Protein 6GWI (pdb70)

Secondary structure (DSSP, 8-state):
-HHHHHHHHHHHEE-TTEEHHHHHHH--EEEEEEEBTEEEETT--EEE-TTHHHHT-TT-B--HHHHHHHHHHHHH-S---S-SSEE-HHHHHHHHHHHHHSPTTEEEEEEESSHHHHHHHHHHHHHHHHHHTT-TT--EEEEETT----SSHHHHHHS--HHHHTSS-PPPSSEEEE----HHHHTTTS-HHHHHHHHHHHHHHHHHHH-GGGEEEEEE-SSBSTTT-BPPPTTHHHHHHHHHHHS--EEEE--TTTTTTTTSSSSHHHHTT---SEEEE-GGGGTTSS--EEEEEEHHHHHHHHHHH-EE----TTTT-HHHHHHHHHHHHHHHHTTHHHHIIIIIHHHHHHHHHTTTTSTTEEEEEEETTEEEEEE-S-TTT-PPPPGGG-HHHHHHHHHHHTTB--EEETTEEEE---TT--HHHHHHHHHHHHHHHHHHHHHH-/--HHHHHHHHHHHEE-TTEEHHHHHHH--EEEEEEEBTEEEETT--EEE-TTHHHHT-TT-B--HHHHHHHHHHHHH-S---SSSSEE-HHHHHHHHHHHHHSPTTEEEEEEESSHHHHHHHHHHHHHHHHHHTT-TT--EEEEETT----SSHHHHHHS--HHHHTSS-PPPSSEEEE----HHHHTTTS-HHHHHHHHHHHHHHHHHHH-GGGEEEEEE-SSBSTTT-BPPPTTHHHHHHHHHHHS--EEEE--TTTTTTTTSSSSHHHHTT---SEEEE-GGGGTTSS--EEEEEEHHHHHHHHHHH-EE----TTTT-HHHHHHHHHHHHHHHHTTHHHHIIIIIHHHHHHHHHTTTTSTTEEEEEEETTEEEEEE-S-TTT-PPPPGGG-HHHHHHHHHHHTTB--EEETTEEEE---TT--HHHHHHHHHHHHHHHHHHHHHH-

InterPro domains:
  IPR005814 Aminotransferase class-III [PF00202] (30-441)
  IPR005814 Aminotransferase class-III [PIRSF000521] (34-443)
  IPR005814 Aminotransferase class-III [cd00610] (6-442)
  IPR015421 Pyridoxal phosphate-dependent transferase, major domain [G3DSA:3.40.640.10] (64-339)
  IPR015422 Pyridoxal phosphate-dependent transferase, small domain [G3DSA:3.90.1150.10] (14-442)
  IPR015424 Pyridoxal phosphate-dependent transferase [SSF53383] (1-444)
  IPR049704 Aminotransferases class-III pyridoxal-phosphate attachment site [PS00600] (252-289)

Nearest PDB structures (foldseek):
  6gwi-assembly1_A  TM=1.002E+00  e=1.589E-89  Halomonas elongata DSM 2581
  6s4g-assembly1_B  TM=9.856E-01  e=3.065E-62  Chromobacterium violaceum ATCC 12472
  6snu-assembly2_D  TM=9.860E-01  e=1.389E-61  Chromobacterium violaceum
  7qyf-assembly2_B  TM=9.715E-01  e=5.870E-56  Acidihalobacter
  7q9z-assembly1_BBB  TM=9.587E-01  e=6.660E-55  Chromobacterium violaceum ATCC 12472

Organism: Halomonas elongata (strain ATCC 33173 / DSM 2581 / NBRC 15536 / NCIMB 2198 / 1H9) (NCBI:txid768066)

Foldseek 3Di:
DQVVVQVVCLVDPDDPPDPSVVCNVVTDWAWDDFFFQWTATPVGFIFRELCLVPLFLQRGPDDVLLVVLLVVCCVVPQFDFVPPVDDDDLLVLLLQLVQVQDDPQLRGKWKAQAQLQQLVVVQLLLQLLVVLVVQNLQRAEEEAALAARDQDLSRLLRYRDPVSCVPDDDGDPRYHHAYDQQCLVPNVVDDLQVSLLVSLVRVVVVCVVVDLSNHAAYEYACAGDPSFRGHGRLNNLVNNVVSCVVGPYFYEHAFQNVACQQQLGNGSCVVNVHDGQKYKYWRNLLSVPHGMIIIRGGNSSVCSCVVRPPDDPDDDRCGPRSSSSSSSSVSSVCCVVVVLSNCLQPPPQVLLQVLQVVCCPQQFWLDWDGGRSKIKTAGDNHNVVRHHDPLVVQLQVQLQVQLVVLRYHWHGDRRMTIGRTHSPDDSVSSVVSSVSSVVSSVVSNVVVD/DAQVVVQVVCLVDPDDPPDPSVVCNVVTDWAWDDFFFQWTATRVGAIFREQCLVPLFLQVGPDDVLLVVLLVVCCVVPQFDFVPPVDDDDLLVLLLCLVQVQDDPQQRGKWKAQAQLLQLVVVLLLLQLLCVLVVQNLQRAEEEAALAARDQDLSRLLRYRDPVSCVPDDDGDPRYHHAYDQACLVPNVVDDLQVSLLVRLVRVVVVCVVCPLSNHRAYEYACAGDPSFRGHHRLNNLVNNVVSCVVGPYFYEHAFANVAQQQQLGNGSCVVNVHDGQKYKYWRNLLSVPHGMIIIRGGNSSVVSCVVRNPDDPDDDRCGPRSSSSSSSSSSNVCSVVVVLSNCLQPPVVVLLVVLQVVCCPPQFWLDWDGGRSKIKTAGDNDNVVRHHDDQVVQLQVQLQVQLVVLRYHWHGDRRMTIGRTHSPQDSVNSVVRSVSSSVSSVVSVVVVD

Solvent-accessible surface area: 28799 Å² total; per-residue (Å²): 160,22,136,81,50,50,64,57,4,146,43,28,11,5,3,2,40,8,54,18,90,33,12,16,115,108,24,6,68,2,4,33,58,2,64,35,4,21,2,39,13,36,125,62,74,130,3,1,0,0,1,0,0,14,11,0,0,2,1,0,6,48,40,148,39,0,10,86,12,0,28,60,24,1,109,88,0,2,0,2,0,0,30,14,74,2,0,0,18,8,0,0,94,0,0,56,51,0,7,100,19,13,16,82,131,2,54,40,0,0,2,1,13,9,12,9,1,0,1,0,0,4,1,0,0,0,9,38,8,6,41,43,106,59,65,81,106,5,51,81,4,0,0,2,84,32,0,46,3,6,0,0,0,0,0,1,1,1,3,5,30,71,66,5,56,77,10,5,21,47,40,4,50,13,23,10,44,9,92,10,1,24,70,12,44,86,3,99,152,79,61,64,107,33,2,0,83,47,0,1,71,16,0,19,101,43,0,110,126,34,26,62,134,112,0,0,0,0,0,0,10,1,1,1,0,35,6,1,0,3,30,10,14,164,20,1,2,70,10,0,82,138,9,27,91,130,28,87,11,2,11,0,0,6,0,14,18,1,2,0,0,1,6,0,39,39,0,0,0,63,74,35,41,6,150,7,9,0,0,0,0,3,19,1,0,0,0,0,0,0,4,2,0,0,0,0,0,4,38,148,0,0,80,15,4,24,81,111,10,31,51,6,53,0,0,6,22,8,1,0,2,0,0,0,0,15,0,0,24,65,0,0,66,20,0,78,88,70,19,1,5,71,97,0,99,102,43,5,5,69,16,0,42,99,83,2,49,51,0,66,102,2,90,8,1,34,40,23,35,32,39,9,0,0,0,0,0,0,0,0,45,54,102,133,81,11,105,80,22,92,190,100,95,22,0,0,70,33,0,40,57,33,0,40,84,33,18,0,9,1,44,17,50,59,18,7,0,5,0,0,0,0,0,26,2,162,122,140,35,0,32,52,0,11,109,17,0,77,145,0,0,44,63,0,15,173,117,37,153,115,115,24,102,56,20,49,63,40,4,148,41,26,11,5,3,1,41,9,53,17,85,38,12,17,119,98,24,6,56,2,3,24,70,3,100,32,2,19,1,31,13,38,129,63,71,138,3,1,0,0,1,0,0,14,11,0,0,2,2,0,6,33,41,178,57,1,7,80,18,0,28,60,19,3,112,88,0,1,0,2,0,0,32,13,83,4,0,0,14,1,0,1,98,0,0,55,51,0,6,99,21,12,21,72,105,0,55,40,0,0,3,1,13,9,11,8,1,0,1,0,0,4,1,0,0,0,10,38,3,3,47,45,98,59,76,88,94,9,66,78,4,0,0,2,82,33,0,45,3,6,0,0,0,0,0,1,1,1,2,4,32,70,63,4,54,79,12,6,20,42,40,4,48,15,24,10,42,9,87,12,1,26,65,13,43,84,1,98,142,74,62,66,112,40,0,0,90,44,0,1,70,12,1,18,99,41,1,109,125,32,14,77,100,98,1,0,0,0,0,0,9,1,1,1,0,36,5,1,0,4,32,13,14,162,21,0,2,74,14,0,87,142,7,24,91,125,26,86,19,5,12,0,1,6,0,16,18,1,2,0,0,1,5,0,40,42,0,0,0,64,72,34,48,10,107,2,26,0,0,0,0,2,16,3,0,0,0,0,0,0,4,2,0,0,0,0,0,4,43,158,0,0,78,13,4,24,83,111,10,30,52,4,54,0,1,6,22,8,1,0,1,0,0,0,0,12,0,0,20,76,0,0,62,19,0,78,88,71,17,3,6,74,113,0,99,100,41,8,5,67,22,0,43,108,103,2,51,49,0,67,107,5,96,6,1,29,42,24,36,33,41,10,0,0,0,0,0,0,0,0,54,55,100,128,90,10,120,74,19,100,196,110,81,24,0,0,70,31,0,33,52,35,0,46,82,36,15,0,7,1,38,19,52,57,22,7,0,5,0,0,0,0,0,48,2,145,113,100,30,0,39,57,0,10,102,16,0,75,125,0,0,50,54,0,12,166,119,37,133

Sequence (899 aa):
QTQDYQALDRAHHLHPFTDFKALGEEGSRVVTHHAEGVYIHDSEGNRILDGMAGLWCVNLGYGRRELVEAATAQLEQLPYYNTFFKTTHPPAVRLAEKLCDLAPAHINRVFFTGSGSEANDTVLRMVRRYWALKGQPDKQWIIGRENAYHGSTLAGMSLGGMAPMHAQGGPCVPGIAHIRQPYWFGEGRDMSPEAFGQTCAEALEEKILELGEEKVAAFIAEPVQGAGGAIMPPESYWPAVKKVLAKYDILLVADEVICGFGRLGEWFGSQHYGLEPDLMPIAKGLSSGYLPIGGVLVGDRVAETLIEEGGEFFHGFTYSGHPTCAAVALKNLELLEAEGVVDRVRDDLGPYLAERWASLVDHPIVGEARSLGLMGALELVADKTTGQRFDKSLGAGNLCRDLCFANGLVMRSVGDTMIISPPLVIRREEIDELVELARRALDETARQLTMQTQDYQALDRAHHLHPFTDFKALGEEGSRVVTHAEGVYIHDSEGNRILDGMAGLWCVNLGYGRRELVEAATAQLEQLPYYNTFFKTTHPPAVRLAEKLCDLAPAHINRVFFTGSGSEANDTVLRMVRRYWALKGQPDKQWIIGRENAYHGSTLAGMSLGGMAPMHAQGGPCVPGIAHIRQPYWFGEGRDMSPEAFGQTCAEALEEKILELGEEKVAAFIAEPVQGAGGAIMPPESYWPAVKKVLAKYDILLVADEVICGFGRLGEWFGSQHYGLEPDLMPIAKGLSSGYLPIGGVLVGDRVAETLIEEGGEFFHGFTYSGHPTCAAVALKNLELLEAEGVVDRVRDDLGPYLAERWASLVDHPIVGEARSLGLMGALELVADKTTGQRFDKSLGAGNLCRDLCFANGLVMRSVGDTMIISPPLVIRREEIDELVELARRALDETARQLT

B-factor: mean 36.46, std 19.24, range [8.22, 222.81]

Radius of gyration: 26.81 Å; Cα contacts (8 Å, |Δi|>4): 2226; chains: 2; bounding box: 57×66×77 Å

Structure (mmCIF, N/CA/C/O backbone):
data_6GWI
#
_entry.id   6GWI
#
_cell.length_a   56.344
_cell.length_b   61.875
_cell.length_c   67.475
_cell.angle_alpha   83.450
_cell.angle_beta   82.580
_cell.angle_gamma   72.520
#
_symmetry.space_group_name_H-M   'P 1'
#
loop_
_entity.id
_entity.type
_entity.pdbx_description
1 polymer 'Putrescine aminotransferase'
2 non-polymer "PYRIDOXAL-5'-PHOSPHATE"
3 non-polymer 1,2-ETHANEDIOL
4 non-polymer 'CHLORIDE ION'
5 water water
#
loop_
_atom_site.group_PDB
_atom_site.id
_atom_site.type_symbol
_atom_site.label_atom_id
_atom_site.label_alt_id
_atom_site.label_comp_id
_atom_site.label_asym_id
_atom_site.label_entity_id
_atom_site.label_seq_id
_atom_site.pdbx_PDB_ins_code
_atom_site.Cartn_x
_atom_site.Cartn_y
_atom_site.Cartn_z
_atom_site.occupancy
_atom_site.B_iso_or_equiv
_atom_site.auth_seq_id
_atom_site.auth_comp_id
_atom_site.auth_asym_id
_atom_site.auth_atom_id
_atom_site.pdbx_PDB_model_num
ATOM 1 N N . GLN A 1 3 ? -27.63100 -18.57900 12.28300 1.000 51.57460 2 GLN A N 1
ATOM 2 C CA . GLN A 1 3 ? -27.90000 -19.10800 10.95000 1.000 67.80287 2 GLN A CA 1
ATOM 3 C C . GLN A 1 3 ? -27.59900 -18.06800 9.87100 1.000 50.93505 2 GLN A C 1
ATOM 4 O O . GLN A 1 3 ? -27.79000 -16.87400 10.09000 1.000 31.98541 2 GLN A O 1
ATOM 17 N N . THR A 1 4 ? -27.17400 -18.53000 8.68900 1.000 34.70942 3 THR A N 1
ATOM 18 C CA . THR A 1 4 ? -26.76800 -17.60700 7.63100 1.000 31.24585 3 THR A CA 1
ATOM 19 C C . THR A 1 4 ? -27.91100 -16.68300 7.21900 1.000 36.48069 3 THR A C 1
ATOM 20 O O . THR A 1 4 ? -27.74800 -15.45900 7.18400 1.000 27.37433 3 THR A O 1
ATOM 31 N N . GLN A 1 5 ? -29.08100 -17.24800 6.89500 1.000 42.35245 4 GLN A N 1
ATOM 32 C CA . GLN A 1 5 ? -30.15800 -16.40200 6.39000 1.000 46.86351 4 GLN A CA 1
ATOM 33 C C . GLN A 1 5 ? -30.67800 -15.46600 7.47800 1.000 36.54649 4 GLN A C 1
ATOM 34 O O . GLN A 1 5 ? -31.19700 -14.38700 7.16900 1.000 35.53584 4 GLN A O 1
ATOM 48 N N . ASP A 1 6 ? -30.55300 -15.85800 8.74900 1.000 32.25913 5 ASP A N 1
ATOM 49 C CA . ASP A 1 6 ? -30.92200 -14.96100 9.83900 1.000 34.94893 5 ASP A CA 1
ATOM 50 C C . ASP A 1 6 ? -29.97200 -13.77000 9.90400 1.000 33.24083 5 ASP A C 1
ATOM 51 O O . ASP A 1 6 ? -30.41000 -12.61600 9.97300 1.000 37.88612 5 ASP A O 1
ATOM 60 N N . TYR A 1 7 ? -28.66100 -14.03500 9.89300 1.000 32.91184 6 TYR A N 1
ATOM 61 C CA . TYR A 1 7 ? -27.68200 -12.95700 9.80300 1.000 34.09883 6 TYR A CA 1
ATOM 62 C C . TYR A 1 7 ? -27.98700 -12.03600 8.62700 1.000 30.88791 6 TYR A C 1
ATOM 63 O O . TYR A 1 7 ? -27.97400 -10.80700 8.76300 1.000 26.94534 6 TYR A O 1
ATOM 81 N N . GLN A 1 8 ? -28.25600 -12.62000 7.45500 1.000 43.02095 7 GLN A N 1
ATOM 82 C CA . GLN A 1 8 ? -28.46400 -11.82000 6.25200 1.000 51.81411 7 GLN A CA 1
ATOM 83 C C . GLN A 1 8 ? -29.67400 -10.90100 6.38800 1.000 43.19992 7 GLN A C 1
ATOM 84 O O . GLN A 1 8 ? -29.62900 -9.74200 5.96100 1.000 25.15828 7 GLN A O 1
ATOM 98 N N . ALA A 1 9 ? -30.76400 -11.39500 6.98300 1.000 41.20494 8 ALA A N 1
ATOM 99 C CA . ALA A 1 9 ? -31.97100 -10.58100 7.10000 1.000 32.32756 8 ALA A CA 1
ATOM 100 C C . ALA A 1 9 ? -31.76300 -9.42000 8.06900 1.000 32.16175 8 ALA A C 1
ATOM 101 O O . ALA A 1 9 ? -32.13500 -8.27900 7.77100 1.000 27.86387 8 ALA A O 1
ATOM 108 N N . LEU A 1 10 ? -31.16800 -9.68700 9.23500 1.000 26.00312 9 LEU A N 1
ATOM 109 C CA . LEU A 1 10 ? -30.85300 -8.60000 10.15700 1.000 35.59637 9 LEU A CA 1
ATOM 110 C C . LEU A 1 10 ? -29.89600 -7.60100 9.52000 1.000 23.87655 9 LEU A C 1
ATOM 111 O O . LEU A 1 10 ? -30.09100 -6.38500 9.63200 1.000 24.72402 9 LEU A O 1
ATOM 127 N N . ASP A 1 11 ? -28.86000 -8.09800 8.83900 1.000 26.20841 10 ASP A N 1
ATOM 128 C CA . ASP A 1 11 ? -27.88500 -7.21800 8.20200 1.000 31.66959 10 ASP A CA 1
ATOM 129 C C . ASP A 1 11 ? -28.55100 -6.32700 7.16400 1.000 26.81901 10 ASP A C 1
ATOM 130 O O . ASP A 1 11 ? -28.29700 -5.11700 7.10600 1.000 23.07119 10 ASP A O 1
ATOM 139 N N . ARG A 1 12 ? -29.41200 -6.91500 6.33000 1.000 23.91076 11 ARG A N 1
ATOM 140 C CA . ARG A 1 12 ? -30.13100 -6.14600 5.32100 1.000 28.33761 11 ARG A CA 1
ATOM 141 C C . ARG A 1 12 ? -30.97700 -5.05100 5.95500 1.000 27.29538 11 ARG A C 1
ATOM 142 O O . ARG A 1 12 ? -31.10000 -3.95200 5.40100 1.000 25.10564 11 ARG A O 1
ATOM 163 N N . ALA A 1 13 ? -31.56100 -5.32900 7.12400 1.000 35.74376 12 ALA A N 1
ATOM 164 C CA . ALA A 1 13 ? -32.51000 -4.39700 7.71800 1.000 30.80633 12 ALA A CA 1
ATOM 165 C C . ALA A 1 13 ? -31.83100 -3.15300 8.28000 1.000 29.02980 12 ALA A C 1
ATOM 166 O O . ALA A 1 13 ? -32.44700 -2.08000 8.29600 1.000 28.71660 12 ALA A O 1
ATOM 173 N N . HIS A 1 14 ? -30.58300 -3.26100 8.74500 1.000 24.21606 13 HIS A N 1
ATOM 174 C CA . HIS A 1 14 ? -30.01800 -2.22200 9.60200 1.000 28.96400 13 HIS A CA 1
ATOM 175 C C . HIS A 1 14 ? -28.61100 -1.75800 9.24800 1.000 28.22444 13 HIS A C 1
ATOM 176 O O . HIS A 1 14 ? -28.20500 -0.69700 9.74200 1.000 25.11091 13 HIS A O 1
ATOM 190 N N . HIS A 1 15 ? -27.86300 -2.47700 8.41800 1.000 26.23472 14 HIS A N 1
ATOM 191 C CA . HIS A 1 15 ? -26.43000 -2.25000 8.25400 1.000 27.99546 14 HIS A CA 1
ATOM 192 C C . HIS A 1 15 ? -26.13200 -1.75900 6.84300 1.000 25.27408 14 HIS A C 1
ATOM 193 O O . HIS A 1 15 ? -26.36000 -2.48100 5.86800 1.000 23.90813 14 HIS A O 1
ATOM 207 N N . LEU A 1 16 ? -25.60300 -0.53800 6.74100 1.000 25.45042 15 LEU A N 1
ATOM 208 C CA . LEU A 1 16 ? -25.17700 0.03800 5.46900 1.000 20.07083 15 LEU A CA 1
ATOM 209 C C . LEU A 1 16 ? -23.66900 -0.15800 5.33400 1.000 23.66600 15 LEU A C 1
ATOM 210 O O . LEU A 1 16 ? -22.88900 0.45400 6.07300 1.000 21.04726 15 LEU A O 1
ATOM 226 N N . HIS A 1 17 ? -23.25800 -1.01000 4.37500 1.000 21.58943 16 HIS A N 1
ATOM 227 C CA . HIS A 1 17 ? -21.86000 -1.38400 4.22600 1.000 18.65224 16 HIS A CA 1
ATOM 228 C C . HIS A 1 17 ? -21.06300 -0.30400 3.49700 1.000 24.71349 16 HIS A C 1
ATOM 229 O O . HIS A 1 17 ? -21.61500 0.45900 2.70000 1.000 23.16594 16 HIS A O 1
ATOM 243 N N . PRO A 1 18 ? -19.75400 -0.24100 3.74500 1.000 25.65834 17 PRO A N 1
ATOM 244 C CA . PRO A 1 18 ? -18.87800 0.60800 2.92600 1.000 39.13101 17 PRO A CA 1
ATOM 245 C C . PRO A 1 18 ? -18.86500 0.17600 1.46600 1.000 22.73430 17 PRO A C 1
ATOM 246 O O . PRO A 1 18 ? -18.97700 -1.01000 1.14900 1.000 19.15756 17 PRO A O 1
ATOM 257 N N . PHE A 1 19 ? -18.69200 1.15200 0.57700 1.000 21.79209 18 PHE A N 1
ATOM 258 C CA . PHE A 1 19 ? -18.50000 0.91900 -0.85700 1.000 19.53392 18 PHE A CA 1
ATOM 259 C C . PHE A 1 19 ? -19.39100 -0.21000 -1.37500 1.000 23.45018 18 PHE A C 1
ATOM 260 O O . PHE A 1 19 ? -18.93000 -1.19800 -1.94700 1.000 27.10325 18 PHE A O 1
ATOM 277 N N . THR A 1 20 ? -20.69600 -0.03200 -1.19200 1.000 19.40759 19 THR A N 1
ATOM 278 C CA . THR A 1 20 ? -21.65100 -1.09600 -1.47000 1.000 24.83719 19 THR A CA 1
ATOM 279 C C . THR A 1 20 ? -22.87000 -0.55400 -2.19800 1.000 32.38546 19 THR A C 1
ATOM 280 O O . THR A 1 20 ? -23.35600 0.54000 -1.89700 1.000 22.84221 19 THR A O 1
ATOM 291 N N . ASP A 1 21 ? -23.34400 -1.33100 -3.17300 1.000 32.37493 20 ASP A N 1
ATOM 292 C CA . ASP A 1 21 ? -24.65100 -1.12200 -3.79900 1.000 27.95335 20 ASP A CA 1
ATOM 293 C C . ASP A 1 21 ? -25.67100 -1.72400 -2.83900 1.000 22.73694 20 ASP A C 1
ATOM 294 O O . ASP A 1 21 ? -25.93300 -2.92800 -2.84400 1.000 28.79293 20 ASP A O 1
ATOM 303 N N . PHE A 1 22 ? -26.22100 -0.86700 -1.97200 1.000 22.55797 21 PHE A N 1
ATOM 304 C CA . PHE A 1 22 ? -27.05800 -1.34000 -0.87300 1.000 30.22204 21 PHE A CA 1
ATOM 305 C C . PHE A 1 22 ? -28.20100 -2.20400 -1.38500 1.000 27.51119 21 PHE A C 1
ATOM 306 O O . PHE A 1 22 ? -28.48100 -3.27900 -0.83900 1.000 24.92930 21 PHE A O 1
ATOM 323 N N . LYS A 1 23 ? -28.88600 -1.74000 -2.42900 1.000 25.68992 22 LYS A N 1
ATOM 324 C CA . LYS A 1 23 ? -30.05000 -2.46000 -2.93000 1.000 24.58979 22 LYS A CA 1
ATOM 325 C C . LYS A 1 23 ? -29.65200 -3.81300 -3.51000 1.000 32.01700 22 LYS A C 1
ATOM 326 O O . LYS A 1 23 ? -30.26600 -4.83800 -3.19200 1.000 26.61109 22 LYS A O 1
ATOM 345 N N . ALA A 1 24 ? -28.63000 -3.83400 -4.37000 1.000 31.07478 23 ALA A N 1
ATOM 346 C CA . ALA A 1 24 ? -28.21200 -5.08300 -5.00000 1.000 30.29574 23 ALA A CA 1
ATOM 347 C C . ALA A 1 24 ? -27.78400 -6.11000 -3.96000 1.000 26.81637 23 ALA A C 1
ATOM 348 O O . ALA A 1 24 ? -28.16000 -7.28600 -4.03800 1.000 32.72761 23 ALA A O 1
ATOM 355 N N . LEU A 1 25 ? -26.97300 -5.68900 -2.98700 1.000 22.60797 24 LEU A N 1
ATOM 356 C CA . LEU A 1 25 ? -26.49100 -6.62600 -1.97800 1.000 29.09033 24 LEU A CA 1
ATOM 357 C C . LEU A 1 25 ? -27.63600 -7.13900 -1.11500 1.000 35.61743 24 LEU A C 1
ATOM 358 O O . LEU A 1 25 ? -27.66300 -8.32000 -0.75100 1.000 26.34526 24 LEU A O 1
ATOM 374 N N . GLY A 1 26 ? -28.59200 -6.27300 -0.77400 1.000 30.34048 25 GLY A N 1
ATOM 375 C CA . GLY A 1 26 ? -29.75200 -6.73800 -0.03600 1.000 29.57197 25 GLY A CA 1
ATOM 376 C C . GLY A 1 26 ? -30.49900 -7.82400 -0.78400 1.000 33.63035 25 GLY A C 1
ATOM 377 O O . GLY A 1 26 ? -31.00100 -8.77600 -0.18300 1.000 28.18496 25 GLY A O 1
ATOM 381 N N . GLU A 1 27 ? -30.55200 -7.71100 -2.11300 1.000 25.58991 26 GLU A N 1
ATOM 382 C CA . GLU A 1 27 ? -31.22800 -8.70300 -2.94000 1.000 31.17479 26 GLU A CA 1
ATOM 383 C C . GLU A 1 27 ? -30.41800 -9.98700 -3.08200 1.000 33.03028 26 GLU A C 1
ATOM 384 O O . GLU A 1 27 ? -31.00200 -11.06900 -3.21200 1.000 27.50593 26 GLU A O 1
ATOM 396 N N . GLU A 1 28 ? -29.08600 -9.88900 -3.07300 1.000 32.18544 27 GLU A N 1
ATOM 397 C CA . GLU A 1 28 ? -28.22400 -11.05200 -3.24500 1.000 33.28031 27 GLU A CA 1
ATOM 398 C C . GLU A 1 28 ? -27.89300 -11.75100 -1.93400 1.000 42.92094 27 GLU A C 1
ATOM 399 O O . GLU A 1 28 ? -27.64300 -12.96200 -1.93300 1.000 41.78396 27 GLU A O 1
ATOM 411 N N . GLY A 1 29 ? -27.89500 -11.02400 -0.82200 1.000 32.62233 28 GLY A N 1
ATOM 412 C CA . GLY A 1 29 ? -27.55000 -11.61100 0.45400 1.000 28.94558 28 GLY A CA 1
ATOM 413 C C . GLY A 1 29 ? -26.07600 -11.45300 0.76300 1.000 28.74555 28 GLY A C 1
ATOM 414 O O . GLY A 1 29 ? -25.21600 -11.85900 -0.02600 1.000 25.93995 28 GLY A O 1
ATOM 418 N N . SER A 1 30 ? -25.77300 -10.86400 1.91300 1.000 26.31105 29 SER A N 1
ATOM 419 C CA . SER A 1 30 ? -24.39500 -10.62500 2.30100 1.000 28.16654 29 SER A CA 1
ATOM 420 C C . SER A 1 30 ? -23.70700 -11.94000 2.65300 1.000 27.16378 29 SER A C 1
ATOM 421 O O . SER A 1 30 ? -24.33500 -12.88700 3.13200 1.000 24.37661 29 SER A O 1
ATOM 429 N N . ARG A 1 31 ? -22.41400 -12.01500 2.34400 1.000 28.91926 30 ARG A N 1
ATOM 430 C CA . ARG A 1 31 ? -21.57900 -13.04200 2.94500 1.000 24.90825 30 ARG A CA 1
ATOM 431 C C . ARG A 1 31 ? -21.33300 -12.70200 4.41300 1.000 23.79759 30 ARG A C 1
ATOM 432 O O . ARG A 1 31 ? -21.24800 -11.53200 4.79300 1.000 27.33222 30 ARG A O 1
ATOM 453 N N . VAL A 1 32 ? -21.22000 -13.73600 5.24100 1.000 21.64733 31 VAL A N 1
ATOM 454 C CA . VAL A 1 32 ? -21.04200 -13.56800 6.67900 1.000 28.03494 31 VAL A CA 1
ATOM 455 C C . VAL A 1 32 ? -19.76500 -14.29000 7.09000 1.000 34.59362 31 VAL A C 1
ATOM 456 O O . VAL A 1 32 ? -19.73100 -15.52600 7.14000 1.000 22.73694 31 VAL A O 1
ATOM 469 N N . VAL A 1 33 ? -18.72600 -13.52300 7.41200 1.000 27.40065 32 VAL A N 1
ATOM 470 C CA . VAL A 1 33 ? -17.44700 -14.07800 7.84500 1.000 22.86064 32 VAL A CA 1
ATOM 471 C C . VAL A 1 33 ? -17.46500 -14.14900 9.36700 1.000 25.16618 32 VAL A C 1
ATOM 472 O O . VAL A 1 33 ? -17.84700 -13.18000 10.03400 1.000 23.80812 32 VAL A O 1
ATOM 485 N N . THR A 1 34 ? -17.11000 -15.31200 9.91600 1.000 22.97381 33 THR A N 1
ATOM 486 C CA . THR A 1 34 ? -17.30800 -15.57400 11.33600 1.000 23.88444 33 THR A CA 1
ATOM 487 C C . THR A 1 34 ? -16.04700 -15.94700 12.10400 1.000 35.73586 33 THR A C 1
ATOM 488 O O . THR A 1 34 ? -16.00300 -15.71900 13.31600 1.000 25.00037 33 THR A O 1
ATOM 499 N N . HIS A 1 35 ? -15.03500 -16.52500 11.45800 1.000 25.04774 34 HIS A N 1
ATOM 500 C CA A HIS A 1 35 ? -13.81500 -16.96100 12.13400 0.470 29.49038 34 HIS A CA 1
ATOM 501 C CA B HIS A 1 35 ? -13.78100 -16.77800 12.15100 0.530 29.12191 34 HIS A CA 1
ATOM 502 C C . HIS A 1 35 ? -12.66800 -16.96500 11.13200 1.000 27.26643 34 HIS A C 1
ATOM 503 O O . HIS A 1 35 ? -12.89200 -17.02100 9.92000 1.000 24.64243 34 HIS A O 1
ATOM 530 N N . ALA A 1 36 ? -11.43900 -16.96700 11.65100 1.000 28.21391 35 ALA A N 1
ATOM 531 C CA . ALA A 1 36 ? -10.24900 -16.98400 10.81400 1.000 24.28975 35 ALA A CA 1
ATOM 532 C C . ALA A 1 36 ? -9.04900 -17.46100 11.62200 1.000 25.18460 35 ALA A C 1
ATOM 533 O O . ALA A 1 36 ? -9.00700 -17.31000 12.84600 1.000 35.92010 35 ALA A O 1
ATOM 540 N N . GLU A 1 37 ? -8.08900 -18.06500 10.92300 1.000 25.37936 36 GLU A N 1
ATOM 541 C CA . GLU A 1 37 ? -6.81200 -18.44300 11.51800 1.000 28.04810 36 GLU A CA 1
ATOM 542 C C . GLU A 1 37 ? -5.78300 -18.54100 10.39900 1.000 26.05576 36 GLU A C 1
ATOM 543 O O . GLU A 1 37 ? -6.10600 -18.98200 9.29300 1.000 25.73730 36 GLU A O 1
ATOM 555 N N . GLY A 1 38 ? -4.55400 -18.13600 10.69100 1.000 29.84042 37 GLY A N 1
ATOM 556 C CA . GLY A 1 38 ? -3.51100 -18.19900 9.68100 1.000 26.25315 37 GLY A CA 1
ATOM 557 C C . GLY A 1 38 ? -3.82300 -17.24700 8.54500 1.000 25.16354 37 GLY A C 1
ATOM 558 O O . GLY A 1 38 ? -4.07900 -16.05600 8.76200 1.000 24.52136 37 GLY A O 1
ATOM 562 N N . VAL A 1 39 ? -3.82400 -17.77000 7.32200 1.000 25.10564 38 VAL A N 1
ATOM 563 C CA . VAL A 1 39 ? -4.14700 -16.97700 6.14300 1.000 24.29765 38 VAL A CA 1
ATOM 564 C C . VAL A 1 39 ? -5.55600 -17.28300 5.62100 1.000 23.88444 38 VAL A C 1
ATOM 565 O O . VAL A 1 39 ? -5.89100 -16.89700 4.50100 1.000 23.45544 38 VAL A O 1
ATOM 578 N N . TYR A 1 40 ? -6.40000 -17.93400 6.42600 1.000 28.63764 39 TYR A N 1
ATOM 579 C CA . TYR A 1 40 ? -7.71100 -18.39500 5.98200 1.000 32.59865 39 TYR A CA 1
ATOM 580 C C . TYR A 1 40 ? -8.83100 -17.72300 6.76900 1.000 26.01891 39 TYR A C 1
ATOM 581 O O . TYR A 1 40 ? -8.69800 -17.47400 7.97100 1.000 23.69758 39 TYR A O 1
ATOM 599 N N . ILE A 1 41 ? -9.92700 -17.41700 6.07900 1.000 23.03960 40 ILE A N 1
ATOM 600 C CA . ILE A 1 41 ? -11.14900 -16.94500 6.71800 1.000 22.72115 40 ILE A CA 1
ATOM 601 C C . ILE A 1 41 ? -12.21800 -18.02300 6.56800 1.000 24.38713 40 ILE A C 1
ATOM 602 O O . ILE A 1 41 ? -12.12600 -18.91600 5.72000 1.000 23.93182 40 ILE A O 1
ATOM 618 N N . HIS A 1 42 ? -13.23900 -17.94600 7.42200 1.000 23.53703 41 HIS A N 1
ATOM 619 C CA . HIS A 1 42 ? -14.35100 -18.88900 7.40400 1.000 27.70332 41 HIS A CA 1
ATOM 620 C C . HIS A 1 42 ? -15.66600 -18.12200 7.43600 1.000 30.52208 41 HIS A C 1
ATOM 621 O O . HIS A 1 42 ? -15.78700 -17.11800 8.14400 1.000 23.33964 41 HIS A O 1
ATOM 635 N N . ASP A 1 43 ? -16.65600 -18.60500 6.69000 1.000 30.27731 42 ASP A N 1
ATOM 636 C CA . ASP A 1 43 ? -17.95500 -17.94500 6.62600 1.000 27.28222 42 ASP A CA 1
ATOM 637 C C . ASP A 1 43 ? -19.02200 -18.79500 7.30600 1.000 31.49588 42 ASP A C 1
ATOM 638 O O . ASP A 1 43 ? -18.79200 -19.94700 7.68600 1.000 27.96651 42 ASP A O 1
ATOM 647 N N . SER A 1 44 ? -20.20900 -18.20000 7.45700 1.000 26.44528 43 SER A N 1
ATOM 648 C CA . SER A 1 44 ? -21.28700 -18.83000 8.21000 1.000 25.63465 43 SER A CA 1
ATOM 649 C C . SER A 1 44 ? -21.78300 -20.11600 7.56200 1.000 24.72928 43 SER A C 1
ATOM 650 O O . SER A 1 44 ? -22.50300 -20.87800 8.21700 1.000 33.12239 43 SER A O 1
ATOM 658 N N . GLU A 1 45 ? -21.43800 -20.36800 6.30200 1.000 30.86686 44 GLU A N 1
ATOM 659 C CA . GLU A 1 45 ? -21.78600 -21.62200 5.64600 1.000 31.27743 44 GLU A CA 1
ATOM 660 C C . GLU A 1 45 ? -20.71200 -22.69200 5.81400 1.000 29.48511 44 GLU A C 1
ATOM 661 O O . GLU A 1 45 ? -20.88200 -23.80600 5.30700 1.000 31.17742 44 GLU A O 1
ATOM 673 N N . GLY A 1 46 ? -19.62300 -22.38800 6.51900 1.000 32.76709 45 GLY A N 1
ATOM 674 C CA . GLY A 1 46 ? -18.57600 -23.35200 6.77600 1.000 34.33570 45 GLY A CA 1
ATOM 675 C C . GLY A 1 46 ? -17.44200 -23.35800 5.77400 1.000 33.47243 45 GLY A C 1
ATOM 676 O O . GLY A 1 46 ? -16.54100 -24.20000 5.89000 1.000 30.12203 45 GLY A O 1
ATOM 680 N N . ASN A 1 47 ? -17.44400 -22.44800 4.80400 1.000 28.12706 46 ASN A N 1
ATOM 681 C CA . ASN A 1 47 ? -16.39100 -22.42800 3.80200 1.000 29.17718 46 ASN A CA 1
ATOM 682 C C . ASN A 1 47 ? -15.10700 -21.85700 4.38300 1.000 25.92679 46 ASN A C 1
ATOM 683 O O . ASN A 1 47 ? -15.12500 -20.85100 5.09400 1.000 30.89055 46 ASN A O 1
ATOM 694 N N . ARG A 1 48 ? -13.99200 -22.48800 4.04500 1.000 28.52447 47 ARG A N 1
ATOM 695 C CA . ARG A 1 48 ? -12.66600 -21.95000 4.31200 1.000 28.17969 47 ARG A CA 1
ATOM 696 C C . ARG A 1 48 ? -12.16700 -21.30200 3.02800 1.000 24.73718 47 ARG A C 1
ATOM 697 O O . ARG A 1 48 ? -12.24300 -21.90900 1.95400 1.000 23.86602 47 ARG A O 1
ATOM 718 N N . ILE A 1 49 ? -11.70200 -20.06100 3.13000 1.000 21.88157 48 ILE A N 1
ATOM 719 C CA . ILE A 1 49 ? -11.25900 -19.29600 1.97100 1.000 25.04248 48 ILE A CA 1
ATOM 720 C C . ILE A 1 49 ? -9.84700 -18.80200 2.24900 1.000 26.60845 48 ILE A C 1
ATOM 721 O O . ILE A 1 49 ? -9.56900 -18.29000 3.33900 1.000 19.08387 48 ILE A O 1
ATOM 737 N N . LEU A 1 50 ? -8.95500 -18.97900 1.27800 1.000 19.56287 49 LEU A N 1
ATOM 738 C CA . LEU A 1 50 ? -7.60900 -18.42300 1.36100 1.000 20.88145 49 LEU A CA 1
ATOM 739 C C . LEU A 1 50 ? -7.70300 -16.91300 1.17600 1.000 18.42853 49 LEU A C 1
ATOM 740 O O . LEU A 1 50 ? -8.08800 -16.43700 0.10400 1.000 19.17598 49 LEU A O 1
ATOM 756 N N . ASP A 1 51 ? -7.36400 -16.15300 2.21200 1.000 17.92583 50 ASP A N 1
ATOM 757 C CA . ASP A 1 51 ? -7.53400 -14.70200 2.15600 1.000 17.22838 50 ASP A CA 1
ATOM 758 C C . ASP A 1 51 ? -6.33000 -14.08500 1.45600 1.000 17.09942 50 ASP A C 1
ATOM 759 O O . ASP A 1 51 ? -5.37600 -13.62900 2.08900 1.000 17.18101 50 ASP A O 1
ATOM 768 N N . GLY A 1 52 ? -6.39000 -14.03900 0.12800 1.000 17.39682 51 GLY A N 1
ATOM 769 C CA . GLY A 1 52 ? -5.33800 -13.42000 -0.65300 1.000 20.46035 51 GLY A CA 1
ATOM 770 C C . GLY A 1 52 ? -5.24000 -11.91500 -0.52900 1.000 22.34215 51 GLY A C 1
ATOM 771 O O . GLY A 1 52 ? -4.34000 -11.32400 -1.13400 1.000 23.98972 51 GLY A O 1
ATOM 775 N N . MET A 1 53 ? -6.13700 -11.27800 0.23100 1.000 17.39945 52 MET A N 1
ATOM 776 C CA . MET A 1 53 ? -6.10900 -9.83600 0.44900 1.000 17.69159 52 MET A CA 1
ATOM 777 C C . MET A 1 53 ? -5.81900 -9.43100 1.89400 1.000 16.68884 52 MET A C 1
ATOM 778 O O . MET A 1 53 ? -5.88900 -8.23700 2.20900 1.000 19.19704 52 MET A O 1
ATOM 792 N N . ALA A 1 54 ? -5.52700 -10.38200 2.78000 1.000 17.81529 53 ALA A N 1
ATOM 793 C CA . ALA A 1 54 ? -5.21300 -10.09000 4.18300 1.000 15.82821 53 ALA A CA 1
ATOM 794 C C . ALA A 1 54 ? -6.20400 -9.09700 4.79800 1.000 21.19728 53 ALA A C 1
ATOM 795 O O . ALA A 1 54 ? -5.84800 -8.00000 5.23900 1.000 15.59134 53 ALA A O 1
ATOM 802 N N . GLY A 1 55 ? -7.47000 -9.50500 4.83000 1.000 18.36536 54 GLY A N 1
ATOM 803 C CA . GLY A 1 55 ? -8.51900 -8.63400 5.32200 1.000 20.53404 54 GLY A CA 1
ATOM 804 C C . GLY A 1 55 ? -8.80900 -7.54400 4.31300 1.000 21.15254 54 GLY A C 1
ATOM 805 O O . GLY A 1 55 ? -9.60800 -7.73500 3.39100 1.000 20.11557 54 GLY A O 1
ATOM 809 N N . LEU A 1 56 ? -8.12700 -6.40000 4.46300 1.000 17.42841 55 LEU A N 1
ATOM 810 C CA . LEU A 1 56 ? -8.15500 -5.31500 3.48400 1.000 25.80573 55 LEU A CA 1
ATOM 811 C C . LEU A 1 56 ? -6.73300 -4.73300 3.43500 1.000 22.62903 55 LEU A C 1
ATOM 812 O O . LEU A 1 56 ? -6.45400 -3.62900 3.89700 1.000 18.49695 55 LEU A O 1
ATOM 828 N N . TRP A 1 57 ? -5.80500 -5.51700 2.89000 1.000 20.93146 56 TRP A N 1
ATOM 829 C CA . TRP A 1 57 ? -4.39500 -5.16200 2.76600 1.000 16.64410 56 TRP A CA 1
ATOM 830 C C . TRP A 1 57 ? -3.71300 -4.97900 4.11800 1.000 26.11629 56 TRP A C 1
ATOM 831 O O . TRP A 1 57 ? -2.68900 -4.29300 4.20000 1.000 20.04188 56 TRP A O 1
ATOM 852 N N . CYS A 1 58 ? -4.25400 -5.52600 5.20300 1.000 14.00694 57 CYS A N 1
ATOM 853 C CA . CYS A 1 58 ? -3.82100 -5.08200 6.52100 1.000 13.75954 57 CYS A CA 1
ATOM 854 C C . CYS A 1 58 ? -3.42100 -6.18500 7.48500 1.000 16.03087 57 CYS A C 1
ATOM 855 O O . CYS A 1 58 ? -2.63200 -5.90600 8.39300 1.000 14.72282 57 CYS A O 1
ATOM 863 N N . VAL A 1 59 ? -3.91300 -7.41000 7.33300 1.000 20.59194 58 VAL A N 1
ATOM 864 C CA . VAL A 1 59 ? -3.62900 -8.45400 8.31600 1.000 17.39419 58 VAL A CA 1
ATOM 865 C C . VAL A 1 59 ? -2.28000 -9.09400 8.00700 1.000 25.56622 58 VAL A C 1
ATOM 866 O O . VAL A 1 59 ? -2.20800 -10.24700 7.56900 1.000 16.66252 58 VAL A O 1
ATOM 879 N N . ASN A 1 60 ? -1.19700 -8.36100 8.28400 1.000 16.94150 59 ASN A N 1
ATOM 880 C CA . ASN A 1 60 ? 0.13000 -8.77500 7.83300 1.000 17.93636 59 ASN A CA 1
ATOM 881 C C . ASN A 1 60 ? 0.63600 -10.00100 8.58000 1.000 16.01771 59 ASN A C 1
ATOM 882 O O . ASN A 1 60 ? 1.24900 -10.88900 7.97400 1.000 18.26008 59 ASN A O 1
ATOM 893 N N . LEU A 1 61 ? 0.42000 -10.06300 9.89000 1.000 17.02573 60 LEU A N 1
ATOM 894 C CA . LEU A 1 61 ? 0.82700 -11.22600 10.66600 1.000 19.09439 60 LEU A CA 1
ATOM 895 C C . LEU A 1 61 ? -0.19500 -12.35300 10.61100 1.000 23.02118 60 LEU A C 1
ATOM 896 O O . LEU A 1 61 ? -0.06200 -13.33000 11.35700 1.000 24.84245 60 LEU A O 1
ATOM 912 N N . GLY A 1 62 ? -1.20000 -12.24700 9.74800 1.000 25.96101 61 GLY A N 1
ATOM 913 C CA . GLY A 1 62 ? -2.19500 -13.29300 9.63000 1.000 26.19525 61 GLY A CA 1
ATOM 914 C C . GLY A 1 62 ? -3.11400 -13.34700 10.83200 1.000 21.51574 61 GLY A C 1
ATOM 915 O O . GLY A 1 62 ? -2.90500 -12.63300 11.81600 1.000 27.03745 61 GLY A O 1
ATOM 919 N N . TYR A 1 63 ? -4.12700 -14.20300 10.76700 1.000 23.72127 62 TYR A N 1
ATOM 920 C CA . TYR A 1 63 ? -5.10500 -14.34400 11.83300 1.000 24.17658 62 TYR A CA 1
ATOM 921 C C . TYR A 1 63 ? -4.62600 -15.33500 12.88500 1.000 27.86387 62 TYR A C 1
ATOM 922 O O . TYR A 1 63 ? -3.80400 -16.21200 12.61000 1.000 30.07729 62 TYR A O 1
ATOM 940 N N . GLY A 1 64 ? -5.12900 -15.17000 14.10700 1.000 27.65332 63 GLY A N 1
ATOM 941 C CA . GLY A 1 64 ? -4.84400 -16.10800 15.17400 1.000 32.39862 63 GLY A CA 1
ATOM 942 C C . GLY A 1 64 ? -3.57000 -15.85000 15.94100 1.000 30.50629 63 GLY A C 1
ATOM 943 O O . GLY A 1 64 ? -3.03200 -16.78100 16.55300 1.000 25.35567 63 GLY A O 1
ATOM 947 N N . ARG A 1 65 ? -3.06000 -14.62300 15.92300 1.000 29.29035 64 ARG A N 1
ATOM 948 C CA . ARG A 1 65 ? -1.82500 -14.29900 16.63100 1.000 25.58201 64 ARG A CA 1
ATOM 949 C C . ARG A 1 65 ? -2.14800 -14.09800 18.10700 1.000 21.27097 64 ARG A C 1
ATOM 950 O O . ARG A 1 65 ? -2.65200 -13.04900 18.51700 1.000 25.89784 64 ARG A O 1
ATOM 971 N N . ARG A 1 66 ? -1.82900 -15.11100 18.91100 1.000 20.88671 65 ARG A N 1
ATOM 972 C CA . ARG A 1 66 ? -2.13000 -15.07600 20.33700 1.000 28.49289 65 ARG A CA 1
ATOM 973 C C . ARG A 1 66 ? -1.51000 -13.86000 21.01200 1.000 27.72701 65 ARG A C 1
ATOM 974 O O . ARG A 1 66 ? -2.10900 -13.27800 21.92500 1.000 26.11366 65 ARG A O 1
ATOM 995 N N . GLU A 1 67 ? -0.30900 -13.46300 20.58500 1.000 25.77941 66 GLU A N 1
ATOM 996 C CA . GLU A 1 67 ? 0.39400 -12.37400 21.25600 1.000 30.94582 66 GLU A CA 1
ATOM 997 C C . GLU A 1 67 ? -0.35400 -11.05100 21.11500 1.000 27.87703 66 GLU A C 1
ATOM 998 O O . GLU A 1 67 ? -0.38500 -10.24600 22.05300 1.000 24.15026 66 GLU A O 1
ATOM 1010 N N . LEU A 1 68 ? -0.96000 -10.80200 19.95000 1.000 18.50748 67 LEU A N 1
ATOM 1011 C CA . LEU A 1 68 ? -1.72200 -9.57000 19.77600 1.000 28.34287 67 LEU A CA 1
ATOM 1012 C C . LEU A 1 68 ? -2.97300 -9.57600 20.64600 1.000 23.66336 67 LEU A C 1
ATOM 1013 O O . LEU A 1 68 ? -3.36300 -8.53600 21.18900 1.000 22.42637 67 LEU A O 1
ATOM 1029 N N . VAL A 1 69 ? -3.61700 -10.73800 20.78800 1.000 18.53380 68 VAL A N 1
ATOM 1030 C CA . VAL A 1 69 ? -4.78400 -10.83400 21.66000 1.000 25.32935 68 VAL A CA 1
ATOM 1031 C C . VAL A 1 69 ? -4.39200 -10.51900 23.09600 1.000 25.87152 68 VAL A C 1
ATOM 1032 O O . VAL A 1 69 ? -5.05500 -9.73700 23.78700 1.000 25.61623 68 VAL A O 1
ATOM 1045 N N . GLU A 1 70 ? -3.29500 -11.11900 23.56100 1.000 25.36620 69 GLU A N 1
ATOM 1046 C CA . GLU A 1 70 ? -2.86000 -10.90500 24.93600 1.000 20.98146 69 GLU A CA 1
ATOM 1047 C C . GLU A 1 70 ? -2.45600 -9.45300 25.15300 1.000 21.62101 69 GLU A C 1
ATOM 1048 O O . GLU A 1 70 ? -2.72700 -8.88000 26.21400 1.000 23.72653 69 GLU A O 1
ATOM 1060 N N . ALA A 1 71 ? -1.83300 -8.83300 24.15000 1.000 25.52674 70 ALA A N 1
ATOM 1061 C CA . ALA A 1 71 ? -1.46400 -7.42800 24.27400 1.000 28.39025 70 ALA A CA 1
ATOM 1062 C C . ALA A 1 71 ? -2.70000 -6.56300 24.47700 1.000 30.82738 70 ALA A C 1
ATOM 1063 O O . ALA A 1 71 ? -2.70000 -5.64400 25.30500 1.000 23.07645 70 ALA A O 1
ATOM 1070 N N . ALA A 1 72 ? -3.77000 -6.85500 23.73600 1.000 24.49504 71 ALA A N 1
ATOM 1071 C CA . ALA A 1 72 ? -5.01000 -6.10400 23.88400 1.000 20.90514 71 ALA A CA 1
ATOM 1072 C C . ALA A 1 72 ? -5.62700 -6.33200 25.25600 1.000 18.42063 71 ALA A C 1
ATOM 1073 O O . ALA A 1 72 ? -6.03100 -5.37900 25.93300 1.000 21.95000 71 ALA A O 1
ATOM 1080 N N . THR A 1 73 ? -5.71600 -7.59400 25.68000 1.000 23.09224 72 THR A N 1
ATOM 1081 C CA . THR A 1 73 ? -6.32900 -7.90800 26.96500 1.000 27.19273 72 THR A CA 1
ATOM 1082 C C . THR A 1 73 ? -5.59400 -7.21500 28.10500 1.000 30.48787 72 THR A C 1
ATOM 1083 O O . THR A 1 73 ? -6.21900 -6.63300 29.00000 1.000 29.61934 72 THR A O 1
ATOM 1094 N N . ALA A 1 74 ? -4.26100 -7.26800 28.09400 1.000 26.25578 73 ALA A N 1
ATOM 1095 C CA . ALA A 1 74 ? -3.50200 -6.68900 29.19600 1.000 30.61420 73 ALA A CA 1
ATOM 1096 C C . ALA A 1 74 ? -3.71500 -5.18400 29.28100 1.000 24.75297 73 ALA A C 1
ATOM 1097 O O . ALA A 1 74 ? -3.88700 -4.63600 30.37600 1.000 23.90287 73 ALA A O 1
ATOM 1104 N N . GLN A 1 75 ? -3.71700 -4.49400 28.13900 1.000 19.16282 74 GLN A N 1
ATOM 1105 C CA . GLN A 1 75 ? -3.89000 -3.04700 28.17800 1.000 18.69171 74 GLN A CA 1
ATOM 1106 C C . GLN A 1 75 ? -5.31600 -2.67000 28.56500 1.000 18.69435 74 GLN A C 1
ATOM 1107 O O . GLN A 1 75 ? -5.53000 -1.66700 29.25400 1.000 26.47423 74 GLN A O 1
ATOM 1121 N N . LEU A 1 76 ? -6.30900 -3.43800 28.10500 1.000 18.87332 75 LEU A N 1
ATOM 1122 C CA . LEU A 1 76 ? -7.68900 -3.14600 28.48200 1.000 19.94186 75 LEU A CA 1
ATOM 1123 C C . LEU A 1 76 ? -7.89000 -3.28000 29.98600 1.000 20.90777 75 LEU A C 1
ATOM 1124 O O . LEU A 1 76 ? -8.70900 -2.56300 30.57100 1.000 28.01125 75 LEU A O 1
ATOM 1140 N N . GLU A 1 77 ? -7.15300 -4.18900 30.62700 1.000 25.00037 76 GLU A N 1
ATOM 1141 C CA . GLU A 1 77 ? -7.23500 -4.35800 32.07300 1.000 25.86100 76 GLU A CA 1
ATOM 1142 C C . GLU A 1 77 ? -6.45000 -3.28900 32.82200 1.000 33.06449 76 GLU A C 1
ATOM 1143 O O . GLU A 1 77 ? -6.77800 -2.97300 33.97100 1.000 36.86758 76 GLU A O 1
ATOM 1155 N N . GLN A 1 78 ? -5.42700 -2.72200 32.18500 1.000 26.57950 77 GLN A N 1
ATOM 1156 C CA . GLN A 1 78 ? -4.55300 -1.73100 32.80600 1.000 22.26056 77 GLN A CA 1
ATOM 1157 C C . GLN A 1 78 ? -5.10600 -0.32300 32.62800 1.000 21.19201 77 GLN A C 1
ATOM 1158 O O . GLN A 1 78 ? -5.37400 0.37900 33.60800 1.000 30.80896 77 GLN A O 1
ATOM 1172 N N . LEU A 1 79 ? -5.28800 0.08200 31.37700 1.000 19.73395 78 LEU A N 1
ATOM 1173 C CA . LEU A 1 79 ? -5.78100 1.41800 31.03800 1.000 22.56323 78 LEU A CA 1
ATOM 1174 C C . LEU A 1 79 ? -6.43700 1.27200 29.67700 1.000 21.16570 78 LEU A C 1
ATOM 1175 O O . LEU A 1 79 ? -5.77300 1.37500 28.63600 1.000 22.31057 78 LEU A O 1
ATOM 1191 N N . PRO A 1 80 ? -7.73700 0.96400 29.64200 1.000 21.22097 79 PRO A N 1
ATOM 1192 C CA . PRO A 1 80 ? -8.37400 0.71300 28.33800 1.000 24.30818 79 PRO A CA 1
ATOM 1193 C C . PRO A 1 80 ? -8.38900 1.94100 27.45200 1.000 24.17132 79 PRO A C 1
ATOM 1194 O O . PRO A 1 80 ? -8.16400 1.83200 26.23900 1.000 16.83097 79 PRO A O 1
ATOM 1205 N N . TYR A 1 81 ? -8.63600 3.11200 28.03400 1.000 28.14811 80 TYR A N 1
ATOM 1206 C CA . TYR A 1 81 ? -8.61500 4.36100 27.29300 1.000 23.27384 80 TYR A CA 1
ATOM 1207 C C . TYR A 1 81 ? -8.19400 5.49500 28.21600 1.000 22.42111 80 TYR A C 1
ATOM 1208 O O . TYR A 1 81 ? -8.55700 5.51400 29.39500 1.000 20.15768 80 TYR A O 1
ATOM 1226 N N . TYR A 1 82 ? -7.40900 6.42100 27.67200 1.000 20.03924 81 TYR A N 1
ATOM 1227 C CA . TYR A 1 82 ? -7.34600 7.77300 28.20400 1.000 24.13447 81 TYR A CA 1
ATOM 1228 C C . TYR A 1 82 ? -6.89300 8.69200 27.07800 1.000 22.47901 81 TYR A C 1
ATOM 1229 O O . TYR A 1 82 ? -6.26500 8.25300 26.11000 1.000 23.29753 81 TYR A O 1
ATOM 1247 N N . ASN A 1 83 ? -7.23300 9.97000 27.20600 1.000 19.19441 82 ASN A N 1
ATOM 1248 C CA . ASN A 1 83 ? -6.96000 10.90000 26.12500 1.000 23.26595 82 ASN A CA 1
ATOM 1249 C C . ASN A 1 83 ? -5.52400 11.40900 26.20000 1.000 19.21809 82 ASN A C 1
ATOM 1250 O O . ASN A 1 83 ? -4.87500 11.39600 27.25000 1.000 20.68143 82 ASN A O 1
ATOM 1261 N N . THR A 1 84 ? -5.03400 11.85900 25.04800 1.000 17.44156 83 THR A N 1
ATOM 1262 C CA . THR A 1 84 ? -3.76100 12.55500 24.94700 1.000 19.46023 83 THR A CA 1
ATOM 1263 C C . THR A 1 84 ? -3.95300 14.05800 24.74300 1.000 23.53177 83 THR A C 1
ATOM 1264 O O . THR A 1 84 ? -3.04100 14.73400 24.25800 1.000 23.51335 83 THR A O 1
ATOM 1275 N N . PHE A 1 85 ? -5.13400 14.57800 25.11900 1.000 24.12131 84 PHE A N 1
ATOM 1276 C CA . PHE A 1 85 ? -5.47400 15.99300 24.97000 1.000 28.38498 84 PHE A CA 1
ATOM 1277 C C . PHE A 1 85 ? -4.99500 16.84300 26.14700 1.000 22.57376 84 PHE A C 1
ATOM 1278 O O . PHE A 1 85 ? -4.51200 17.96400 25.94800 1.000 26.85848 84 PHE A O 1
ATOM 1295 N N . PHE A 1 86 ? -5.14500 16.34500 27.37400 1.000 29.56933 85 PHE A N 1
ATOM 1296 C CA . PHE A 1 86 ? -5.04600 17.17500 28.57800 1.000 39.39683 85 PHE A CA 1
ATOM 1297 C C . PHE A 1 86 ? -3.60700 17.32700 29.06200 1.000 30.39312 85 PHE A C 1
ATOM 1298 O O . PHE A 1 86 ? -3.31900 17.11100 30.23900 1.000 28.64554 85 PHE A O 1
ATOM 1315 N N . LYS A 1 87 ? -2.69400 17.74400 28.18700 1.000 20.30770 86 LYS A N 1
ATOM 1316 C CA . LYS A 1 87 ? -1.26800 17.68800 28.50500 1.000 27.21905 86 LYS A CA 1
ATOM 1317 C C . LYS A 1 87 ? -0.92100 16.31300 29.07200 1.000 31.63537 86 LYS A C 1
ATOM 1318 O O . LYS A 1 87 ? -0.19200 16.18700 30.05900 1.000 30.41680 86 LYS A O 1
ATOM 1337 N N . THR A 1 88 ? -1.47700 15.27200 28.45800 1.000 33.10397 87 THR A N 1
ATOM 1338 C CA . THR A 1 88 ? -1.36300 13.91900 28.97400 1.000 34.51466 87 THR A CA 1
ATOM 1339 C C . THR A 1 88 ? -0.87000 12.97500 27.89000 1.000 25.80836 87 THR A C 1
ATOM 1340 O O . THR A 1 88 ? -1.11400 13.18100 26.69800 1.000 20.99462 87 THR A O 1
ATOM 1351 N N . THR A 1 89 ? -0.17500 11.92800 28.32400 1.000 25.55570 88 THR A N 1
ATOM 1352 C CA . THR A 1 89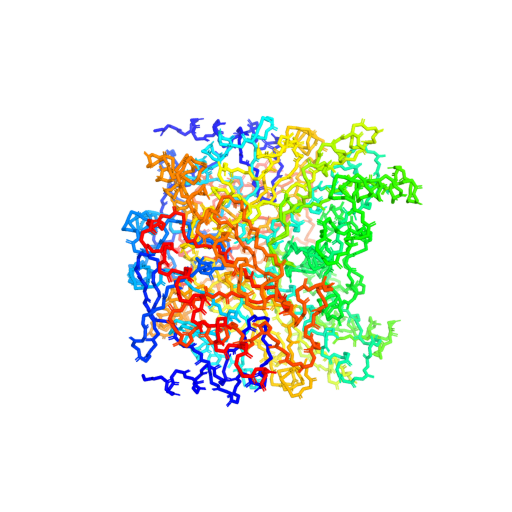 ? 0.13100 10.78900 27.47500 1.000 24.43714 88 THR A CA 1
ATOM 1353 C C . THR A 1 89 ? -0.03800 9.52900 28.31600 1.000 24.06868 88 THR A C 1
ATOM 1354 O O . THR A 1 89 ? -0.45200 9.58500 29.47900 1.000 21.91842 88 THR A O 1
ATOM 1365 N N . HIS A 1 90 ? 0.28000 8.38300 27.72700 1.000 28.56658 89 HIS A N 1
ATOM 1366 C CA . HIS A 1 90 ? 0.25000 7.11700 28.44400 1.000 25.71887 89 HIS A CA 1
ATOM 1367 C C . HIS A 1 90 ? 1.33400 6.21700 27.88200 1.000 25.43200 89 HIS A C 1
ATOM 1368 O O . HIS A 1 90 ? 1.86000 6.47700 26.78900 1.000 30.93266 89 HIS A O 1
ATOM 1382 N N . PRO A 1 91 ? 1.71200 5.16000 28.59800 1.000 24.53189 90 PRO A N 1
ATOM 1383 C CA . PRO A 1 91 ? 2.89100 4.36100 28.20700 1.000 27.29538 90 PRO A CA 1
ATOM 1384 C C . PRO A 1 91 ? 2.77800 3.77900 26.80600 1.000 22.00264 90 PRO A C 1
ATOM 1385 O O . PRO A 1 91 ? 3.78000 3.75300 26.07500 1.000 18.51275 90 PRO A O 1
ATOM 1396 N N . PRO A 1 92 ? 1.60900 3.26700 26.39400 1.000 24.56084 91 PRO A N 1
ATOM 1397 C CA . PRO A 1 92 ? 1.52900 2.70700 25.02700 1.000 22.76589 91 PRO A CA 1
ATOM 1398 C C . PRO A 1 92 ? 1.84500 3.71600 23.93100 1.000 20.08925 91 PRO A C 1
ATOM 1399 O O . PRO A 1 92 ? 2.60100 3.39900 23.00300 1.000 18.48906 91 PRO A O 1
ATOM 1410 N N . ALA A 1 93 ? 1.28800 4.92700 24.00800 1.000 17.59948 92 ALA A N 1
ATOM 1411 C CA . ALA A 1 93 ? 1.60100 5.94600 23.00900 1.000 20.80513 92 ALA A CA 1
ATOM 1412 C C . ALA A 1 93 ? 3.09300 6.26400 22.99200 1.000 19.61814 92 ALA A C 1
ATOM 1413 O O . ALA A 1 93 ? 3.68200 6.44300 21.91900 1.000 17.82056 92 ALA A O 1
ATOM 1420 N N . VAL A 1 94 ? 3.71100 6.38500 24.17000 1.000 18.20745 93 VAL A N 1
ATOM 1421 C CA . VAL A 1 94 ? 5.13800 6.70100 24.23800 1.000 20.34981 93 VAL A CA 1
ATOM 1422 C C . VAL A 1 94 ? 5.95700 5.61600 23.54800 1.000 21.18412 93 VAL A C 1
ATOM 1423 O O . VAL A 1 94 ? 6.78400 5.89800 22.67200 1.000 18.62592 93 VAL A O 1
ATOM 1436 N N . ARG A 1 95 ? 5.74500 4.35600 23.93900 1.000 21.16043 94 ARG A N 1
ATOM 1437 C CA . ARG A 1 95 ? 6.55300 3.26700 23.40200 1.000 22.09212 94 ARG A CA 1
ATOM 1438 C C . ARG A 1 95 ? 6.27800 3.04400 21.92000 1.000 21.64996 94 ARG A C 1
ATOM 1439 O O . ARG A 1 95 ? 7.19700 2.72100 21.15600 1.000 21.65523 94 ARG A O 1
ATOM 1460 N N . LEU A 1 96 ? 5.02300 3.19200 21.49200 1.000 24.73718 95 LEU A N 1
ATOM 1461 C CA . LEU A 1 96 ? 4.71700 3.01900 20.07700 1.000 23.16594 95 LEU A CA 1
ATOM 1462 C C . LEU A 1 96 ? 5.37400 4.11100 19.24400 1.000 17.00730 95 LEU A C 1
ATOM 1463 O O . LEU A 1 96 ? 5.93900 3.83200 18.18200 1.000 19.93134 95 LEU A O 1
ATOM 1479 N N . ALA A 1 97 ? 5.30800 5.36100 19.70300 1.000 22.60797 96 ALA A N 1
ATOM 1480 C CA . ALA A 1 97 ? 5.95100 6.43900 18.96300 1.000 22.15529 96 ALA A CA 1
ATOM 1481 C C . ALA A 1 97 ? 7.45200 6.20300 18.84400 1.000 18.87068 96 ALA A C 1
ATOM 1482 O O . ALA A 1 97 ? 8.03500 6.40200 17.77100 1.000 19.72079 96 ALA A O 1
ATOM 1489 N N . GLU A 1 98 ? 8.09300 5.75100 19.92400 1.000 20.67090 97 GLU A N 1
ATOM 1490 C CA . GLU A 1 98 ? 9.51900 5.44500 19.86000 1.000 25.36094 97 GLU A CA 1
ATOM 1491 C C . GLU A 1 98 ? 9.80800 4.38100 18.80800 1.000 28.02704 97 GLU A C 1
ATOM 1492 O O . GLU A 1 98 ? 10.66000 4.57100 17.93100 1.000 20.67090 97 GLU A O 1
ATOM 1504 N N . LYS A 1 99 ? 9.12000 3.23700 18.89800 1.000 21.12359 98 LYS A N 1
ATOM 1505 C CA . LYS A 1 99 ? 9.37700 2.12700 17.98500 1.000 21.60522 98 LYS A CA 1
ATOM 1506 C C . LYS A 1 99 ? 9.10800 2.52200 16.54000 1.000 27.24011 98 LYS A C 1
ATOM 1507 O O . LYS A 1 99 ? 9.87800 2.17600 15.63600 1.000 18.91016 98 LYS A O 1
ATOM 1526 N N . LEU A 1 100 ? 8.02000 3.23000 16.29800 1.000 24.61611 99 LEU A N 1
ATOM 1527 C CA . LEU A 1 100 ? 7.67300 3.62500 14.94700 1.000 32.70392 99 LEU A CA 1
ATOM 1528 C C . LEU A 1 100 ? 8.67400 4.52400 14.31000 1.000 27.62173 99 LEU A C 1
ATOM 1529 O O . LEU A 1 100 ? 9.07400 4.28800 13.21200 1.000 26.43475 99 LEU A O 1
ATOM 1545 N N . CYS A 1 101 ? 9.09500 5.53000 15.03000 1.000 21.05252 100 CYS A N 1
ATOM 1546 C CA . CYS A 1 101 ? 10.07100 6.46400 14.48800 1.000 37.28342 100 CYS A CA 1
ATOM 1547 C C . CYS A 1 101 ? 11.43700 5.81300 14.32000 1.000 42.48930 100 CYS A C 1
ATOM 1548 O O . CYS A 1 101 ? 12.19200 6.19300 13.41800 1.000 39.11785 100 CYS A O 1
ATOM 1556 N N . ASP A 1 102 ? 11.76800 4.82000 15.15000 1.000 36.39384 101 ASP A N 1
ATOM 1557 C CA . ASP A 1 102 ? 13.02400 4.10200 14.96200 1.000 34.42255 101 ASP A CA 1
ATOM 1558 C C . ASP A 1 102 ? 13.03200 3.31900 13.65200 1.000 32.08016 101 ASP A C 1
ATOM 1559 O O . ASP A 1 102 ? 14.10100 3.09900 13.07200 1.000 23.65547 101 ASP A O 1
ATOM 1568 N N . LEU A 1 103 ? 11.86300 2.87700 13.18500 1.000 28.59027 102 LEU A N 1
ATOM 1569 C CA . LEU A 1 103 ? 11.74100 2.14700 11.92900 1.000 33.74615 102 LEU A CA 1
ATOM 1570 C C . LEU A 1 103 ? 11.58700 3.05000 10.70800 1.000 22.32373 102 LEU A C 1
ATOM 1571 O O . LEU A 1 103 ? 11.75400 2.57400 9.58000 1.000 24.10026 102 LEU A O 1
ATOM 1587 N N . ALA A 1 104 ? 11.22900 4.31900 10.90400 1.000 29.89832 103 ALA A N 1
ATOM 1588 C CA . ALA A 1 104 ? 10.95400 5.23600 9.80500 1.000 27.76122 103 ALA A CA 1
ATOM 1589 C C . ALA A 1 104 ? 12.23000 5.65500 9.07200 1.000 30.00623 103 ALA A C 1
ATOM 1590 O O . ALA A 1 104 ? 13.33900 5.45700 9.57000 1.000 21.97106 103 ALA A O 1
ATOM 1597 N N . PRO A 1 105 ? 12.09500 6.22200 7.86900 1.000 24.62927 104 PRO A N 1
ATOM 1598 C CA . PRO A 1 105 ? 13.26600 6.76900 7.16900 1.000 28.87451 104 PRO A CA 1
ATOM 1599 C C . PRO A 1 105 ? 13.95000 7.85000 7.99400 1.000 24.54505 104 PRO A C 1
ATOM 1600 O O . PRO A 1 105 ? 13.46300 8.28400 9.03900 1.000 24.37134 104 PRO A O 1
ATOM 1611 N N . ALA A 1 106 ? 15.10800 8.29000 7.50400 1.000 35.44636 105 ALA A N 1
ATOM 1612 C CA . ALA A 1 106 ? 15.88600 9.29300 8.21800 1.000 35.24633 105 ALA A CA 1
ATOM 1613 C C . ALA A 1 106 ? 15.10400 10.59300 8.37200 1.000 19.52339 105 ALA A C 1
ATOM 1614 O O . ALA A 1 106 ? 14.34400 10.99000 7.48500 1.000 23.72653 105 ALA A O 1
ATOM 1621 N N . HIS A 1 107 ? 15.28700 11.24600 9.52400 1.000 17.83109 106 HIS A N 1
ATOM 1622 C CA . HIS A 1 107 ? 14.70700 12.55700 9.81700 1.000 36.79915 106 HIS A CA 1
ATOM 1623 C C . HIS A 1 107 ? 13.19700 12.52100 9.94000 1.000 27.70332 106 HIS A C 1
ATOM 1624 O O . HIS A 1 107 ? 12.54100 13.56600 9.91400 1.000 28.08495 106 HIS A O 1
ATOM 1638 N N . ILE A 1 108 ? 12.64600 11.33100 10.08800 1.000 20.39981 107 ILE A N 1
ATOM 1639 C CA . ILE A 1 108 ? 11.24400 11.13400 10.41700 1.000 23.27384 107 ILE A CA 1
ATOM 1640 C C . ILE A 1 108 ? 11.24800 10.57500 11.83400 1.000 25.58465 107 ILE A C 1
ATOM 1641 O O . ILE A 1 108 ? 11.47900 9.38000 12.05000 1.000 26.86901 107 ILE A O 1
ATOM 1657 N N . ASN A 1 109 ? 11.05700 11.46900 12.81000 1.000 21.82893 108 ASN A N 1
ATOM 1658 C CA . ASN A 1 109 ? 11.23600 11.15200 14.21900 1.000 22.33689 108 ASN A CA 1
ATOM 1659 C C . ASN A 1 109 ? 10.01400 11.43900 15.07700 1.000 24.17921 108 ASN A C 1
ATOM 1660 O O . ASN A 1 109 ? 10.08900 11.28000 16.30200 1.000 25.38462 108 ASN A O 1
ATOM 1671 N N . ARG A 1 110 ? 8.89800 11.85200 14.48800 1.000 20.50246 109 ARG A N 1
ATOM 1672 C CA . ARG A 1 110 ? 7.71100 12.17000 15.26500 1.000 23.09224 109 ARG A CA 1
ATOM 1673 C C . ARG A 1 110 ? 6.48100 11.59300 14.58600 1.000 16.48619 109 ARG A C 1
ATOM 1674 O O . ARG A 1 110 ? 6.44800 11.42400 13.36500 1.000 18.23640 109 ARG A O 1
ATOM 1695 N N . VAL A 1 111 ? 5.45800 11.31800 15.39100 1.000 18.79173 110 VAL A N 1
ATOM 1696 C CA . VAL A 1 111 ? 4.21500 10.75500 14.88200 1.000 15.25972 110 VAL A CA 1
ATOM 1697 C C . VAL A 1 111 ? 3.03500 11.46500 15.52500 1.000 15.35974 110 VAL A C 1
ATOM 1698 O O . VAL A 1 111 ? 3.03900 11.75500 16.72600 1.000 21.96053 110 VAL A O 1
ATOM 1711 N N . PHE A 1 112 ? 2.02200 11.73700 14.71100 1.000 15.07812 111 PHE A N 1
ATOM 1712 C CA . PHE A 1 112 ? 0.71500 12.18200 15.17200 1.000 20.73670 111 PHE A CA 1
ATOM 1713 C C . PHE A 1 112 ? -0.24400 11.02100 14.94700 1.000 15.75189 111 PHE A C 1
ATOM 1714 O O . PHE A 1 112 ? -0.40500 10.56200 13.81000 1.000 18.91279 111 PHE A O 1
ATOM 1731 N N . PHE A 1 113 ? -0.86400 10.53900 16.01800 1.000 15.81769 112 PHE A N 1
ATOM 1732 C CA . PHE A 1 113 ? -1.71500 9.36300 15.93200 1.000 21.01305 112 PHE A CA 1
ATOM 1733 C C . PHE A 1 113 ? -3.13400 9.73200 15.50900 1.000 20.04451 112 PHE A C 1
ATOM 1734 O O . PHE A 1 113 ? -3.66400 10.78000 15.88600 1.000 15.18866 112 PHE A O 1
ATOM 1751 N N . THR A 1 114 ? -3.74500 8.83600 14.73000 1.000 18.92069 113 THR A N 1
ATOM 1752 C CA . THR A 1 114 ? -5.13300 8.94100 14.29600 1.000 21.77366 113 THR A CA 1
ATOM 1753 C C . THR A 1 114 ? -5.77700 7.56100 14.41600 1.000 23.79759 113 THR A C 1
ATOM 1754 O O . THR A 1 114 ? -5.15200 6.60000 14.87500 1.000 27.19010 113 THR A O 1
ATOM 1765 N N . GLY A 1 115 ? -7.03000 7.45100 13.98200 1.000 22.73430 114 GLY A N 1
ATOM 1766 C CA . GLY A 1 115 ? -7.72200 6.17700 14.02700 1.000 21.06042 114 GLY A CA 1
ATOM 1767 C C . GLY A 1 115 ? -7.70800 5.41800 12.71500 1.000 19.80501 114 GLY A C 1
ATOM 1768 O O . GLY A 1 115 ? -7.93300 4.20300 12.69700 1.000 31.46430 114 GLY A O 1
ATOM 1772 N N . SER A 1 116 ? -7.42700 6.11300 11.61400 1.000 21.81314 115 SER A N 1
ATOM 1773 C CA . SER A 1 116 ? -7.58900 5.53300 10.29100 1.000 14.91495 115 SER A CA 1
ATOM 1774 C C . SER A 1 116 ? -6.61200 6.17300 9.31700 1.000 19.17072 115 SER A C 1
ATOM 1775 O O . SER A 1 116 ? -6.04000 7.23300 9.58100 1.000 15.50449 115 SER A O 1
ATOM 1783 N N . GLY A 1 117 ? -6.45000 5.52200 8.16300 1.000 19.58656 116 GLY A N 1
ATOM 1784 C CA . GLY A 1 117 ? -5.68000 6.11700 7.08900 1.000 16.73359 116 GLY A CA 1
ATOM 1785 C C . GLY A 1 117 ? -6.35200 7.34500 6.51600 1.000 20.68406 116 GLY A C 1
ATOM 1786 O O . GLY A 1 117 ? -5.67600 8.27700 6.07200 1.000 15.43343 116 GLY A O 1
ATOM 1790 N N . SER A 1 118 ? -7.68800 7.37300 6.52400 1.000 16.04666 117 SER A N 1
ATOM 1791 C CA . SER A 1 118 ? -8.40100 8.55600 6.05500 1.000 19.89449 117 SER A CA 1
ATOM 1792 C C . SER A 1 118 ? -8.11400 9.75100 6.95600 1.000 21.50258 117 SER A C 1
ATOM 1793 O O . SER A 1 118 ? -7.73700 10.82600 6.47500 1.000 19.51287 117 SER A O 1
ATOM 1801 N N . GLU A 1 119 ? -8.28300 9.57800 8.27300 1.000 15.73083 118 GLU A N 1
ATOM 1802 C CA . GLU A 1 119 ? -7.98400 10.65800 9.20700 1.000 15.15445 118 GLU A CA 1
ATOM 1803 C C . GLU A 1 119 ? -6.52200 11.07600 9.13700 1.000 14.03326 118 GLU A C 1
ATOM 1804 O O . GLU A 1 119 ? -6.19900 12.24500 9.37600 1.000 14.62281 118 GLU A O 1
ATOM 1816 N N . ALA A 1 120 ? -5.62000 10.13400 8.84900 1.000 15.99139 119 ALA A N 1
ATOM 1817 C CA . ALA A 1 120 ? -4.21700 10.49700 8.68400 1.000 16.57830 119 ALA A CA 1
ATOM 1818 C C . ALA A 1 120 ? -4.03200 11.45500 7.51100 1.000 14.68334 119 ALA A C 1
ATOM 1819 O O . ALA A 1 120 ? -3.26900 12.42300 7.60800 1.000 16.21247 119 ALA A O 1
ATOM 1826 N N . ASN A 1 121 ? -4.73800 11.22200 6.39900 1.000 17.31523 120 ASN A N 1
ATOM 1827 C CA . ASN A 1 121 ? -4.60900 12.12700 5.25800 1.000 17.85477 120 ASN A CA 1
ATOM 1828 C C . ASN A 1 121 ? -5.27000 13.48200 5.51800 1.000 17.21785 120 ASN A C 1
ATOM 1829 O O . ASN A 1 121 ? -4.80900 14.49800 4.98400 1.000 16.44408 120 ASN A O 1
ATOM 1840 N N . ASP A 1 122 ? -6.33300 13.53300 6.32900 1.000 18.04427 121 ASP A N 1
ATOM 1841 C CA . ASP A 1 122 ? -6.82400 14.82700 6.80300 1.000 25.39252 121 ASP A CA 1
ATOM 1842 C C . ASP A 1 122 ? -5.76000 15.55100 7.61800 1.000 21.91842 121 ASP A C 1
ATOM 1843 O O . ASP A 1 122 ? -5.58200 16.76800 7.49100 1.000 20.43140 121 ASP A O 1
ATOM 1852 N N . THR A 1 123 ? -5.08400 14.81800 8.50700 1.000 17.95742 122 THR A N 1
ATOM 1853 C CA . THR A 1 123 ? -3.98700 15.38800 9.27900 1.000 18.53643 122 THR A CA 1
ATOM 1854 C C . THR A 1 123 ? -2.87400 15.88100 8.36300 1.000 17.53631 122 THR A C 1
ATOM 1855 O O . THR A 1 123 ? -2.33200 16.97500 8.56900 1.000 15.93875 122 THR A O 1
ATOM 1866 N N . VAL A 1 124 ? -2.50700 15.08000 7.36000 1.000 16.08877 123 VAL A N 1
ATOM 1867 C CA . VAL A 1 124 ? -1.52900 15.51100 6.36100 1.000 15.38869 123 VAL A CA 1
ATOM 1868 C C . VAL A 1 124 ? -1.94300 16.84600 5.75500 1.000 21.77630 123 VAL A C 1
ATOM 1869 O O . VAL A 1 124 ? -1.15100 17.79300 5.68200 1.000 19.24441 123 VAL A O 1
ATOM 1882 N N . LEU A 1 125 ? -3.19300 16.93700 5.30200 1.000 16.94414 124 LEU A N 1
ATOM 1883 C CA . LEU A 1 125 ? -3.62900 18.12200 4.57100 1.000 22.80010 124 LEU A CA 1
ATOM 1884 C C . LEU A 1 125 ? -3.55400 19.36800 5.44400 1.000 30.04834 124 LEU A C 1
ATOM 1885 O O . LEU A 1 125 ? -3.03900 20.40500 5.01500 1.000 23.16330 124 LEU A O 1
ATOM 1901 N N . ARG A 1 126 ? -4.04100 19.28100 6.68800 1.000 16.98098 125 ARG A N 1
ATOM 1902 C CA . ARG A 1 126 ? -3.98700 20.44100 7.57300 1.000 27.20063 125 ARG A CA 1
ATOM 1903 C C . ARG A 1 126 ? -2.54700 20.76500 7.95000 1.000 20.17084 125 ARG A C 1
ATOM 1904 O O . ARG A 1 126 ? -2.17400 21.94000 8.05000 1.000 22.62640 125 ARG A O 1
ATOM 1925 N N . MET A 1 127 ? -1.72100 19.73500 8.14400 1.000 16.20984 126 MET A N 1
ATOM 1926 C CA . MET A 1 127 ? -0.31900 19.96200 8.46600 1.000 17.25996 126 MET A CA 1
ATOM 1927 C C . MET A 1 127 ? 0.41400 20.63600 7.31700 1.000 17.61790 126 MET A C 1
ATOM 1928 O O . MET A 1 127 ? 1.19900 21.56700 7.53700 1.000 24.38977 126 MET A O 1
ATOM 1942 N N . VAL A 1 128 ? 0.18000 20.18400 6.08600 1.000 17.58895 127 VAL A N 1
ATOM 1943 C CA . VAL A 1 128 ? 0.87700 20.76100 4.94000 1.000 16.58620 127 VAL A CA 1
ATOM 1944 C C . VAL A 1 128 ? 0.54100 22.24200 4.82400 1.000 19.68657 127 VAL A C 1
ATOM 1945 O O . VAL A 1 128 ? 1.42000 23.09300 4.65600 1.000 17.85477 127 VAL A O 1
ATOM 1958 N N . ARG A 1 129 ? -0.74500 22.56700 4.93300 1.000 20.89987 128 ARG A N 1
ATOM 1959 C CA . ARG A 1 129 ? -1.19700 23.93500 4.71600 1.000 24.16869 128 ARG A CA 1
ATOM 1960 C C . ARG A 1 129 ? -0.91200 24.82800 5.91300 1.000 27.16378 128 ARG A C 1
ATOM 1961 O O . ARG A 1 129 ? -0.63900 26.02100 5.73400 1.000 27.79017 128 ARG A O 1
ATOM 1982 N N . ARG A 1 130 ? -0.95900 24.28100 7.12800 1.000 19.08913 129 ARG A N 1
ATOM 1983 C CA . ARG A 1 130 ? -0.49700 25.03100 8.29200 1.000 28.77450 129 ARG A CA 1
ATOM 1984 C C . ARG A 1 130 ? 0.99700 25.31400 8.18900 1.000 20.87619 129 ARG A C 1
ATOM 1985 O O . ARG A 1 130 ? 1.45300 26.42100 8.49900 1.000 19.22073 129 ARG A O 1
ATOM 2006 N N . TYR A 1 131 ? 1.77100 24.32800 7.73400 1.000 18.12586 130 TYR A N 1
ATOM 2007 C CA . TYR A 1 131 ? 3.21100 24.50300 7.59300 1.000 21.15517 130 TYR A CA 1
ATOM 2008 C C . TYR A 1 131 ? 3.54000 25.71500 6.72700 1.000 19.03912 130 TYR A C 1
ATOM 2009 O O . TYR A 1 131 ? 4.24900 26.63000 7.16000 1.000 21.60259 130 TYR A O 1
ATOM 2027 N N . TRP A 1 132 ? 3.02300 25.74600 5.49500 1.000 19.55498 131 TRP A N 1
ATOM 2028 C CA . TRP A 1 132 ? 3.38100 26.82700 4.58300 1.000 26.38211 131 TRP A CA 1
ATOM 2029 C C . TRP A 1 132 ? 2.84900 28.17200 5.05800 1.000 31.52483 131 TRP A C 1
ATOM 2030 O O . TRP A 1 132 ? 3.47300 29.20800 4.79800 1.000 22.80800 131 TRP A O 1
ATOM 2051 N N . ALA A 1 133 ? 1.70400 28.18200 5.74600 1.000 29.28246 132 ALA A N 1
ATOM 2052 C CA . ALA A 1 133 ? 1.22700 29.41700 6.35700 1.000 25.43726 132 ALA A CA 1
ATOM 2053 C C . ALA A 1 133 ? 2.23400 29.94200 7.37200 1.000 23.54230 132 ALA A C 1
ATOM 2054 O O . ALA A 1 133 ? 2.50800 31.14700 7.42300 1.000 22.21845 132 ALA A O 1
ATOM 2061 N N . LEU A 1 134 ? 2.80400 29.04800 8.18700 1.000 20.87619 133 LEU A N 1
ATOM 2062 C CA . LEU A 1 134 ? 3.78400 29.47100 9.18100 1.000 25.83731 133 LEU A CA 1
ATOM 2063 C C . LEU A 1 134 ? 5.08400 29.91900 8.52800 1.000 21.73945 133 LEU A C 1
ATOM 2064 O O . LEU A 1 134 ? 5.81800 30.72600 9.10600 1.000 25.07143 133 LEU A O 1
ATOM 2080 N N . LYS A 1 135 ? 5.38500 29.40400 7.33400 1.000 21.56838 134 LYS A N 1
ATOM 2081 C CA . LYS A 1 135 ? 6.52600 29.86000 6.55100 1.000 26.55845 134 LYS A CA 1
ATOM 2082 C C . LYS A 1 135 ? 6.28000 31.21000 5.88800 1.000 30.19046 134 LYS A C 1
ATOM 2083 O O . LYS A 1 135 ? 7.16200 31.70700 5.18000 1.000 25.00300 134 LYS A O 1
ATOM 2102 N N . GLY A 1 136 ? 5.10900 31.80600 6.08900 1.000 34.28569 135 GLY A N 1
ATOM 2103 C CA . GLY A 1 136 ? 4.78600 33.05400 5.43400 1.000 34.31464 135 GLY A CA 1
ATOM 2104 C C . GLY A 1 136 ? 4.30300 32.93100 4.00800 1.000 31.73275 135 GLY A C 1
ATOM 2105 O O . GLY A 1 136 ? 4.34000 33.92100 3.27200 1.000 26.81901 135 GLY A O 1
ATOM 2109 N N . GLN A 1 137 ? 3.84600 31.75100 3.59100 1.000 29.48511 136 GLN A N 1
ATOM 2110 C CA . GLN A 1 137 ? 3.34400 31.53200 2.23400 1.000 35.03315 136 GLN A CA 1
ATOM 2111 C C . GLN A 1 137 ? 1.96300 30.89400 2.30800 1.000 33.19609 136 GLN A C 1
ATOM 2112 O O . GLN A 1 137 ? 1.77600 29.72900 1.93500 1.000 21.66576 136 GLN A O 1
ATOM 2126 N N . PRO A 1 138 ? 0.96000 31.64300 2.77700 1.000 27.36118 137 PRO A N 1
ATOM 2127 C CA . PRO A 1 138 ? -0.37000 31.04700 2.98200 1.000 32.09595 137 PRO A CA 1
ATOM 2128 C C . PRO A 1 138 ? -1.11000 30.73400 1.69300 1.000 29.54565 137 PRO A C 1
ATOM 2129 O O . PRO A 1 138 ? -2.11600 30.01500 1.74400 1.000 31.89593 137 PRO A O 1
ATOM 2140 N N . ASP A 1 139 ? -0.65000 31.24300 0.55100 1.000 27.06377 138 ASP A N 1
ATOM 2141 C CA . ASP A 1 139 ? -1.20900 30.89500 -0.75000 1.000 31.97489 138 ASP A CA 1
ATOM 2142 C C . ASP A 1 139 ? -0.52300 29.68900 -1.37800 1.000 28.67975 138 ASP A C 1
ATOM 2143 O O . ASP A 1 139 ? -0.95800 29.23000 -2.43900 1.000 25.05037 138 ASP A O 1
ATOM 2152 N N . LYS A 1 140 ? 0.49100 29.16300 -0.75100 1.000 26.88743 139 LYS A N 1
ATOM 2153 C CA . LYS A 1 140 ? 1.18400 27.97600 -1.20500 1.000 25.74256 139 LYS A CA 1
ATOM 2154 C C . LYS A 1 140 ? 0.36700 26.82700 -0.58800 1.000 21.80261 139 LYS A C 1
ATOM 2155 O O . LYS A 1 140 ? 0.70900 26.31300 0.40900 1.000 21.98421 139 LYS A O 1
ATOM 2174 N N . GLN A 1 141 ? -0.72300 26.51800 -1.22800 1.000 24.70559 140 GLN A N 1
ATOM 2175 C CA . GLN A 1 141 ? -1.73700 25.59800 -0.79200 1.000 23.32122 140 GLN A CA 1
ATOM 2176 C C . GLN A 1 141 ? -2.08400 24.38800 -1.67200 1.000 21.65786 140 GLN A C 1
ATOM 2177 O O . GLN A 1 141 ? -2.71000 23.48100 -1.21800 1.000 19.28126 140 GLN A O 1
ATOM 2191 N N . TRP A 1 142 ? -1.74900 24.43500 -2.93900 1.000 31.15900 141 TRP A N 1
ATOM 2192 C CA . TRP A 1 142 ? -2.19400 23.37800 -3.83300 1.000 21.92895 141 TRP A CA 1
ATOM 2193 C C . TRP A 1 142 ? -1.46800 22.07300 -3.53900 1.000 19.49971 141 TRP A C 1
ATOM 2194 O O . TRP A 1 142 ? -0.25100 22.04600 -3.33500 1.000 18.70487 141 TRP A O 1
ATOM 2215 N N . ILE A 1 143 ? -2.23200 20.98700 -3.52400 1.000 17.45472 142 ILE A N 1
ATOM 2216 C CA . ILE A 1 143 ? -1.71100 19.63500 -3.37300 1.000 19.83922 142 ILE A CA 1
ATOM 2217 C C . ILE A 1 143 ? -1.89000 18.94000 -4.71400 1.000 20.07872 142 ILE A C 1
ATOM 2218 O O . ILE A 1 143 ? -2.99900 18.92700 -5.26300 1.000 25.00300 142 ILE A O 1
ATOM 2234 N N . ILE A 1 144 ? -0.82000 18.35400 -5.23300 1.000 16.70463 143 ILE A N 1
ATOM 2235 C CA . ILE A 1 144 ? -0.87900 17.61300 -6.48600 1.000 19.70236 143 ILE A CA 1
ATOM 2236 C C . ILE A 1 144 ? -0.92000 16.13000 -6.14500 1.000 23.61336 143 ILE A C 1
ATOM 2237 O O . ILE A 1 144 ? 0.05900 15.57100 -5.64000 1.000 19.88396 143 ILE A O 1
ATOM 2253 N N . GLY A 1 145 ? -2.04500 15.48600 -6.44600 1.000 20.23927 144 GLY A N 1
ATOM 2254 C CA . GLY A 1 145 ? -2.14900 14.04700 -6.42200 1.000 16.28353 144 GLY A CA 1
ATOM 2255 C C . GLY A 1 145 ? -2.17100 13.46700 -7.82300 1.000 20.70775 144 GLY A C 1
ATOM 2256 O O . GLY A 1 145 ? -1.86200 14.13100 -8.81200 1.000 21.11043 144 GLY A O 1
ATOM 2260 N N . ARG A 1 146 ? -2.55000 12.19700 -7.89700 1.000 21.47889 145 ARG A N 1
ATOM 2261 C CA . ARG A 1 146 ? -2.58800 11.49900 -9.17200 1.000 19.74184 145 ARG A CA 1
ATOM 2262 C C . ARG A 1 146 ? -3.97000 10.92000 -9.43100 1.000 16.76780 145 ARG A C 1
ATOM 2263 O O . ARG A 1 146 ? -4.68800 10.52800 -8.50700 1.000 17.29944 145 ARG A O 1
ATOM 2284 N N . GLU A 1 147 ? -4.33500 10.88600 -10.71000 1.000 17.62317 146 GLU A N 1
ATOM 2285 C CA . GLU A 1 147 ? -5.54700 10.19600 -11.12100 1.000 19.07071 146 GLU A CA 1
ATOM 2286 C C . GLU A 1 147 ? -5.46800 8.74100 -10.68100 1.000 23.65547 146 GLU A C 1
ATOM 2287 O O . GLU A 1 147 ? -4.39900 8.12500 -10.70400 1.000 16.03877 146 GLU A O 1
ATOM 2299 N N . ASN A 1 148 ? -6.60800 8.18800 -10.27300 1.000 16.82833 147 ASN A N 1
ATOM 2300 C CA . ASN A 1 148 ? -6.69800 6.80900 -9.81100 1.000 16.43092 147 ASN A CA 1
ATOM 2301 C C . ASN A 1 148 ? -5.92800 6.58100 -8.51700 1.000 24.38187 147 ASN A C 1
ATOM 2302 O O . ASN A 1 148 ? -5.62500 5.43600 -8.16200 1.000 20.76302 147 ASN A O 1
ATOM 2313 N N . ALA A 1 149 ? -5.59300 7.65100 -7.80300 1.000 17.09942 148 ALA A N 1
ATOM 2314 C CA . ALA A 1 149 ? -5.01700 7.52900 -6.47400 1.000 19.01017 148 ALA A CA 1
ATOM 2315 C C . ALA A 1 149 ? -6.11300 7.29000 -5.44500 1.000 15.59924 148 ALA A C 1
ATOM 2316 O O . ALA A 1 149 ? -7.26900 7.67700 -5.63900 1.000 17.54421 148 ALA A O 1
ATOM 2323 N N . TYR A 1 150 ? -5.74600 6.65600 -4.33500 1.000 17.31787 149 TYR A N 1
ATOM 2324 C CA . TYR A 1 150 ? -6.67900 6.47900 -3.23100 1.000 15.66767 149 TYR A CA 1
ATOM 2325 C C . TYR A 1 150 ? -6.01400 6.96000 -1.95300 1.000 17.49420 149 TYR A C 1
ATOM 2326 O O . TYR A 1 150 ? -4.96800 6.43600 -1.55800 1.000 15.28078 149 TYR A O 1
ATOM 2344 N N . HIS A 1 151 ? -6.63800 7.93600 -1.29600 1.000 18.03637 150 HIS A N 1
ATOM 2345 C CA . HIS A 1 151 ? -6.10700 8.51500 -0.07000 1.000 19.80237 150 HIS A CA 1
ATOM 2346 C C . HIS A 1 151 ? -7.16400 8.56300 1.02800 1.000 22.21319 150 HIS A C 1
ATOM 2347 O O . HIS A 1 151 ? -7.03700 9.35600 1.96500 1.000 17.82319 150 HIS A O 1
ATOM 2361 N N . GLY A 1 152 ? -8.19500 7.73300 0.93600 1.000 19.49971 151 GLY A N 1
ATOM 2362 C CA . GLY A 1 152 ? -9.17600 7.60200 1.99200 1.000 19.49181 151 GLY A CA 1
ATOM 2363 C C . GLY A 1 152 ? -10.55100 8.08300 1.56500 1.000 19.39969 151 GLY A C 1
ATOM 2364 O O . GLY A 1 152 ? -10.81000 8.39200 0.39800 1.000 16.66779 151 GLY A O 1
ATOM 2368 N N . SER A 1 153 ? -11.44600 8.14500 2.55500 1.000 14.00431 152 SER A N 1
ATOM 2369 C CA . SER A 1 153 ? -12.87000 8.31500 2.30100 1.000 19.07860 152 SER A CA 1
ATOM 2370 C C . SER A 1 153 ? -13.49100 9.41900 3.14300 1.000 15.99139 152 SER A C 1
ATOM 2371 O O . SER A 1 153 ? -14.71900 9.56500 3.14300 1.000 16.17299 152 SER A O 1
ATOM 2379 N N . THR A 1 154 ? -12.69100 10.16500 3.89600 1.000 17.68896 153 THR A N 1
ATOM 2380 C CA . THR A 1 154 ? -13.14800 11.45300 4.37800 1.000 16.19668 153 THR A CA 1
ATOM 2381 C C . THR A 1 154 ? -13.29700 12.40500 3.19800 1.000 17.31787 153 THR A C 1
ATOM 2382 O O . THR A 1 154 ? -12.90100 12.10600 2.06600 1.000 16.65463 153 THR A O 1
ATOM 2393 N N . LEU A 1 155 ? -13.86000 13.58000 3.46800 1.000 17.20996 154 LEU A N 1
ATOM 2394 C CA . LEU A 1 155 ? -13.93800 14.58600 2.41700 1.000 23.18436 154 LEU A CA 1
ATOM 2395 C C . LEU A 1 155 ? -12.53900 14.94400 1.92700 1.000 23.02118 154 LEU A C 1
ATOM 2396 O O . LEU A 1 155 ? -12.29300 15.00500 0.71600 1.000 21.52627 154 LEU A O 1
ATOM 2412 N N . ALA A 1 156 ? -11.59100 15.11000 2.85200 1.000 25.13459 155 ALA A N 1
ATOM 2413 C CA . ALA A 1 156 ? -10.21100 15.38800 2.46700 1.000 23.05803 155 ALA A CA 1
ATOM 2414 C C . ALA A 1 156 ? -9.60500 14.22100 1.69300 1.000 18.49432 155 ALA A C 1
ATOM 2415 O O . ALA A 1 156 ? -9.01200 14.41000 0.62400 1.000 22.74483 155 ALA A O 1
ATOM 2422 N N . GLY A 1 157 ? -9.74300 13.00100 2.21500 1.000 16.18089 156 GLY A N 1
ATOM 2423 C CA . GLY A 1 157 ? -9.15900 11.85200 1.54100 1.000 15.89138 156 GLY A CA 1
ATOM 2424 C C . GLY A 1 157 ? -9.72200 11.64300 0.15000 1.000 23.10803 156 GLY A C 1
ATOM 2425 O O . GLY A 1 157 ? -8.98300 11.35500 -0.79700 1.000 18.03111 156 GLY A O 1
ATOM 2429 N N . MET A 1 158 ? -11.04200 11.78500 0.01100 1.000 17.82582 157 MET A N 1
ATOM 2430 C CA . MET A 1 158 ? -11.69000 11.66300 -1.28900 1.000 23.95287 157 MET A CA 1
ATOM 2431 C C . MET A 1 158 ? -11.22600 12.75200 -2.24800 1.000 22.24740 157 MET A C 1
ATOM 2432 O O . MET A 1 158 ? -11.05500 12.49900 -3.44700 1.000 18.78383 157 MET A O 1
ATOM 2446 N N . SER A 1 159 ? -11.04600 13.97800 -1.74800 1.000 19.89975 158 SER A N 1
ATOM 2447 C CA . SER A 1 159 ? -10.54600 15.05300 -2.59800 1.000 29.36931 158 SER A CA 1
ATOM 2448 C C . SER A 1 159 ? -9.10900 14.78500 -3.02500 1.000 19.57603 158 SER A C 1
ATOM 2449 O O . SER A 1 159 ? -8.74600 15.01300 -4.18500 1.000 25.51885 158 SER A O 1
ATOM 2457 N N . LEU A 1 160 ? -8.28400 14.27700 -2.10400 1.000 18.41537 159 LEU A N 1
ATOM 2458 C CA . LEU A 1 160 ? -6.89500 13.96200 -2.42300 1.000 18.66276 159 LEU A CA 1
ATOM 2459 C C . LEU A 1 160 ? -6.79600 12.80200 -3.40300 1.000 22.08949 159 LEU A C 1
ATOM 2460 O O . LEU A 1 160 ? -5.90600 12.78100 -4.26000 1.000 20.54983 159 LEU A O 1
ATOM 2476 N N . GLY A 1 161 ? -7.69600 11.82500 -3.29100 1.000 16.15720 160 GLY A N 1
ATOM 2477 C CA . GLY A 1 161 ? -7.72500 10.71700 -4.22100 1.000 21.32624 160 GLY A CA 1
ATOM 2478 C C . GLY A 1 161 ? -8.12600 11.15800 -5.61300 1.000 18.36536 160 GLY A C 1
ATOM 2479 O O . GLY A 1 161 ? -8.58200 12.27800 -5.84400 1.000 17.33892 160 GLY A O 1
ATOM 2483 N N . GLY A 1 162 ? -7.93200 10.24700 -6.56500 1.000 22.46059 161 GLY A N 1
ATOM 2484 C CA . GLY A 1 162 ? -8.24300 10.51900 -7.95400 1.000 20.63142 161 GLY A CA 1
ATOM 2485 C C . GLY A 1 162 ? -9.32900 9.63100 -8.52500 1.000 19.21020 161 GLY A C 1
ATOM 2486 O O . GLY A 1 162 ? -9.31300 9.32500 -9.72100 1.000 23.04224 161 GLY A O 1
ATOM 2490 N N . MET A 1 163 ? -10.28200 9.21700 -7.68600 1.000 22.38163 162 MET A N 1
ATOM 2491 C CA . MET A 1 163 ? -11.35200 8.31100 -8.09700 1.000 25.83994 162 MET A CA 1
ATOM 2492 C C . MET A 1 163 ? -12.57300 9.12400 -8.51600 1.000 31.23269 162 MET A C 1
ATOM 2493 O O . MET A 1 163 ? -13.26000 9.70500 -7.66900 1.000 17.06520 162 MET A O 1
ATOM 2507 N N . ALA A 1 164 ? -12.86600 9.13200 -9.81500 1.000 33.04870 163 ALA A N 1
ATOM 2508 C CA . ALA A 1 164 ? -14.02000 9.87600 -10.30500 1.000 26.04523 163 ALA A CA 1
ATOM 2509 C C . ALA A 1 164 ? -15.33000 9.43300 -9.66700 1.000 25.94785 163 ALA A C 1
ATOM 2510 O O . ALA A 1 164 ? -16.14700 10.30800 -9.33100 1.000 25.78467 163 ALA A O 1
ATOM 2517 N N . PRO A 1 165 ? -15.60500 8.14000 -9.47900 1.000 21.91315 164 PRO A N 1
ATOM 2518 C CA . PRO A 1 165 ? -16.87600 7.76800 -8.83700 1.000 23.42123 164 PRO A CA 1
ATOM 2519 C C . PRO A 1 165 ? -16.99400 8.30100 -7.42000 1.000 31.43272 164 PRO A C 1
ATOM 2520 O O . PRO A 1 165 ? -18.11100 8.56000 -6.95600 1.000 28.16654 164 PRO A O 1
ATOM 2531 N N . MET A 1 166 ? -15.87200 8.46900 -6.71200 1.000 28.18496 165 MET A N 1
ATOM 2532 C CA . MET A 1 166 ? -15.91800 9.08700 -5.39100 1.000 26.85322 165 MET A CA 1
ATOM 2533 C C . MET A 1 166 ? -16.15600 10.58800 -5.49500 1.000 32.10122 165 MET A C 1
ATOM 2534 O O . MET A 1 166 ? -17.00300 11.14100 -4.78300 1.000 26.41106 165 MET A O 1
ATOM 2548 N N . HIS A 1 167 ? -15.41000 11.26600 -6.37500 1.000 26.15840 166 HIS A N 1
ATOM 2549 C CA . HIS A 1 167 ? -15.58900 12.70300 -6.55100 1.000 22.95012 166 HIS A CA 1
ATOM 2550 C C . HIS A 1 167 ? -17.02400 13.04600 -6.92500 1.000 24.65559 166 HIS A C 1
ATOM 2551 O O . HIS A 1 167 ? -17.49200 14.15600 -6.64900 1.000 22.57376 166 HIS A O 1
ATOM 2565 N N . ALA A 1 168 ? -17.72700 12.11900 -7.56400 1.000 25.66097 167 ALA A N 1
ATOM 2566 C CA . ALA A 1 168 ? -19.07600 12.37900 -8.03900 1.000 22.87643 167 ALA A CA 1
ATOM 2567 C C . ALA A 1 168 ? -20.13300 12.25000 -6.94900 1.000 23.38701 167 ALA A C 1
ATOM 2568 O O . ALA A 1 168 ? -21.31600 12.43100 -7.24700 1.000 21.55785 167 ALA A O 1
ATOM 2575 N N . GLN A 1 169 ? -19.75200 11.96900 -5.70200 1.000 19.81553 168 GLN A N 1
ATOM 2576 C CA . GLN A 1 169 ? -20.72100 11.71500 -4.64100 1.000 25.87679 168 GLN A CA 1
ATOM 2577 C C . GLN A 1 169 ? -20.33200 12.48300 -3.38800 1.000 26.17419 168 GLN A C 1
ATOM 2578 O O . GLN A 1 169 ? -19.28600 12.21000 -2.78700 1.000 21.34466 168 GLN A O 1
ATOM 2592 N N . GLY A 1 170 ? -21.18300 13.42200 -2.98500 1.000 24.24238 169 GLY A N 1
ATOM 2593 C CA . GLY A 1 170 ? -21.00600 14.12600 -1.73500 1.000 25.15828 169 GLY A CA 1
ATOM 2594 C C . GLY A 1 170 ? -20.10500 15.33600 -1.79000 1.000 36.72546 169 GLY A C 1
ATOM 2595 O O . GLY A 1 170 ? -19.75800 15.87200 -0.73000 1.000 27.02166 169 GLY A O 1
ATOM 2599 N N . GLY A 1 171 ? -19.70100 15.77800 -2.98800 1.000 38.91782 170 GLY A N 1
ATOM 2600 C CA . GLY A 1 171 ? -18.93400 16.98400 -3.12200 1.000 28.35077 170 GLY A CA 1
ATOM 2601 C C . GLY A 1 171 ? -19.78300 18.21200 -2.85200 1.000 29.46406 170 GLY A C 1
ATOM 2602 O O . GLY A 1 171 ? -20.97900 18.11000 -2.55000 1.000 22.98170 170 GLY A O 1
ATOM 2606 N N . PRO A 1 172 ? -19.17800 19.40600 -2.99000 1.000 25.83731 171 PRO A N 1
ATOM 2607 C CA . PRO A 1 172 ? -17.83700 19.74900 -3.48200 1.000 29.29562 171 PRO A CA 1
ATOM 2608 C C . PRO A 1 172 ? -16.65800 19.23900 -2.66000 1.000 28.09547 171 PRO A C 1
ATOM 2609 O O . PRO A 1 172 ? -16.75700 19.03700 -1.45000 1.000 21.81314 171 PRO A O 1
ATOM 2620 N N . CYS A 1 173 ? -15.53600 19.04800 -3.35300 1.000 25.59254 172 CYS A N 1
ATOM 2621 C CA . CYS A 1 173 ? -14.29700 18.61100 -2.73900 1.000 23.47124 172 CYS A CA 1
ATOM 2622 C C . CYS A 1 173 ? -13.63100 19.74900 -1.96700 1.000 27.32433 172 CYS A C 1
ATOM 2623 O O . CYS A 1 173 ? -13.96200 20.92700 -2.12000 1.000 20.84987 172 CYS A O 1
ATOM 2631 N N . VAL A 1 174 ? -12.64900 19.38000 -1.15100 1.000 21.97632 173 VAL A N 1
ATOM 2632 C CA . VAL A 1 174 ? -11.77900 20.39500 -0.54500 1.000 26.84006 173 VAL A CA 1
ATOM 2633 C C . VAL A 1 174 ? -11.07900 21.16000 -1.66300 1.000 25.63465 173 VAL A C 1
ATOM 2634 O O . VAL A 1 174 ? -10.60300 20.53800 -2.63300 1.000 25.68203 173 VAL A O 1
ATOM 2647 N N . PRO A 1 175 ? -11.00800 22.48900 -1.60600 1.000 20.98936 174 PRO A N 1
ATOM 2648 C CA . PRO A 1 175 ? -10.37200 23.23900 -2.69400 1.000 25.13986 174 PRO A CA 1
ATOM 2649 C C . PRO A 1 175 ? -8.87300 22.98600 -2.76200 1.000 19.21283 174 PRO A C 1
ATOM 2650 O O . PRO A 1 175 ? -8.24300 22.54100 -1.80100 1.000 20.37086 174 PRO A O 1
ATOM 2661 N N . GLY A 1 176 ? -8.30800 23.27100 -3.93300 1.000 23.48439 175 GLY A N 1
ATOM 2662 C CA . GLY A 1 176 ? -6.86700 23.31700 -4.08200 1.000 24.34766 175 GLY A CA 1
ATOM 2663 C C . GLY A 1 176 ? -6.16800 21.98700 -4.24900 1.000 22.52112 175 GLY A C 1
ATOM 2664 O O . GLY A 1 176 ? -5.02600 21.84000 -3.80000 1.000 25.26356 175 GLY A O 1
ATOM 2668 N N . ILE A 1 177 ? -6.81300 21.00800 -4.87600 1.000 22.48954 176 ILE A N 1
ATOM 2669 C CA . ILE A 1 177 ? -6.18600 19.72700 -5.18400 1.000 19.78132 176 ILE A CA 1
ATOM 2670 C C . ILE A 1 177 ? -6.15100 19.55000 -6.69500 1.000 23.02118 176 ILE A C 1
ATOM 2671 O O . ILE A 1 177 ? -7.19600 19.61400 -7.35600 1.000 25.44516 176 ILE A O 1
ATOM 2687 N N . ALA A 1 178 ? -4.96200 19.29500 -7.23300 1.000 20.36560 177 ALA A N 1
ATOM 2688 C CA . ALA A 1 178 ? -4.78500 18.96000 -8.63700 1.000 23.37386 177 ALA A CA 1
ATOM 2689 C C . ALA A 1 178 ? -4.43300 17.48400 -8.76800 1.000 23.98972 177 ALA A C 1
ATOM 2690 O O . ALA A 1 178 ? -3.97000 16.84300 -7.82000 1.000 23.14225 177 ALA A O 1
ATOM 2697 N N . HIS A 1 179 ? -4.63700 16.95400 -9.96900 1.000 19.74447 178 HIS A N 1
ATOM 2698 C CA . HIS A 1 179 ? -4.41800 15.53800 -10.22000 1.000 29.48248 178 HIS A CA 1
ATOM 2699 C C . HIS A 1 179 ? -3.68900 15.38300 -11.54200 1.000 29.66408 178 HIS A C 1
ATOM 2700 O O . HIS A 1 179 ? -4.15100 15.87900 -12.57300 1.000 31.60905 178 HIS A O 1
ATOM 2714 N N . ILE A 1 180 ? -2.55900 14.68600 -11.50800 1.000 23.38701 179 ILE A N 1
ATOM 2715 C CA . ILE A 1 180 ? -1.78100 14.41400 -12.70300 1.000 17.58369 179 ILE A CA 1
ATOM 2716 C C . ILE A 1 180 ? -1.93400 12.93800 -13.05500 1.000 20.30507 179 ILE A C 1
ATOM 2717 O O . ILE A 1 180 ? -2.49300 12.14600 -12.29600 1.000 22.20793 179 ILE A O 1
ATOM 2733 N N . ARG A 1 181 ? -1.43100 12.57200 -14.22700 1.000 21.20517 180 ARG A N 1
ATOM 2734 C CA . ARG A 1 181 ? -1.61500 11.21300 -14.70300 1.000 21.82104 180 ARG A CA 1
ATOM 2735 C C . ARG A 1 181 ? -0.83900 10.21800 -13.84300 1.000 18.69698 180 ARG A C 1
ATOM 2736 O O . ARG A 1 181 ? 0.15300 10.55000 -13.18600 1.000 21.39204 180 ARG A O 1
ATOM 2757 N N . GLN A 1 182 ? -1.31500 8.94400 -13.87100 1.000 22.37374 181 GLN A N 1
ATOM 2758 C CA . GLN A 1 182 ? -0.77500 7.85000 -13.08200 1.000 27.56120 181 GLN A CA 1
ATOM 2759 C C . GLN A 1 182 ? 0.23100 7.04700 -13.89800 1.000 21.92105 181 GLN A C 1
ATOM 2760 O O . GLN A 1 182 ? 0.08400 6.90500 -15.11600 1.000 23.81338 181 GLN A O 1
ATOM 2774 N N . PRO A 1 183 ? 1.27600 6.52200 -13.25100 1.000 18.52064 182 PRO A N 1
ATOM 2775 C CA . PRO A 1 183 ? 2.29000 5.71300 -13.95500 1.000 19.97871 182 PRO A CA 1
ATOM 2776 C C . PRO A 1 183 ? 1.84300 4.26900 -14.16600 1.000 23.50808 182 PRO A C 1
ATOM 2777 O O . PRO A 1 183 ? 2.49100 3.31400 -13.73200 1.000 23.26332 182 PRO A O 1
ATOM 2788 N N . TYR A 1 184 ? 0.72100 4.10900 -14.86100 1.000 23.95287 183 TYR A N 1
ATOM 2789 C CA . TYR A 1 184 ? 0.10300 2.81000 -15.13000 1.000 29.00874 183 TYR A CA 1
ATOM 2790 C C . TYR A 1 184 ? 0.48600 2.41900 -16.55300 1.000 22.15266 183 TYR A C 1
ATOM 2791 O O . TYR A 1 184 ? -0.16600 2.81200 -17.51900 1.000 20.77091 183 TYR A O 1
ATOM 2809 N N . TRP A 1 185 ? 1.57300 1.65700 -16.69000 1.000 19.84975 184 TRP A N 1
ATOM 2810 C CA . TRP A 1 185 ? 2.09400 1.38600 -18.02400 1.000 24.69507 184 TRP A CA 1
ATOM 2811 C C . TRP A 1 185 ? 1.10900 0.56300 -18.84800 1.000 19.80501 184 TRP A C 1
ATOM 2812 O O . TRP A 1 185 ? 0.82900 0.88700 -20.00800 1.000 21.56311 184 TRP A O 1
ATOM 2833 N N . PHE A 1 186 ? 0.58100 -0.51800 -18.27200 1.000 25.65571 185 PHE A N 1
ATOM 2834 C CA . PHE A 1 186 ? -0.25800 -1.41300 -19.05900 1.000 32.49337 185 PHE A CA 1
ATOM 2835 C C . PHE A 1 186 ? -1.50300 -0.70100 -19.57300 1.000 22.69746 185 PHE A C 1
ATOM 2836 O O . PHE A 1 186 ? -1.86900 -0.84500 -20.74500 1.000 20.53141 185 PHE A O 1
ATOM 2853 N N . GLY A 1 187 ? -2.16600 0.07800 -18.71700 1.000 26.01101 186 GLY A N 1
ATOM 2854 C CA . GLY A 1 187 ? -3.40700 0.71200 -19.12200 1.000 24.18711 186 GLY A CA 1
ATOM 2855 C C . GLY A 1 187 ? -3.22900 1.96300 -19.95400 1.000 24.25028 186 GLY A C 1
ATOM 2856 O O . GLY A 1 187 ? -4.07000 2.26000 -20.81000 1.000 25.14775 186 GLY A O 1
ATOM 2860 N N . GLU A 1 188 ? -2.13900 2.70300 -19.73800 1.000 21.15780 187 GLU A N 1
ATOM 2861 C CA . GLU A 1 188 ? -2.01700 4.04200 -20.29200 1.000 28.96400 187 GLU A CA 1
ATOM 2862 C C . GLU A 1 188 ? -0.67200 4.36200 -20.92700 1.000 29.42721 187 GLU A C 1
ATOM 2863 O O . GLU A 1 188 ? -0.49500 5.49300 -21.39400 1.000 22.23424 187 GLU A O 1
ATOM 2875 N N . GLY A 1 189 ? 0.26500 3.42200 -20.99200 1.000 22.89222 188 GLY A N 1
ATOM 2876 C CA . GLY A 1 189 ? 1.59400 3.77700 -21.45000 1.000 20.93409 188 GLY A CA 1
ATOM 2877 C C . GLY A 1 189 ? 2.21900 2.86000 -22.48200 1.000 25.29777 188 GLY A C 1
ATOM 2878 O O . GLY A 1 189 ? 3.39200 3.03700 -22.82300 1.000 20.43929 188 GLY A O 1
ATOM 2882 N N . ARG A 1 190 ? 1.45500 1.90700 -23.01700 1.000 22.01317 189 ARG A N 1
ATOM 2883 C CA . ARG A 1 190 ? 2.03800 0.90400 -23.90700 1.000 33.12502 189 ARG A CA 1
ATOM 2884 C C . ARG A 1 190 ? 2.44400 1.45800 -25.26600 1.000 33.60666 189 ARG A C 1
ATOM 2885 O O . ARG A 1 190 ? 3.01700 0.70800 -26.06800 1.000 27.54804 189 ARG A O 1
ATOM 2906 N N . ASP A 1 191 ? 2.15800 2.72300 -25.56500 1.000 38.41250 190 ASP A N 1
ATOM 2907 C CA . ASP A 1 191 ? 2.74800 3.36600 -26.73300 1.000 41.86555 190 ASP A CA 1
ATOM 2908 C C . ASP A 1 191 ? 4.17900 3.82800 -26.48800 1.000 39.74161 190 ASP A C 1
ATOM 2909 O O . ASP A 1 191 ? 4.78000 4.42700 -27.38600 1.000 28.80872 190 ASP A O 1
ATOM 2918 N N . MET A 1 192 ? 4.74100 3.54800 -25.31400 1.000 32.94869 191 MET A N 1
ATOM 2919 C CA . MET A 1 192 ? 6.10600 3.92300 -24.99500 1.000 29.11928 191 MET A CA 1
ATOM 2920 C C . MET A 1 192 ? 6.77100 2.75600 -24.28100 1.000 25.60570 191 MET A C 1
ATOM 2921 O O . MET A 1 192 ? 6.10400 1.83600 -23.80100 1.000 25.75309 191 MET A O 1
ATOM 2935 N N . SER A 1 193 ? 8.09200 2.81300 -24.20200 1.000 24.87930 192 SER A N 1
ATOM 2936 C CA . SER A 1 193 ? 8.80400 1.92600 -23.30400 1.000 36.11486 192 SER A CA 1
ATOM 2937 C C . SER A 1 193 ? 8.43500 2.26800 -21.86200 1.000 28.61922 192 SER A C 1
ATOM 2938 O O . SER A 1 193 ? 8.17100 3.43000 -21.53900 1.000 27.63226 192 SER A O 1
ATOM 2946 N N . PRO A 1 194 ? 8.40100 1.27300 -20.97500 1.000 25.12933 193 PRO A N 1
ATOM 2947 C CA . PRO A 1 194 ? 8.18600 1.59200 -19.55500 1.000 27.42960 193 PRO A CA 1
ATOM 2948 C C . PRO A 1 194 ? 9.10700 2.68900 -19.04700 1.000 33.07765 193 PRO A C 1
ATOM 2949 O O . PRO A 1 194 ? 8.65600 3.56400 -18.29900 1.000 28.23233 193 PRO A O 1
ATOM 2960 N N . GLU A 1 195 ? 10.37700 2.69300 -19.45800 1.000 30.83001 194 GLU A N 1
ATOM 2961 C CA . GLU A 1 195 ? 11.29200 3.72200 -18.97800 1.000 26.86112 194 GLU A CA 1
ATOM 2962 C C . GLU A 1 195 ? 10.82800 5.10600 -19.41000 1.000 25.62939 194 GLU A C 1
ATOM 2963 O O . GLU A 1 195 ? 10.71400 6.02200 -18.58800 1.000 28.66133 194 GLU A O 1
ATOM 2975 N N . ALA A 1 196 ? 10.55800 5.27700 -20.70700 1.000 23.68705 195 ALA A N 1
ATOM 2976 C CA . ALA A 1 196 ? 10.12400 6.57500 -21.20800 1.000 26.60056 195 ALA A CA 1
ATOM 2977 C C . ALA A 1 196 ? 8.79500 6.98200 -20.58900 1.000 30.34574 195 ALA A C 1
ATOM 2978 O O . ALA A 1 196 ? 8.58100 8.15900 -20.27400 1.000 28.04020 195 ALA A O 1
ATOM 2985 N N . PHE A 1 197 ? 7.88500 6.02500 -20.41100 1.000 26.28473 196 PHE A N 1
ATOM 2986 C CA . PHE A 1 197 ? 6.60600 6.33800 -19.78600 1.000 24.88719 196 PHE A CA 1
ATOM 2987 C C . PHE A 1 197 ? 6.80600 6.83500 -18.35900 1.000 25.31619 196 PHE A C 1
ATOM 2988 O O . PHE A 1 197 ? 6.21500 7.84100 -17.95300 1.000 24.98194 196 PHE A O 1
ATOM 3005 N N . GLY A 1 198 ? 7.65500 6.15100 -17.58500 1.000 24.39766 197 GLY A N 1
ATOM 3006 C CA . GLY A 1 198 ? 7.91200 6.59000 -16.22200 1.000 24.53189 197 GLY A CA 1
ATOM 3007 C C . GLY A 1 198 ? 8.41100 8.02000 -16.15900 1.000 24.22396 197 GLY A C 1
ATOM 3008 O O . GLY A 1 198 ? 8.03900 8.78300 -15.26400 1.000 20.47877 197 GLY A O 1
ATOM 3012 N N . GLN A 1 199 ? 9.26300 8.40300 -17.11000 1.000 25.31619 198 GLN A N 1
ATOM 3013 C CA . GLN A 1 199 ? 9.78900 9.76300 -17.13700 1.000 22.68167 198 GLN A CA 1
ATOM 3014 C C . GLN A 1 199 ? 8.73300 10.75700 -17.60400 1.000 25.27671 198 GLN A C 1
ATOM 3015 O O . GLN A 1 199 ? 8.68400 11.89400 -17.11700 1.000 25.61623 198 GLN A O 1
ATOM 3029 N N . THR A 1 200 ? 7.89200 10.35700 -18.56200 1.000 22.84484 199 THR A N 1
ATOM 3030 C CA . THR A 1 200 ? 6.77900 11.20600 -18.97200 1.000 27.98230 199 THR A CA 1
ATOM 3031 C C . THR A 1 200 ? 5.83800 11.47800 -17.80400 1.000 28.44288 199 THR A C 1
ATOM 3032 O O . THR A 1 200 ? 5.36300 12.60600 -17.62900 1.000 21.46836 199 THR A O 1
ATOM 3043 N N . CYS A 1 201 ? 5.53000 10.45100 -17.01100 1.000 27.56646 200 CYS A N 1
ATOM 3044 C CA . CYS A 1 201 ? 4.64000 10.65800 -15.87400 1.000 26.77163 200 CYS A CA 1
ATOM 3045 C C . CYS A 1 201 ? 5.29400 11.52300 -14.80600 1.000 25.15302 200 CYS A C 1
ATOM 3046 O O . CYS A 1 201 ? 4.60500 12.29300 -14.12700 1.000 26.88743 200 CYS A O 1
ATOM 3054 N N . ALA A 1 202 ? 6.61700 11.42200 -14.64800 1.000 21.54732 201 ALA A N 1
ATOM 3055 C CA . ALA A 1 202 ? 7.32000 12.33300 -13.75400 1.000 30.19836 201 ALA A CA 1
ATOM 3056 C C . ALA A 1 202 ? 7.29100 13.75500 -14.29700 1.000 31.26691 201 ALA A C 1
ATOM 3057 O O . ALA A 1 202 ? 7.07000 14.70900 -13.54300 1.000 29.31404 201 ALA A O 1
ATOM 3064 N N . GLU A 1 203 ? 7.49000 13.91400 -15.60900 1.000 30.47997 202 GLU A N 1
ATOM 3065 C CA . GLU A 1 203 ? 7.46400 15.24400 -16.20900 1.000 24.47925 202 GLU A CA 1
ATOM 3066 C C . GLU A 1 203 ? 6.09000 15.89000 -16.08300 1.000 31.35113 202 GLU A C 1
ATOM 3067 O O . GLU A 1 203 ? 5.98800 17.12200 -16.04100 1.000 29.31404 202 GLU A O 1
ATOM 3079 N N . ALA A 1 204 ? 5.02500 15.08300 -16.01800 1.000 27.05851 203 ALA A N 1
ATOM 3080 C CA . ALA A 1 204 ? 3.69100 15.63500 -15.80100 1.000 29.77199 203 ALA A CA 1
ATOM 3081 C C . ALA A 1 204 ? 3.61100 16.38600 -14.48000 1.000 25.10564 203 ALA A C 1
ATOM 3082 O O . ALA A 1 204 ? 2.89800 17.39100 -14.37700 1.000 26.42422 203 ALA A O 1
ATOM 3089 N N . LEU A 1 205 ? 4.33100 15.91500 -13.45900 1.000 20.74196 204 LEU A N 1
ATOM 3090 C CA . LEU A 1 205 ? 4.38900 16.64100 -12.19600 1.000 20.89724 204 LEU A CA 1
ATOM 3091 C C . LEU A 1 205 ? 5.00100 18.02200 -12.39400 1.000 21.13411 204 LEU A C 1
ATOM 3092 O O . LEU A 1 205 ? 4.45400 19.03000 -11.93300 1.000 23.81601 204 LEU A O 1
ATOM 3108 N N . GLU A 1 206 ? 6.14500 18.08700 -13.08000 1.000 23.58441 205 GLU A N 1
ATOM 3109 C CA . GLU A 1 206 ? 6.76700 19.37800 -13.35400 1.000 23.21331 205 GLU A CA 1
ATOM 3110 C C . GLU A 1 206 ? 5.82700 20.30400 -14.11900 1.000 25.33725 205 GLU A C 1
ATOM 3111 O O . GLU A 1 206 ? 5.73100 21.49600 -13.80400 1.000 22.21582 205 GLU A O 1
ATOM 3123 N N . GLU A 1 207 ? 5.13300 19.78400 -15.13600 1.000 28.06652 206 GLU A N 1
ATOM 3124 C CA . GLU A 1 207 ? 4.21600 20.62500 -15.90200 1.000 32.04068 206 GLU A CA 1
ATOM 3125 C C . GLU A 1 207 ? 3.13200 21.21400 -15.00900 1.000 31.38271 206 GLU A C 1
ATOM 3126 O O . GLU A 1 207 ? 2.80200 22.40200 -15.11600 1.000 24.42661 206 GLU A O 1
ATOM 3138 N N . LYS A 1 208 ? 2.56100 20.39700 -14.12200 1.000 26.77689 207 LYS A N 1
ATOM 3139 C CA . LYS A 1 208 ? 1.51400 20.89300 -13.23500 1.000 28.60869 207 LYS A CA 1
ATOM 3140 C C . LYS A 1 208 ? 2.04500 21.95600 -12.28500 1.000 23.85023 207 LYS A C 1
ATOM 3141 O O . LYS A 1 208 ? 1.38300 22.97600 -12.05900 1.000 27.75596 207 LYS A O 1
ATOM 3160 N N . ILE A 1 209 ? 3.23900 21.74700 -11.72700 1.000 27.11641 208 ILE A N 1
ATOM 3161 C CA . ILE A 1 209 ? 3.84100 22.76200 -10.86500 1.000 28.71134 208 ILE A CA 1
ATOM 3162 C C . ILE A 1 209 ? 3.94700 24.08400 -11.61600 1.000 31.21953 208 ILE A C 1
ATOM 3163 O O . ILE A 1 209 ? 3.52700 25.13700 -11.12300 1.000 25.96627 208 ILE A O 1
ATOM 3179 N N . LEU A 1 210 ? 4.49600 24.04100 -12.83400 1.000 24.39766 209 LEU A N 1
ATOM 3180 C CA . LEU A 1 210 ? 4.65100 25.25000 -13.63400 1.000 26.81111 209 LEU A CA 1
ATOM 3181 C C . LEU A 1 210 ? 3.30700 25.81400 -14.08100 1.000 34.46992 209 LEU A C 1
ATOM 3182 O O . LEU A 1 210 ? 3.16700 27.03400 -14.22100 1.000 31.84329 209 LEU A O 1
ATOM 3198 N N . GLU A 1 211 ? 2.30700 24.95600 -14.29800 1.000 32.76972 210 GLU A N 1
ATOM 3199 C CA . GLU A 1 211 ? 0.98200 25.44600 -14.66300 1.000 31.42219 210 GLU A CA 1
ATOM 3200 C C . GLU A 1 211 ? 0.34200 26.20200 -13.50600 1.000 28.98242 210 GLU A C 1
ATOM 3201 O O . GLU A 1 211 ? -0.26600 27.26000 -13.70700 1.000 26.75321 210 GLU A O 1
ATOM 3213 N N . LEU A 1 212 ? 0.46500 25.67300 -12.28800 1.000 31.78802 211 LEU A N 1
ATOM 3214 C CA . LEU A 1 212 ? -0.08800 26.34500 -11.12100 1.000 26.21104 211 LEU A CA 1
ATOM 3215 C C . LEU A 1 212 ? 0.81000 27.47700 -10.64400 1.000 34.11462 211 LEU A C 1
ATOM 3216 O O . LEU A 1 212 ? 0.31200 28.47500 -10.11100 1.000 30.24573 211 LEU A O 1
ATOM 3232 N N . GLY A 1 213 ? 2.11800 27.35100 -10.85100 1.000 26.06102 212 GLY A N 1
ATOM 3233 C CA . GLY A 1 213 ? 3.07300 28.27100 -10.27000 1.000 26.61898 212 GLY A CA 1
ATOM 3234 C C . GLY A 1 213 ? 3.64100 27.69900 -8.99000 1.000 23.52387 212 GLY A C 1
ATOM 3235 O O . GLY A 1 213 ? 2.88900 27.38000 -8.06400 1.000 27.49540 212 GLY A O 1
ATOM 3239 N N . GLU A 1 214 ? 4.96800 27.54600 -8.93000 1.000 32.86447 213 GLU A N 1
ATOM 3240 C CA . GLU A 1 214 ? 5.60400 26.94700 -7.76200 1.000 35.10947 213 GLU A CA 1
ATOM 3241 C C . GLU A 1 214 ? 5.18100 27.63300 -6.47200 1.000 22.79484 213 GLU A C 1
ATOM 3242 O O . GLU A 1 214 ? 5.04400 26.97600 -5.43400 1.000 25.33988 213 GLU A O 1
ATOM 3254 N N . GLU A 1 215 ? 4.95900 28.94800 -6.51400 1.000 23.65810 214 GLU A N 1
ATOM 3255 C CA . GLU A 1 215 ? 4.58100 29.67400 -5.30900 1.000 26.98745 214 GLU A CA 1
ATOM 3256 C C . GLU A 1 215 ? 3.20500 29.27800 -4.79000 1.000 24.42924 214 GLU A C 1
ATOM 3257 O O . GLU A 1 215 ? 2.89900 29.55300 -3.62500 1.000 27.99809 214 GLU A O 1
ATOM 3269 N N . LYS A 1 216 ? 2.38700 28.60700 -5.60000 1.000 29.72988 215 LYS A N 1
ATOM 3270 C CA . LYS A 1 216 ? 1.07000 28.17700 -5.15400 1.000 24.29765 215 LYS A CA 1
ATOM 3271 C C . LYS A 1 216 ? 1.00000 26.69500 -4.80400 1.000 28.98505 215 LYS A C 1
ATOM 3272 O O . LYS A 1 216 ? -0.02900 26.25100 -4.28600 1.000 29.78515 215 LYS A O 1
ATOM 3291 N N . VAL A 1 217 ? 2.06300 25.92800 -5.03700 1.000 26.41369 216 VAL A N 1
ATOM 3292 C CA . VAL A 1 217 ? 2.03900 24.48200 -4.84100 1.000 31.32218 216 VAL A CA 1
ATOM 3293 C C . VAL A 1 217 ? 2.67200 24.15600 -3.49600 1.000 31.55905 216 VAL A C 1
ATOM 3294 O O . VAL A 1 217 ? 3.80500 24.56500 -3.21200 1.000 26.54529 216 VAL A O 1
ATOM 3307 N N . ALA A 1 218 ? 1.94700 23.39400 -2.67900 1.000 19.61551 217 ALA A N 1
ATOM 3308 C CA . ALA A 1 218 ? 2.38700 23.03500 -1.33800 1.000 18.29430 217 ALA A CA 1
ATOM 3309 C C . ALA A 1 218 ? 3.02500 21.65700 -1.25500 1.000 21.06832 217 ALA A C 1
ATOM 3310 O O . ALA A 1 218 ? 3.95700 21.46600 -0.46800 1.000 19.79974 217 ALA A O 1
ATOM 3317 N N . ALA A 1 219 ? 2.53700 20.68200 -2.01600 1.000 26.23472 218 ALA A N 1
ATOM 3318 C CA . ALA A 1 219 ? 2.99200 19.31500 -1.81200 1.000 24.69243 218 ALA A CA 1
ATOM 3319 C C . ALA A 1 219 ? 2.56800 18.43600 -2.97600 1.000 30.16414 218 ALA A C 1
ATOM 3320 O O . ALA A 1 219 ? 1.60200 18.72700 -3.68700 1.000 20.15242 218 ALA A O 1
ATOM 3327 N N . PHE A 1 220 ? 3.31100 17.34700 -3.14500 1.000 21.88947 219 PHE A N 1
ATOM 3328 C CA . PHE A 1 220 ? 2.95800 16.23700 -4.02200 1.000 27.94019 219 PHE A CA 1
ATOM 3329 C C . PHE A 1 220 ? 2.67400 15.03200 -3.13500 1.000 25.41884 219 PHE A C 1
ATOM 3330 O O . PHE A 1 220 ? 3.48500 14.69800 -2.26600 1.000 18.42326 219 PHE A O 1
ATOM 3347 N N . ILE A 1 221 ? 1.51600 14.40500 -3.32500 1.000 21.86841 220 ILE A N 1
ATOM 3348 C CA . ILE A 1 221 ? 1.10900 13.25200 -2.52700 1.000 23.48176 220 ILE A CA 1
ATOM 3349 C C . ILE A 1 221 ? 0.96300 12.05900 -3.46200 1.000 18.39168 220 ILE A C 1
ATOM 3350 O O . ILE A 1 221 ? 0.38300 12.18300 -4.54800 1.000 17.31787 220 ILE A O 1
ATOM 3366 N N . ALA A 1 222 ? 1.51100 10.91500 -3.05100 1.000 18.08375 221 ALA A N 1
ATOM 3367 C CA . ALA A 1 222 ? 1.45300 9.71800 -3.87500 1.000 18.17060 221 ALA A CA 1
ATOM 3368 C C . ALA A 1 222 ? 1.68100 8.47400 -3.02700 1.000 19.88923 221 ALA A C 1
ATOM 3369 O O . ALA A 1 222 ? 2.45700 8.49300 -2.06800 1.000 22.25267 221 ALA A O 1
ATOM 3376 N N . GLU A 1 223 ? 0.98000 7.40800 -3.38600 1.000 20.46824 222 GLU A N 1
ATOM 3377 C CA . GLU A 1 223 ? 1.31100 6.07900 -2.89600 1.000 16.93887 222 GLU A CA 1
ATOM 3378 C C . GLU A 1 223 ? 2.57200 5.60800 -3.61100 1.000 19.41812 222 GLU A C 1
ATOM 3379 O O . GLU A 1 223 ? 2.64000 5.70100 -4.84300 1.000 16.18615 222 GLU A O 1
ATOM 3391 N N . PRO A 1 224 ? 3.58200 5.09500 -2.90100 1.000 19.50497 223 PRO A N 1
ATOM 3392 C CA . PRO A 1 224 ? 4.73800 4.53600 -3.62800 1.000 20.11820 223 PRO A CA 1
ATOM 3393 C C . PRO A 1 224 ? 4.30400 3.55500 -4.70200 1.000 16.82833 223 PRO A C 1
ATOM 3394 O O . PRO A 1 224 ? 4.82000 3.58400 -5.82800 1.000 20.46298 223 PRO A O 1
ATOM 3405 N N . VAL A 1 225 ? 3.34700 2.69100 -4.37300 1.000 16.29932 224 VAL A N 1
ATOM 3406 C CA . VAL A 1 225 ? 2.66400 1.82900 -5.32800 1.000 18.36273 224 VAL A CA 1
ATOM 3407 C C . VAL A 1 225 ? 1.17100 1.99000 -5.08700 1.000 19.24704 224 VAL A C 1
ATOM 3408 O O . VAL A 1 225 ? 0.71300 1.90200 -3.94200 1.000 17.71265 224 VAL A O 1
ATOM 3421 N N . GLN A 1 226 ? 0.41200 2.20800 -6.15700 1.000 19.53392 225 GLN A N 1
ATOM 3422 C CA . GLN A 1 226 ? -1.02500 2.41100 -6.02400 1.000 19.42865 225 GLN A CA 1
ATOM 3423 C C . GLN A 1 226 ? -1.70800 1.09600 -5.67400 1.000 19.59445 225 GLN A C 1
ATOM 3424 O O . GLN A 1 226 ? -1.57000 0.10800 -6.40300 1.000 24.29239 225 GLN A O 1
ATOM 3438 N N . GLY A 1 227 ? -2.46400 1.08900 -4.57800 1.000 18.83121 226 GLY A N 1
ATOM 3439 C CA . GLY A 1 227 ? -3.12700 -0.11400 -4.11600 1.000 19.41022 226 GLY A CA 1
ATOM 3440 C C . GLY A 1 227 ? -4.54200 -0.27200 -4.63100 1.000 17.85214 226 GLY A C 1
ATOM 3441 O O . GLY A 1 227 ? -4.79100 -1.03900 -5.56700 1.000 17.06784 226 GLY A O 1
ATOM 3445 N N . ALA A 1 228 ? -5.48100 0.46900 -4.03600 1.000 19.30495 227 ALA A N 1
ATOM 3446 C CA . ALA A 1 228 ? -6.88300 0.33400 -4.41500 1.000 22.06844 227 ALA A CA 1
ATOM 3447 C C . ALA A 1 228 ? -7.09300 0.57700 -5.90400 1.000 21.66839 227 ALA A C 1
ATOM 3448 O O . ALA A 1 228 ? -8.02700 0.02300 -6.49500 1.000 19.90502 227 ALA A O 1
ATOM 3455 N N . GLY A 1 229 ? -6.24600 1.39900 -6.52600 1.000 22.54744 228 GLY A N 1
ATOM 3456 C CA . GLY A 1 229 ? -6.34000 1.66500 -7.95200 1.000 26.63214 228 GLY A CA 1
ATOM 3457 C C . GLY A 1 229 ? -5.90300 0.52000 -8.84500 1.000 23.32385 228 GLY A C 1
ATOM 3458 O O . GLY A 1 229 ? -6.04500 0.63000 -10.06900 1.000 17.20733 228 GLY A O 1
ATOM 3462 N N . GLY A 1 230 ? -5.33000 -0.54000 -8.27900 1.000 19.39969 229 GLY A N 1
ATOM 3463 C CA . GLY A 1 230 ? -5.05900 -1.74200 -9.04400 1.000 19.22073 229 GLY A CA 1
ATOM 3464 C C . GLY A 1 230 ? -3.67300 -2.33800 -8.89400 1.000 20.14715 229 GLY A C 1
ATOM 3465 O O . GLY A 1 230 ? -3.19000 -3.00800 -9.81200 1.000 18.99175 229 GLY A O 1
ATOM 3469 N N . ALA A 1 231 ? -3.03500 -2.14100 -7.74200 1.000 17.63106 230 ALA A N 1
ATOM 3470 C CA . ALA A 1 231 ? -1.69500 -2.67200 -7.48400 1.000 16.91519 230 ALA A CA 1
ATOM 3471 C C . ALA A 1 231 ? -0.73000 -2.31900 -8.62000 1.000 20.66037 230 ALA A C 1
ATOM 3472 O O . ALA A 1 231 ? -0.08100 -3.17700 -9.22200 1.000 20.67090 230 ALA A O 1
ATOM 3479 N N . ILE A 1 232 ? -0.60800 -1.01900 -8.87100 1.000 22.80273 231 ILE A N 1
ATOM 3480 C CA . ILE A 1 232 ? 0.10500 -0.50000 -10.03400 1.000 27.31906 231 ILE A CA 1
ATOM 3481 C C . ILE A 1 232 ? 1.52000 -0.13100 -9.60500 1.000 26.77689 231 ILE A C 1
ATOM 3482 O O . ILE A 1 232 ? 1.75500 0.94700 -9.05200 1.000 21.55258 231 ILE A O 1
ATOM 3498 N N . MET A 1 233 ? 2.47200 -1.00800 -9.88700 1.000 26.13734 232 MET A N 1
ATOM 3499 C CA . MET A 1 233 ? 3.87100 -0.66300 -9.67100 1.000 27.06640 232 MET A CA 1
ATOM 3500 C C . MET A 1 233 ? 4.34600 0.23700 -10.80500 1.000 24.71086 232 MET A C 1
ATOM 3501 O O . MET A 1 233 ? 4.14100 -0.09500 -11.97700 1.000 23.73969 232 MET A O 1
ATOM 3515 N N . PRO A 1 234 ? 4.97800 1.36600 -10.50900 1.000 22.45796 233 PRO A N 1
ATOM 3516 C CA . PRO A 1 234 ? 5.41500 2.25900 -11.58100 1.000 18.44695 233 PRO A CA 1
ATOM 3517 C C . PRO A 1 234 ? 6.65000 1.70300 -12.26200 1.000 25.12143 233 PRO A C 1
ATOM 3518 O O . PRO A 1 234 ? 7.35300 0.85800 -11.68800 1.000 24.46609 233 PRO A O 1
ATOM 3529 N N . PRO A 1 235 ? 6.95300 2.14700 -13.48200 1.000 26.25578 234 PRO A N 1
ATOM 3530 C CA . PRO A 1 235 ? 8.24100 1.78300 -14.08300 1.000 26.41633 234 PRO A CA 1
ATOM 3531 C C . PRO A 1 235 ? 9.37400 2.20100 -13.16000 1.000 23.26332 234 PRO A C 1
ATOM 3532 O O . PRO A 1 235 ? 9.24400 3.13900 -12.36900 1.000 25.32146 234 PRO A O 1
ATOM 3543 N N . GLU A 1 236 ? 10.49500 1.48500 -13.26400 1.000 26.96639 235 GLU A N 1
ATOM 3544 C CA . GLU A 1 236 ? 11.64400 1.77100 -12.41400 1.000 30.71158 235 GLU A CA 1
ATOM 3545 C C . GLU A 1 236 ? 12.18900 3.17300 -12.63600 1.000 26.72426 235 GLU A C 1
ATOM 3546 O O . GLU A 1 236 ? 12.85600 3.71500 -11.74800 1.000 25.49516 235 GLU A O 1
ATOM 3558 N N . SER A 1 237 ? 11.90800 3.77700 -13.78900 1.000 29.61408 236 SER A N 1
ATOM 3559 C CA . SER A 1 237 ? 12.36900 5.12800 -14.07100 1.000 33.21977 236 SER A CA 1
ATOM 3560 C C . SER A 1 237 ? 11.56400 6.18900 -13.33800 1.000 28.06652 236 SER A C 1
ATOM 3561 O O . SER A 1 237 ? 12.03100 7.32600 -13.21200 1.000 19.56287 236 SER A O 1
ATOM 3569 N N . TYR A 1 238 ? 10.38700 5.83600 -12.82100 1.000 19.67604 237 TYR A N 1
ATOM 3570 C CA . TYR A 1 238 ? 9.43900 6.84700 -12.36900 1.000 20.31559 237 TYR A CA 1
ATOM 3571 C C . TYR A 1 238 ? 9.94900 7.59700 -11.14400 1.000 23.06329 237 TYR A C 1
ATOM 3572 O O . TYR A 1 238 ? 10.10000 8.82400 -11.17500 1.000 22.68693 237 TYR A O 1
ATOM 3590 N N . TRP A 1 239 ? 10.21400 6.88600 -10.04800 1.000 23.08435 238 TRP A N 1
ATOM 3591 C CA . TRP A 1 239 ? 10.51300 7.58800 -8.80200 1.000 23.71863 238 TRP A CA 1
ATOM 3592 C C . TRP A 1 239 ? 11.85400 8.31300 -8.86600 1.000 28.04284 238 TRP A C 1
ATOM 3593 O O . TRP A 1 239 ? 11.97200 9.41900 -8.32600 1.000 20.22085 238 TRP A O 1
ATOM 3614 N N . PRO A 1 240 ? 12.88200 7.75600 -9.51100 1.000 28.90347 239 PRO A N 1
ATOM 3615 C CA . PRO A 1 240 ? 14.10900 8.55300 -9.69700 1.000 26.08734 239 PRO A CA 1
ATOM 3616 C C . PRO A 1 240 ? 13.86700 9.84200 -10.46700 1.000 33.66456 239 PRO A C 1
ATOM 3617 O O . PRO A 1 240 ? 14.44200 10.88000 -10.11700 1.000 26.67951 239 PRO A O 1
ATOM 3628 N N . ALA A 1 241 ? 13.01500 9.81200 -11.49600 1.000 25.86100 240 ALA A N 1
ATOM 3629 C CA . ALA A 1 241 ? 12.69200 11.03300 -12.22900 1.000 27.07430 240 ALA A CA 1
ATOM 3630 C C . ALA A 1 241 ? 11.85400 11.99000 -11.38400 1.000 22.87380 240 ALA A C 1
ATOM 3631 O O . ALA A 1 241 ? 12.01600 13.21200 -11.48100 1.000 23.22910 240 ALA A O 1
ATOM 3638 N N . VAL A 1 242 ? 10.94500 11.46300 -10.55900 1.000 24.95826 241 VAL A N 1
ATOM 3639 C CA . VAL A 1 242 ? 10.18000 12.33100 -9.66700 1.000 22.96065 241 VAL A CA 1
ATOM 3640 C C . VAL A 1 242 ? 11.11000 13.04200 -8.69100 1.000 23.01592 241 VAL A C 1
ATOM 3641 O O . VAL A 1 242 ? 10.93300 14.23000 -8.39800 1.000 20.77354 241 VAL A O 1
ATOM 3654 N N . LYS A 1 243 ? 12.10200 12.32600 -8.15300 1.000 24.39503 242 LYS A N 1
ATOM 3655 C CA . LYS A 1 243 ? 13.03400 12.95900 -7.22500 1.000 27.34802 242 LYS A CA 1
ATOM 3656 C C . LYS A 1 243 ? 13.77000 14.12100 -7.88400 1.000 23.68968 242 LYS A C 1
ATOM 3657 O O . LYS A 1 243 ? 14.02200 15.14600 -7.23900 1.000 29.09033 242 LYS A O 1
ATOM 3676 N N . LYS A 1 244 ? 14.10300 13.99600 -9.17400 1.000 27.06114 243 LYS A N 1
ATOM 3677 C CA . LYS A 1 244 ? 14.75400 15.10000 -9.87400 1.000 24.62927 243 LYS A CA 1
ATOM 3678 C C . LYS A 1 244 ? 13.84200 16.32100 -9.93300 1.000 33.83037 243 LYS A C 1
ATOM 3679 O O . LYS A 1 244 ? 14.30400 17.45800 -9.78700 1.000 33.36189 243 LYS A O 1
ATOM 3698 N N . VAL A 1 245 ? 12.54600 16.10800 -10.16900 1.000 25.53464 244 VAL A N 1
ATOM 3699 C CA . VAL A 1 245 ? 11.60900 17.22600 -10.18900 1.000 27.82439 244 VAL A CA 1
ATOM 3700 C C . VAL A 1 245 ? 11.49900 17.83500 -8.79700 1.000 29.90095 244 VAL A C 1
ATOM 3701 O O . VAL A 1 245 ? 11.54100 19.05900 -8.63000 1.000 32.44863 244 VAL A O 1
ATOM 3714 N N . LEU A 1 246 ? 11.36000 16.98600 -7.77400 1.000 28.42709 245 LEU A N 1
ATOM 3715 C CA . LEU A 1 246 ? 11.23500 17.48400 -6.41000 1.000 31.47483 245 LEU A CA 1
ATOM 3716 C C . LEU A 1 246 ? 12.48100 18.24600 -5.97500 1.000 34.91471 245 LEU A C 1
ATOM 3717 O O . LEU A 1 246 ? 12.38700 19.16800 -5.15700 1.000 35.61480 245 LEU A O 1
ATOM 3733 N N . ALA A 1 247 ? 13.65300 17.87500 -6.50000 1.000 36.98075 246 ALA A N 1
ATOM 3734 C CA . ALA A 1 247 ? 14.87300 18.59700 -6.16000 1.000 36.09380 246 ALA A CA 1
ATOM 3735 C C . ALA A 1 247 ? 14.87100 20.01700 -6.71600 1.000 39.08890 246 ALA A C 1
ATOM 3736 O O . ALA A 1 247 ? 15.52300 20.90100 -6.14800 1.000 41.74974 246 ALA A O 1
ATOM 3743 N N . LYS A 1 248 ? 14.15000 20.25400 -7.81800 1.000 43.70261 247 LYS A N 1
ATOM 3744 C CA . LYS A 1 248 ? 14.14400 21.56300 -8.45900 1.000 38.64411 247 LYS A CA 1
ATOM 3745 C C . LYS A 1 248 ? 13.13400 22.53200 -7.86000 1.000 33.81721 247 LYS A C 1
ATOM 3746 O O . LYS A 1 248 ? 13.28300 23.74600 -8.03700 1.000 26.24788 247 LYS A O 1
ATOM 3765 N N . TYR A 1 249 ? 12.11200 22.03500 -7.17100 1.000 35.00157 248 TYR A N 1
ATOM 3766 C CA . TYR A 1 249 ? 11.01400 22.86800 -6.70600 1.000 39.80477 248 TYR A CA 1
ATOM 3767 C C . TYR A 1 249 ? 10.81400 22.68600 -5.21100 1.000 45.29490 248 TYR A C 1
ATOM 3768 O O . TYR A 1 249 ? 11.05000 21.60900 -4.65900 1.000 45.53704 248 TYR A O 1
ATOM 3786 N N . ASP A 1 250 ? 10.37000 23.76400 -4.56500 1.000 34.45939 249 ASP A N 1
ATOM 3787 C CA . ASP A 1 250 ? 10.19800 23.78700 -3.11400 1.000 37.29131 249 ASP A CA 1
ATOM 3788 C C . ASP A 1 250 ? 8.77700 23.35100 -2.76500 1.000 26.10576 249 ASP A C 1
ATOM 3789 O O . ASP A 1 250 ? 7.88200 24.16200 -2.52000 1.000 25.46621 249 ASP A O 1
ATOM 3798 N N . ILE A 1 251 ? 8.56800 22.03500 -2.75000 1.000 24.66085 250 ILE A N 1
ATOM 3799 C CA . ILE A 1 251 ? 7.26700 21.45900 -2.42600 1.000 24.26607 250 ILE A CA 1
ATOM 3800 C C . ILE A 1 251 ? 7.50600 20.23800 -1.54700 1.000 28.95084 250 ILE A C 1
ATOM 3801 O O . ILE A 1 251 ? 8.51900 19.54300 -1.68000 1.000 30.20625 250 ILE A O 1
ATOM 3817 N N . LEU A 1 252 ? 6.57200 19.98100 -0.63900 1.000 23.18962 251 LEU A N 1
ATOM 3818 C CA . LEU A 1 252 ? 6.69000 18.83600 0.24900 1.000 21.97895 251 LEU A CA 1
ATOM 3819 C C . LEU A 1 252 ? 6.34400 17.54700 -0.48500 1.000 23.00276 251 LEU A C 1
ATOM 3820 O O . LEU A 1 252 ? 5.59500 17.54600 -1.46600 1.000 22.56060 251 LEU A O 1
ATOM 3836 N N . LEU A 1 253 ? 6.93700 16.44900 -0.02400 1.000 21.60522 252 LEU A N 1
ATOM 3837 C CA . LEU A 1 253 ? 6.61800 15.11400 -0.51500 1.000 17.18364 252 LEU A CA 1
ATOM 3838 C C . LEU A 1 253 ? 5.83900 14.37100 0.56100 1.000 20.87882 252 LEU A C 1
ATOM 3839 O O . LEU A 1 253 ? 6.33100 14.19900 1.68300 1.000 21.93947 252 LEU A O 1
ATOM 3855 N N . VAL A 1 254 ? 4.64100 13.92000 0.21700 1.000 19.14703 253 VAL A N 1
ATOM 3856 C CA . VAL A 1 254 ? 3.83700 13.08000 1.09300 1.000 14.45436 253 VAL A CA 1
ATOM 3857 C C . VAL A 1 254 ? 3.79700 11.69300 0.46800 1.000 20.81039 253 VAL A C 1
ATOM 3858 O O . VAL A 1 254 ? 3.24000 11.51200 -0.62200 1.000 18.35483 253 VAL A O 1
ATOM 3871 N N . ALA A 1 255 ? 4.39200 10.71700 1.14700 1.000 16.95730 254 ALA A N 1
ATOM 3872 C CA . ALA A 1 255 ? 4.32400 9.31900 0.73400 1.000 15.14392 254 ALA A CA 1
ATOM 3873 C C . ALA A 1 255 ? 3.22100 8.64200 1.54100 1.000 13.40161 254 ALA A C 1
ATOM 3874 O O . ALA A 1 255 ? 3.36400 8.43700 2.75000 1.000 17.02573 254 ALA A O 1
ATOM 3881 N N . ASP A 1 256 ? 2.12000 8.30200 0.87300 1.000 15.11497 255 ASP A N 1
ATOM 3882 C CA . ASP A 1 256 ? 0.99800 7.64000 1.53400 1.000 18.07322 255 ASP A CA 1
ATOM 3883 C C . ASP A 1 256 ? 1.33700 6.16200 1.67800 1.000 13.43056 255 ASP A C 1
ATOM 3884 O O . ASP A 1 256 ? 1.28400 5.40500 0.70200 1.000 16.34143 255 ASP A O 1
ATOM 3893 N N . GLU A 1 257 ? 1.66300 5.75600 2.90500 1.000 13.72007 256 GLU A N 1
ATOM 3894 C CA . GLU A 1 257 ? 2.16600 4.42500 3.20500 1.000 13.78850 256 GLU A CA 1
ATOM 3895 C C . GLU A 1 257 ? 1.10600 3.51900 3.82400 1.000 19.28652 256 GLU A C 1
ATOM 3896 O O . GLU A 1 257 ? 1.44800 2.48300 4.40300 1.000 16.50724 256 GLU A O 1
ATOM 3908 N N . VAL A 1 258 ? -0.17400 3.87300 3.69600 1.000 14.25434 257 VAL A N 1
ATOM 3909 C CA . VAL A 1 258 ? -1.21400 3.13400 4.40500 1.000 17.99163 257 VAL A CA 1
ATOM 3910 C C . VAL A 1 258 ? -1.23100 1.67400 3.97000 1.000 15.31236 257 VAL A C 1
ATOM 3911 O O . VAL A 1 258 ? -1.39900 0.77300 4.80000 1.000 15.85716 257 VAL A O 1
ATOM 3924 N N . ILE A 1 259 ? -1.04300 1.41300 2.67500 1.000 13.51741 258 ILE A N 1
ATOM 3925 C CA . ILE A 1 259 ? -0.92500 0.04100 2.18300 1.000 18.09691 258 ILE A CA 1
ATOM 3926 C C . ILE A 1 259 ? 0.53000 -0.41400 2.14100 1.000 17.10205 258 ILE A C 1
ATOM 3927 O O . ILE A 1 259 ? 0.84400 -1.54400 2.51700 1.000 20.72091 258 ILE A O 1
ATOM 3943 N N . CYS A 1 260 ? 1.44200 0.42700 1.65600 1.000 18.83910 259 CYS A N 1
ATOM 3944 C CA . CYS A 1 260 ? 2.81000 -0.03600 1.45200 1.000 17.85214 259 CYS A CA 1
ATOM 3945 C C . CYS A 1 260 ? 3.59400 -0.17600 2.75300 1.000 22.02106 259 CYS A C 1
ATOM 3946 O O . CYS A 1 260 ? 4.64800 -0.82100 2.74900 1.000 29.08507 259 CYS A O 1
ATOM 3954 N N . GLY A 1 261 ? 3.11000 0.38200 3.85900 1.000 20.52615 260 GLY A N 1
ATOM 3955 C CA . GLY A 1 261 ? 3.85900 0.31800 5.09900 1.000 24.30555 260 GLY A CA 1
ATOM 3956 C C . GLY A 1 261 ? 3.91000 -1.07900 5.69200 1.000 22.45006 260 GLY A C 1
ATOM 3957 O O . GLY A 1 261 ? 3.02700 -1.91100 5.48100 1.000 22.19477 260 GLY A O 1
ATOM 3961 N N . PHE A 1 262 ? 4.99200 -1.34000 6.42700 1.000 24.17132 261 PHE A N 1
ATOM 3962 C CA . PHE A 1 262 ? 5.06900 -2.46700 7.36100 1.000 30.88002 261 PHE A CA 1
ATOM 3963 C C . PHE A 1 262 ? 5.16200 -3.81000 6.64300 1.000 22.95012 261 PHE A C 1
ATOM 3964 O O . PHE A 1 262 ? 4.54200 -4.79300 7.05000 1.000 21.69997 261 PHE A O 1
ATOM 3981 N N . GLY A 1 263 ? 5.96600 -3.85400 5.58000 1.000 19.11545 262 GLY A N 1
ATOM 3982 C CA . GLY A 1 263 ? 6.44500 -5.09300 5.00600 1.000 22.27372 262 GLY A CA 1
ATOM 3983 C C . GLY A 1 263 ? 5.88400 -5.42800 3.64300 1.000 26.69794 262 GLY A C 1
ATOM 3984 O O . GLY A 1 263 ? 6.44500 -6.29200 2.95700 1.000 27.17168 262 GLY A O 1
ATOM 3988 N N . ARG A 1 264 ? 4.79600 -4.77200 3.23000 1.000 17.84688 263 ARG A N 1
ATOM 3989 C CA . ARG A 1 264 ? 4.07000 -5.17700 2.02800 1.000 19.57077 263 ARG A CA 1
ATOM 3990 C C . ARG A 1 264 ? 4.99300 -5.34100 0.82600 1.000 19.54971 263 ARG A C 1
ATOM 3991 O O . ARG A 1 264 ? 4.83500 -6.28400 0.04100 1.000 20.54194 263 ARG A O 1
ATOM 4012 N N . LEU A 1 265 ? 5.93900 -4.42200 0.63900 1.000 23.52387 264 LEU A N 1
ATOM 4013 C CA . LEU A 1 265 ? 6.80900 -4.44900 -0.52900 1.000 20.21295 264 LEU A CA 1
ATOM 4014 C C . LEU A 1 265 ? 8.20300 -4.98400 -0.22800 1.000 25.01089 264 LEU A C 1
ATOM 4015 O O . LEU A 1 265 ? 9.07800 -4.91500 -1.09600 1.000 21.44994 264 LEU A O 1
ATOM 4031 N N . GLY A 1 266 ? 8.43100 -5.52100 0.96600 1.000 22.20266 265 GLY A N 1
ATOM 4032 C CA . GLY A 1 266 ? 9.75000 -5.97400 1.35300 1.000 31.45114 265 GLY A CA 1
ATOM 4033 C C . GLY A 1 266 ? 10.56100 -4.96600 2.13300 1.000 27.24011 265 GLY A C 1
ATOM 4034 O O . GLY A 1 266 ? 11.75900 -5.19000 2.34800 1.000 23.82128 265 GLY A O 1
ATOM 4038 N N . GLU A 1 267 ? 9.95700 -3.85100 2.52900 1.000 23.49755 266 GLU A N 1
ATOM 4039 C CA . GLU A 1 267 ? 10.59300 -2.85500 3.37500 1.000 25.97943 266 GLU A CA 1
ATOM 4040 C C . GLU A 1 267 ? 9.58500 -2.43100 4.43300 1.000 23.86076 266 GLU A C 1
ATOM 4041 O O . GLU A 1 267 ? 8.38600 -2.69800 4.31800 1.000 22.53691 266 GLU A O 1
ATOM 4053 N N . TRP A 1 268 ? 10.08300 -1.76800 5.47600 1.000 17.18890 267 TRP A N 1
ATOM 4054 C CA . TRP A 1 268 ? 9.18100 -1.19200 6.46600 1.000 22.82642 267 TRP A CA 1
ATOM 4055 C C . TRP A 1 268 ? 8.29400 -0.12300 5.84400 1.000 22.71588 267 TRP A C 1
ATOM 4056 O O . TRP A 1 268 ? 7.16100 0.08500 6.29400 1.000 19.54971 267 TRP A O 1
ATOM 4077 N N . PHE A 1 269 ? 8.77000 0.53800 4.79400 1.000 20.50772 268 PHE A N 1
ATOM 4078 C CA . PHE A 1 269 ? 7.98000 1.54700 4.10500 1.000 19.69710 268 PHE A CA 1
ATOM 4079 C C . PHE A 1 269 ? 8.30700 1.51400 2.62300 1.000 22.23161 268 PHE A C 1
ATOM 4080 O O . PHE A 1 269 ? 9.45900 1.29900 2.23600 1.000 21.57890 268 PHE A O 1
ATOM 4097 N N . GLY A 1 270 ? 7.27400 1.69100 1.79600 1.000 21.02094 269 GLY A N 1
ATOM 4098 C CA . GLY A 1 270 ? 7.49200 1.76700 0.36400 1.000 25.65044 269 GLY A CA 1
ATOM 4099 C C . GLY A 1 270 ? 8.46600 2.86300 -0.01100 1.000 20.42877 269 GLY A C 1
ATOM 4100 O O . GLY A 1 270 ? 9.21300 2.73200 -0.98400 1.000 25.41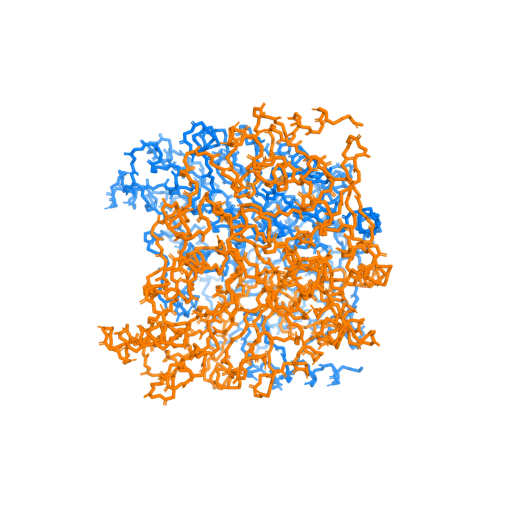357 269 GLY A O 1
ATOM 4104 N N . SER A 1 271 ? 8.47200 3.95800 0.75400 1.000 18.67592 270 SER A N 1
ATOM 4105 C CA . SER A 1 271 ? 9.46300 5.00700 0.55400 1.000 26.30842 270 SER A CA 1
ATOM 4106 C C . SER A 1 271 ? 10.87800 4.44500 0.55500 1.000 27.92177 270 SER A C 1
ATOM 4107 O O . SER A 1 271 ? 11.74100 4.90800 -0.20000 1.000 25.81099 270 SER A O 1
ATOM 4115 N N . GLN A 1 272 ? 11.14100 3.45800 1.41100 1.000 22.45269 271 GLN A N 1
ATOM 4116 C CA . GLN A 1 272 ? 12.48100 2.89200 1.49600 1.000 20.25243 271 GLN A CA 1
ATOM 4117 C C . GLN A 1 272 ? 12.80500 2.01500 0.29400 1.000 24.49504 271 GLN A C 1
ATOM 4118 O O . GLN A 1 272 ? 13.97700 1.90200 -0.08200 1.000 26.97955 271 GLN A O 1
ATOM 4132 N N . HIS A 1 273 ? 11.79800 1.38300 -0.31800 1.000 29.55881 272 HIS A N 1
ATOM 4133 C CA . HIS A 1 273 ? 12.06500 0.60300 -1.52100 1.000 30.79317 272 HIS A CA 1
ATOM 4134 C C . HIS A 1 273 ? 12.51800 1.49100 -2.67200 1.000 26.94797 272 HIS A C 1
ATOM 4135 O O . HIS A 1 273 ? 13.32700 1.06100 -3.50100 1.000 23.93971 272 HIS A O 1
ATOM 4149 N N . TYR A 1 274 ? 12.00700 2.72000 -2.74200 1.000 20.70511 273 TYR A N 1
ATOM 4150 C CA . TYR A 1 274 ? 12.30900 3.63300 -3.83500 1.000 23.83444 273 TYR A CA 1
ATOM 4151 C C . TYR A 1 274 ? 13.25100 4.75600 -3.43000 1.000 23.36859 273 TYR A C 1
ATOM 4152 O O . TYR A 1 274 ? 13.46800 5.68300 -4.21800 1.000 23.38701 273 TYR A O 1
ATOM 4170 N N . GLY A 1 275 ? 13.80700 4.70300 -2.22400 1.000 23.68442 274 GLY A N 1
ATOM 4171 C CA . GLY A 1 275 ? 14.76600 5.70900 -1.80000 1.000 26.92954 274 GLY A CA 1
ATOM 4172 C C . GLY A 1 275 ? 14.18300 7.10000 -1.70400 1.000 25.56359 274 GLY A C 1
ATOM 4173 O O . GLY A 1 275 ? 14.86300 8.08000 -2.03500 1.000 25.53201 274 GLY A O 1
ATOM 4177 N N . LEU A 1 276 ? 12.94700 7.21400 -1.23300 1.000 18.97333 275 LEU A N 1
ATOM 4178 C CA . LEU A 1 276 ? 12.31500 8.51300 -1.07500 1.000 21.49468 275 LEU A CA 1
ATOM 4179 C C . LEU A 1 276 ? 12.60400 9.07200 0.31700 1.000 26.30052 275 LEU A C 1
ATOM 4180 O O . LEU A 1 276 ? 12.84700 8.33400 1.27600 1.000 22.49217 275 LEU A O 1
ATOM 4196 N N . GLU A 1 277 ? 12.55300 10.40100 0.41700 1.000 25.15565 276 GLU A N 1
ATOM 4197 C CA . GLU A 1 277 ? 12.72800 11.12500 1.67400 1.000 29.60618 276 GLU A CA 1
ATOM 4198 C C . GLU A 1 277 ? 11.48200 11.97700 1.87900 1.000 24.51083 276 GLU A C 1
ATOM 4199 O O . GLU A 1 277 ? 11.50300 13.19400 1.64300 1.000 25.19776 276 GLU A O 1
ATOM 4211 N N . PRO A 1 278 ? 10.38400 11.37400 2.32400 1.000 22.23688 277 PRO A N 1
ATOM 4212 C CA . PRO A 1 278 ? 9.14000 12.13500 2.46900 1.000 17.79161 277 PRO A CA 1
ATOM 4213 C C . PRO A 1 278 ? 9.15500 13.06300 3.67000 1.000 23.16330 277 PRO A C 1
ATOM 4214 O O . PRO A 1 278 ? 9.83900 12.82700 4.66900 1.000 19.94976 277 PRO A O 1
ATOM 4225 N N . ASP A 1 279 ? 8.35600 14.12100 3.56700 1.000 18.99438 278 ASP A N 1
ATOM 4226 C CA . ASP A 1 279 ? 8.13400 15.02600 4.68500 1.000 17.73634 278 ASP A CA 1
ATOM 4227 C C . ASP A 1 279 ? 7.02800 14.53600 5.60400 1.000 15.19919 278 ASP A C 1
ATOM 4228 O O . ASP A 1 279 ? 7.08500 14.77800 6.81500 1.000 19.17598 278 ASP A O 1
ATOM 4237 N N . LEU A 1 280 ? 6.05100 13.81600 5.05600 1.000 17.18627 279 LEU A N 1
ATOM 4238 C CA . LEU A 1 280 ? 4.95600 13.24000 5.82100 1.000 18.27588 279 LEU A CA 1
ATOM 4239 C C . LEU A 1 280 ? 4.62100 11.88400 5.23100 1.000 19.21020 279 LEU A C 1
ATOM 4240 O O . LEU A 1 280 ? 4.71100 11.66100 4.02600 1.000 15.77031 279 LEU A O 1
ATOM 4256 N N . MET A 1 281 ? 4.20900 10.95500 6.11600 1.000 13.86482 280 MET A N 1
ATOM 4257 C CA . MET A 1 281 ? 3.83500 9.61000 5.71400 1.000 16.25458 280 MET A CA 1
ATOM 4258 C C . MET A 1 281 ? 2.62100 9.18600 6.53200 1.000 15.19656 280 MET A C 1
ATOM 4259 O O . MET A 1 281 ? 2.76700 8.80700 7.70500 1.000 15.72294 280 MET A O 1
ATOM 4273 N N . PRO A 1 282 ? 1.41800 9.22300 5.95900 1.000 14.51490 281 PRO A N 1
ATOM 4274 C CA . PRO A 1 282 ? 0.27200 8.63600 6.66300 1.000 19.73658 281 PRO A CA 1
ATOM 4275 C C . PRO A 1 282 ? 0.38900 7.12200 6.68300 1.000 20.36560 281 PRO A C 1
ATOM 4276 O O . PRO A 1 282 ? 0.91400 6.50700 5.75300 1.000 13.80429 281 PRO A O 1
ATOM 4287 N N . ILE A 1 283 ? -0.11000 6.52000 7.76600 1.000 18.92069 282 ILE A N 1
ATOM 4288 C CA . ILE A 1 283 ? 0.00500 5.08400 7.98600 1.000 17.35734 282 ILE A CA 1
ATOM 4289 C C . ILE A 1 283 ? -1.27000 4.58000 8.64800 1.000 13.89640 282 ILE A C 1
ATOM 4290 O O . ILE A 1 283 ? -2.00200 5.33100 9.29500 1.000 17.71265 282 ILE A O 1
ATOM 4306 N N . ALA A 1 284 ? -1.52400 3.28300 8.47600 1.000 16.20721 283 ALA A N 1
ATOM 4307 C CA . ALA A 1 284 ? -2.61900 2.59000 9.14900 1.000 15.03601 283 ALA A CA 1
ATOM 4308 C C . ALA A 1 284 ? -2.52700 1.10700 8.80400 1.000 19.20230 283 ALA A C 1
ATOM 4309 O O . ALA A 1 284 ? -1.42200 0.56100 8.72400 1.000 13.88851 283 ALA A O 1
ATOM 4316 N N . LYS A 1 285 ? -3.67200 0.44500 8.63200 1.000 19.44970 284 LYS A N 1
ATOM 4317 C CA . LYS A 1 285 ? -3.73600 -0.93200 8.14600 1.000 14.50963 284 LYS A CA 1
ATOM 4318 C C . LYS A 1 285 ? -2.71000 -1.83800 8.82300 1.000 17.14416 284 LYS A C 1
ATOM 4319 O O . LYS A 1 285 ? -2.92700 -2.27600 9.95700 1.000 18.87595 284 LYS A O 1
ATOM 4335 N N . GLY A 1 286 ? -1.59400 -2.12400 8.14900 1.000 22.83695 285 GLY A N 1
ATOM 4336 C CA . GLY A 1 286 ? -0.60800 -3.06200 8.66900 1.000 22.19477 285 GLY A CA 1
ATOM 4337 C C . GLY A 1 286 ? 0.05900 -2.63100 9.96000 1.000 21.67628 285 GLY A C 1
ATOM 4338 O O . GLY A 1 286 ? 0.71800 -3.45900 10.60200 1.000 16.45197 285 GLY A O 1
ATOM 4342 N N . LEU A 1 287 ? -0.08000 -1.35800 10.34300 1.000 23.50808 286 LEU A N 1
ATOM 4343 C CA . LEU A 1 287 ? 0.48000 -0.87000 11.60000 1.000 20.97094 286 LEU A CA 1
ATOM 4344 C C . LEU A 1 287 ? 0.11400 -1.77600 12.76900 1.000 19.72605 286 LEU A C 1
ATOM 4345 O O . LEU A 1 287 ? 0.91300 -1.96900 13.69300 1.000 19.96292 286 LEU A O 1
ATOM 4361 N N . SER A 1 288 ? -1.09700 -2.32800 12.74900 1.000 17.23891 287 SER A N 1
ATOM 4362 C CA . SER A 1 288 ? -1.58700 -3.19900 13.81000 1.000 17.78897 287 SER A CA 1
ATOM 4363 C C . SER A 1 288 ? -2.01100 -4.56300 13.27600 1.000 21.50521 287 SER A C 1
ATOM 4364 O O . SER A 1 288 ? -2.69800 -5.31100 13.97900 1.000 19.96292 287 SER A O 1
ATOM 4372 N N . SER A 1 289 ? -1.60300 -4.90500 12.05100 1.000 16.01508 288 SER A N 1
ATOM 4373 C CA . SER A 1 289 ? -2.14300 -6.06300 11.33200 1.000 15.52555 288 SER A CA 1
ATOM 4374 C C . SER A 1 289 ? -3.67100 -6.05000 11.33100 1.000 22.70799 288 SER A C 1
ATOM 4375 O O . SER A 1 289 ? -4.31800 -7.09900 11.27200 1.000 16.48619 288 SER A O 1
ATOM 4383 N N . GLY A 1 290 ? -4.25800 -4.85700 11.40500 1.000 19.37338 289 GLY A N 1
ATOM 4384 C CA . GLY A 1 290 ? -5.69800 -4.70700 11.41300 1.000 22.61324 289 GLY A CA 1
ATOM 4385 C C . GLY A 1 290 ? -6.39900 -5.18600 12.66500 1.000 22.12897 289 GLY A C 1
ATOM 4386 O O . GLY A 1 290 ? -7.62500 -5.04700 12.75600 1.000 18.91279 289 GLY A O 1
ATOM 4390 N N . TYR A 1 291 ? -5.67000 -5.72100 13.64700 1.000 20.89461 290 TYR A N 1
ATOM 4391 C CA . TYR A 1 291 ? -6.31900 -6.29500 14.82200 1.000 23.49755 290 TYR A CA 1
ATOM 4392 C C . TYR A 1 291 ? -7.10200 -5.25100 15.60800 1.000 19.50497 290 TYR A C 1
ATOM 4393 O O . TYR A 1 291 ? -8.10100 -5.58700 16.25400 1.000 20.51035 290 TYR A O 1
ATOM 4411 N N . LEU A 1 292 ? -6.65600 -3.99800 15.59500 1.000 22.22635 291 LEU A N 1
ATOM 4412 C CA . LEU A 1 292 ? -7.40300 -2.90400 16.20200 1.000 20.98409 291 LEU A CA 1
ATOM 4413 C C . LEU A 1 292 ? -7.16700 -1.65100 15.37400 1.000 21.58943 291 LEU A C 1
ATOM 4414 O O . LEU A 1 292 ? -6.11000 -1.52000 14.74900 1.000 17.61527 291 LEU A O 1
ATOM 4430 N N . PRO A 1 293 ? -8.12400 -0.72000 15.34800 1.000 17.81003 292 PRO A N 1
ATOM 4431 C CA . PRO A 1 293 ? -7.96700 0.46200 14.48700 1.000 25.70571 292 PRO A CA 1
ATOM 4432 C C . PRO A 1 293 ? -6.93700 1.43500 15.04000 1.000 19.68394 292 PRO A C 1
ATOM 4433 O O . PRO A 1 293 ? -7.01900 1.86700 16.19100 1.000 25.19249 292 PRO A O 1
ATOM 4444 N N . ILE A 1 294 ? -5.98000 1.80500 14.19800 1.000 16.80465 293 ILE A N 1
ATOM 4445 C CA . ILE A 1 294 ? -5.04000 2.85700 14.56100 1.000 17.46525 293 ILE A CA 1
ATOM 4446 C C . ILE A 1 294 ? -4.27800 3.28600 13.31700 1.000 20.03135 293 ILE A C 1
ATOM 4447 O O . ILE A 1 294 ? -3.96200 2.46900 12.44300 1.000 17.27049 293 ILE A O 1
ATOM 4463 N N . GLY A 1 295 ? -4.03300 4.58400 13.21200 1.000 18.33904 294 GLY A N 1
ATOM 4464 C CA . GLY A 1 295 ? -3.22900 5.13300 12.14800 1.000 14.72808 294 GLY A CA 1
ATOM 4465 C C . GLY A 1 295 ? -2.44700 6.31800 12.66300 1.000 14.84652 294 GLY A C 1
ATOM 4466 O O . GLY A 1 295 ? -2.44900 6.59400 13.86700 1.000 13.45688 294 GLY A O 1
ATOM 4470 N N . GLY A 1 296 ? -1.78000 7.02900 11.76800 1.000 16.68095 295 GLY A N 1
ATOM 4471 C CA . GLY A 1 296 ? -1.07000 8.22300 12.17400 1.000 18.62592 295 GLY A CA 1
ATOM 4472 C C . GLY A 1 296 ? -0.35300 8.83600 10.99900 1.000 15.98876 295 GLY A C 1
ATOM 4473 O O . GLY A 1 296 ? -0.46600 8.38200 9.85500 1.000 15.76242 295 GLY A O 1
ATOM 4477 N N . VAL A 1 297 ? 0.37800 9.90200 11.30600 1.000 18.71014 296 VAL A N 1
ATOM 4478 C CA . VAL A 1 297 ? 1.21200 10.59600 10.34200 1.000 19.55234 296 VAL A CA 1
ATOM 4479 C C . VAL A 1 297 ? 2.61700 10.64200 10.91700 1.000 19.22862 296 VAL A C 1
ATOM 4480 O O . VAL A 1 297 ? 2.82900 11.17700 12.01200 1.000 21.51311 296 VAL A O 1
ATOM 4493 N N . LEU A 1 298 ? 3.56000 10.04300 10.20600 1.000 13.39108 297 LEU A N 1
ATOM 4494 C CA . LEU A 1 298 ? 4.97100 10.21200 10.50800 1.000 14.19381 297 LEU A CA 1
ATOM 4495 C C . LEU A 1 298 ? 5.44700 11.52900 9.90800 1.000 14.19118 297 LEU A C 1
ATOM 4496 O O . LEU A 1 298 ? 5.24200 11.79000 8.72000 1.000 17.73897 297 LEU A O 1
ATOM 4512 N N . VAL A 1 299 ? 6.05100 12.36900 10.74300 1.000 17.37050 298 VAL A N 1
ATOM 4513 C CA . VAL A 1 299 ? 6.33500 13.76000 10.40800 1.000 17.80740 298 VAL A CA 1
ATOM 4514 C C . VAL A 1 299 ? 7.84200 13.97200 10.37400 1.000 24.40819 298 VAL A C 1
ATOM 4515 O O . VAL A 1 299 ? 8.53600 13.68100 11.35500 1.000 21.23412 298 VAL A O 1
ATOM 4528 N N . GLY A 1 300 ? 8.34000 14.49200 9.25000 1.000 20.05240 299 GLY A N 1
ATOM 4529 C CA . GLY A 1 300 ? 9.75500 14.76900 9.12000 1.000 24.53189 299 GLY A CA 1
ATOM 4530 C C . GLY A 1 300 ? 10.19500 15.97500 9.92800 1.000 20.93935 299 GLY A C 1
ATOM 4531 O O . GLY A 1 300 ? 9.39400 16.81700 10.33900 1.000 22.25793 299 GLY A O 1
ATOM 4535 N N . ASP A 1 301 ? 11.51200 16.04600 10.15900 1.000 18.13375 300 ASP A N 1
ATOM 4536 C CA . ASP A 1 301 ? 12.06900 17.10000 11.00100 1.000 19.48655 300 ASP A CA 1
ATOM 4537 C C . ASP A 1 301 ? 11.73800 18.47600 10.43800 1.000 27.50593 300 ASP A C 1
ATOM 4538 O O . ASP A 1 301 ? 11.46000 19.41700 11.19100 1.000 24.07657 300 ASP A O 1
ATOM 4547 N N . ARG A 1 302 ? 11.73300 18.59500 9.10800 1.000 38.43882 301 ARG A N 1
ATOM 4548 C CA . ARG A 1 302 ? 11.47500 19.87000 8.45000 1.000 47.64255 301 ARG A CA 1
ATOM 4549 C C . ARG A 1 302 ? 10.12400 20.42900 8.86700 1.000 21.52100 301 ARG A C 1
ATOM 4550 O O . ARG A 1 302 ? 10.02400 21.55300 9.37300 1.000 20.89987 301 ARG A O 1
ATOM 4571 N N . VAL A 1 303 ? 9.07400 19.62700 8.71000 1.000 23.06329 302 VAL A N 1
ATOM 4572 C CA . VAL A 1 303 ? 7.72900 20.06700 9.05600 1.000 23.28174 302 VAL A CA 1
ATOM 4573 C C . VAL A 1 303 ? 7.56200 20.15800 10.56700 1.000 21.19201 302 VAL A C 1
ATOM 4574 O O . VAL A 1 303 ? 7.01100 21.13900 11.08100 1.000 17.72318 302 VAL A O 1
ATOM 4587 N N . ALA A 1 304 ? 8.06100 19.16300 11.30500 1.000 19.69183 303 ALA A N 1
ATOM 4588 C CA . ALA A 1 304 ? 7.85100 19.13600 12.75000 1.000 19.49444 303 ALA A CA 1
ATOM 4589 C C . ALA A 1 304 ? 8.42800 20.37200 13.43100 1.000 17.75213 303 ALA A C 1
ATOM 4590 O O . ALA A 1 304 ? 7.78500 20.96000 14.30800 1.000 24.99247 303 ALA A O 1
ATOM 4597 N N . GLU A 1 305 ? 9.63800 20.78600 13.04600 1.000 26.42685 304 GLU A N 1
ATOM 4598 C CA . GLU A 1 305 ? 10.27300 21.91500 13.72100 1.000 29.24298 304 GLU A CA 1
ATOM 4599 C C . GLU A 1 305 ? 9.50100 23.20800 13.49200 1.000 23.43439 304 GLU A C 1
ATOM 4600 O O . GLU A 1 305 ? 9.40100 24.04600 14.39500 1.000 21.33414 304 GLU A O 1
ATOM 4612 N N . THR A 1 306 ? 8.96900 23.39900 12.28500 1.000 22.06317 305 THR A N 1
ATOM 4613 C CA . THR A 1 306 ? 8.16500 24.58600 12.01200 1.000 22.27372 305 THR A CA 1
ATOM 4614 C C . THR A 1 306 ? 6.88500 24.57300 12.83900 1.000 18.73119 305 THR A C 1
ATOM 4615 O O . THR A 1 306 ? 6.55000 25.56800 13.49100 1.000 23.28174 305 THR A O 1
ATOM 4626 N N . LEU A 1 307 ? 6.16500 23.44900 12.83800 1.000 21.97106 306 LEU A N 1
ATOM 4627 C CA . LEU A 1 307 ? 4.95400 23.34900 13.64900 1.000 17.63633 306 LEU A CA 1
ATOM 4628 C C . LEU A 1 307 ? 5.26100 23.55900 15.13200 1.000 25.18197 306 LEU A C 1
ATOM 4629 O O . LEU A 1 307 ? 4.53000 24.27300 15.82800 1.000 22.59745 306 LEU A O 1
ATOM 4645 N N . ILE A 1 308 ? 6.33300 22.94100 15.63600 1.000 19.09703 307 ILE A N 1
ATOM 4646 C CA . ILE A 1 308 ? 6.66100 23.05400 17.05600 1.000 20.26032 307 ILE A CA 1
ATOM 4647 C C . ILE A 1 308 ? 7.09700 24.47600 17.40000 1.000 23.02645 307 ILE A C 1
ATOM 4648 O O . ILE A 1 308 ? 6.56400 25.10100 18.32500 1.000 21.84472 307 ILE A O 1
ATOM 4664 N N . GLU A 1 309 ? 8.08700 24.99900 16.67500 1.000 22.51586 308 GLU A N 1
ATOM 4665 C CA . GLU A 1 309 ? 8.72100 26.25300 17.06600 1.000 27.78754 308 GLU A CA 1
ATOM 4666 C C . GLU A 1 309 ? 7.89500 27.47800 16.69300 1.000 26.89796 308 GLU A C 1
ATOM 4667 O O . GLU A 1 309 ? 8.01600 28.51800 17.35100 1.000 30.92739 308 GLU A O 1
ATOM 4679 N N . GLU A 1 310 ? 7.07200 27.39200 15.64400 1.000 32.55390 309 GLU A N 1
ATOM 4680 C CA . GLU A 1 310 ? 6.33300 28.54700 15.15800 1.000 31.46693 309 GLU A CA 1
ATOM 4681 C C . GLU A 1 310 ? 4.83200 28.47500 15.39700 1.000 23.15541 309 GLU A C 1
ATOM 4682 O O . GLU A 1 310 ? 4.17600 29.52100 15.38700 1.000 28.26128 309 GLU A O 1
ATOM 4694 N N . GLY A 1 311 ? 4.27500 27.28500 15.61500 1.000 20.87356 310 GLY A N 1
ATOM 4695 C CA . GLY A 1 311 ? 2.84200 27.10200 15.49900 1.000 25.68466 310 GLY A CA 1
ATOM 4696 C C . GLY A 1 311 ? 2.01800 27.23600 16.75700 1.000 29.22456 310 GLY A C 1
ATOM 4697 O O . GLY A 1 311 ? 0.79200 27.35000 16.66000 1.000 22.83958 310 GLY A O 1
ATOM 4701 N N . GLY A 1 312 ? 2.63300 27.22200 17.93500 1.000 21.32098 311 GLY A N 1
ATOM 4702 C CA . GLY A 1 312 ? 1.83300 27.21600 19.14500 1.000 18.63908 311 GLY A CA 1
ATOM 4703 C C . GLY A 1 312 ? 1.00400 25.95000 19.20000 1.000 26.29263 311 GLY A C 1
ATOM 4704 O O . GLY A 1 312 ? 1.48500 24.85200 18.89800 1.000 21.67628 311 GLY A O 1
ATOM 4708 N N . GLU A 1 313 ? -0.26400 26.09400 19.57100 1.000 25.53990 312 GLU A N 1
ATOM 4709 C CA . GLU A 1 313 ? -1.15900 24.94900 19.57800 1.000 25.49253 312 GLU A CA 1
ATOM 4710 C C . GLU A 1 313 ? -1.59800 24.61800 18.15700 1.000 26.94534 312 GLU A C 1
ATOM 4711 O O . GLU A 1 313 ? -1.88100 25.51100 17.35200 1.000 22.10528 312 GLU A O 1
ATOM 4723 N N . PHE A 1 314 ? -1.60400 23.32400 17.84400 1.000 19.73131 313 PHE A N 1
ATOM 4724 C CA . PHE A 1 314 ? -2.21500 22.79300 16.62900 1.000 22.01053 313 PHE A CA 1
ATOM 4725 C C . PHE A 1 314 ? -3.60700 22.29800 17.00600 1.000 27.49277 313 PHE A C 1
ATOM 4726 O O . PHE A 1 314 ? -3.74500 21.29800 17.71800 1.000 26.83743 313 PHE A O 1
ATOM 4743 N N . PHE A 1 315 ? -4.63600 23.01700 16.55700 1.000 17.97058 314 PHE A N 1
ATOM 4744 C CA . PHE A 1 315 ? -6.01700 22.72600 16.94500 1.000 22.98697 314 PHE A CA 1
ATOM 4745 C C . PHE A 1 315 ? -6.55100 21.58500 16.07900 1.000 22.72904 314 PHE A C 1
ATOM 4746 O O . PHE A 1 315 ? -7.36200 21.76200 15.16800 1.000 20.59194 314 PHE A O 1
ATOM 4763 N N . HIS A 1 316 ? -6.07500 20.38400 16.39500 1.000 20.93672 315 HIS A N 1
ATOM 4764 C CA . HIS A 1 316 ? -6.33400 19.22000 15.56500 1.000 20.10504 315 HIS A CA 1
ATOM 4765 C C . HIS A 1 316 ? -6.16000 17.96400 16.40200 1.000 15.14655 315 HIS A C 1
ATOM 4766 O O . HIS A 1 316 ? -5.24700 17.88600 17.22800 1.000 17.04678 315 HIS A O 1
ATOM 4780 N N . GLY A 1 317 ? -7.01800 16.98600 16.16900 1.000 16.86518 316 GLY A N 1
ATOM 4781 C CA . GLY A 1 317 ? -6.84900 15.67800 16.77300 1.000 16.06245 316 GLY A CA 1
ATOM 4782 C C . GLY A 1 317 ? -8.18400 15.02000 17.04400 1.000 22.62113 316 GLY A C 1
ATOM 4783 O O . GLY A 1 317 ? -9.24600 15.63000 16.94000 1.000 23.73706 316 GLY A O 1
ATOM 4787 N N . PHE A 1 318 ? -8.10500 13.75100 17.43800 1.000 17.77845 317 PHE A N 1
ATOM 4788 C CA . PHE A 1 318 ? -9.27400 12.89400 17.56700 1.000 14.87547 317 PHE A CA 1
ATOM 4789 C C . PHE A 1 318 ? -9.30600 12.24300 18.94000 1.000 20.14715 317 PHE A C 1
ATOM 4790 O O . PHE A 1 318 ? -8.26000 11.92600 19.51700 1.000 20.89461 317 PHE A O 1
ATOM 4807 N N . THR A 1 319 ? -10.52000 12.07200 19.46100 1.000 29.29299 318 THR A N 1
ATOM 4808 C CA . THR A 1 319 ? -10.74800 11.45200 20.75900 1.000 27.00850 318 THR A CA 1
ATOM 4809 C C . THR A 1 319 ? -9.88100 10.21200 20.93600 1.000 27.74543 318 THR A C 1
ATOM 4810 O O . THR A 1 319 ? -9.27600 10.01100 21.99300 1.000 22.18950 318 THR A O 1
ATOM 4821 N N . TYR A 1 320 ? -9.80800 9.37700 19.90700 1.000 17.97321 319 TYR A N 1
ATOM 4822 C CA . TYR A 1 320 ? -9.10600 8.10700 20.00700 1.000 24.81350 319 TYR A CA 1
ATOM 4823 C C . TYR A 1 320 ? -7.69300 8.16700 19.44700 1.000 25.14249 319 TYR A C 1
ATOM 4824 O O . TYR A 1 320 ? -7.06100 7.11800 19.27800 1.000 25.08459 319 TYR A O 1
ATOM 4842 N N . SER A 1 321 ? -7.16800 9.36500 19.19600 1.000 16.76780 320 SER A N 1
ATOM 4843 C CA . SER A 1 321 ? -5.76000 9.50200 18.85300 1.000 14.64912 320 SER A CA 1
ATOM 4844 C C . SER A 1 321 ? -4.91800 8.86600 19.94800 1.000 20.29454 320 SER A C 1
ATOM 4845 O O . SER A 1 321 ? -5.05300 9.21200 21.12700 1.000 17.70739 320 SER A O 1
ATOM 4853 N N . GLY A 1 322 ? -4.06000 7.93000 19.56100 1.000 23.17909 321 GLY A N 1
ATOM 4854 C CA . GLY A 1 322 ? -3.18100 7.27900 20.50300 1.000 20.42613 321 GLY A CA 1
ATOM 4855 C C . GLY A 1 322 ? -3.83200 6.24500 21.38900 1.000 17.91004 321 GLY A C 1
ATOM 4856 O O . GLY A 1 322 ? -3.18900 5.78600 22.33700 1.000 20.40245 321 GLY A O 1
ATOM 4860 N N . HIS A 1 323 ? -5.07600 5.84700 21.09800 1.000 18.36799 322 HIS A N 1
ATOM 4861 C CA . HIS A 1 323 ? -5.84400 4.93700 21.94400 1.000 24.04499 322 HIS A CA 1
ATOM 4862 C C . HIS A 1 323 ? -4.93500 3.86200 22.52600 1.000 18.83121 322 HIS A C 1
ATOM 4863 O O . HIS A 1 323 ? -4.35500 3.07000 21.77400 1.000 23.12383 322 HIS A O 1
ATOM 4877 N N . PRO A 1 324 ? -4.79400 3.79700 23.85500 1.000 16.50461 323 PRO A N 1
ATOM 4878 C CA . PRO A 1 324 ? -3.72200 2.97100 24.43400 1.000 18.08112 323 PRO A CA 1
ATOM 4879 C C . PRO A 1 324 ? -3.86300 1.49000 24.15600 1.000 22.40005 323 PRO A C 1
ATOM 4880 O O . PRO A 1 324 ? -2.84200 0.79800 24.05700 1.000 19.32074 323 PRO A O 1
ATOM 4891 N N . THR A 1 325 ? -5.08800 0.96700 24.05600 1.000 17.24680 324 THR A N 1
ATOM 4892 C CA . THR A 1 325 ? -5.24300 -0.44500 23.72100 1.000 17.73371 324 THR A CA 1
ATOM 4893 C C . THR A 1 325 ? -4.83500 -0.69900 22.27600 1.000 25.74782 324 THR A C 1
ATOM 4894 O O . THR A 1 325 ? -4.11400 -1.66200 21.98700 1.000 18.03111 324 THR A O 1
ATOM 4905 N N . CYS A 1 326 ? -5.26400 0.17200 21.35600 1.000 16.37828 325 CYS A N 1
ATOM 4906 C CA . CYS A 1 326 ? -4.86200 0.03700 19.96000 1.000 22.21582 325 CYS A CA 1
ATOM 4907 C C . CYS A 1 326 ? -3.35600 0.22200 19.80600 1.000 21.46047 325 CYS A C 1
ATOM 4908 O O . CYS A 1 326 ? -2.70600 -0.51200 19.05100 1.000 16.72569 325 CYS A O 1
ATOM 4916 N N . ALA A 1 327 ? -2.77800 1.18600 20.53000 1.000 19.07860 326 ALA A N 1
ATOM 4917 C CA . ALA A 1 327 ? -1.33500 1.39600 20.46600 1.000 15.71767 326 ALA A CA 1
ATOM 4918 C C . ALA A 1 327 ? -0.57500 0.19500 21.01500 1.000 17.34155 326 ALA A C 1
ATOM 4919 O O . ALA A 1 327 ? 0.44500 -0.21400 20.44800 1.000 19.08650 326 ALA A O 1
ATOM 4926 N N . ALA A 1 328 ? -1.04900 -0.37600 22.12700 1.000 18.86542 327 ALA A N 1
ATOM 4927 C CA . ALA A 1 328 ? -0.40900 -1.56400 22.68500 1.000 26.86112 327 ALA A CA 1
ATOM 4928 C C . ALA A 1 328 ? -0.37800 -2.70800 21.67700 1.000 24.02656 327 ALA A C 1
ATOM 4929 O O . ALA A 1 328 ? 0.63000 -3.41900 21.56500 1.000 18.29693 327 ALA A O 1
ATOM 4936 N N . VAL A 1 329 ? -1.47500 -2.91100 20.94000 1.000 19.80237 328 VAL A N 1
ATOM 4937 C CA . VAL A 1 329 ? -1.50400 -3.96000 19.92300 1.000 22.68693 328 VAL A CA 1
ATOM 4938 C C . VAL A 1 329 ? -0.56800 -3.60400 18.77500 1.000 21.74208 328 VAL A C 1
ATOM 4939 O O . VAL A 1 329 ? 0.19200 -4.45100 18.29000 1.000 16.64410 328 VAL A O 1
ATOM 4952 N N . ALA A 1 330 ? -0.60400 -2.34800 18.32500 1.000 16.85992 329 ALA A N 1
ATOM 4953 C CA . ALA A 1 330 ? 0.29100 -1.92100 17.25600 1.000 16.11772 329 ALA A CA 1
ATOM 4954 C C . ALA A 1 330 ? 1.74500 -2.15000 17.64700 1.000 22.85011 329 ALA A C 1
ATOM 4955 O O . ALA A 1 330 ? 2.53200 -2.69200 16.86200 1.000 20.08662 329 ALA A O 1
ATOM 4962 N N . LEU A 1 331 ? 2.11200 -1.76800 18.87400 1.000 20.67090 330 LEU A N 1
ATOM 4963 C CA . LEU A 1 331 ? 3.47800 -1.97400 19.34700 1.000 17.00993 330 LEU A CA 1
ATOM 4964 C C . LEU A 1 331 ? 3.87100 -3.44400 19.27500 1.000 17.89951 330 LEU A C 1
ATOM 4965 O O . LEU A 1 331 ? 4.94500 -3.78500 18.76500 1.000 18.06006 330 LEU A O 1
ATOM 4981 N N . LYS A 1 332 ? 3.01400 -4.33700 19.78100 1.000 23.55282 331 LYS A N 1
ATOM 4982 C CA . LYS A 1 332 ? 3.33300 -5.76200 19.75000 1.000 23.31069 331 LYS A CA 1
ATOM 4983 C C . LYS A 1 332 ? 3.43100 -6.26900 18.31900 1.000 21.89999 331 LYS A C 1
ATOM 4984 O O . LYS A 1 332 ? 4.30100 -7.08700 17.99800 1.000 24.86088 331 LYS A O 1
ATOM 5003 N N . ASN A 1 333 ? 2.55500 -5.78500 17.44100 1.000 21.29992 332 ASN A N 1
ATOM 5004 C CA . ASN A 1 333 ? 2.62700 -6.17200 16.03800 1.000 17.54947 332 ASN A CA 1
ATOM 5005 C C . ASN A 1 333 ? 3.98600 -5.80900 15.44800 1.000 19.80501 332 ASN A C 1
ATOM 5006 O O . ASN A 1 333 ? 4.62700 -6.63200 14.78400 1.000 20.74196 332 ASN A O 1
ATOM 5017 N N . LEU A 1 334 ? 4.45600 -4.58500 15.69900 1.000 22.00790 333 LEU A N 1
ATOM 5018 C CA . LEU A 1 334 ? 5.77300 -4.19500 15.20800 1.000 19.61025 333 LEU A CA 1
ATOM 5019 C C . LEU A 1 334 ? 6.87200 -5.05800 15.81800 1.000 21.61049 333 LEU A C 1
ATOM 5020 O O . LEU A 1 334 ? 7.77900 -5.51000 15.11000 1.000 25.91627 333 LEU A O 1
ATOM 5036 N N . GLU A 1 335 ? 6.81400 -5.29800 17.13100 1.000 18.39957 334 GLU A N 1
ATOM 5037 C CA . GLU A 1 335 ? 7.84700 -6.10900 17.76700 1.000 24.37661 334 GLU A CA 1
ATOM 5038 C C . GLU A 1 335 ? 7.90000 -7.50400 17.15700 1.000 19.97608 334 GLU A C 1
ATOM 5039 O O . GLU A 1 335 ? 8.98600 -8.06100 16.95400 1.000 22.89222 334 GLU A O 1
ATOM 5051 N N . LEU A 1 336 ? 6.73700 -8.08300 16.85000 1.000 22.40269 335 LEU A N 1
ATOM 5052 C CA . LEU A 1 336 ? 6.70700 -9.41600 16.25800 1.000 28.00862 335 LEU A CA 1
ATOM 5053 C C . LEU A 1 336 ? 7.20800 -9.39200 14.82000 1.000 19.52339 335 LEU A C 1
ATOM 5054 O O . LEU A 1 336 ? 7.98700 -10.26100 14.41200 1.000 20.15768 335 LEU A O 1
ATOM 5070 N N . LEU A 1 337 ? 6.74700 -8.42300 14.02500 1.000 18.60486 336 LEU A N 1
ATOM 5071 C CA . LEU A 1 337 ? 7.23000 -8.30900 12.65400 1.000 24.96352 336 LEU A CA 1
ATOM 5072 C C . LEU A 1 337 ? 8.74900 -8.22700 12.61600 1.000 28.54026 336 LEU A C 1
ATOM 5073 O O . LEU A 1 337 ? 9.39400 -8.84800 11.76300 1.000 23.67126 336 LEU A O 1
ATOM 5089 N N . GLU A 1 338 ? 9.34000 -7.47300 13.54400 1.000 22.36321 337 GLU A N 1
ATOM 5090 C CA . GLU A 1 338 ? 10.78700 -7.30300 13.55000 1.000 35.87799 337 GLU A CA 1
ATOM 5091 C C . GLU A 1 338 ? 11.48700 -8.53400 14.11300 1.000 32.82499 337 GLU A C 1
ATOM 5092 O O . GLU A 1 338 ? 12.43600 -9.04700 13.51000 1.000 27.60068 337 GLU A O 1
ATOM 5104 N N . ALA A 1 339 ? 11.02800 -9.02600 15.26700 1.000 30.60367 338 ALA A N 1
ATOM 5105 C CA . ALA A 1 339 ? 11.72500 -10.12200 15.93100 1.000 30.68263 338 ALA A CA 1
ATOM 5106 C C . ALA A 1 339 ? 11.72100 -11.38400 15.08300 1.000 29.39826 338 ALA A C 1
ATOM 5107 O O . ALA A 1 339 ? 12.67600 -12.16800 15.13100 1.000 33.06449 338 ALA A O 1
ATOM 5114 N N . GLU A 1 340 ? 10.66700 -11.59900 14.30400 1.000 26.01101 339 GLU A N 1
ATOM 5115 C CA . GLU A 1 340 ? 10.55500 -12.77500 13.45400 1.000 31.28270 339 GLU A CA 1
ATOM 5116 C C . GLU A 1 340 ? 11.05500 -12.53100 12.03400 1.000 32.24860 339 GLU A C 1
ATOM 5117 O O . GLU A 1 340 ? 10.94500 -13.42700 11.19100 1.000 26.83216 339 GLU A O 1
ATOM 5129 N N . GLY A 1 341 ? 11.61600 -11.35800 11.75400 1.000 30.10361 340 GLY A N 1
ATOM 5130 C CA . GLY A 1 341 ? 12.21400 -11.10800 10.45200 1.000 29.86411 340 GLY A CA 1
ATOM 5131 C C . GLY A 1 341 ? 11.24100 -11.15200 9.29600 1.000 28.90083 340 GLY A C 1
ATOM 5132 O O . GLY A 1 341 ? 11.62800 -11.52800 8.18400 1.000 24.59242 340 GLY A O 1
ATOM 5136 N N . VAL A 1 342 ? 9.98000 -10.77400 9.52500 1.000 38.88361 341 VAL A N 1
ATOM 5137 C CA . VAL A 1 342 ? 8.95600 -10.92600 8.49400 1.000 33.76984 341 VAL A CA 1
ATOM 5138 C C . VAL A 1 342 ? 9.25300 -10.02500 7.30100 1.000 29.53512 341 VAL A C 1
ATOM 5139 O O . VAL A 1 342 ? 9.12300 -10.44400 6.14400 1.000 22.16055 341 VAL A O 1
ATOM 5152 N N . VAL A 1 343 ? 9.66700 -8.78100 7.55400 1.000 22.23424 342 VAL A N 1
ATOM 5153 C CA . VAL A 1 343 ? 9.97700 -7.86700 6.45700 1.000 27.24800 342 VAL A CA 1
ATOM 5154 C C . VAL A 1 343 ? 11.12300 -8.42500 5.62500 1.000 29.19034 342 VAL A C 1
ATOM 5155 O O . VAL A 1 343 ? 11.06700 -8.44800 4.39000 1.000 23.05013 342 VAL A O 1
ATOM 5168 N N . ASP A 1 344 ? 12.18900 -8.87200 6.29500 1.000 24.60821 343 ASP A N 1
ATOM 5169 C CA . ASP A 1 344 ? 13.32200 -9.46400 5.59300 1.000 34.02513 343 ASP A CA 1
ATOM 5170 C C . ASP A 1 344 ? 12.90200 -10.67800 4.78000 1.000 29.14034 343 ASP A C 1
ATOM 5171 O O . ASP A 1 344 ? 13.48900 -10.95800 3.72900 1.000 29.82463 343 ASP A O 1
ATOM 5180 N N . ARG A 1 345 ? 11.86100 -11.38200 5.21800 1.000 26.49791 344 ARG A N 1
ATOM 5181 C CA . ARG A 1 345 ? 11.48200 -12.63200 4.57000 1.000 30.03255 344 ARG A CA 1
ATOM 5182 C C . ARG A 1 345 ? 10.64500 -12.35200 3.33300 1.000 26.38737 344 ARG A C 1
ATOM 5183 O O . ARG A 1 345 ? 10.76700 -13.05000 2.32100 1.000 26.68478 344 ARG A O 1
ATOM 5204 N N . VAL A 1 346 ? 9.78700 -11.33600 3.41000 1.000 22.15529 345 VAL A N 1
ATOM 5205 C CA . VAL A 1 346 ? 9.13400 -10.81500 2.21400 1.000 19.04702 345 VAL A CA 1
ATOM 5206 C C . VAL A 1 346 ? 10.16800 -10.44300 1.15900 1.000 35.04631 345 VAL A C 1
ATOM 5207 O O . VAL A 1 346 ? 10.05500 -10.82600 -0.01100 1.000 19.83396 345 VAL A O 1
ATOM 5220 N N . ARG A 1 347 ? 11.19700 -9.68900 1.56000 1.000 19.73131 346 ARG A N 1
ATOM 5221 C CA . ARG A 1 347 ? 12.15200 -9.16500 0.58800 1.000 25.72151 346 ARG A CA 1
ATOM 5222 C C . ARG A 1 347 ? 12.99500 -10.27400 -0.03500 1.000 28.44552 346 ARG A C 1
ATOM 5223 O O . ARG A 1 347 ? 13.23100 -10.26700 -1.24900 1.000 27.58752 346 ARG A O 1
ATOM 5244 N N . ASP A 1 348 ? 13.44300 -11.24200 0.76900 1.000 35.40424 347 ASP A N 1
ATOM 5245 C CA . ASP A 1 348 ? 14.43300 -12.21600 0.32000 1.000 42.15769 347 ASP A CA 1
ATOM 5246 C C . ASP A 1 348 ? 13.85600 -13.58000 -0.03900 1.000 33.21188 347 ASP A C 1
ATOM 5247 O O . ASP A 1 348 ? 14.52300 -14.34600 -0.74600 1.000 31.09847 347 ASP A O 1
ATOM 5256 N N . ASP A 1 349 ? 12.65300 -13.91000 0.43400 1.000 22.63692 348 ASP A N 1
ATOM 5257 C CA . ASP A 1 349 ? 12.09800 -15.25200 0.26700 1.000 23.38701 348 ASP A CA 1
ATOM 5258 C C . ASP A 1 349 ? 10.73300 -15.21700 -0.40600 1.000 22.62113 348 ASP A C 1
ATOM 5259 O O . ASP A 1 349 ? 10.61900 -15.62200 -1.56700 1.000 24.75034 348 ASP A O 1
ATOM 5268 N N . LEU A 1 350 ? 9.69300 -14.73900 0.28000 1.000 27.25064 349 LEU A N 1
ATOM 5269 C CA . LEU A 1 350 ? 8.33500 -14.88200 -0.22900 1.000 27.66121 349 LEU A CA 1
ATOM 5270 C C . LEU A 1 350 ? 8.08200 -13.97900 -1.42900 1.000 29.82463 349 LEU A C 1
ATOM 5271 O O . LEU A 1 350 ? 7.36300 -14.36600 -2.35700 1.000 21.30782 349 LEU A O 1
ATOM 5287 N N . GLY A 1 351 ? 8.65200 -12.77900 -1.43300 1.000 26.78216 350 GLY A N 1
ATOM 5288 C CA . GLY A 1 351 ? 8.48600 -11.87100 -2.54300 1.000 26.21893 350 GLY A CA 1
ATOM 5289 C C . GLY A 1 351 ? 9.00800 -12.46100 -3.83700 1.000 33.54086 350 GLY A C 1
ATOM 5290 O O . GLY A 1 351 ? 8.30200 -12.54200 -4.84700 1.000 21.62891 350 GLY A O 1
ATOM 5294 N N . PRO A 1 352 ? 10.28100 -12.85600 -3.83800 1.000 29.34826 351 PRO A N 1
ATOM 5295 C CA . PRO A 1 352 ? 10.83200 -13.53800 -5.02200 1.000 28.68502 351 PRO A CA 1
ATOM 5296 C C . PRO A 1 352 ? 10.10100 -14.81700 -5.39000 1.000 29.60881 351 PRO A C 1
ATOM 5297 O O . PRO A 1 352 ? 10.02400 -15.15300 -6.57900 1.000 26.38474 351 PRO A O 1
ATOM 5308 N N . TYR A 1 353 ? 9.58700 -15.56000 -4.40800 1.000 26.06628 352 TYR A N 1
ATOM 5309 C CA . TYR A 1 353 ? 8.88300 -16.80100 -4.71500 1.000 26.65056 352 TYR A CA 1
ATOM 5310 C C . TYR A 1 353 ? 7.53600 -16.52200 -5.37300 1.000 26.79795 352 TYR A C 1
ATOM 5311 O O . TYR A 1 353 ? 7.17500 -17.16600 -6.36600 1.000 28.72976 352 TYR A O 1
ATOM 5329 N N . LEU A 1 354 ? 6.77100 -15.57100 -4.83100 1.000 26.84532 353 LEU A N 1
ATOM 5330 C CA . LEU A 1 354 ? 5.52800 -15.17100 -5.48300 1.000 22.61324 353 LEU A CA 1
ATOM 5331 C C . LEU A 1 354 ? 5.78300 -14.76700 -6.92900 1.000 20.86040 353 LEU A C 1
ATOM 5332 O O . LEU A 1 354 ? 5.07800 -15.20600 -7.84400 1.000 26.19261 353 LEU A O 1
ATOM 5348 N N . ALA A 1 355 ? 6.80900 -13.94100 -7.15300 1.000 29.15876 354 ALA A N 1
ATOM 5349 C CA . ALA A 1 355 ? 7.06800 -13.42500 -8.49300 1.000 26.15577 354 ALA A CA 1
ATOM 5350 C C . ALA A 1 355 ? 7.23800 -14.55400 -9.50100 1.000 37.97297 354 ALA A C 1
ATOM 5351 O O . ALA A 1 355 ? 6.68600 -14.49300 -10.60600 1.000 33.12502 354 ALA A O 1
ATOM 5358 N N . GLU A 1 356 ? 7.99900 -15.59400 -9.14800 1.000 28.05073 355 GLU A N 1
ATOM 5359 C CA . GLU A 1 356 ? 8.20000 -16.67900 -10.10300 1.000 25.58465 355 GLU A CA 1
ATOM 5360 C C . GLU A 1 356 ? 6.91400 -17.47400 -10.31100 1.000 23.68179 355 GLU A C 1
ATOM 5361 O O . GLU A 1 356 ? 6.55800 -17.79500 -11.45100 1.000 27.61910 355 GLU A O 1
ATOM 5373 N N . ARG A 1 357 ? 6.19000 -17.78600 -9.23000 1.000 28.93505 356 ARG A N 1
ATOM 5374 C CA . ARG A 1 357 ? 4.93000 -18.51300 -9.37500 1.000 36.82284 356 ARG A CA 1
ATOM 5375 C C . ARG A 1 357 ? 3.86500 -17.64900 -10.03800 1.000 34.80417 356 ARG A C 1
ATOM 5376 O O . ARG A 1 357 ? 3.08100 -18.13600 -10.86100 1.000 30.80633 356 ARG A O 1
ATOM 5397 N N . TRP A 1 358 ? 3.82500 -16.36400 -9.68900 1.000 26.95060 357 TRP A N 1
ATOM 5398 C CA . TRP A 1 358 ? 2.88700 -15.44100 -10.31700 1.000 31.30375 357 TRP A CA 1
ATOM 5399 C C . TRP A 1 358 ? 3.14200 -15.34800 -11.81300 1.000 41.32338 357 TRP A C 1
ATOM 5400 O O . TRP A 1 358 ? 2.19800 -15.29100 -12.61100 1.000 42.14453 357 TRP A O 1
ATOM 5421 N N . ALA A 1 359 ? 4.41600 -15.34300 -12.21300 1.000 43.88421 358 ALA A N 1
ATOM 5422 C CA . ALA A 1 359 ? 4.76500 -15.26300 -13.62500 1.000 38.65463 358 ALA A CA 1
ATOM 5423 C C . ALA A 1 359 ? 4.35600 -16.51100 -14.39600 1.000 35.58321 358 ALA A C 1
ATOM 5424 O O . ALA A 1 359 ? 4.28900 -16.46600 -15.62800 1.000 43.60786 358 ALA A O 1
ATOM 5431 N N . SER A 1 360 ? 4.08900 -17.62300 -13.71000 1.000 40.09428 359 SER A N 1
ATOM 5432 C CA . SER A 1 360 ? 3.61300 -18.81500 -14.40100 1.000 27.56120 359 SER A CA 1
ATOM 5433 C C . SER A 1 360 ? 2.19800 -18.65000 -14.94100 1.000 33.00396 359 SER A C 1
ATOM 5434 O O . SER A 1 360 ? 1.72600 -19.52900 -15.66900 1.000 33.48823 359 SER A O 1
ATOM 5442 N N . LEU A 1 361 ? 1.51400 -17.55900 -14.60400 1.000 31.62484 360 LEU A N 1
ATOM 5443 C CA . LEU A 1 361 ? 0.16900 -17.30300 -15.10100 1.000 36.61228 360 LEU A CA 1
ATOM 5444 C C . LEU A 1 361 ? 0.16000 -16.50100 -16.40000 1.000 33.83300 360 LEU A C 1
ATOM 5445 O O . LEU A 1 361 ? -0.91300 -16.30900 -16.98200 1.000 37.13866 360 LEU A O 1
ATOM 5461 N N . VAL A 1 362 ? 1.32400 -16.05200 -16.88100 1.000 45.02119 361 VAL A N 1
ATOM 5462 C CA . VAL A 1 362 ? 1.36400 -15.19600 -18.06000 1.000 52.64579 361 VAL A CA 1
ATOM 5463 C C . VAL A 1 362 ? 0.97700 -15.94700 -19.32900 1.000 46.74245 361 VAL A C 1
ATOM 5464 O O . VAL A 1 362 ? 0.52000 -15.32500 -20.29400 1.000 46.11869 361 VAL A O 1
ATOM 5477 N N . ASP A 1 363 ? 1.15100 -17.26700 -19.36000 1.000 42.62880 362 ASP A N 1
ATOM 5478 C CA . ASP A 1 363 ? 0.81600 -18.03400 -20.55200 1.000 59.19920 362 ASP A CA 1
ATOM 5479 C C . ASP A 1 363 ? -0.65900 -18.40500 -20.61800 1.000 37.60188 362 ASP A C 1
ATOM 5480 O O . ASP A 1 363 ? -1.06700 -19.08900 -21.56200 1.000 39.79951 362 ASP A O 1
ATOM 5489 N N . HIS A 1 364 ? -1.46400 -17.96900 -19.65600 1.000 40.31273 363 HIS A N 1
ATOM 5490 C CA . HIS A 1 364 ? -2.88400 -18.26800 -19.69600 1.000 45.05540 363 HIS A CA 1
ATOM 5491 C C . HIS A 1 364 ? -3.55300 -17.49100 -20.83000 1.000 46.23712 363 HIS A C 1
ATOM 5492 O O . HIS A 1 364 ? -3.12200 -16.39000 -21.17800 1.000 34.23042 363 HIS A O 1
ATOM 5506 N N . PRO A 1 365 ? -4.60000 -18.05700 -21.43800 1.000 47.53201 364 PRO A N 1
ATOM 5507 C CA . PRO A 1 365 ? -5.22600 -17.38200 -22.58700 1.000 43.73945 364 PRO A CA 1
ATOM 5508 C C . PRO A 1 365 ? -5.72500 -15.96400 -22.33100 1.000 51.71146 364 PRO A C 1
ATOM 5509 O O . PRO A 1 365 ? -5.80700 -15.19000 -23.29400 1.000 43.18413 364 PRO A O 1
ATOM 5520 N N . ILE A 1 366 ? -6.08000 -15.58500 -21.09900 1.000 38.74938 365 ILE A N 1
ATOM 5521 C CA . ILE A 1 366 ? -6.67100 -14.27000 -20.88400 1.000 33.73299 365 ILE A CA 1
ATOM 5522 C C . ILE A 1 366 ? -5.84000 -13.39600 -19.95100 1.000 34.67521 365 ILE A C 1
ATOM 5523 O O . ILE A 1 366 ? -6.33100 -12.37400 -19.47200 1.000 24.16606 365 ILE A O 1
ATOM 5539 N N . VAL A 1 367 ? -4.59500 -13.77100 -19.68300 1.000 27.73754 366 VAL A N 1
ATOM 5540 C CA . VAL A 1 367 ? -3.69400 -12.96800 -18.86300 1.000 28.66396 366 VAL A CA 1
ATOM 5541 C C . VAL A 1 367 ? -2.74900 -12.22800 -19.80100 1.000 26.55318 366 VAL A C 1
ATOM 5542 O O . VAL A 1 367 ? -1.92300 -12.84600 -20.47900 1.000 30.06676 366 VAL A O 1
ATOM 5555 N N . GLY A 1 368 ? -2.87800 -10.90400 -19.84700 1.000 24.85298 367 GLY A N 1
ATOM 5556 C CA . GLY A 1 368 ? -2.01300 -10.07100 -20.65800 1.000 32.23808 367 GLY A CA 1
ATOM 5557 C C . GLY A 1 368 ? -0.76800 -9.58700 -19.93900 1.000 32.63549 367 GLY A C 1
ATOM 5558 O O . GLY A 1 368 ? 0.21000 -9.19700 -20.58300 1.000 30.50103 367 GLY A O 1
ATOM 5562 N N . GLU A 1 369 ? -0.79700 -9.57900 -18.60700 1.000 29.61145 368 GLU A N 1
ATOM 5563 C CA . GLU A 1 369 ? 0.36700 -9.18800 -17.82300 1.000 25.33198 368 GLU A CA 1
ATOM 5564 C C . GLU A 1 369 ? 0.22000 -9.73900 -16.41200 1.000 26.50318 368 GLU A C 1
ATOM 5565 O O . GLU A 1 369 ? -0.89000 -9.81500 -15.88000 1.000 26.08471 368 GLU A O 1
ATOM 5577 N N . ALA A 1 370 ? 1.34500 -10.13700 -15.82800 1.000 25.49779 369 ALA A N 1
ATOM 5578 C CA . ALA A 1 370 ? 1.43100 -10.48600 -14.41700 1.000 21.85262 369 ALA A CA 1
ATOM 5579 C C . ALA A 1 370 ? 2.59100 -9.69900 -13.82700 1.000 32.99869 369 ALA A C 1
ATOM 5580 O O . ALA A 1 370 ? 3.70000 -9.72300 -14.37100 1.000 35.60690 369 ALA A O 1
ATOM 5587 N N . ARG A 1 371 ? 2.33300 -9.00300 -12.72500 1.000 34.94893 370 ARG A N 1
ATOM 5588 C CA . ARG A 1 371 ? 3.32900 -8.16300 -12.07900 1.000 21.63944 370 ARG A CA 1
ATOM 5589 C C . ARG A 1 371 ? 3.21200 -8.36000 -10.57600 1.000 25.06090 370 ARG A C 1
ATOM 5590 O O . ARG A 1 371 ? 2.12800 -8.63700 -10.05600 1.000 19.27073 370 ARG A O 1
ATOM 5611 N N . SER A 1 372 ? 4.34300 -8.25100 -9.88500 1.000 22.39479 371 SER A N 1
ATOM 5612 C CA . SER A 1 372 ? 4.34400 -8.36600 -8.43600 1.000 21.75261 371 SER A CA 1
ATOM 5613 C C . SER A 1 372 ? 5.54000 -7.61800 -7.87100 1.000 30.74579 371 SER A C 1
ATOM 5614 O O . SER A 1 372 ? 6.53800 -7.38700 -8.55700 1.000 22.80537 371 SER A O 1
ATOM 5622 N N . LEU A 1 373 ? 5.41200 -7.22900 -6.60500 1.000 28.06389 372 LEU A N 1
ATOM 5623 C CA . LEU A 1 373 ? 6.49800 -6.63000 -5.83900 1.000 28.45604 372 LEU A CA 1
ATOM 5624 C C . LEU A 1 373 ? 6.24300 -6.98100 -4.38300 1.000 22.94222 372 LEU A C 1
ATOM 5625 O O . LEU A 1 373 ? 5.14100 -6.74600 -3.87700 1.000 23.64494 372 LEU A O 1
ATOM 5641 N N . GLY A 1 374 ? 7.23800 -7.56200 -3.72400 1.000 16.73359 373 GLY A N 1
ATOM 5642 C CA . GLY A 1 374 ? 6.99400 -8.09300 -2.39500 1.000 19.23915 373 GLY A CA 1
ATOM 5643 C C . GLY A 1 374 ? 5.81400 -9.03800 -2.44600 1.000 22.46322 373 GLY A C 1
ATOM 5644 O O . GLY A 1 374 ? 5.74300 -9.92600 -3.30300 1.000 25.14249 373 GLY A O 1
ATOM 5648 N N . LEU A 1 375 ? 4.84800 -8.83900 -1.55200 1.000 22.31320 374 LEU A N 1
ATOM 5649 C CA . LEU A 1 375 ? 3.61300 -9.61900 -1.55900 1.000 30.03255 374 LEU A CA 1
ATOM 5650 C C . LEU A 1 375 ? 2.41600 -8.76900 -1.98900 1.000 19.40233 374 LEU A C 1
ATOM 5651 O O . LEU A 1 375 ? 1.33500 -8.82600 -1.39700 1.000 17.59685 374 LEU A O 1
ATOM 5667 N N . MET A 1 376 ? 2.61600 -7.96200 -3.02600 1.000 20.61563 375 MET A N 1
ATOM 5668 C CA . MET A 1 376 ? 1.53400 -7.33400 -3.77300 1.000 21.21044 375 MET A CA 1
ATOM 5669 C C . MET A 1 376 ? 1.65700 -7.79000 -5.22200 1.000 21.74208 375 MET A C 1
ATOM 5670 O O . MET A 1 376 ? 2.75800 -7.78100 -5.78300 1.000 22.02633 375 MET A O 1
ATOM 5684 N N . GLY A 1 377 ? 0.54200 -8.20800 -5.82000 1.000 19.51550 376 GLY A N 1
ATOM 5685 C CA . GLY A 1 377 ? 0.56100 -8.67500 -7.18900 1.000 19.47339 376 GLY A CA 1
ATOM 5686 C C . GLY A 1 377 ? -0.69800 -8.27900 -7.93500 1.000 19.53655 376 GLY A C 1
ATOM 5687 O O . GLY A 1 377 ? -1.74000 -7.98900 -7.33900 1.000 22.91327 376 GLY A O 1
ATOM 5691 N N . ALA A 1 378 ? -0.58300 -8.28400 -9.26400 1.000 21.15254 377 ALA A N 1
ATOM 5692 C CA . ALA A 1 378 ? -1.70900 -7.97300 -10.13100 1.000 21.87104 377 ALA A CA 1
ATOM 5693 C C . ALA A 1 378 ? -1.60900 -8.78000 -11.41800 1.000 23.73969 377 ALA A C 1
ATOM 5694 O O . ALA A 1 378 ? -0.51200 -9.08800 -11.89600 1.000 23.03171 377 ALA A O 1
ATOM 5701 N N . LEU A 1 379 ? -2.77800 -9.11600 -11.96700 1.000 15.92559 378 LEU A N 1
ATOM 5702 C CA . LEU A 1 379 ? -2.91400 -9.70800 -13.28900 1.000 31.96699 378 LEU A CA 1
ATOM 5703 C C . LEU A 1 379 ? -3.83000 -8.82400 -14.12300 1.000 27.11904 378 LEU A C 1
ATOM 5704 O O . LEU A 1 379 ? -4.83900 -8.31700 -13.62000 1.000 24.02130 378 LEU A O 1
ATOM 5720 N N . GLU A 1 380 ? -3.51800 -8.69700 -15.40500 1.000 24.16606 379 GLU A N 1
ATOM 5721 C CA . GLU A 1 380 ? -4.32400 -7.92600 -16.34200 1.000 26.80585 379 GLU A CA 1
ATOM 5722 C C . GLU A 1 380 ? -5.06900 -8.89900 -17.24300 1.000 24.26607 379 GLU A C 1
ATOM 5723 O O . GLU A 1 380 ? -4.44200 -9.66800 -17.98000 1.000 28.10600 379 GLU A O 1
ATOM 5735 N N . LEU A 1 381 ? -6.39600 -8.88400 -17.17000 1.000 28.04810 380 LEU A N 1
ATOM 5736 C CA . LEU A 1 381 ? -7.20600 -9.73500 -18.02900 1.000 23.67126 380 LEU A CA 1
ATOM 5737 C C . LEU A 1 381 ? -7.37900 -9.07900 -19.39400 1.000 24.15816 380 LEU A C 1
ATOM 5738 O O . LEU A 1 381 ? -7.71900 -7.89500 -19.48700 1.000 30.51418 380 LEU A O 1
ATOM 5754 N N . VAL A 1 382 ? -7.14700 -9.85500 -20.45200 1.000 33.30136 381 VAL A N 1
ATOM 5755 C CA . VAL A 1 382 ? -7.29500 -9.37500 -21.81900 1.000 33.84616 381 VAL A CA 1
ATOM 5756 C C . VAL A 1 382 ? -8.07200 -10.40300 -22.63000 1.000 45.81865 381 VAL A C 1
ATOM 5757 O O . VAL A 1 382 ? -8.01000 -11.60900 -22.37100 1.000 27.36381 381 VAL A O 1
ATOM 5770 N N . ALA A 1 383 ? -8.78900 -9.91200 -23.63900 1.000 43.30256 382 ALA A N 1
ATOM 5771 C CA . ALA A 1 383 ? -9.49200 -10.78500 -24.56800 1.000 37.65978 382 ALA A CA 1
ATOM 5772 C C . ALA A 1 383 ? -8.59900 -11.26300 -25.70200 1.000 36.37278 382 ALA A C 1
ATOM 5773 O O . ALA A 1 383 ? -8.83500 -12.34300 -26.25400 1.000 45.17121 382 ALA A O 1
ATOM 5780 N N . ASP A 1 384 ? -7.59500 -10.47400 -26.07800 1.000 38.74675 383 ASP A N 1
ATOM 5781 C CA . ASP A 1 384 ? -6.65300 -10.84400 -27.12600 1.000 54.03543 383 ASP A CA 1
ATOM 5782 C C . ASP A 1 384 ? -5.24300 -10.52200 -26.65400 1.000 45.55283 383 ASP A C 1
ATOM 5783 O O . ASP A 1 384 ? -4.92500 -9.35800 -26.38600 1.000 32.99343 383 ASP A O 1
ATOM 5792 N N . LYS A 1 385 ? -4.40300 -11.55400 -26.55400 1.000 44.50270 384 LYS A N 1
ATOM 5793 C CA . LYS A 1 385 ? -3.03500 -11.37000 -26.08000 1.000 45.98183 384 LYS A CA 1
ATOM 5794 C C . LYS A 1 385 ? -2.17900 -10.64400 -27.11300 1.000 54.59339 384 LYS A C 1
ATOM 5795 O O . LYS A 1 385 ? -1.24200 -9.93000 -26.73600 1.000 45.97657 384 LYS A O 1
ATOM 5814 N N . THR A 1 386 ? -2.46700 -10.80900 -28.40800 1.000 72.57712 385 THR A N 1
ATOM 5815 C CA . THR A 1 386 ? -1.70000 -10.09400 -29.42500 1.000 69.81890 385 THR A CA 1
ATOM 5816 C C . THR A 1 386 ? -1.82900 -8.58400 -29.24300 1.000 68.63981 385 THR A C 1
ATOM 5817 O O . THR A 1 386 ? -0.82600 -7.86300 -29.18700 1.000 66.48429 385 THR A O 1
ATOM 5828 N N . THR A 1 387 ? -3.06600 -8.08800 -29.15000 1.000 55.86986 386 THR A N 1
ATOM 5829 C CA . THR A 1 387 ? -3.31000 -6.65600 -29.05100 1.000 48.65057 386 THR A CA 1
ATOM 5830 C C . THR A 1 387 ? -3.36700 -6.15200 -27.61600 1.000 58.30962 386 THR A C 1
ATOM 5831 O O . THR A 1 387 ? -3.18600 -4.95000 -27.38900 1.000 62.56276 386 THR A O 1
ATOM 5842 N N . GLY A 1 388 ? -3.61700 -7.03000 -26.64900 1.000 40.85490 387 GLY A N 1
ATOM 5843 C CA . GLY A 1 388 ? -3.79800 -6.61700 -25.27600 1.000 36.49385 387 GLY A CA 1
ATOM 5844 C C . GLY A 1 388 ? -5.14900 -6.00900 -24.97600 1.000 41.27863 387 GLY A C 1
ATOM 5845 O O . GLY A 1 388 ? -5.37900 -5.57900 -23.83900 1.000 36.83600 387 GLY A O 1
ATOM 5849 N N . GLN A 1 389 ? -6.04900 -5.97000 -25.95500 1.000 33.58034 388 GLN A N 1
ATOM 5850 C CA . GLN A 1 389 ? -7.34500 -5.33500 -25.77100 1.000 39.29155 388 GLN A CA 1
ATOM 5851 C C . GLN A 1 389 ? -8.14800 -6.03300 -24.68200 1.000 33.13029 388 GLN A C 1
ATOM 5852 O O . GLN A 1 389 ? -8.08100 -7.25500 -24.51700 1.000 29.72198 388 GLN A O 1
ATOM 5866 N N . ARG A 1 390 ? -8.90800 -5.23800 -23.93300 1.000 33.47243 389 ARG A N 1
ATOM 5867 C CA . ARG A 1 390 ? -9.74500 -5.74400 -22.86000 1.000 38.28354 389 ARG A CA 1
ATOM 5868 C C . ARG A 1 390 ? -11.00400 -6.40700 -23.40300 1.000 31.18005 389 ARG A C 1
ATOM 5869 O O . ARG A 1 390 ? -11.47900 -6.08600 -24.49600 1.000 35.50952 389 ARG A O 1
ATOM 5890 N N . PHE A 1 391 ? -11.54900 -7.33900 -22.62200 1.000 33.23030 390 PHE A N 1
ATOM 5891 C CA . PHE A 1 391 ? -12.95400 -7.68200 -22.77300 1.000 36.54386 390 PHE A CA 1
ATOM 5892 C C . PHE A 1 391 ? -13.77900 -6.41400 -22.59600 1.000 33.03028 390 PHE A C 1
ATOM 5893 O O . PHE A 1 391 ? -13.41000 -5.51600 -21.83400 1.000 47.15302 390 PHE A O 1
ATOM 5910 N N . ASP A 1 392 ? -14.89700 -6.32400 -23.30900 1.000 35.95694 391 ASP A N 1
ATOM 5911 C CA . ASP A 1 392 ? -15.74400 -5.15200 -23.14600 1.000 47.97417 391 ASP A CA 1
ATOM 5912 C C . ASP A 1 392 ? -16.11000 -5.00300 -21.67400 1.000 38.75201 391 ASP A C 1
ATOM 5913 O O . ASP A 1 392 ? -16.38100 -5.98900 -20.98100 1.000 40.33115 391 ASP A O 1
ATOM 5922 N N . LYS A 1 393 ? -16.09000 -3.75900 -21.19000 1.000 32.04068 392 LYS A N 1
ATOM 5923 C CA . LYS A 1 393 ? -16.36400 -3.50200 -19.78000 1.000 39.39157 392 LYS A CA 1
ATOM 5924 C C . LYS A 1 393 ? -17.69600 -4.11200 -19.36900 1.000 34.39623 392 LYS A C 1
ATOM 5925 O O . LYS A 1 393 ? -17.83900 -4.59400 -18.23800 1.000 34.10672 392 LYS A O 1
ATOM 5944 N N . SER A 1 394 ? -18.67300 -4.11400 -20.27700 1.000 39.33630 393 SER A N 1
ATOM 5945 C CA . SER A 1 394 ? -20.00100 -4.62500 -19.96700 1.000 52.49577 393 SER A CA 1
ATOM 5946 C C . SER A 1 394 ? -19.99500 -6.11000 -19.62300 1.000 45.95288 393 SER A C 1
ATOM 5947 O O . SER A 1 394 ? -20.95400 -6.59100 -19.00900 1.000 43.39731 393 SER A O 1
ATOM 5955 N N . LEU A 1 395 ? -18.95600 -6.85100 -20.01300 1.000 38.34144 394 LEU A N 1
ATOM 5956 C CA . LEU A 1 395 ? -18.88100 -8.27300 -19.69700 1.000 43.33151 394 LEU A CA 1
ATOM 5957 C C . LEU A 1 395 ? -18.39800 -8.54100 -18.27700 1.000 33.81195 394 LEU A C 1
ATOM 5958 O O . LEU A 1 395 ? -18.53000 -9.67400 -17.79900 1.000 37.75189 394 LEU A O 1
ATOM 5974 N N . GLY A 1 396 ? -17.83300 -7.54200 -17.60400 1.000 27.28485 395 GLY A N 1
ATOM 5975 C CA . GLY A 1 396 ? -17.37000 -7.70000 -16.24000 1.000 21.75787 395 GLY A CA 1
ATOM 5976 C C . GLY A 1 396 ? -16.40900 -8.85500 -16.06300 1.000 27.94809 395 GLY A C 1
ATOM 5977 O O . GLY A 1 396 ? -16.58700 -9.69100 -15.17200 1.000 30.14046 395 GLY A O 1
ATOM 5981 N N . ALA A 1 397 ? -15.38000 -8.90300 -16.91200 1.000 29.97465 396 ALA A N 1
ATOM 5982 C CA . ALA A 1 397 ? -14.40100 -9.98300 -16.84600 1.000 30.47471 396 ALA A CA 1
ATOM 5983 C C . ALA A 1 397 ? -13.77200 -10.07200 -15.46200 1.000 34.92261 396 ALA A C 1
ATOM 5984 O O . ALA A 1 397 ? -13.66000 -11.16100 -14.88600 1.000 26.03996 396 ALA A O 1
ATOM 5991 N N . GLY A 1 398 ? -13.37800 -8.92600 -14.90300 1.000 37.14393 397 GLY A N 1
ATOM 5992 C CA . GLY A 1 398 ? -12.69800 -8.92900 -13.61900 1.000 38.93362 397 GLY A CA 1
ATOM 5993 C C . GLY A 1 398 ? -13.59200 -9.36900 -12.47800 1.000 26.10576 397 GLY A C 1
ATOM 5994 O O . GLY A 1 398 ? -13.17000 -10.14100 -11.61200 1.000 18.49959 397 GLY A O 1
ATOM 5998 N N . ASN A 1 399 ? -14.83000 -8.86700 -12.44300 1.000 19.76816 398 ASN A N 1
ATOM 5999 C CA . ASN A 1 399 ? -15.76800 -9.28000 -11.40500 1.000 23.65284 398 ASN A CA 1
ATOM 6000 C C . ASN A 1 399 ? -16.08700 -10.76600 -11.50400 1.000 29.08507 398 ASN A C 1
ATOM 6001 O O . ASN A 1 399 ? -16.24400 -11.44400 -10.48200 1.000 24.41872 398 ASN A O 1
ATOM 6012 N N . LEU A 1 400 ? -16.21800 -11.28200 -12.73000 1.000 24.60558 399 LEU A N 1
ATOM 6013 C CA . LEU A 1 400 ? -16.48500 -12.70400 -12.92300 1.000 30.52998 399 LEU A CA 1
ATOM 6014 C C . LEU A 1 400 ? -15.33400 -13.55100 -12.39700 1.000 22.15529 399 LEU A C 1
ATOM 6015 O O . LEU A 1 400 ? -15.54500 -14.54000 -11.68400 1.000 22.57639 399 LEU A O 1
ATOM 6031 N N . CYS A 1 401 ? -14.10300 -13.19000 -12.76600 1.000 25.99522 400 CYS A N 1
ATOM 6032 C CA . CYS A 1 401 ? -12.93600 -13.88100 -12.23500 1.000 29.65356 400 CYS A CA 1
ATOM 6033 C C . CYS A 1 401 ? -12.88700 -13.77600 -10.71500 1.000 27.10588 400 CYS A C 1
ATOM 6034 O O . CYS A 1 401 ? -12.58900 -14.75900 -10.02600 1.000 26.18472 400 CYS A O 1
ATOM 6042 N N . ARG A 1 402 ? -13.19500 -12.59500 -10.17300 1.000 29.56670 401 ARG A N 1
ATOM 6043 C CA . ARG A 1 402 ? -13.21600 -12.42200 -8.72400 1.000 27.13746 401 ARG A CA 1
ATOM 6044 C C . ARG A 1 402 ? -14.20000 -13.38600 -8.07600 1.000 24.51347 401 ARG A C 1
ATOM 6045 O O . ARG A 1 402 ? -13.87200 -14.05800 -7.09100 1.000 24.48451 401 ARG A O 1
ATOM 6066 N N . ASP A 1 403 ? -15.42100 -13.46000 -8.61400 1.000 26.60582 402 ASP A N 1
ATOM 6067 C CA . ASP A 1 403 ? -16.43300 -14.33100 -8.02900 1.000 25.55043 402 ASP A CA 1
ATOM 6068 C C . ASP A 1 403 ? -16.05300 -15.79700 -8.19400 1.000 22.90275 402 ASP A C 1
ATOM 6069 O O . ASP A 1 403 ? -16.26600 -16.60600 -7.28300 1.000 23.49755 402 ASP A O 1
ATOM 6078 N N . LEU A 1 404 ? -15.45600 -16.15400 -9.33500 1.000 23.86865 403 LEU A N 1
ATOM 6079 C CA . LEU A 1 404 ? -15.01000 -17.52800 -9.53500 1.000 23.23173 403 LEU A CA 1
ATOM 6080 C C . LEU A 1 404 ? -13.83900 -17.88200 -8.62300 1.000 29.67724 403 LEU A C 1
ATOM 6081 O O . LEU A 1 404 ? -13.74100 -19.02900 -8.17300 1.000 24.56084 403 LEU A O 1
ATOM 6097 N N . CYS A 1 405 ? -12.95900 -16.92100 -8.31700 1.000 30.60104 404 CYS A N 1
ATOM 6098 C CA . CYS A 1 405 ? -11.90400 -17.17900 -7.34100 1.000 26.31368 404 CYS A CA 1
ATOM 6099 C C . CYS A 1 405 ? -12.50100 -17.53400 -5.98900 1.000 28.63238 404 CYS A C 1
ATOM 6100 O O . CYS A 1 405 ? -12.09800 -18.51300 -5.35000 1.000 20.06820 404 CYS A O 1
ATOM 6108 N N . PHE A 1 406 ? -13.46200 -16.73100 -5.53100 1.000 20.30243 405 PHE A N 1
ATOM 6109 C CA . PHE A 1 406 ? -14.08700 -16.99200 -4.24400 1.000 28.12706 405 PHE A CA 1
ATOM 6110 C C . PHE A 1 406 ? -14.78600 -18.34200 -4.23700 1.000 22.29215 405 PHE A C 1
ATOM 6111 O O . PHE A 1 406 ? -14.68500 -19.09600 -3.26200 1.000 24.74507 405 PHE A O 1
ATOM 6128 N N . ALA A 1 407 ? -15.49800 -18.66700 -5.32000 1.000 30.24310 406 ALA A N 1
ATOM 6129 C CA . ALA A 1 407 ? -16.14900 -19.96800 -5.41900 1.000 30.09045 406 ALA A CA 1
ATOM 6130 C C . ALA A 1 407 ? -15.13300 -21.09800 -5.34000 1.000 31.18532 406 ALA A C 1
ATOM 6131 O O . ALA A 1 407 ? -15.47200 -22.21200 -4.92300 1.000 31.94067 406 ALA A O 1
ATOM 6138 N N . ASN A 1 408 ? -13.89400 -20.83800 -5.75000 1.000 29.14297 407 ASN A N 1
ATOM 6139 C CA . ASN A 1 408 ? -12.81700 -21.81300 -5.66400 1.000 39.47315 407 ASN A CA 1
ATOM 6140 C C . ASN A 1 408 ? -12.07200 -21.76800 -4.33400 1.000 33.22240 407 ASN A C 1
ATOM 6141 O O . ASN A 1 408 ? -11.15000 -22.56600 -4.13400 1.000 24.06868 407 ASN A O 1
ATOM 6152 N N . GLY A 1 409 ? -12.44800 -20.87400 -3.42200 1.000 26.64793 408 GLY A N 1
ATOM 6153 C CA . GLY A 1 409 ? -11.80500 -20.79800 -2.12600 1.000 22.41848 408 GLY A CA 1
ATOM 6154 C C . GLY A 1 409 ? -10.67200 -19.80100 -2.03200 1.000 26.49791 408 GLY A C 1
ATOM 6155 O O . GLY A 1 409 ? -9.75400 -19.99800 -1.22600 1.000 23.23963 408 GLY A O 1
ATOM 6159 N N . LEU A 1 410 ? -10.70900 -18.72400 -2.82000 1.000 22.93433 409 LEU A N 1
ATOM 6160 C CA . LEU A 1 410 ? -9.65800 -17.71300 -2.80600 1.000 17.43893 409 LEU A CA 1
ATOM 6161 C C . LEU A 1 410 ? -10.24500 -16.31100 -2.89900 1.000 16.54409 409 LEU A C 1
ATOM 6162 O O . LEU A 1 410 ? -11.05600 -16.03500 -3.78700 1.000 20.52615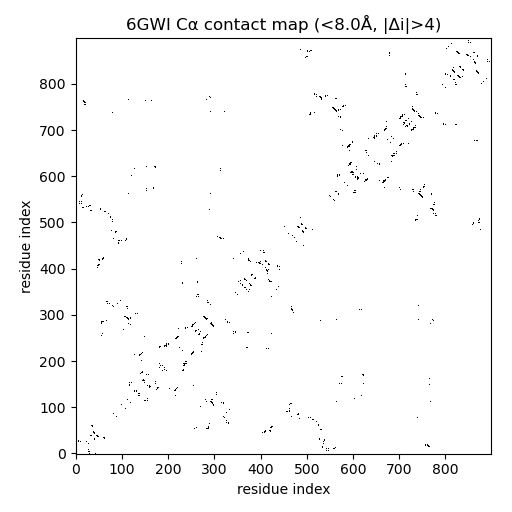 409 LEU A O 1
ATOM 6178 N N . VAL A 1 411 ? -9.80900 -15.42600 -2.00100 1.000 22.12634 410 VAL A N 1
ATOM 6179 C CA . VAL A 1 411 ? -10.09900 -13.99700 -2.11000 1.000 16.70727 410 VAL A CA 1
ATOM 6180 C C . VAL A 1 411 ? -9.05100 -13.38000 -3.03500 1.000 25.21355 410 VAL A C 1
ATOM 6181 O O . VAL A 1 411 ? -7.87300 -13.28700 -2.68200 1.000 21.97632 410 VAL A O 1
ATOM 6194 N N . MET A 1 412 ? -9.47900 -12.97400 -4.22900 1.000 25.36620 411 MET A N 1
ATOM 6195 C CA . MET A 1 412 ? -8.64600 -12.19400 -5.13800 1.000 22.31583 411 MET A CA 1
ATOM 6196 C C . MET A 1 412 ? -9.53700 -11.11000 -5.73100 1.000 25.30040 411 MET A C 1
ATOM 6197 O O . MET A 1 412 ? -10.55700 -11.42500 -6.35400 1.000 36.03064 411 MET A O 1
ATOM 6211 N N . ARG A 1 413 ? -9.16700 -9.84700 -5.53100 1.000 23.33701 412 ARG A N 1
ATOM 6212 C CA . ARG A 1 413 ? -10.03500 -8.72900 -5.86700 1.000 25.01879 412 ARG A CA 1
ATOM 6213 C C . ARG A 1 413 ? -9.86300 -8.29600 -7.31500 1.000 25.00563 412 ARG A C 1
ATOM 6214 O O . ARG A 1 413 ? -8.88600 -8.63900 -7.98400 1.000 23.34754 412 ARG A O 1
ATOM 6235 N N . SER A 1 414 ? -10.83900 -7.52800 -7.79000 1.000 23.33174 413 SER A N 1
ATOM 6236 C CA . SER A 1 414 ? -10.85300 -7.00700 -9.14800 1.000 24.32660 413 SER A CA 1
ATOM 6237 C C . SER A 1 414 ? -10.99300 -5.49400 -9.08500 1.000 20.26822 413 SER A C 1
ATOM 6238 O O . SER A 1 414 ? -11.83400 -4.97600 -8.34400 1.000 19.62077 413 SER A O 1
ATOM 6246 N N . VAL A 1 415 ? -10.15400 -4.79500 -9.83700 1.000 25.01089 414 VAL A N 1
ATOM 6247 C CA . VAL A 1 415 ? -10.30800 -3.36800 -10.09900 1.000 24.12921 414 VAL A CA 1
ATOM 6248 C C . VAL A 1 415 ? -10.51900 -3.27000 -11.60400 1.000 25.68466 414 VAL A C 1
ATOM 6249 O O . VAL A 1 415 ? -9.56400 -3.41200 -12.37700 1.000 22.25267 414 VAL A O 1
ATOM 6262 N N . GLY A 1 416 ? -11.76000 -3.05900 -12.02900 1.000 21.35782 415 GLY A N 1
ATOM 6263 C CA . GLY A 1 416 ? -12.08400 -3.24500 -13.43500 1.000 23.28174 415 GLY A CA 1
ATOM 6264 C C . GLY A 1 416 ? -11.70400 -4.65600 -13.84700 1.000 25.28987 415 GLY A C 1
ATOM 6265 O O . GLY A 1 416 ? -12.18700 -5.64200 -13.27800 1.000 27.99020 415 GLY A O 1
ATOM 6269 N N . ASP A 1 417 ? -10.81600 -4.77000 -14.83700 1.000 21.52890 416 ASP A N 1
ATOM 6270 C CA . ASP A 1 417 ? -10.32200 -6.06200 -15.30200 1.000 30.30627 416 ASP A CA 1
ATOM 6271 C C . ASP A 1 417 ? -8.89900 -6.35000 -14.82300 1.000 23.92392 416 ASP A C 1
ATOM 6272 O O . ASP A 1 417 ? -8.17300 -7.12500 -15.45400 1.000 24.41082 416 ASP A O 1
ATOM 6281 N N . THR A 1 418 ? -8.49200 -5.75100 -13.70800 1.000 32.82236 417 THR A N 1
ATOM 6282 C CA . THR A 1 418 ? -7.21000 -6.04000 -13.07700 1.000 30.77737 417 THR A CA 1
ATOM 6283 C C . THR A 1 418 ? -7.47900 -6.85200 -11.81600 1.000 20.91303 417 THR A C 1
ATOM 6284 O O . THR A 1 418 ? -8.19900 -6.38900 -10.92500 1.000 22.33952 417 THR A O 1
ATOM 6295 N N . MET A 1 419 ? -6.90500 -8.05100 -11.73800 1.000 21.09727 418 MET A N 1
ATOM 6296 C CA . MET A 1 419 ? -6.97500 -8.85600 -10.52500 1.000 22.18424 418 MET A CA 1
ATOM 6297 C C . MET A 1 419 ? -5.79000 -8.51900 -9.63100 1.000 17.40209 418 MET A C 1
ATOM 6298 O O . MET A 1 419 ? -4.66600 -8.36900 -10.11600 1.000 21.56574 418 MET A O 1
ATOM 6312 N N . ILE A 1 420 ? -6.03100 -8.46700 -8.32000 1.000 14.93074 419 ILE A N 1
ATOM 6313 C CA . ILE A 1 420 ? -5.02400 -8.02600 -7.36300 1.000 19.55761 419 ILE A CA 1
ATOM 6314 C C . ILE A 1 420 ? -5.00500 -8.95400 -6.15700 1.000 16.82307 419 ILE A C 1
ATOM 6315 O O . ILE A 1 420 ? -6.03600 -9.49700 -5.74900 1.000 17.84161 419 ILE A O 1
ATOM 6331 N N . ILE A 1 421 ? -3.81400 -9.12600 -5.58300 1.000 17.09152 420 ILE A N 1
ATOM 6332 C CA . ILE A 1 421 ? -3.64900 -9.86300 -4.34000 1.000 17.57579 420 ILE A CA 1
ATOM 6333 C C . ILE A 1 421 ? -2.72400 -9.09700 -3.40700 1.000 19.15493 420 ILE A C 1
ATOM 6334 O O . ILE A 1 421 ? -1.85200 -8.33600 -3.84100 1.000 17.80477 420 ILE A O 1
ATOM 6350 N N . SER A 1 422 ? -2.90600 -9.33300 -2.11100 1.000 17.68633 421 SER A N 1
ATOM 6351 C CA . SER A 1 422 ? -2.11800 -8.73200 -1.04400 1.000 14.19381 421 SER A CA 1
ATOM 6352 C C . SER A 1 422 ? -2.19600 -9.64100 0.17900 1.000 17.61001 421 SER A C 1
ATOM 6353 O O . SER A 1 422 ? -2.80200 -9.26200 1.18800 1.000 14.31224 421 SER A O 1
ATOM 6361 N N . PRO A 1 423 ? -1.61600 -10.84100 0.12600 1.000 18.54696 422 PRO A N 1
ATOM 6362 C CA . PRO A 1 423 ? -1.84800 -11.83500 1.19400 1.000 22.90538 422 PRO A CA 1
ATOM 6363 C C . PRO A 1 423 ? -1.08800 -11.49600 2.46300 1.000 18.87068 422 PRO A C 1
ATOM 6364 O O . PRO A 1 423 ? -0.18100 -10.64900 2.44900 1.000 19.87080 422 PRO A O 1
ATOM 6375 N N . PRO A 1 424 ? -1.42200 -12.14200 3.58400 1.000 20.38929 423 PRO A N 1
ATOM 6376 C CA . PRO A 1 424 ? -0.64900 -11.92000 4.81100 1.000 17.18890 423 PRO A CA 1
ATOM 6377 C C . PRO A 1 424 ? 0.82000 -12.21900 4.57100 1.000 22.67640 423 PRO A C 1
ATOM 6378 O O . PRO A 1 424 ? 1.17800 -13.11000 3.79700 1.000 20.62616 423 PRO A O 1
ATOM 6389 N N . LEU A 1 425 ? 1.67400 -11.45300 5.24500 1.000 19.11808 424 LEU A N 1
ATOM 6390 C CA . LEU A 1 425 ? 3.11200 -11.56800 5.06200 1.000 21.41573 424 LEU A CA 1
ATOM 6391 C C . LEU A 1 425 ? 3.68000 -12.84900 5.65700 1.000 18.13375 424 LEU A C 1
ATOM 6392 O O . LEU A 1 425 ? 4.85700 -13.14800 5.42600 1.000 21.21833 424 LEU A O 1
ATOM 6408 N N . VAL A 1 426 ? 2.87900 -13.60400 6.41000 1.000 25.48727 425 VAL A N 1
ATOM 6409 C CA . VAL A 1 426 ? 3.31200 -14.87100 6.98300 1.000 22.78168 425 VAL A CA 1
ATOM 6410 C C . VAL A 1 426 ? 2.86300 -16.05400 6.13500 1.000 21.73945 425 VAL A C 1
ATOM 6411 O O . VAL A 1 426 ? 2.94400 -17.20400 6.58100 1.000 24.91878 425 VAL A O 1
ATOM 6424 N N . ILE A 1 427 ? 2.39800 -15.79400 4.91100 1.000 23.80812 426 ILE A N 1
ATOM 6425 C CA . ILE A 1 427 ? 1.99200 -16.86300 4.01100 1.000 28.57185 426 ILE A CA 1
ATOM 6426 C C . ILE A 1 427 ? 3.18800 -17.75500 3.70800 1.000 25.26882 426 ILE A C 1
ATOM 6427 O O . ILE A 1 427 ? 4.32500 -17.28300 3.56900 1.000 24.43714 426 ILE A O 1
ATOM 6443 N N . ARG A 1 428 ? 2.94200 -19.05900 3.65300 1.000 21.40783 427 ARG A N 1
ATOM 6444 C CA . ARG A 1 428 ? 3.96900 -20.04400 3.35100 1.000 23.50019 427 ARG A CA 1
ATOM 6445 C C . ARG A 1 428 ? 4.00200 -20.34600 1.85500 1.000 21.99737 427 ARG A C 1
ATOM 6446 O O . ARG A 1 428 ? 3.05800 -20.06000 1.11600 1.000 21.10253 427 ARG A O 1
ATOM 6467 N N . ARG A 1 429 ? 5.11000 -20.94900 1.41600 1.000 21.15254 428 ARG A N 1
ATOM 6468 C CA . ARG A 1 429 ? 5.31000 -21.16200 -0.01400 1.000 24.45293 428 ARG A CA 1
ATOM 6469 C C . ARG A 1 429 ? 4.21700 -22.03900 -0.61700 1.000 27.25853 428 ARG A C 1
ATOM 6470 O O . ARG A 1 429 ? 3.68200 -21.71900 -1.68500 1.000 31.41166 428 ARG A O 1
ATOM 6491 N N . GLU A 1 430 ? 3.84600 -23.13200 0.05200 1.000 29.67987 429 GLU A N 1
ATOM 6492 C CA . GLU A 1 430 ? 2.78300 -23.96500 -0.49900 1.000 23.12119 429 GLU A CA 1
ATOM 6493 C C . GLU A 1 430 ? 1.46200 -23.20600 -0.57400 1.000 24.20553 429 GLU A C 1
ATOM 6494 O O . GLU A 1 430 ? 0.63800 -23.48100 -1.45400 1.000 28.26392 429 GLU A O 1
ATOM 6506 N N . GLU A 1 431 ? 1.23300 -22.25800 0.33900 1.000 37.65451 430 GLU A N 1
ATOM 6507 C CA . GLU A 1 431 ? 0.01300 -21.45800 0.27900 1.000 27.60331 430 GLU A CA 1
ATOM 6508 C C . GLU A 1 431 ? 0.06000 -20.46600 -0.87800 1.000 25.70308 430 GLU A C 1
ATOM 6509 O O . GLU A 1 431 ? -0.97700 -20.16700 -1.48000 1.000 26.97692 430 GLU A O 1
ATOM 6521 N N . ILE A 1 432 ? 1.24800 -19.96800 -1.22200 1.000 19.41812 431 ILE A N 1
ATOM 6522 C CA . ILE A 1 432 ? 1.38600 -19.18500 -2.44600 1.000 23.86865 431 ILE A CA 1
ATOM 6523 C C . ILE A 1 432 ? 1.08600 -20.05500 -3.66000 1.000 27.09009 431 ILE A C 1
ATOM 6524 O O . ILE A 1 432 ? 0.39200 -19.62800 -4.59100 1.000 20.43666 431 ILE A O 1
ATOM 6540 N N . ASP A 1 433 ? 1.60000 -21.29000 -3.67000 1.000 30.45365 432 ASP A N 1
ATOM 6541 C CA . ASP A 1 433 ? 1.27600 -22.22600 -4.74200 1.000 30.80106 432 ASP A CA 1
ATOM 6542 C C . ASP A 1 433 ? -0.22900 -22.43800 -4.85800 1.000 24.11868 432 ASP A C 1
ATOM 6543 O O . ASP A 1 433 ? -0.79000 -22.39800 -5.95800 1.000 32.24860 432 ASP A O 1
ATOM 6552 N N . GLU A 1 434 ? -0.89400 -22.70500 -3.73000 1.000 20.39981 433 GLU A N 1
ATOM 6553 C CA . GLU A 1 434 ? -2.33900 -22.91400 -3.74500 1.000 24.55031 433 GLU A CA 1
ATOM 6554 C C . GLU A 1 434 ? -3.06200 -21.69200 -4.29200 1.000 26.88217 433 GLU A C 1
ATOM 6555 O O . GLU A 1 434 ? -4.03800 -21.82000 -5.04200 1.000 26.60319 433 GLU A O 1
ATOM 6567 N N . LEU A 1 435 ? -2.61300 -20.49700 -3.90600 1.000 21.94737 434 LEU A N 1
ATOM 6568 C CA . LEU A 1 435 ? -3.20700 -19.27200 -4.42900 1.000 23.13698 434 LEU A CA 1
ATOM 6569 C C . LEU A 1 435 ? -3.12200 -19.24800 -5.95000 1.000 24.27659 434 LEU A C 1
ATOM 6570 O O . LEU A 1 435 ? -4.11900 -18.99600 -6.63800 1.000 24.87403 434 LEU A O 1
ATOM 6586 N N . VAL A 1 436 ? -1.93100 -19.50800 -6.49300 1.000 20.37086 435 VAL A N 1
ATOM 6587 C CA . VAL A 1 436 ? -1.74600 -19.48600 -7.94100 1.000 23.67652 435 VAL A CA 1
ATOM 6588 C C . VAL A 1 436 ? -2.56700 -20.58800 -8.60000 1.000 26.87427 435 VAL A C 1
ATOM 6589 O O . VAL A 1 436 ? -3.20300 -20.37000 -9.63900 1.000 29.11928 435 VAL A O 1
ATOM 6602 N N . GLU A 1 437 ? -2.58400 -21.78300 -8.00200 1.000 23.95814 436 GLU A N 1
ATOM 6603 C CA . GLU A 1 437 ? -3.38600 -22.87500 -8.54800 1.000 27.35854 436 GLU A CA 1
ATOM 6604 C C . GLU A 1 437 ? -4.86700 -22.50900 -8.58000 1.000 30.51945 436 GLU A C 1
ATOM 6605 O O . GLU A 1 437 ? -5.55200 -22.73200 -9.58500 1.000 28.26392 436 GLU A O 1
ATOM 6617 N N . LEU A 1 438 ? -5.38600 -21.96300 -7.47600 1.000 26.27420 437 LEU A N 1
ATOM 6618 C CA . LEU A 1 438 ? -6.79800 -21.59200 -7.42900 1.000 27.21905 437 LEU A CA 1
ATOM 6619 C C . LEU A 1 438 ? -7.10000 -20.45000 -8.39000 1.000 29.26404 437 LEU A C 1
ATOM 6620 O O . LEU A 1 438 ? -8.16900 -20.41900 -9.01000 1.000 27.40065 437 LEU A O 1
ATOM 6636 N N . ALA A 1 439 ? -6.17900 -19.49200 -8.50700 1.000 25.36357 438 ALA A N 1
ATOM 6637 C CA . ALA A 1 439 ? -6.33600 -18.42600 -9.48900 1.000 25.78993 438 ALA A CA 1
ATOM 6638 C C . ALA A 1 439 ? -6.46000 -19.00200 -10.89400 1.000 29.15876 438 ALA A C 1
ATOM 6639 O O . ALA A 1 439 ? -7.33300 -18.59600 -11.67000 1.000 28.89294 438 ALA A O 1
ATOM 6646 N N . ARG A 1 440 ? -5.59200 -19.95600 -11.24200 1.000 26.81374 439 ARG A N 1
ATOM 6647 C CA . ARG A 1 440 ? -5.64400 -20.53700 -12.58000 1.000 29.68514 439 ARG A CA 1
ATOM 6648 C C . ARG A 1 440 ? -6.97700 -21.23100 -12.83300 1.000 36.04906 439 ARG A C 1
ATOM 6649 O O . ARG A 1 440 ? -7.51700 -21.15800 -13.94300 1.000 31.99331 439 ARG A O 1
ATOM 6670 N N . ARG A 1 441 ? -7.51900 -21.92600 -11.82800 1.000 38.54936 440 ARG A N 1
ATOM 6671 C CA . ARG A 1 441 ? -8.83300 -22.53700 -11.99800 1.000 32.59865 440 ARG A CA 1
ATOM 6672 C C . ARG A 1 441 ? -9.88800 -21.48500 -12.31000 1.000 22.30004 440 ARG A C 1
ATOM 6673 O O . ARG A 1 441 ? -10.75200 -21.69200 -13.17000 1.000 30.91686 440 ARG A O 1
ATOM 6694 N N . ALA A 1 442 ? -9.85200 -20.36100 -11.59200 1.000 31.29323 441 ALA A N 1
ATOM 6695 C CA . ALA A 1 442 ? -10.80500 -19.28900 -11.84500 1.000 35.67007 441 ALA A CA 1
ATOM 6696 C C . ALA A 1 442 ? -10.56800 -18.65000 -13.20700 1.000 31.59589 441 ALA A C 1
ATOM 6697 O O . ALA A 1 442 ? -11.52200 -18.26800 -13.89400 1.000 31.87751 441 ALA A O 1
ATOM 6704 N N . LEU A 1 443 ? -9.30200 -18.51500 -13.61100 1.000 33.81195 442 LEU A N 1
ATOM 6705 C CA . LEU A 1 443 ? -8.99900 -17.96200 -14.92700 1.000 36.28593 442 LEU A CA 1
ATOM 6706 C C . LEU A 1 443 ? -9.52100 -18.86800 -16.03600 1.000 39.08100 442 LEU A C 1
ATOM 6707 O O . LEU A 1 443 ? -10.13500 -18.39700 -17.00000 1.000 31.44324 442 LEU A O 1
ATOM 6723 N N . ASP A 1 444 ? -9.28700 -20.18000 -15.91700 1.000 30.21678 443 ASP A N 1
ATOM 6724 C CA . ASP A 1 444 ? -9.83400 -21.11900 -16.89100 1.000 39.62054 443 ASP A CA 1
ATOM 6725 C C . ASP A 1 444 ? -11.34500 -20.96500 -17.00400 1.000 27.70595 443 ASP A C 1
ATOM 6726 O O . ASP A 1 444 ? -11.89500 -20.85500 -18.10600 1.000 27.34538 443 ASP A O 1
ATOM 6735 N N . GLU A 1 445 ? -12.03400 -20.96000 -15.86100 1.000 24.73981 444 GLU A N 1
ATOM 6736 C CA . GLU A 1 445 ? -13.49000 -20.89500 -15.86000 1.000 25.23197 444 GLU A CA 1
ATOM 6737 C C . GLU A 1 445 ? -13.99200 -19.54800 -16.35400 1.000 35.49110 444 GLU A C 1
ATOM 6738 O O . GLU A 1 445 ? -15.04400 -19.48500 -17.00000 1.000 35.00946 444 GLU A O 1
ATOM 6750 N N . THR A 1 446 ? -13.25700 -18.46800 -16.08200 1.000 26.46896 445 THR A N 1
ATOM 6751 C CA . THR A 1 446 ? -13.62600 -17.17000 -16.63400 1.000 24.88193 445 THR A CA 1
ATOM 6752 C C . THR A 1 446 ? -13.51400 -17.18700 -18.15400 1.000 28.60606 445 THR A C 1
ATOM 6753 O O . THR A 1 446 ? -14.43200 -16.76000 -18.86400 1.000 28.96137 445 THR A O 1
ATOM 6764 N N . ALA A 1 447 ? -12.38800 -17.69000 -18.67200 1.000 43.99475 446 ALA A N 1
ATOM 6765 C CA . ALA A 1 447 ? -12.17600 -17.72300 -20.11500 1.000 41.62868 446 ALA A CA 1
ATOM 6766 C C . ALA A 1 447 ? -13.23900 -18.56200 -20.81100 1.000 48.15051 446 ALA A C 1
ATOM 6767 O O . ALA A 1 447 ? -13.75200 -18.17700 -21.86900 1.000 32.84341 446 ALA A O 1
ATOM 6774 N N . ARG A 1 448 ? -13.57400 -19.71800 -20.23600 1.000 54.45127 447 ARG A N 1
ATOM 6775 C CA . ARG A 1 448 ? -14.59900 -20.58200 -20.81200 1.000 57.13053 447 ARG A CA 1
ATOM 6776 C C . ARG A 1 448 ? -15.94600 -19.87800 -20.85700 1.000 46.39767 447 ARG A C 1
ATOM 6777 O O . ARG A 1 448 ? -16.63100 -19.88200 -21.88600 1.000 51.97465 447 ARG A O 1
ATOM 6798 N N . GLN A 1 449 ? -16.33300 -19.25300 -19.74500 1.000 41.82344 448 GLN A N 1
ATOM 6799 C CA . GLN A 1 449 ? -17.64600 -18.62800 -19.64000 1.000 63.72343 448 GLN A CA 1
ATOM 6800 C C . GLN A 1 449 ? -17.77100 -17.42900 -20.57100 1.000 54.38547 448 GLN A C 1
ATOM 6801 O O . GLN A 1 449 ? -18.86500 -17.15000 -21.07400 1.000 51.32194 448 GLN A O 1
ATOM 6815 N N . LEU A 1 450 ? -16.67200 -16.71700 -20.81500 1.000 31.33007 449 LEU A N 1
ATOM 6816 C CA . LEU A 1 450 ? -16.69300 -15.56200 -21.70200 1.000 66.82643 449 LEU A CA 1
ATOM 6817 C C . LEU A 1 450 ? -16.58900 -15.95300 -23.17100 1.000 71.50068 449 LEU A C 1
ATOM 6818 O O . LEU A 1 450 ? -16.79600 -15.09600 -24.03700 1.000 66.06318 449 LEU A O 1
ATOM 6834 N N . THR A 1 451 ? -16.26700 -17.21000 -23.46900 1.000 78.69101 450 THR A N 1
ATOM 6835 C CA . THR A 1 451 ? -16.18500 -17.68600 -24.84700 1.000 78.33571 450 THR A CA 1
ATOM 6836 C C . THR A 1 451 ? -17.16800 -18.83100 -25.07100 1.000 67.40808 450 THR A C 1
ATOM 6837 O O . THR A 1 451 ? -18.29300 -18.62000 -25.52100 1.000 60.05457 450 THR A O 1
ATOM 6848 N N . MET B 1 2 ? 10.74200 1.94800 33.68500 1.000 45.25806 1 MET B N 1
ATOM 6849 C CA . MET B 1 2 ? 10.81800 3.36800 33.24000 1.000 50.01126 1 MET B CA 1
ATOM 6850 C C . MET B 1 2 ? 10.23200 4.32400 34.27500 1.000 43.90790 1 MET B C 1
ATOM 6851 O O . MET B 1 2 ? 9.21300 4.03900 34.90100 1.000 43.28151 1 MET B O 1
ATOM 6865 N N . GLN B 1 3 ? 10.89700 5.46200 34.43800 1.000 34.11462 2 GLN B N 1
ATOM 6866 C CA . GLN B 1 3 ? 10.50800 6.52000 35.35800 1.000 26.16630 2 GLN B CA 1
ATOM 6867 C C . GLN B 1 3 ? 9.77500 7.62200 34.60100 1.000 24.96352 2 GLN B C 1
ATOM 6868 O O . GLN B 1 3 ? 9.83200 7.70500 33.37200 1.000 24.09499 2 GLN B O 1
ATOM 6882 N N . THR B 1 4 ? 9.05900 8.46000 35.35600 1.000 25.54254 3 THR B N 1
ATOM 6883 C CA . THR B 1 4 ? 8.23400 9.49800 34.74600 1.000 39.08363 3 THR B CA 1
ATOM 6884 C C . THR B 1 4 ? 9.03200 10.30400 33.72800 1.000 29.73778 3 THR B C 1
ATOM 6885 O O . THR B 1 4 ? 8.59400 10.49500 32.58800 1.000 27.14010 3 THR B O 1
ATOM 6896 N N . GLN B 1 5 ? 10.21700 10.77500 34.11900 1.000 25.97153 4 GLN B N 1
ATOM 6897 C CA . GLN B 1 5 ? 11.00600 11.61500 33.22600 1.000 29.50880 4 GLN B CA 1
ATOM 6898 C C . GLN B 1 5 ? 11.47000 10.85700 31.98700 1.000 34.35938 4 GLN B C 1
ATOM 6899 O O . GLN B 1 5 ? 11.67900 11.47200 30.93500 1.000 29.31404 4 GLN B O 1
ATOM 6913 N N . ASP B 1 6 ? 11.62100 9.53200 32.07700 1.000 30.11940 5 ASP B N 1
ATOM 6914 C CA . ASP B 1 6 ? 11.95400 8.74900 30.89000 1.000 30.13782 5 ASP B CA 1
ATOM 6915 C C . ASP B 1 6 ? 10.80200 8.76200 29.89500 1.000 30.32995 5 ASP B C 1
ATOM 6916 O O . ASP B 1 6 ? 11.00300 8.99700 28.69800 1.000 24.42398 5 ASP B O 1
ATOM 6925 N N . TYR B 1 7 ? 9.58700 8.47500 30.37100 1.000 21.90789 6 TYR B N 1
ATOM 6926 C CA . TYR B 1 7 ? 8.39600 8.62100 29.54300 1.000 20.94462 6 TYR B CA 1
ATOM 6927 C C . TYR B 1 7 ? 8.32300 10.00900 28.92300 1.000 20.34981 6 TYR B C 1
ATOM 6928 O O . TYR B 1 7 ? 8.06400 10.15600 27.72300 1.000 24.20027 6 TYR B O 1
ATOM 6946 N N . GLN B 1 8 ? 8.52600 11.04700 29.74000 1.000 26.91375 7 GLN B N 1
ATOM 6947 C CA . GLN B 1 8 ? 8.38200 12.41400 29.25300 1.000 28.85083 7 GLN B CA 1
ATOM 6948 C C . GLN B 1 8 ? 9.39700 12.71500 28.15800 1.000 23.16067 7 GLN B C 1
ATOM 6949 O O . GLN B 1 8 ? 9.07200 13.36900 27.16100 1.000 24.85824 7 GLN B O 1
ATOM 6963 N N . ALA B 1 9 ? 10.63200 12.23600 28.32000 1.000 28.18759 8 ALA B N 1
ATOM 6964 C CA . ALA B 1 9 ? 11.66700 12.53100 27.33600 1.000 34.01987 8 ALA B CA 1
ATOM 6965 C C . ALA B 1 9 ? 11.37800 11.83700 26.01000 1.000 33.20661 8 ALA B C 1
ATOM 6966 O O . ALA B 1 9 ? 11.49000 12.45000 24.94200 1.000 25.46358 8 ALA B O 1
ATOM 6973 N N . LEU B 1 10 ? 11.01000 10.55100 26.05600 1.000 28.25602 9 LEU B N 1
ATOM 6974 C CA . LEU B 1 10 ? 10.62500 9.84700 24.83600 1.000 22.36584 9 LEU B CA 1
ATOM 6975 C C . LEU B 1 10 ? 9.39500 10.48400 24.20600 1.000 21.96579 9 LEU B C 1
ATOM 6976 O O . LEU B 1 10 ? 9.32900 10.66200 22.98400 1.000 24.27396 9 LEU B O 1
ATOM 6992 N N . ASP B 1 11 ? 8.39700 10.81000 25.02900 1.000 22.42900 10 ASP B N 1
ATOM 6993 C CA . ASP B 1 11 ? 7.18500 11.43000 24.51300 1.000 18.81278 10 ASP B CA 1
ATOM 6994 C C . ASP B 1 11 ? 7.50000 12.75900 23.84500 1.000 19.59182 10 ASP B C 1
ATOM 6995 O O . ASP B 1 11 ? 6.98600 13.05700 22.76100 1.000 23.36859 10 ASP B O 1
ATOM 7004 N N . ARG B 1 12 ? 8.33200 13.57900 24.48800 1.000 22.44480 11 ARG B N 1
ATOM 7005 C CA . ARG B 1 12 ? 8.72300 14.84500 23.88400 1.000 25.71887 11 ARG B CA 1
ATOM 7006 C C . ARG B 1 12 ? 9.40200 14.61500 22.54000 1.000 25.87942 11 ARG B C 1
ATOM 7007 O O . ARG B 1 12 ? 9.19400 15.37900 21.59100 1.000 28.32708 11 ARG B O 1
ATOM 7028 N N . ALA B 1 13 ? 10.19900 13.55000 22.43400 1.000 20.98936 12 ALA B N 1
ATOM 7029 C CA . ALA B 1 13 ? 11.01000 13.34500 21.24100 1.000 26.57161 12 ALA B CA 1
ATOM 7030 C C . ALA B 1 13 ? 10.18400 12.90200 20.03800 1.000 30.15362 12 ALA B C 1
ATOM 7031 O O . ALA B 1 13 ? 10.53800 13.22900 18.90000 1.000 29.61408 12 ALA B O 1
ATOM 7038 N N . HIS B 1 14 ? 9.07900 12.17800 20.25800 1.000 23.23173 13 HIS B N 1
ATOM 7039 C CA . HIS B 1 14 ? 8.45500 11.41400 19.18900 1.000 23.97919 13 HIS B CA 1
ATOM 7040 C C . HIS B 1 14 ? 6.94600 11.56500 19.03900 1.000 18.80225 13 HIS B C 1
ATOM 7041 O O . HIS B 1 14 ? 6.41400 11.14100 18.00900 1.000 21.99474 13 HIS B O 1
ATOM 7055 N N . HIS B 1 15 ? 6.23900 12.12100 20.02200 1.000 21.60259 14 HIS B N 1
ATOM 7056 C CA . HIS B 1 15 ? 4.77900 12.06600 20.05700 1.000 18.69171 14 HIS B CA 1
ATOM 7057 C C . HIS B 1 15 ? 4.18900 13.46600 19.96400 1.000 18.31799 14 HIS B C 1
ATOM 7058 O O . HIS B 1 15 ? 4.41100 14.29700 20.85000 1.000 24.55821 14 HIS B O 1
ATOM 7073 N N . LEU B 1 16 ? 3.41700 13.71300 18.90200 1.000 20.19189 15 LEU B N 1
ATOM 7074 C CA . LEU B 1 16 ? 2.69400 14.96800 18.70700 1.000 21.54206 15 LEU B CA 1
ATOM 7075 C C . LEU B 1 16 ? 1.24600 14.77400 19.15700 1.000 20.66037 15 LEU B C 1
ATOM 7076 O O . LEU B 1 16 ? 0.47800 14.06200 18.50100 1.000 22.35794 15 LEU B O 1
ATOM 7092 N N . HIS B 1 17 ? 0.86400 15.43700 20.26800 1.000 21.04726 16 HIS B N 1
ATOM 7093 C CA . HIS B 1 17 ? -0.43800 15.23300 20.88800 1.000 19.99713 16 HIS B CA 1
ATOM 7094 C C . HIS B 1 17 ? -1.54600 16.00900 20.18100 1.000 24.62927 16 HIS B C 1
ATOM 7095 O O . HIS B 1 17 ? -1.30200 17.07300 19.60700 1.000 18.76278 16 HIS B O 1
ATOM 7109 N N . PRO B 1 18 ? -2.78500 15.52600 20.27800 1.000 23.20541 17 PRO B N 1
ATOM 7110 C CA . PRO B 1 18 ? -3.93300 16.32000 19.82100 1.000 28.57974 17 PRO B CA 1
ATOM 7111 C C . PRO B 1 18 ? -4.06900 17.63400 20.57700 1.000 18.07848 17 PRO B C 1
ATOM 7112 O O . PRO B 1 18 ? -3.79500 17.71600 21.77600 1.000 27.69016 17 PRO B O 1
ATOM 7123 N N . PHE B 1 19 ? -4.55600 18.65100 19.86700 1.000 24.25554 18 PHE B N 1
ATOM 7124 C CA . PHE B 1 19 ? -4.90700 19.95100 20.44400 1.000 20.72617 18 PHE B CA 1
ATOM 7125 C C . PHE B 1 19 ? -3.89600 20.37400 21.51100 1.000 28.45868 18 PHE B C 1
ATOM 7126 O O . PHE B 1 19 ? -4.22500 20.57600 22.68100 1.000 23.63178 18 PHE B O 1
ATOM 7143 N N . THR B 1 20 ? -2.64100 20.49800 21.08500 1.000 25.28198 19 THR B N 1
ATOM 7144 C CA . THR B 1 20 ? -1.54300 20.72200 22.01300 1.000 27.50067 19 THR B CA 1
ATOM 7145 C C . THR B 1 20 ? -0.58700 21.78000 21.48400 1.000 28.05336 19 THR B C 1
ATOM 7146 O O . THR B 1 20 ? -0.27600 21.81300 20.29100 1.000 26.31631 19 THR B O 1
ATOM 7157 N N . ASP B 1 21 ? -0.12800 22.64200 22.39100 1.000 21.17096 20 ASP B N 1
ATOM 7158 C CA . ASP B 1 21 ? 1.00500 23.53700 22.15200 1.000 28.31392 20 ASP B CA 1
ATOM 7159 C C . ASP B 1 21 ? 2.25100 22.67900 22.34800 1.000 19.01807 20 ASP B C 1
ATOM 7160 O O . ASP B 1 21 ? 2.73900 22.50100 23.46600 1.000 30.81948 20 ASP B O 1
ATOM 7169 N N . PHE B 1 22 ? 2.75600 22.11800 21.24500 1.000 26.69267 21 PHE B N 1
ATOM 7170 C CA . PHE B 1 22 ? 3.83400 21.13800 21.32900 1.000 28.24286 21 PHE B CA 1
ATOM 7171 C C . PHE B 1 22 ? 5.01300 21.68900 22.11400 1.000 25.07669 21 PHE B C 1
ATOM 7172 O O . PHE B 1 22 ? 5.55000 21.02700 23.00900 1.000 24.26344 21 PHE B O 1
ATOM 7189 N N . LYS B 1 23 ? 5.42000 22.91900 21.79600 1.000 21.34730 22 LYS B N 1
ATOM 7190 C CA . LYS B 1 23 ? 6.61000 23.49100 22.41300 1.000 25.57675 22 LYS B CA 1
ATOM 7191 C C . LYS B 1 23 ? 6.41100 23.68200 23.91100 1.000 33.94091 22 LYS B C 1
ATOM 7192 O O . LYS B 1 23 ? 7.25500 23.27600 24.71800 1.000 25.51095 22 LYS B O 1
ATOM 7211 N N . ALA B 1 24 ? 5.29000 24.29200 24.30100 1.000 29.54038 23 ALA B N 1
ATOM 7212 C CA . ALA B 1 24 ? 5.02900 24.53600 25.71500 1.000 25.67939 23 ALA B CA 1
ATOM 7213 C C . ALA B 1 24 ? 4.99800 23.23200 26.49900 1.000 28.79029 23 ALA B C 1
ATOM 7214 O O . ALA B 1 24 ? 5.59800 23.12600 27.57500 1.000 28.13232 23 ALA B O 1
ATOM 7221 N N . LEU B 1 25 ? 4.30200 22.22100 25.97500 1.000 25.35830 24 LEU B N 1
ATOM 7222 C CA . LEU B 1 25 ? 4.19400 20.96300 26.70400 1.000 26.09260 24 LEU B CA 1
ATOM 7223 C C . LEU B 1 25 ? 5.55100 20.28000 26.83000 1.000 25.48200 24 LEU B C 1
ATOM 7224 O O . LEU B 1 25 ? 5.86300 19.70000 27.87600 1.000 26.37685 24 LEU B O 1
ATOM 7240 N N . GLY B 1 26 ? 6.36900 20.33300 25.77700 1.000 25.78730 25 GLY B N 1
ATOM 7241 C CA . GLY B 1 26 ? 7.70800 19.77400 25.86600 1.000 31.88803 25 GLY B CA 1
ATOM 7242 C C . GLY B 1 26 ? 8.54200 20.42100 26.95500 1.000 34.25411 25 GLY B C 1
ATOM 7243 O O . GLY B 1 26 ? 9.35600 19.75800 27.60400 1.000 31.13531 25 GLY B O 1
ATOM 7247 N N . GLU B 1 27 ? 8.35900 21.72700 27.16800 1.000 29.34036 26 GLU B N 1
ATOM 7248 C CA . GLU B 1 27 ? 9.12000 22.42400 28.19500 1.000 27.61910 26 GLU B CA 1
ATOM 7249 C C . GLU B 1 27 ? 8.61500 22.12600 29.60100 1.000 29.58249 26 GLU B C 1
ATOM 7250 O O . GLU B 1 27 ? 9.41800 22.06700 30.53900 1.000 29.09296 26 GLU B O 1
ATOM 7262 N N . GLU B 1 28 ? 7.31000 21.93900 29.77900 1.000 35.16211 27 GLU B N 1
ATOM 7263 C CA . GLU B 1 28 ? 6.78200 21.68000 31.11300 1.000 38.19142 27 GLU B CA 1
ATOM 7264 C C . GLU B 1 28 ? 6.73600 20.19700 31.45300 1.000 33.73299 27 GLU B C 1
ATOM 7265 O O . GLU B 1 28 ? 6.77400 19.84800 32.63900 1.000 39.51263 27 GLU B O 1
ATOM 7277 N N . GLY B 1 29 ? 6.67200 19.32100 30.45200 1.000 33.93038 28 GLY B N 1
ATOM 7278 C CA . GLY B 1 29 ? 6.63600 17.89200 30.69200 1.000 25.92942 28 GLY B CA 1
ATOM 7279 C C . GLY B 1 29 ? 5.24000 17.31400 30.75100 1.000 27.30854 28 GLY B C 1
ATOM 7280 O O . GLY B 1 29 ? 4.40100 17.77400 31.53100 1.000 28.36130 28 GLY B O 1
ATOM 7284 N N . SER B 1 30 ? 4.98200 16.29800 29.93100 1.000 30.63525 29 SER B N 1
ATOM 7285 C CA . SER B 1 30 ? 3.65700 15.69800 29.87300 1.000 30.46944 29 SER B CA 1
ATOM 7286 C C . SER B 1 30 ? 3.36200 14.88800 31.13000 1.000 26.10050 29 SER B C 1
ATOM 7287 O O . SER B 1 30 ? 4.24200 14.23400 31.69700 1.000 33.49612 29 SER B O 1
ATOM 7295 N N . ARG B 1 31 ? 2.10400 14.93200 31.55300 1.000 23.36333 30 ARG B N 1
ATOM 7296 C CA . ARG B 1 31 ? 1.58600 13.99400 32.53500 1.000 24.29239 30 ARG B CA 1
ATOM 7297 C C . ARG B 1 31 ? 1.48800 12.61900 31.89300 1.000 25.62412 30 ARG B C 1
ATOM 7298 O O . ARG B 1 31 ? 1.19900 12.49100 30.70100 1.000 32.94079 30 ARG B O 1
ATOM 7319 N N . VAL B 1 32 ? 1.72300 11.58000 32.68600 1.000 20.34191 31 VAL B N 1
ATOM 7320 C CA . VAL B 1 32 ? 1.73400 10.21100 32.18000 1.000 23.34754 31 VAL B CA 1
ATOM 7321 C C . VAL B 1 32 ? 0.68600 9.42600 32.95500 1.000 25.88995 31 VAL B C 1
ATOM 7322 O O . VAL B 1 32 ? 0.86300 9.14900 34.14800 1.000 27.81912 31 VAL B O 1
ATOM 7335 N N . VAL B 1 33 ? -0.40800 9.07900 32.28300 1.000 25.82152 32 VAL B N 1
ATOM 7336 C CA . VAL B 1 33 ? -1.49500 8.31300 32.88500 1.000 23.11593 32 VAL B CA 1
ATOM 7337 C C . VAL B 1 33 ? -1.25800 6.83800 32.59800 1.000 20.85776 32 VAL B C 1
ATOM 7338 O O . VAL B 1 33 ? -1.08500 6.44300 31.43800 1.000 26.56108 32 VAL B O 1
ATOM 7351 N N . THR B 1 34 ? -1.29200 6.01400 33.64300 1.000 21.35519 33 THR B N 1
ATOM 7352 C CA . THR B 1 34 ? -0.82800 4.63800 33.52900 1.000 21.86052 33 THR B CA 1
ATOM 7353 C C . THR B 1 34 ? -1.88300 3.58600 33.82900 1.000 22.37637 33 THR B C 1
ATOM 7354 O O . THR B 1 34 ? -1.82600 2.50400 33.24100 1.000 22.55007 33 THR B O 1
ATOM 7365 N N . HIS B 1 35 ? -2.82600 3.84900 34.72600 1.000 28.01389 34 HIS B N 1
ATOM 7366 C CA . HIS B 1 35 ? -3.89200 2.88800 34.97500 1.000 36.64124 34 HIS B CA 1
ATOM 7367 C C . HIS B 1 35 ? -5.06000 3.61200 35.62500 1.000 25.55570 34 HIS B C 1
ATOM 7368 O O . HIS B 1 35 ? -4.94100 4.75300 36.07900 1.000 30.17730 34 HIS B O 1
ATOM 7382 N N . ALA B 1 36 ? -6.20300 2.93100 35.64100 1.000 26.52423 35 ALA B N 1
ATOM 7383 C CA . ALA B 1 36 ? -7.45000 3.51600 36.10300 1.000 28.74029 35 ALA B CA 1
ATOM 7384 C C . ALA B 1 36 ? -8.36800 2.40700 36.59400 1.000 28.83240 35 ALA B C 1
ATOM 7385 O O . ALA B 1 36 ? -8.29900 1.26800 36.12600 1.000 26.34263 35 ALA B O 1
ATOM 7392 N N . GLU B 1 37 ? -9.24500 2.76700 37.52700 1.000 32.67497 36 GLU B N 1
ATOM 7393 C CA . GLU B 1 37 ? -10.25300 1.86000 38.05400 1.000 44.60798 36 GLU B CA 1
ATOM 7394 C C . GLU B 1 37 ? -11.43500 2.69100 38.52300 1.000 28.23760 36 GLU B C 1
ATOM 7395 O O . GLU B 1 37 ? -11.25100 3.77500 39.08200 1.000 36.99128 36 GLU B O 1
ATOM 7407 N N . GLY B 1 38 ? -12.64200 2.18600 38.29500 1.000 32.60391 37 GLY B N 1
ATOM 7408 C CA . GLY B 1 38 ? -13.81400 2.91500 38.74800 1.000 27.11378 37 GLY B CA 1
ATOM 7409 C C . GLY B 1 38 ? -13.90700 4.23800 38.02000 1.000 31.40113 37 GLY B C 1
ATOM 7410 O O . GLY B 1 38 ? -13.91500 4.29100 36.78600 1.000 26.55582 37 GLY B O 1
ATOM 7414 N N . VAL B 1 39 ? -13.98600 5.32300 38.78400 1.000 25.64518 38 VAL B N 1
ATOM 7415 C CA . VAL B 1 39 ? -13.99300 6.66700 38.22100 1.000 30.31942 38 VAL B CA 1
ATOM 7416 C C . VAL B 1 39 ? -12.64500 7.36800 38.42300 1.000 33.44612 38 VAL B C 1
ATOM 7417 O O . VAL B 1 39 ? -12.56000 8.58900 38.29400 1.000 32.25124 38 VAL B O 1
ATOM 7430 N N . TYR B 1 40 ? -11.58800 6.61300 38.73400 1.000 26.73478 39 TYR B N 1
ATOM 7431 C CA . TYR B 1 40 ? -10.29700 7.18200 39.10200 1.000 25.83468 39 TYR B CA 1
ATOM 7432 C C . TYR B 1 40 ? -9.21100 6.77800 38.11600 1.000 28.41656 39 TYR B C 1
ATOM 7433 O O . TYR B 1 40 ? -9.15400 5.62500 37.67600 1.000 30.94318 39 TYR B O 1
ATOM 7451 N N . ILE B 1 41 ? -8.33400 7.73100 37.80300 1.000 35.01209 40 ILE B N 1
ATOM 7452 C CA . ILE B 1 41 ? -7.14300 7.47900 37.00600 1.000 30.43260 40 ILE B CA 1
ATOM 7453 C C . ILE B 1 41 ? -5.92200 7.63800 37.90100 1.000 27.35065 40 ILE B C 1
ATOM 7454 O O . ILE B 1 41 ? -5.96500 8.28500 38.95300 1.000 25.38199 40 ILE B O 1
ATOM 7470 N N . HIS B 1 42 ? -4.81100 7.05800 37.45700 1.000 32.94869 41 HIS B N 1
ATOM 7471 C CA . HIS B 1 42 ? -3.55100 7.11600 38.18300 1.000 24.01604 41 HIS B CA 1
ATOM 7472 C C . HIS B 1 42 ? -2.44000 7.52100 37.22700 1.000 23.29227 41 HIS B C 1
ATOM 7473 O O . HIS B 1 42 ? -2.43900 7.11500 36.06100 1.000 28.71397 41 HIS B O 1
ATOM 7487 N N . ASP B 1 43 ? -1.49900 8.32500 37.71700 1.000 25.36357 42 ASP B N 1
ATOM 7488 C CA . ASP B 1 43 ? -0.38300 8.78200 36.90100 1.000 28.16917 42 ASP B CA 1
ATOM 7489 C C . ASP B 1 43 ? 0.91900 8.14400 37.37500 1.000 28.70607 42 ASP B C 1
ATOM 7490 O O . ASP B 1 43 ? 0.98100 7.48400 38.41700 1.000 25.74519 42 ASP B O 1
ATOM 7499 N N . SER B 1 44 ? 1.97200 8.34900 36.57900 1.000 28.69555 43 SER B N 1
ATOM 7500 C CA . SER B 1 44 ? 3.24700 7.68400 36.81900 1.000 23.65284 43 SER B CA 1
ATOM 7501 C C . SER B 1 44 ? 3.91300 8.12400 38.11600 1.000 31.42219 43 SER B C 1
ATOM 7502 O O . SER B 1 44 ? 4.82800 7.44000 38.58700 1.000 27.70859 43 SER B O 1
ATOM 7510 N N . GLU B 1 45 ? 3.48700 9.23800 38.70200 1.000 33.43822 44 GLU B N 1
ATOM 7511 C CA . GLU B 1 45 ? 4.01300 9.67600 39.98800 1.000 40.30220 44 GLU B CA 1
ATOM 7512 C C . GLU B 1 45 ? 3.22100 9.11800 41.16200 1.000 40.19166 44 GLU B C 1
ATOM 7513 O O . GLU B 1 45 ? 3.52800 9.44700 42.31300 1.000 42.85777 44 GLU B O 1
ATOM 7525 N N . GLY B 1 46 ? 2.21100 8.28900 40.90100 1.000 37.46765 45 GLY B N 1
ATOM 7526 C CA . GLY B 1 46 ? 1.45300 7.64900 41.95200 1.000 38.63884 45 GLY B CA 1
ATOM 7527 C C . GLY B 1 46 ? 0.21100 8.38400 42.39800 1.000 38.63095 45 GLY B C 1
ATOM 7528 O O . GLY B 1 46 ? -0.43900 7.94200 43.35500 1.000 40.76015 45 GLY B O 1
ATOM 7532 N N . ASN B 1 47 ? -0.13900 9.49000 41.75000 1.000 40.49696 46 ASN B N 1
ATOM 7533 C CA . ASN B 1 47 ? -1.31700 10.25100 42.13700 1.000 29.23772 46 ASN B CA 1
ATOM 7534 C C . ASN B 1 47 ? -2.58100 9.55100 41.66100 1.000 36.17276 46 ASN B C 1
ATOM 7535 O O . ASN B 1 47 ? -2.63700 9.03100 40.54300 1.000 29.84042 46 ASN B O 1
ATOM 7546 N N . ARG B 1 48 ? -3.59200 9.53200 42.52400 1.000 26.82690 47 ARG B N 1
ATOM 7547 C CA . ARG B 1 48 ? -4.93000 9.07800 42.16500 1.000 32.57759 47 ARG B CA 1
ATOM 7548 C C . ARG B 1 48 ? -5.80700 10.30300 41.94200 1.000 26.36632 47 ARG B C 1
ATOM 7549 O O . ARG B 1 48 ? -5.86200 11.19300 42.79800 1.000 32.82499 47 ARG B O 1
ATOM 7570 N N . ILE B 1 49 ? -6.48500 10.35000 40.79700 1.000 35.48320 48 ILE B N 1
ATOM 7571 C CA . ILE B 1 49 ? -7.27300 11.51100 40.40200 1.000 36.02800 48 ILE B CA 1
ATOM 7572 C C . ILE B 1 49 ? -8.68200 11.06200 40.04200 1.000 30.90897 48 ILE B C 1
ATOM 7573 O O . ILE B 1 49 ? -8.85600 10.11100 39.27300 1.000 26.74005 48 ILE B O 1
ATOM 7589 N N . LEU B 1 50 ? -9.68400 11.75500 40.58100 1.000 31.84592 49 LEU B N 1
ATOM 7590 C CA . LEU B 1 50 ? -11.07100 11.51000 40.20000 1.000 36.92022 49 LEU B CA 1
ATOM 7591 C C . LEU B 1 50 ? -11.31400 12.05600 38.79500 1.000 27.65595 49 LEU B C 1
ATOM 7592 O O . LEU B 1 50 ? -11.23200 13.26900 38.57400 1.000 29.47985 49 LEU B O 1
ATOM 7608 N N . ASP B 1 51 ? -11.61300 11.16700 37.84500 1.000 28.96663 50 ASP B N 1
ATOM 7609 C CA . ASP B 1 51 ? -11.76400 11.55200 36.43900 1.000 33.41716 50 ASP B CA 1
ATOM 7610 C C . ASP B 1 51 ? -13.16900 12.09800 36.21600 1.000 36.94917 50 ASP B C 1
ATOM 7611 O O . ASP B 1 51 ? -14.08800 11.38000 35.82100 1.000 24.96089 50 ASP B O 1
ATOM 7620 N N . GLY B 1 52 ? -13.33200 13.39600 36.46500 1.000 23.35806 51 GLY B N 1
ATOM 7621 C CA . GLY B 1 52 ? -14.59600 14.06300 36.23200 1.000 24.43451 51 GLY B CA 1
ATOM 7622 C C . GLY B 1 52 ? -14.98200 14.24600 34.77900 1.000 29.92464 51 GLY B C 1
ATOM 7623 O O . GLY B 1 52 ? -16.07500 14.75800 34.51400 1.000 31.25638 51 GLY B O 1
ATOM 7627 N N . MET B 1 53 ? -14.12900 13.84700 33.83100 1.000 26.22683 52 MET B N 1
ATOM 7628 C CA . MET B 1 53 ? -14.43500 13.95300 32.40900 1.000 26.86901 52 MET B CA 1
ATOM 7629 C C . MET B 1 53 ? -14.58900 12.59600 31.72700 1.000 23.35806 52 MET B C 1
ATOM 7630 O O . MET B 1 53 ? -14.73900 12.54500 30.50100 1.000 22.78168 52 MET B O 1
ATOM 7644 N N . ALA B 1 54 ? -14.54100 11.50200 32.48300 1.000 23.86339 53 ALA B N 1
ATOM 7645 C CA . ALA B 1 54 ? -14.69500 10.15700 31.93200 1.000 25.38462 53 ALA B CA 1
ATOM 7646 C C . ALA B 1 54 ? -13.84900 9.98500 30.67000 1.000 28.80345 53 ALA B C 1
ATOM 7647 O O . ALA B 1 54 ? -14.34500 9.68500 29.58100 1.000 22.15266 53 ALA B O 1
ATOM 7654 N N . GLY B 1 55 ? -12.54200 10.15700 30.84600 1.000 26.76110 54 GLY B N 1
ATOM 7655 C CA . GLY B 1 55 ? -11.62100 10.11500 29.73100 1.000 30.27995 54 GLY B CA 1
ATOM 7656 C C . GLY B 1 55 ? -11.72000 11.37900 28.90500 1.000 24.96615 54 GLY B C 1
ATOM 7657 O O . GLY B 1 55 ? -11.03200 12.36500 29.18500 1.000 21.84736 54 GLY B O 1
ATOM 7661 N N . LEU B 1 56 ? -12.57800 11.35400 27.86800 1.000 21.91842 55 LEU B N 1
ATOM 7662 C CA . LEU B 1 56 ? -12.91800 12.53400 27.06600 1.000 27.69543 55 LEU B CA 1
ATOM 7663 C C . LEU B 1 56 ? -14.40000 12.41900 26.67300 1.000 26.56634 55 LEU B C 1
ATOM 7664 O O . LEU B 1 56 ? -14.75900 12.22000 25.51400 1.000 27.58752 55 LEU B O 1
ATOM 7680 N N . TRP B 1 57 ? -15.27600 12.55400 27.66800 1.000 27.87439 56 TRP B N 1
ATOM 7681 C CA . TRP B 1 57 ? -16.72600 12.45400 27.53100 1.000 23.95287 56 TRP B CA 1
ATOM 7682 C C . TRP B 1 57 ? -17.21200 11.06400 27.12600 1.000 29.42458 56 TRP B C 1
ATOM 7683 O O . TRP B 1 57 ? -18.32000 10.93900 26.59100 1.000 26.92691 56 TRP B O 1
ATOM 7704 N N . CYS B 1 58 ? -16.42900 10.00400 27.33500 1.000 23.49229 57 CYS B N 1
ATOM 7705 C CA . CYS B 1 58 ? -16.73100 8.73600 26.67800 1.000 21.37888 57 CYS B CA 1
ATOM 7706 C C . CYS B 1 58 ? -16.75700 7.50200 27.57200 1.000 26.31631 57 CYS B C 1
ATOM 7707 O O . CYS B 1 58 ? -17.43700 6.53900 27.20500 1.000 30.35890 57 CYS B O 1
ATOM 7715 N N . VAL B 1 59 ? -16.06900 7.48400 28.71500 1.000 23.57651 58 VAL B N 1
ATOM 7716 C CA . VAL B 1 59 ? -15.98700 6.27200 29.53200 1.000 27.20063 58 VAL B CA 1
ATOM 7717 C C . VAL B 1 59 ? -17.21000 6.17300 30.44000 1.000 21.14201 58 VAL B C 1
ATOM 7718 O O . VAL B 1 59 ? -17.11900 6.36700 31.65800 1.000 25.32409 58 VAL B O 1
ATOM 7731 N N . ASN B 1 60 ? -18.36100 5.83800 29.85200 1.000 27.89282 59 ASN B N 1
ATOM 7732 C CA . ASN B 1 60 ? -19.62000 5.92600 30.58400 1.000 31.33534 59 ASN B CA 1
ATOM 7733 C C . ASN B 1 60 ? -19.72400 4.85600 31.66400 1.000 34.01987 59 ASN B C 1
ATOM 7734 O O . ASN B 1 60 ? -20.17900 5.13700 32.77900 1.000 29.74304 59 ASN B O 1
ATOM 7745 N N . LEU B 1 61 ? -19.31300 3.62600 31.36100 1.000 29.97201 60 LEU B N 1
ATOM 7746 C CA . LEU B 1 61 ? -19.35400 2.55000 32.34400 1.000 33.23293 60 LEU B CA 1
ATOM 7747 C C . LEU B 1 61 ? -18.13300 2.53100 33.26000 1.000 39.57317 60 LEU B C 1
ATOM 7748 O O . LEU B 1 61 ? -17.95200 1.56000 34.00500 1.000 29.03769 60 LEU B O 1
ATOM 7764 N N . GLY B 1 62 ? -17.30400 3.56900 33.22900 1.000 29.55618 61 GLY B N 1
ATOM 7765 C CA . GLY B 1 62 ? -16.15000 3.63600 34.09900 1.000 26.61898 61 GLY B CA 1
ATOM 7766 C C . GLY B 1 62 ? -15.05600 2.67100 33.70200 1.000 38.62832 61 GLY B C 1
ATOM 7767 O O . GLY B 1 62 ? -15.22700 1.86500 32.78200 1.000 30.06150 61 GLY B O 1
ATOM 7771 N N . TYR B 1 63 ? -13.92100 2.75000 34.38200 1.000 35.83588 62 TYR B N 1
ATOM 7772 C CA . TYR B 1 63 ? -12.79600 1.88300 34.08000 1.000 33.41453 62 TYR B CA 1
ATOM 7773 C C . TYR B 1 63 ? -12.92600 0.57500 34.85300 1.000 24.83192 62 TYR B C 1
ATOM 7774 O O . TYR B 1 63 ? -13.49900 0.52900 35.94600 1.000 31.27217 62 TYR B O 1
ATOM 7792 N N . GLY B 1 64 ? -12.36800 -0.48700 34.28100 1.000 32.64865 63 GLY B N 1
ATOM 7793 C CA . GLY B 1 64 ? -12.33900 -1.77800 34.93800 1.000 33.90143 63 GLY B CA 1
ATOM 7794 C C . GLY B 1 64 ? -13.54000 -2.67000 34.72000 1.000 32.44863 63 GLY B C 1
ATOM 7795 O O . GLY B 1 64 ? -13.76000 -3.58400 35.52300 1.000 27.09272 63 GLY B O 1
ATOM 7799 N N . ARG B 1 65 ? -14.31700 -2.45900 33.65900 1.000 29.83516 64 ARG B N 1
ATOM 7800 C CA . ARG B 1 65 ? -15.47100 -3.31700 33.37900 1.000 35.90167 64 ARG B CA 1
ATOM 7801 C C . ARG B 1 65 ? -14.97600 -4.61100 32.74400 1.000 30.09571 64 ARG B C 1
ATOM 7802 O O . ARG B 1 65 ? -14.63800 -4.65100 31.55800 1.000 26.02417 64 ARG B O 1
ATOM 7823 N N . ARG B 1 66 ? -14.94800 -5.68000 33.54200 1.000 29.69040 65 ARG B N 1
ATOM 7824 C CA . ARG B 1 66 ? -14.43700 -6.95900 33.06500 1.000 27.67174 65 ARG B CA 1
ATOM 7825 C C . ARG B 1 66 ? -15.18700 -7.43400 31.82500 1.000 26.67425 65 ARG B C 1
ATOM 7826 O O . ARG B 1 66 ? -14.58700 -8.02200 30.91800 1.000 32.08543 65 ARG B O 1
ATOM 7847 N N . GLU B 1 67 ? -16.49900 -7.17900 31.76200 1.000 28.37182 66 GLU B N 1
ATOM 7848 C CA . GLU B 1 67 ? -17.30000 -7.69800 30.65700 1.000 36.40436 66 GLU B CA 1
ATOM 7849 C C . GLU B 1 67 ? -16.84900 -7.12300 29.32100 1.000 30.56156 66 GLU B C 1
ATOM 7850 O O . GLU B 1 67 ? -16.87500 -7.81900 28.29900 1.000 28.44552 66 GLU B O 1
ATOM 7862 N N . LEU B 1 68 ? -16.46000 -5.84500 29.29800 1.000 29.68514 67 LEU B N 1
ATOM 7863 C CA . LEU B 1 68 ? -15.97500 -5.25200 28.05700 1.000 27.29801 67 LEU B CA 1
ATOM 7864 C C . LEU B 1 68 ? -14.63000 -5.84500 27.65700 1.000 23.22121 67 LEU B C 1
ATOM 7865 O O . LEU B 1 68 ? -14.37000 -6.06100 26.46800 1.000 23.27648 67 LEU B O 1
ATOM 7881 N N . VAL B 1 69 ? -13.76000 -6.11100 28.63500 1.000 23.13962 68 VAL B N 1
ATOM 7882 C CA . VAL B 1 69 ? -12.48700 -6.76100 28.33900 1.000 27.74806 68 VAL B CA 1
ATOM 7883 C C . VAL B 1 69 ? -12.73700 -8.14400 27.75600 1.000 23.76601 68 VAL B C 1
ATOM 7884 O O . VAL B 1 69 ? -12.10800 -8.55200 26.77200 1.000 25.01353 68 VAL B O 1
ATOM 7897 N N . GLU B 1 70 ? -13.65300 -8.89400 28.37000 1.000 24.24501 69 GLU B N 1
ATOM 7898 C CA . GLU B 1 70 ? -13.93700 -10.24500 27.90000 1.000 30.97740 69 GLU B CA 1
ATOM 7899 C C . GLU B 1 70 ? -14.55800 -10.23000 26.50800 1.000 24.25291 69 GLU B C 1
ATOM 7900 O O . GLU B 1 70 ? -14.25600 -11.10000 25.68300 1.000 30.14046 69 GLU B O 1
ATOM 7912 N N . ALA B 1 71 ? -15.41400 -9.24500 26.21900 1.000 27.30591 70 ALA B N 1
ATOM 7913 C CA . ALA B 1 71 ? -16.02000 -9.16100 24.89400 1.000 27.34012 70 ALA B CA 1
ATOM 7914 C C . ALA B 1 71 ? -14.96300 -8.95700 23.81500 1.000 32.45652 70 ALA B C 1
ATOM 7915 O O . ALA B 1 71 ? -15.02700 -9.57900 22.74800 1.000 22.34478 70 ALA B O 1
ATOM 7922 N N . ALA B 1 72 ? -13.98500 -8.08400 24.07300 1.000 23.63968 71 ALA B N 1
ATOM 7923 C CA . ALA B 1 72 ? -12.91200 -7.86300 23.11200 1.000 21.84472 71 ALA B CA 1
ATOM 7924 C C . ALA B 1 72 ? -12.04500 -9.10600 22.96600 1.000 26.21367 71 ALA B C 1
ATOM 7925 O O . ALA B 1 72 ? -11.74400 -9.53900 21.84700 1.000 26.54529 71 ALA B O 1
ATOM 7932 N N . THR B 1 73 ? -11.63200 -9.69600 24.09200 1.000 25.50832 72 THR B N 1
ATOM 7933 C CA . THR B 1 73 ? -10.76700 -10.86900 24.03700 1.000 25.69255 72 THR B CA 1
ATOM 7934 C C . THR B 1 73 ? -11.42600 -11.99700 23.25300 1.000 23.36333 72 THR B C 1
ATOM 7935 O O . THR B 1 73 ? -10.77900 -12.64100 22.41900 1.000 23.40544 72 THR B O 1
ATOM 7946 N N . ALA B 1 74 ? -12.71200 -12.25200 23.50800 1.000 25.28198 73 ALA B N 1
ATOM 7947 C CA . ALA B 1 74 ? -13.40300 -13.34800 22.83700 1.000 31.78539 73 ALA B CA 1
ATOM 7948 C C . ALA B 1 74 ? -13.48900 -13.11700 21.33200 1.000 38.63884 73 ALA B C 1
ATOM 7949 O O . ALA B 1 74 ? -13.30800 -14.05200 20.54300 1.000 24.03972 73 ALA B O 1
ATOM 7956 N N . GLN B 1 75 ? -13.77700 -11.88000 20.91200 1.000 24.84245 74 GLN B N 1
ATOM 7957 C CA . GLN B 1 75 ? -13.88600 -11.59600 19.48400 1.000 22.81589 74 GLN B CA 1
ATOM 7958 C C . GLN B 1 75 ? -12.52300 -11.63800 18.80500 1.000 23.28700 74 GLN B C 1
ATOM 7959 O O . GLN B 1 75 ? -12.40300 -12.11900 17.67300 1.000 29.11928 74 GLN B O 1
ATOM 7973 N N . LEU B 1 76 ? -11.48400 -11.13900 19.48000 1.000 21.86841 75 LEU B N 1
ATOM 7974 C CA . LEU B 1 76 ? -10.14400 -11.17400 18.90600 1.000 23.22910 75 LEU B CA 1
ATOM 7975 C C . LEU B 1 76 ? -9.67900 -12.60300 18.66700 1.000 23.11330 75 LEU B C 1
ATOM 7976 O O . LEU B 1 76 ? -8.94300 -12.86600 17.70900 1.000 34.24884 75 LEU B O 1
ATOM 7992 N N . GLU B 1 77 ? -10.11600 -13.54000 19.51100 1.000 26.87691 76 GLU B N 1
ATOM 7993 C CA . GLU B 1 77 ? -9.75400 -14.93900 19.33600 1.000 32.78814 76 GLU B CA 1
ATOM 7994 C C . GLU B 1 77 ? -10.54700 -15.59700 18.21800 1.000 36.58597 76 GLU B C 1
ATOM 7995 O O . GLU B 1 77 ? -10.09000 -16.58800 17.63800 1.000 38.47040 76 GLU B O 1
ATOM 8007 N N . GLN B 1 78 ? -11.73700 -15.08000 17.92200 1.000 29.21403 77 GLN B N 1
ATOM 8008 C CA . GLN B 1 78 ? -12.60900 -15.67500 16.91400 1.000 29.60618 77 GLN B CA 1
ATOM 8009 C C . GLN B 1 78 ? -12.35500 -15.03700 15.55000 1.000 32.29335 77 GLN B C 1
ATOM 8010 O O . GLN B 1 78 ? -12.03600 -15.72900 14.57900 1.000 29.80621 77 GLN B O 1
ATOM 8024 N N . LEU B 1 79 ? -12.48000 -13.71100 15.47900 1.000 25.17933 78 LEU B N 1
ATOM 8025 C CA . LEU B 1 79 ? -12.30100 -12.96100 14.23500 1.000 21.14464 78 LEU B CA 1
ATOM 8026 C C . LEU B 1 79 ? -11.84700 -11.55700 14.60300 1.000 21.94737 78 LEU B C 1
ATOM 8027 O O . LEU B 1 79 ? -12.67100 -10.65600 14.81500 1.000 20.08136 78 LEU B O 1
ATOM 8043 N N . PRO B 1 80 ? -10.53500 -11.32900 14.70000 1.000 30.61683 79 PRO B N 1
ATOM 8044 C CA . PRO B 1 80 ? -10.07900 -10.00700 15.15700 1.000 19.16282 79 PRO B CA 1
ATOM 8045 C C . PRO B 1 80 ? -10.46400 -8.89600 14.20000 1.000 18.82331 79 PRO B C 1
ATOM 8046 O O . PRO B 1 80 ? -10.87200 -7.81400 14.63800 1.000 25.38199 79 PRO B O 1
ATOM 8057 N N . TYR B 1 81 ? -10.36900 -9.15200 12.89700 1.000 25.75046 80 TYR B N 1
ATOM 8058 C CA . TYR B 1 81 ? -10.74800 -8.17400 11.89500 1.000 23.74758 80 TYR B CA 1
ATOM 8059 C C . TYR B 1 81 ? -11.24700 -8.88800 10.65000 1.000 21.19201 80 TYR B C 1
ATOM 8060 O O . TYR B 1 81 ? -10.72500 -9.94200 10.27400 1.000 19.49707 80 TYR B O 1
ATOM 8078 N N . TYR B 1 82 ? -12.26800 -8.31400 10.02600 1.000 18.78646 81 TYR B N 1
ATOM 8079 C CA . TYR B 1 82 ? -12.50700 -8.54900 8.61100 1.000 28.65344 81 TYR B CA 1
ATOM 8080 C C . TYR B 1 82 ? -13.29100 -7.36300 8.06400 1.000 20.06030 81 TYR B C 1
ATOM 8081 O O . TYR B 1 82 ? -13.93700 -6.62500 8.81300 1.000 21.73418 81 TYR B O 1
ATOM 8099 N N . ASN B 1 83 ? -13.19900 -7.16900 6.75200 1.000 20.74459 82 ASN B N 1
ATOM 8100 C CA . ASN B 1 83 ? -13.79000 -5.98900 6.14400 1.000 20.91303 82 ASN B CA 1
ATOM 8101 C C . ASN B 1 83 ? -15.27700 -6.20700 5.88400 1.000 21.08148 82 ASN B C 1
ATOM 8102 O O . ASN B 1 83 ? -15.77100 -7.33600 5.81700 1.000 25.33462 82 ASN B O 1
ATOM 8113 N N . THR B 1 84 ? -16.00200 -5.09300 5.78200 1.000 18.12586 83 THR B N 1
ATOM 8114 C CA . THR B 1 84 ? -17.39000 -5.10000 5.34200 1.000 18.19165 83 THR B CA 1
ATOM 8115 C C . THR B 1 84 ? -17.53600 -4.56800 3.92000 1.000 17.13890 83 THR B C 1
ATOM 8116 O O . THR B 1 84 ? -18.62200 -4.11800 3.53900 1.000 18.60749 83 THR B O 1
ATOM 8127 N N . PHE B 1 85 ? -16.45300 -4.59800 3.13500 1.000 21.26044 84 PHE B N 1
ATOM 8128 C CA . PHE B 1 85 ? -16.43300 -4.12900 1.75600 1.000 26.52423 84 PHE B CA 1
ATOM 8129 C C . PHE B 1 85 ? -16.87100 -5.19600 0.75300 1.000 24.84772 84 PHE B C 1
ATOM 8130 O O . PHE B 1 85 ? -17.57000 -4.88800 -0.21800 1.000 27.59015 84 PHE B O 1
ATOM 8147 N N . PHE B 1 86 ? -16.43700 -6.43900 0.94500 1.000 34.19094 85 PHE B N 1
ATOM 8148 C CA . PHE B 1 86 ? -16.49100 -7.44900 -0.11400 1.000 20.28401 85 PHE B CA 1
ATOM 8149 C C . PHE B 1 86 ? -17.82600 -8.18900 -0.15500 1.000 23.69495 85 PHE B C 1
ATOM 8150 O O . PHE B 1 86 ? -17.85800 -9.41900 -0.13700 1.000 22.92380 85 PHE B O 1
ATOM 8167 N N . LYS B 1 87 ? -18.94000 -7.46300 -0.24300 1.000 23.17120 86 LYS B N 1
ATOM 8168 C CA . LYS B 1 87 ? -20.25800 -8.07500 -0.06700 1.000 21.98948 86 LYS B CA 1
ATOM 8169 C C . LYS B 1 87 ? -20.25800 -8.96300 1.17700 1.000 27.53488 86 LYS B C 1
ATOM 8170 O O . LYS B 1 87 ? -20.79000 -10.07600 1.17400 1.000 25.63728 86 LYS B O 1
ATOM 8189 N N . THR B 1 88 ? -19.63200 -8.46600 2.24800 1.000 29.06664 87 THR B N 1
ATOM 8190 C CA . THR B 1 88 ? -19.41800 -9.23500 3.46300 1.000 26.47949 87 THR B CA 1
ATOM 8191 C C . THR B 1 88 ? -19.87700 -8.45800 4.68700 1.000 20.69722 87 THR B C 1
ATOM 8192 O O . THR B 1 88 ? -19.85200 -7.22400 4.71300 1.000 22.06580 87 THR B O 1
ATOM 8203 N N . THR B 1 89 ? -20.27100 -9.20800 5.71200 1.000 21.34730 88 THR B N 1
ATOM 8204 C CA . THR B 1 89 ? -20.48700 -8.68000 7.05000 1.000 22.79747 88 THR B CA 1
ATOM 8205 C C . THR B 1 89 ? -19.92600 -9.70100 8.03400 1.000 22.67114 88 THR B C 1
ATOM 8206 O O . THR B 1 89 ? -19.32500 -10.70500 7.64000 1.000 23.16857 88 THR B O 1
ATOM 8217 N N . HIS B 1 90 ? -20.11300 -9.44500 9.32300 1.000 24.89246 89 HIS B N 1
ATOM 8218 C CA . HIS B 1 90 ? -19.71400 -10.39400 10.35200 1.000 28.92978 89 HIS B CA 1
ATOM 8219 C C . HIS B 1 90 ? -20.67900 -10.27500 11.51500 1.000 20.08136 89 HIS B C 1
ATOM 8220 O O . HIS B 1 90 ? -21.42300 -9.28700 11.61100 1.000 22.35794 89 HIS B O 1
ATOM 8234 N N . PRO B 1 91 ? -20.71800 -11.26100 12.41100 1.000 27.65068 90 PRO B N 1
ATOM 8235 C CA . PRO B 1 91 ? -21.77300 -11.30800 13.44400 1.000 34.53046 90 PRO B CA 1
ATOM 8236 C C . PRO B 1 91 ? -21.79200 -10.06900 14.32500 1.000 33.67246 90 PRO B C 1
ATOM 8237 O O . PRO B 1 91 ? -22.87700 -9.57300 14.66500 1.000 25.11880 90 PRO B O 1
ATOM 8248 N N . PRO B 1 92 ? -20.63300 -9.54900 14.75100 1.000 26.57424 91 PRO B N 1
ATOM 8249 C CA . PRO B 1 92 ? -20.67600 -8.34100 15.59700 1.000 28.42183 91 PRO B CA 1
ATOM 8250 C C . PRO B 1 92 ? -21.34400 -7.15800 14.91800 1.000 21.75787 91 PRO B C 1
ATOM 8251 O O . PRO B 1 92 ? -22.17600 -6.48200 15.53600 1.000 21.31045 91 PRO B O 1
ATOM 8262 N N . ALA B 1 93 ? -21.01100 -6.89400 13.65300 1.000 21.15517 92 ALA B N 1
ATOM 8263 C CA . ALA B 1 93 ? -21.65600 -5.80100 12.93500 1.000 26.54002 92 ALA B CA 1
ATOM 8264 C C . ALA B 1 93 ? -23.16500 -5.99800 12.87700 1.000 24.61611 92 ALA B C 1
ATOM 8265 O O . ALA B 1 93 ? -23.93600 -5.07400 13.16300 1.000 20.42350 92 ALA B O 1
ATOM 8272 N N . VAL B 1 94 ? -23.60600 -7.21000 12.53800 1.000 19.38127 93 VAL B N 1
ATOM 8273 C CA . VAL B 1 94 ? -25.03700 -7.47800 12.42900 1.000 19.78921 93 VAL B CA 1
ATOM 8274 C C . VAL B 1 94 ? -25.72700 -7.18800 13.75500 1.000 22.47901 93 VAL B C 1
ATOM 8275 O O . VAL B 1 94 ? -26.72500 -6.46000 13.81800 1.000 22.63692 93 VAL B O 1
ATOM 8288 N N . ARG B 1 95 ? -25.20100 -7.76200 14.83700 1.000 20.64984 94 ARG B N 1
ATOM 8289 C CA . ARG B 1 95 ? -25.84000 -7.63700 16.14200 1.000 24.52136 94 ARG B CA 1
ATOM 8290 C C . ARG B 1 95 ? -25.77900 -6.20600 16.66600 1.000 21.32098 94 ARG B C 1
ATOM 8291 O O . ARG B 1 95 ? -26.74400 -5.72500 17.27100 1.000 22.48954 94 ARG B O 1
ATOM 8312 N N . LEU B 1 96 ? -24.67000 -5.49800 16.43200 1.000 20.82618 95 LEU B N 1
ATOM 8313 C CA . LEU B 1 96 ? -24.57000 -4.11800 16.90200 1.000 22.60271 95 LEU B CA 1
ATOM 8314 C C . LEU B 1 96 ? -25.55000 -3.20700 16.16700 1.000 20.63142 95 LEU B C 1
ATOM 8315 O O . LEU B 1 96 ? -26.20500 -2.36100 16.78900 1.000 23.78443 95 LEU B O 1
ATOM 8331 N N . ALA B 1 97 ? -25.64800 -3.34800 14.84400 1.000 20.21295 96 ALA B N 1
ATOM 8332 C CA . ALA B 1 97 ? -26.59900 -2.54400 14.08400 1.000 21.64996 96 ALA B CA 1
ATOM 8333 C C . ALA B 1 97 ? -28.03000 -2.80800 14.53800 1.000 21.69207 96 ALA B C 1
ATOM 8334 O O . ALA B 1 97 ? -28.84500 -1.88200 14.62500 1.000 22.26846 96 ALA B O 1
ATOM 8341 N N . GLU B 1 98 ? -28.36400 -4.07200 14.81000 1.000 24.79771 97 GLU B N 1
ATOM 8342 C CA . GLU B 1 98 ? -29.68700 -4.38500 15.33600 1.000 31.43008 97 GLU B CA 1
ATOM 8343 C C . GLU B 1 98 ? -29.92500 -3.66500 16.65800 1.000 34.94103 97 GLU B C 1
ATOM 8344 O O . GLU B 1 98 ? -30.90900 -2.93200 16.81600 1.000 24.75297 97 GLU B O 1
ATOM 8356 N N . LYS B 1 99 ? -29.01800 -3.85400 17.61900 1.000 35.66743 98 LYS B N 1
ATOM 8357 C CA . LYS B 1 99 ? -29.19100 -3.25500 18.93700 1.000 30.94055 98 LYS B CA 1
ATOM 8358 C C . LYS B 1 99 ? -29.26000 -1.73600 18.84600 1.000 31.19585 98 LYS B C 1
ATOM 8359 O O . LYS B 1 99 ? -30.11200 -1.10400 19.48300 1.000 26.41896 98 LYS B O 1
ATOM 8378 N N . LEU B 1 100 ? -28.37400 -1.13200 18.05000 1.000 25.33988 99 LEU B N 1
ATOM 8379 C CA . LEU B 1 100 ? -28.32600 0.32300 17.95300 1.000 32.70918 99 LEU B CA 1
ATOM 8380 C C . LEU B 1 100 ? -29.62200 0.88400 17.38900 1.000 27.44803 99 LEU B C 1
ATOM 8381 O O . LEU B 1 100 ? -30.17600 1.85600 17.91300 1.000 25.27935 99 LEU B O 1
ATOM 8397 N N . CYS B 1 101 ? -30.09400 0.30800 16.28400 1.000 23.33438 100 CYS B N 1
ATOM 8398 C CA . CYS B 1 101 ? -31.29700 0.81900 15.64400 1.000 33.86722 100 CYS B CA 1
ATOM 8399 C C . CYS B 1 101 ? -32.52600 0.57800 16.50600 1.000 30.42470 100 CYS B C 1
ATOM 8400 O O . CYS B 1 101 ? -33.47200 1.37200 16.46300 1.000 37.00707 100 CYS B O 1
ATOM 8408 N N . ASP B 1 102 ? -32.52600 -0.49200 17.30600 1.000 37.72558 101 ASP B N 1
ATOM 8409 C CA . ASP B 1 102 ? -33.62600 -0.71300 18.23800 1.000 53.58274 101 ASP B CA 1
ATOM 8410 C C . ASP B 1 102 ? -33.65700 0.35700 19.32500 1.000 35.26475 101 ASP B C 1
ATOM 8411 O O . ASP B 1 102 ? -34.73800 0.71000 19.81100 1.000 29.41668 101 ASP B O 1
ATOM 8420 N N . LEU B 1 103 ? -32.49600 0.90200 19.69900 1.000 33.57771 102 LEU B N 1
ATOM 8421 C CA . LEU B 1 103 ? -32.45900 1.96500 20.69400 1.000 36.83336 102 LEU B CA 1
ATOM 8422 C C . LEU B 1 103 ? -32.71200 3.33600 20.08400 1.000 38.44935 102 LEU B C 1
ATOM 8423 O O . LEU B 1 103 ? -33.09400 4.26200 20.80800 1.000 33.61719 102 LEU B O 1
ATOM 8439 N N . ALA B 1 104 ? -32.53300 3.48000 18.77200 1.000 30.33522 103 ALA B N 1
ATOM 8440 C CA . ALA B 1 104 ? -32.67700 4.77600 18.13800 1.000 29.15350 103 ALA B CA 1
ATOM 8441 C C . ALA B 1 104 ? -34.14500 5.19800 18.11700 1.000 29.34036 103 ALA B C 1
ATOM 8442 O O . ALA B 1 104 ? -35.04500 4.36400 18.23700 1.000 32.41968 103 ALA B O 1
ATOM 8449 N N . PRO B 1 105 ? -34.41000 6.49400 17.95700 1.000 34.08303 104 PRO B N 1
ATOM 8450 C CA . PRO B 1 105 ? -35.79700 6.95300 17.82300 1.000 30.07203 104 PRO B CA 1
ATOM 8451 C C . PRO B 1 105 ? -36.48300 6.32900 16.62000 1.000 30.19573 104 PRO B C 1
ATOM 8452 O O . PRO B 1 105 ? -35.86500 5.68900 15.76700 1.000 25.37936 104 PRO B O 1
ATOM 8463 N N . ALA B 1 106 ? -37.79200 6.55100 16.54800 1.000 28.62185 105 ALA B N 1
ATOM 8464 C CA . ALA B 1 106 ? -38.58300 6.02600 15.44600 1.000 26.32684 105 ALA B CA 1
ATOM 8465 C C . ALA B 1 106 ? -38.09100 6.59600 14.12100 1.000 35.68059 105 ALA B C 1
ATOM 8466 O O . ALA B 1 106 ? -37.61900 7.73300 14.04000 1.000 33.32505 105 ALA B O 1
ATOM 8473 N N . HIS B 1 107 ? -38.20700 5.78400 13.07500 1.000 31.68538 106 HIS B N 1
ATOM 8474 C CA . HIS B 1 107 ? -37.87400 6.13800 11.70100 1.000 35.04104 106 HIS B CA 1
ATOM 8475 C C . HIS B 1 107 ? -36.37200 6.23000 11.47500 1.000 28.81661 106 HIS B C 1
ATOM 8476 O O . HIS B 1 107 ? -35.93700 6.66700 10.40100 1.000 27.46382 106 HIS B O 1
ATOM 8490 N N . ILE B 1 108 ? -35.56700 5.82400 12.44900 1.000 23.67389 107 ILE B N 1
ATOM 8491 C CA . ILE B 1 108 ? -34.11600 5.75200 12.31000 1.000 29.26930 107 ILE B CA 1
ATOM 8492 C C . ILE B 1 108 ? -33.75300 4.28200 12.47200 1.000 37.89139 107 ILE B C 1
ATOM 8493 O O . ILE B 1 108 ? -33.63500 3.78200 13.59800 1.000 31.60905 107 ILE B O 1
ATOM 8509 N N . ASN B 1 109 ? -33.58300 3.57800 11.34900 1.000 24.97668 108 ASN B N 1
ATOM 8510 C CA . ASN B 1 109 ? -33.49100 2.12300 11.36700 1.000 27.33486 108 ASN B CA 1
ATOM 8511 C C . ASN B 1 109 ? -32.22400 1.56300 10.72600 1.000 29.69567 108 ASN B C 1
ATOM 8512 O O . ASN B 1 109 ? -32.10700 0.33800 10.60000 1.000 28.88241 108 ASN B O 1
ATOM 8523 N N . ARG B 1 110 ? -31.27500 2.40300 10.31900 1.000 22.04212 109 ARG B N 1
ATOM 8524 C CA . ARG B 1 110 ? -30.04800 1.91200 9.70100 1.000 23.66073 109 ARG B CA 1
ATOM 8525 C C . ARG B 1 110 ? -28.84800 2.66400 10.25800 1.000 23.82917 109 ARG B C 1
ATOM 8526 O O . ARG B 1 110 ? -28.96800 3.77500 10.78000 1.000 21.90526 109 ARG B O 1
ATOM 8547 N N . VAL B 1 111 ? -27.68500 2.02600 10.16900 1.000 18.49169 110 VAL B N 1
ATOM 8548 C CA . VAL B 1 111 ? -26.44200 2.61900 10.64400 1.000 22.77905 110 VAL B CA 1
ATOM 8549 C C . VAL B 1 111 ? -25.33900 2.35700 9.62800 1.000 16.02034 110 VAL B C 1
ATOM 8550 O O . VAL B 1 111 ? -25.25000 1.27100 9.04600 1.000 17.19417 110 VAL B O 1
ATOM 8563 N N . PHE B 1 112 ? -24.51400 3.37400 9.40700 1.000 21.94210 111 PHE B N 1
ATOM 8564 C CA . PHE B 1 112 ? -23.26300 3.26700 8.66600 1.000 24.56347 111 PHE B CA 1
ATOM 8565 C C . PHE B 1 112 ? -22.13200 3.42000 9.67600 1.000 20.14978 111 PHE B C 1
ATOM 8566 O O . PHE B 1 112 ? -22.06100 4.43600 10.37700 1.000 21.29992 111 PHE B O 1
ATOM 8583 N N . PHE B 1 113 ? -21.27000 2.41600 9.77000 1.000 16.78886 112 PHE B N 1
ATOM 8584 C CA . PHE B 1 113 ? -20.23500 2.42000 10.79300 1.000 14.08590 112 PHE B CA 1
ATOM 8585 C C . PHE B 1 113 ? -18.99900 3.18200 10.33100 1.000 19.27863 112 PHE B C 1
ATOM 8586 O O . PHE B 1 113 ? -18.64100 3.17900 9.15000 1.000 18.83910 112 PHE B O 1
ATOM 8603 N N . THR B 1 114 ? -18.36000 3.85400 11.29000 1.000 15.58345 113 THR B N 1
ATOM 8604 C CA . THR B 1 114 ? -17.09600 4.54300 11.08000 1.000 20.07872 113 THR B CA 1
ATOM 8605 C C . THR B 1 114 ? -16.19700 4.25800 12.27800 1.000 19.42338 113 THR B C 1
ATOM 8606 O O . THR B 1 114 ? -16.56700 3.51600 13.19400 1.000 26.82953 113 THR B O 1
ATOM 8617 N N . GLY B 1 115 ? -15.02300 4.88200 12.29300 1.000 27.72964 114 GLY B N 1
ATOM 8618 C CA . GLY B 1 115 ? -14.09300 4.70000 13.38900 1.000 23.16594 114 GLY B CA 1
ATOM 8619 C C . GLY B 1 115 ? -14.13600 5.78400 14.44600 1.000 25.18197 114 GLY B C 1
ATOM 8620 O O . GLY B 1 115 ? -13.66000 5.57300 15.56600 1.000 20.33139 114 GLY B O 1
ATOM 8624 N N . SER B 1 116 ? -14.71000 6.94100 14.11100 1.000 23.48176 115 SER B N 1
ATOM 8625 C CA . SER B 1 116 ? -14.64100 8.11700 14.96400 1.000 16.95993 115 SER B CA 1
ATOM 8626 C C . SER B 1 116 ? -15.86900 8.98800 14.74100 1.000 16.10193 115 SER B C 1
ATOM 8627 O O . SER B 1 116 ? -16.62200 8.80800 13.78000 1.000 18.75488 115 SER B O 1
ATOM 8635 N N . GLY B 1 117 ? -16.05900 9.94800 15.64900 1.000 20.72617 116 GLY B N 1
ATOM 8636 C CA . GLY B 1 117 ? -17.09600 10.94500 15.45400 1.000 21.95790 116 GLY B CA 1
ATOM 8637 C C . GLY B 1 117 ? -16.80900 11.87300 14.29300 1.000 22.49743 116 GLY B C 1
ATOM 8638 O O . GLY B 1 117 ? -17.73500 12.32300 13.61300 1.000 18.37326 116 GLY B O 1
ATOM 8642 N N . SER B 1 118 ? -15.53000 12.16100 14.03700 1.000 21.61049 117 SER B N 1
ATOM 8643 C CA . SER B 1 118 ? -15.17000 12.99900 12.89800 1.000 19.46549 117 SER B CA 1
ATOM 8644 C C . SER B 1 118 ? -15.52600 12.31300 11.58200 1.000 22.10791 117 SER B C 1
ATOM 8645 O O . SER B 1 118 ? -16.15800 12.91700 10.70800 1.000 16.70200 117 SER B O 1
ATOM 8653 N N . GLU B 1 119 ? -15.10900 11.05200 11.41400 1.000 16.43618 118 GLU B N 1
ATOM 8654 C CA . GLU B 1 119 ? -15.46200 10.31500 10.20400 1.000 21.94474 118 GLU B CA 1
ATOM 8655 C C . GLU B 1 119 ? -16.97000 10.18100 10.06000 1.000 16.00718 118 GLU B C 1
ATOM 8656 O O . GLU B 1 119 ? -17.48800 10.13700 8.93800 1.000 12.83312 118 GLU B O 1
ATOM 8668 N N . ALA B 1 120 ? -17.68400 10.08700 11.18100 1.000 14.61491 119 ALA B N 1
ATOM 8669 C CA . ALA B 1 120 ? -19.13900 10.07900 11.13100 1.000 20.78407 119 ALA B CA 1
ATOM 8670 C C . ALA B 1 120 ? -19.66900 11.38100 10.54500 1.000 25.79783 119 ALA B C 1
ATOM 8671 O O . ALA B 1 120 ? -20.61300 11.37200 9.74700 1.000 18.17060 119 ALA B O 1
ATOM 8678 N N . ASN B 1 121 ? -19.07100 12.51500 10.91700 1.000 22.33162 120 ASN B N 1
ATOM 8679 C CA . ASN B 1 121 ? -19.54000 13.77700 10.35300 1.000 23.03697 120 ASN B CA 1
ATOM 8680 C C . ASN B 1 121 ? -19.13400 13.92700 8.88700 1.000 23.61336 120 ASN B C 1
ATOM 8681 O O . ASN B 1 121 ? -19.89100 14.51700 8.10900 1.000 17.99689 120 ASN B O 1
ATOM 8692 N N . ASP B 1 122 ? -17.98400 13.37100 8.47600 1.000 19.38653 121 ASP B N 1
ATOM 8693 C CA . ASP B 1 122 ? -17.68100 13.29400 7.04600 1.000 16.36512 121 ASP B CA 1
ATOM 8694 C C . ASP B 1 122 ? -18.73000 12.47000 6.31200 1.000 20.06293 121 ASP B C 1
ATOM 8695 O O . ASP B 1 122 ? -19.14700 12.81900 5.20100 1.000 21.51047 121 ASP B O 1
ATOM 8704 N N . THR B 1 123 ? -19.12400 11.33900 6.90100 1.000 19.29968 122 THR B N 1
ATOM 8705 C CA . THR B 1 123 ? -20.17900 10.51700 6.32200 1.000 18.92332 122 THR B CA 1
ATOM 8706 C C . THR B 1 123 ? -21.47400 11.31000 6.20800 1.000 18.24692 122 THR B C 1
ATOM 8707 O O . THR B 1 123 ? -22.14200 11.29500 5.16700 1.000 17.21785 122 THR B O 1
ATOM 8718 N N . VAL B 1 124 ? -21.83800 12.02100 7.27900 1.000 19.23915 123 VAL B N 1
ATOM 8719 C CA . VAL B 1 124 ? -23.01500 12.88600 7.25700 1.000 21.17886 123 VAL B CA 1
ATOM 8720 C C . VAL B 1 124 ? -22.95500 13.83800 6.07100 1.000 15.56502 123 VAL B C 1
ATOM 8721 O O . VAL B 1 124 ? -23.93100 13.99900 5.33000 1.000 18.99965 123 VAL B O 1
ATOM 8734 N N . LEU B 1 125 ? -21.81700 14.51300 5.89700 1.000 21.59469 124 LEU B N 1
ATOM 8735 C CA . LEU B 1 125 ? -21.72800 15.54900 4.87200 1.000 24.72139 124 LEU B CA 1
ATOM 8736 C C . LEU B 1 125 ? -21.90900 14.96200 3.47800 1.000 23.84760 124 LEU B C 1
ATOM 8737 O O . LEU B 1 125 ? -22.63800 15.52200 2.65200 1.000 18.89963 124 LEU B O 1
ATOM 8753 N N . ARG B 1 126 ? -21.25100 13.83300 3.19300 1.000 17.85477 125 ARG B N 1
ATOM 8754 C CA . ARG B 1 126 ? -21.39300 13.22200 1.87600 1.000 20.67880 125 ARG B CA 1
ATOM 8755 C C . ARG B 1 126 ? -22.79100 12.65300 1.68500 1.000 23.45018 125 ARG B C 1
ATOM 8756 O O . ARG B 1 126 ? -23.35700 12.73700 0.58900 1.000 21.62891 125 ARG B O 1
ATOM 8777 N N . MET B 1 127 ? -23.37400 12.08200 2.74400 1.000 13.89903 126 MET B N 1
ATOM 8778 C CA . MET B 1 127 ? -24.72800 11.55600 2.64200 1.000 15.12287 126 MET B CA 1
ATOM 8779 C C . MET B 1 127 ? -25.72800 12.67100 2.36700 1.000 15.29131 126 MET B C 1
ATOM 8780 O O . MET B 1 127 ? -26.62800 12.52000 1.53300 1.000 19.57340 126 MET B O 1
ATOM 8794 N N . VAL B 1 128 ? -25.58500 13.80100 3.06200 1.000 17.33892 127 VAL B N 1
ATOM 8795 C CA . VAL B 1 128 ? -26.52600 14.90600 2.90100 1.000 14.97811 127 VAL B CA 1
ATOM 8796 C C . VAL B 1 128 ? -26.50500 15.41800 1.46800 1.000 27.48487 127 VAL B C 1
ATOM 8797 O O . VAL B 1 128 ? -27.55200 15.60700 0.83800 1.000 21.31045 127 VAL B O 1
ATOM 8810 N N . ARG B 1 129 ? -25.30800 15.63400 0.92600 1.000 19.75763 128 ARG B N 1
ATOM 8811 C CA . ARG B 1 129 ? -25.18500 16.23500 -0.39700 1.000 20.08399 128 ARG B CA 1
ATOM 8812 C C . ARG B 1 129 ? -25.48200 15.22700 -1.49500 1.000 20.25243 128 ARG B C 1
ATOM 8813 O O . ARG B 1 129 ? -26.06600 15.59000 -2.52200 1.000 23.91076 128 ARG B O 1
ATOM 8834 N N . ARG B 1 130 ? -25.13700 13.95900 -1.27800 1.000 18.83910 129 ARG B N 1
ATOM 8835 C CA . ARG B 1 130 ? -25.55400 12.91100 -2.19800 1.000 20.06556 129 ARG B CA 1
ATOM 8836 C C . ARG B 1 130 ? -27.07100 12.78400 -2.22000 1.000 21.62101 129 ARG B C 1
ATOM 8837 O O . ARG B 1 130 ? -27.67300 12.62200 -3.28800 1.000 16.01245 129 ARG B O 1
ATOM 8858 N N . TYR B 1 131 ? -27.70500 12.87600 -1.04900 1.000 23.61599 130 TYR B N 1
ATOM 8859 C CA . TYR B 1 131 ? -29.15600 12.77300 -0.95500 1.000 20.69722 130 TYR B CA 1
ATOM 8860 C C . TYR B 1 131 ? -29.84100 13.77300 -1.87600 1.000 26.90849 130 TYR B C 1
ATOM 8861 O O . TYR B 1 131 ? -30.65700 13.40200 -2.72600 1.000 22.45006 130 TYR B O 1
ATOM 8879 N N . TRP B 1 132 ? -29.52100 15.05800 -1.71500 1.000 16.81781 131 TRP B N 1
ATOM 8880 C CA . TRP B 1 132 ? -30.21000 16.08100 -2.49100 1.000 18.73383 131 TRP B CA 1
ATOM 8881 C C . TRP B 1 132 ? -29.88100 15.97500 -3.97300 1.000 24.34239 131 TRP B C 1
ATOM 8882 O O . TRP B 1 132 ? -30.73600 16.27100 -4.81500 1.000 25.73203 131 TRP B O 1
ATOM 8903 N N . ALA B 1 133 ? -28.66800 15.53200 -4.31600 1.000 29.64303 132 ALA B N 1
ATOM 8904 C CA . ALA B 1 133 ? -28.34900 15.27600 -5.71600 1.000 23.01592 132 ALA B CA 1
ATOM 8905 C C . ALA B 1 133 ? -29.26200 14.20100 -6.29500 1.000 22.58165 132 ALA B C 1
ATOM 8906 O O . ALA B 1 133 ? -29.77600 14.34600 -7.41000 1.000 24.97142 132 ALA B O 1
ATOM 8913 N N . LEU B 1 134 ? -29.50500 13.12900 -5.53900 1.000 25.29251 133 LEU B N 1
ATOM 8914 C CA . LEU B 1 134 ? -30.38100 12.07500 -6.03600 1.000 20.49983 133 LEU B CA 1
ATOM 8915 C C . LEU B 1 134 ? -31.83100 12.53900 -6.11000 1.000 25.42410 133 LEU B C 1
ATOM 8916 O O . LEU B 1 134 ? -32.60400 12.01400 -6.91800 1.000 31.90909 133 LEU B O 1
ATOM 8932 N N . LYS B 1 135 ? -32.21800 13.52500 -5.29500 1.000 30.35364 134 LYS B N 1
ATOM 8933 C CA . LYS B 1 135 ? -33.55800 14.09500 -5.38200 1.000 29.50354 134 LYS B CA 1
ATOM 8934 C C . LYS B 1 135 ? -33.73800 15.01700 -6.58100 1.000 30.33785 134 LYS B C 1
ATOM 8935 O O . LYS B 1 135 ? -34.82600 15.58500 -6.73700 1.000 24.89509 134 LYS B O 1
ATOM 8954 N N . GLY B 1 136 ? -32.70700 15.20300 -7.40300 1.000 25.60570 135 GLY B N 1
ATOM 8955 C CA . GLY B 1 136 ? -32.78900 16.13000 -8.51300 1.000 32.53811 135 GLY B CA 1
ATOM 8956 C C . GLY B 1 136 ? -32.60200 17.57900 -8.13100 1.000 32.87499 135 GLY B C 1
ATOM 8957 O O . GLY B 1 136 ? -32.98700 18.46500 -8.89900 1.000 28.22970 135 GLY B O 1
ATOM 8961 N N . GLN B 1 137 ? -32.01100 17.85100 -6.97100 1.000 31.01424 136 GLN B N 1
ATOM 8962 C CA . GLN B 1 137 ? -31.82700 19.21400 -6.47100 1.000 32.48284 136 GLN B CA 1
ATOM 8963 C C . GLN B 1 137 ? -30.36300 19.42100 -6.11200 1.000 29.56407 136 GLN B C 1
ATOM 8964 O O . GLN B 1 137 ? -30.00800 19.57200 -4.93700 1.000 31.82224 136 GLN B O 1
ATOM 8978 N N . PRO B 1 138 ? -29.48100 19.45400 -7.11700 1.000 37.01496 137 PRO B N 1
ATOM 8979 C CA . PRO B 1 138 ? -28.03800 19.50800 -6.83700 1.000 31.68011 137 PRO B CA 1
ATOM 8980 C C . PRO B 1 138 ? -27.55900 20.84400 -6.29100 1.000 34.29095 137 PRO B C 1
ATOM 8981 O O . PRO B 1 138 ? -26.40300 20.93100 -5.85500 1.000 31.92751 137 PRO B O 1
ATOM 8992 N N . ASP B 1 139 ? -28.39400 21.88200 -6.29200 1.000 42.21296 138 ASP B N 1
ATOM 8993 C CA . ASP B 1 139 ? -28.00700 23.15600 -5.70400 1.000 46.80561 138 ASP B CA 1
ATOM 8994 C C . ASP B 1 139 ? -28.29000 23.23000 -4.20800 1.000 33.71194 138 ASP B C 1
ATOM 8995 O O . ASP B 1 139 ? -27.83500 24.17600 -3.55600 1.000 28.40341 138 ASP B O 1
ATOM 9004 N N . LYS B 1 140 ? -29.00900 22.25600 -3.64900 1.000 22.91854 139 LYS B N 1
ATOM 9005 C CA . LYS B 1 140 ? -29.24200 22.16800 -2.20600 1.000 27.61121 139 LYS B CA 1
ATOM 9006 C C . LYS B 1 140 ? -28.00100 21.57100 -1.55800 1.000 21.99211 139 LYS B C 1
ATOM 9007 O O . LYS B 1 140 ? -27.88900 20.35700 -1.37900 1.000 31.09057 139 LYS B O 1
ATOM 9026 N N . GLN B 1 141 ? -27.04400 22.44000 -1.21700 1.000 22.52639 140 GLN B N 1
ATOM 9027 C CA . GLN B 1 141 ? -25.73400 21.98700 -0.77600 1.000 24.00814 140 GLN B CA 1
ATOM 9028 C C . GLN B 1 141 ? -25.31000 22.55400 0.57300 1.000 27.10062 140 GLN B C 1
ATOM 9029 O O . GLN B 1 141 ? -24.49500 21.94700 1.27600 1.000 21.66312 140 GLN B O 1
ATOM 9043 N N . TRP B 1 142 ? -25.83700 23.72000 0.93800 1.000 23.12909 141 TRP B N 1
ATOM 9044 C CA . TRP B 1 142 ? -25.32500 24.43300 2.10000 1.000 27.64542 141 TRP B CA 1
ATOM 9045 C C . TRP B 1 142 ? -25.70500 23.73300 3.39800 1.000 17.53894 141 TRP B C 1
ATOM 9046 O O . TRP B 1 142 ? -26.83400 23.26400 3.56700 1.000 19.53655 141 TRP B O 1
ATOM 9067 N N . ILE B 1 143 ? -24.74500 23.66100 4.31500 1.000 20.00240 142 ILE B N 1
ATOM 9068 C CA . ILE B 1 143 ? -24.95800 23.14100 5.66000 1.000 25.46621 142 ILE B CA 1
ATOM 9069 C C . ILE B 1 143 ? -24.86500 24.31700 6.61900 1.000 24.40029 142 ILE B C 1
ATOM 9070 O O . ILE B 1 143 ? -23.89700 25.08600 6.56800 1.000 22.45532 142 ILE B O 1
ATOM 9086 N N . ILE B 1 144 ? -25.86000 24.46500 7.48100 1.000 22.18950 143 ILE B N 1
ATOM 9087 C CA . ILE B 1 144 ? -25.84500 25.50000 8.50700 1.000 22.71851 143 ILE B CA 1
ATOM 9088 C C . ILE B 1 144 ? -25.48100 24.84500 9.83300 1.000 24.16079 143 ILE B C 1
ATOM 9089 O O . ILE B 1 144 ? -26.22800 24.00800 10.35000 1.000 21.73418 143 ILE B O 1
ATOM 9105 N N . GLY B 1 145 ? -24.32100 25.21900 10.37500 1.000 24.26870 144 GLY B N 1
ATOM 9106 C CA . GLY B 1 145 ? -23.96000 24.91500 11.73700 1.000 28.90083 144 GLY B CA 1
ATOM 9107 C C . GLY B 1 145 ? -24.03700 26.14500 12.62200 1.000 22.40269 144 GLY B C 1
ATOM 9108 O O . GLY B 1 145 ? -24.58300 27.18500 12.25000 1.000 24.05815 144 GLY B O 1
ATOM 9112 N N . ARG B 1 146 ? -23.45900 26.01600 13.81000 1.000 26.97955 145 ARG B N 1
ATOM 9113 C CA . ARG B 1 146 ? -23.46700 27.09900 14.77900 1.000 23.25805 145 ARG B CA 1
ATOM 9114 C C . ARG B 1 146 ? -22.04700 27.45800 15.18500 1.000 26.96902 145 ARG B C 1
ATOM 9115 O O . ARG B 1 146 ? -21.15200 26.60600 15.22200 1.000 21.07358 145 ARG B O 1
ATOM 9136 N N . GLU B 1 147 ? -21.85000 28.74300 15.46200 1.000 25.46095 146 GLU B N 1
ATOM 9137 C CA . GLU B 1 147 ? -20.60500 29.20000 16.05800 1.000 24.60295 146 GLU B CA 1
ATOM 9138 C C . GLU B 1 147 ? -20.37100 28.48500 17.38400 1.000 28.88504 146 GLU B C 1
ATOM 9139 O O . GLU B 1 147 ? -21.30800 28.20600 18.13700 1.000 26.71636 146 GLU B O 1
ATOM 9151 N N . ASN B 1 148 ? -19.10500 28.16800 17.65100 1.000 25.75572 147 ASN B N 1
ATOM 9152 C CA . ASN B 1 148 ? -18.67900 27.45000 18.84700 1.000 22.22635 147 ASN B CA 1
ATOM 9153 C C . ASN B 1 148 ? -19.21300 26.02200 18.89700 1.000 25.06090 147 ASN B C 1
ATOM 9154 O O . ASN B 1 148 ? -19.21100 25.39100 19.96000 1.000 23.82917 147 ASN B O 1
ATOM 9165 N N . ALA B 1 149 ? -19.68300 25.49600 17.77100 1.000 20.08136 148 ALA B N 1
ATOM 9166 C CA . ALA B 1 149 ? -20.00500 24.08300 17.68900 1.000 26.35053 148 ALA B CA 1
ATOM 9167 C C . ALA B 1 149 ? -18.73400 23.27500 17.44500 1.000 23.55546 148 ALA B C 1
ATOM 9168 O O . ALA B 1 149 ? -17.74100 23.77500 16.91000 1.000 22.56323 148 ALA B O 1
ATOM 9175 N N . TYR B 1 150 ? -18.77800 22.00600 17.83800 1.000 18.52064 149 TYR B N 1
ATOM 9176 C CA . TYR B 1 150 ? -17.68600 21.08100 17.57300 1.000 16.23616 149 TYR B CA 1
ATOM 9177 C C . TYR B 1 150 ? -18.25700 19.84600 16.89600 1.000 24.56610 149 TYR B C 1
ATOM 9178 O O . TYR B 1 150 ? -19.17500 19.21300 17.42700 1.000 19.13124 149 TYR B O 1
ATOM 9196 N N . HIS B 1 151 ? -17.73600 19.53100 15.70900 1.000 25.52674 150 HIS B N 1
ATOM 9197 C CA . HIS B 1 151 ? -18.17500 18.36500 14.95300 1.000 24.11605 150 HIS B CA 1
ATOM 9198 C C . HIS B 1 151 ? -16.99500 17.52900 14.47000 1.000 20.94198 150 HIS B C 1
ATOM 9199 O O . HIS B 1 151 ? -17.13500 16.77600 13.50400 1.000 19.95239 150 HIS B O 1
ATOM 9213 N N . GLY B 1 152 ? -15.83900 17.65600 15.11000 1.000 19.47602 151 GLY B N 1
ATOM 9214 C CA . GLY B 1 152 ? -14.69900 16.80900 14.82800 1.000 20.55246 151 GLY B CA 1
ATOM 9215 C C . GLY B 1 152 ? -13.54200 17.58400 14.22500 1.000 17.12047 151 GLY B C 1
ATOM 9216 O O . GLY B 1 152 ? -13.54200 18.81700 14.14900 1.000 15.90717 151 GLY B O 1
ATOM 9220 N N . SER B 1 153 ? -12.53700 16.82200 13.78100 1.000 17.38103 152 SER B N 1
ATOM 9221 C CA . SER B 1 153 ? -11.24900 17.39000 13.40700 1.000 19.39443 152 SER B CA 1
ATOM 9222 C C . SER B 1 153 ? -10.75600 16.93200 12.04000 1.000 20.49456 152 SER B C 1
ATOM 9223 O O . SER B 1 153 ? -9.61700 17.24400 11.67100 1.000 21.36309 152 SER B O 1
ATOM 9231 N N . THR B 1 154 ? -11.55700 16.18800 11.28500 1.000 24.41872 153 THR B N 1
ATOM 9232 C CA . THR B 1 154 ? -11.30300 16.09700 9.85800 1.000 16.13088 153 THR B CA 1
ATOM 9233 C C . THR B 1 154 ? -11.54400 17.46900 9.23800 1.000 18.48380 153 THR B C 1
ATOM 9234 O O . THR B 1 154 ? -12.03300 18.39500 9.89300 1.000 19.94976 153 THR B O 1
ATOM 9245 N N . LEU B 1 155 ? -11.21100 17.60800 7.95600 1.000 25.17407 154 LEU B N 1
ATOM 9246 C CA . LEU B 1 155 ? -11.50400 18.86900 7.28400 1.000 19.25231 154 LEU B CA 1
ATOM 9247 C C . LEU B 1 155 ? -13.00600 19.14400 7.29200 1.000 19.53129 154 LEU B C 1
ATOM 9248 O O . LEU B 1 155 ? -13.43500 20.28100 7.51500 1.000 21.83420 154 LEU B O 1
ATOM 9264 N N . ALA B 1 156 ? -13.82100 18.11300 7.05600 1.000 21.14727 155 ALA B N 1
ATOM 9265 C CA . ALA B 1 156 ? -15.26800 18.28400 7.12400 1.000 24.78718 155 ALA B CA 1
ATOM 9266 C C . ALA B 1 156 ? -15.70900 18.63300 8.54100 1.000 18.82594 155 ALA B C 1
ATOM 9267 O O . ALA B 1 156 ? -16.47000 19.58500 8.74900 1.000 22.49217 155 ALA B O 1
ATOM 9274 N N . GLY B 1 157 ? -15.23200 17.87900 9.53200 1.000 13.80429 156 GLY B N 1
ATOM 9275 C CA . GLY B 1 157 ? -15.62900 18.15300 10.90200 1.000 19.57603 156 GLY B CA 1
ATOM 9276 C C . GLY B 1 157 ? -15.23300 19.54700 11.35100 1.000 22.67377 156 GLY B C 1
ATOM 9277 O O . GLY B 1 157 ? -16.02400 20.25500 11.97900 1.000 20.60247 156 GLY B O 1
ATOM 9281 N N . MET B 1 158 ? -14.00500 19.96200 11.02600 1.000 17.72318 157 MET B N 1
ATOM 9282 C CA . MET B 1 158 ? -13.55400 21.30900 11.36100 1.000 19.31811 157 MET B CA 1
ATOM 9283 C C . MET B 1 158 ? -14.36300 22.36800 10.61800 1.000 20.07609 157 MET B C 1
ATOM 9284 O O . MET B 1 158 ? -14.67800 23.42400 11.18100 1.000 21.20254 157 MET B O 1
ATOM 9298 N N . SER B 1 159 ? -14.69900 22.11200 9.34900 1.000 22.92380 158 SER B N 1
ATOM 9299 C CA . SER B 1 159 ? -15.50500 23.05900 8.58300 1.000 26.85848 158 SER B CA 1
ATOM 9300 C C . SER B 1 159 ? -16.91600 23.16900 9.15000 1.000 18.93385 158 SER B C 1
ATOM 9301 O O . SER B 1 159 ? -17.48900 24.26400 9.20800 1.000 19.76290 158 SER B O 1
ATOM 9309 N N . LEU B 1 160 ? -17.50100 22.03300 9.54200 1.000 16.74938 159 LEU B N 1
ATOM 9310 C CA . LEU B 1 160 ? -18.83100 22.02700 10.13600 1.000 22.41321 159 LEU B CA 1
ATOM 9311 C C . LEU B 1 160 ? -18.83100 22.66700 11.51400 1.000 23.88181 159 LEU B C 1
ATOM 9312 O O . LEU B 1 160 ? -19.82300 23.29100 11.90900 1.000 22.15792 159 LEU B O 1
ATOM 9328 N N . GLY B 1 161 ? -17.74800 22.49800 12.26100 1.000 23.01592 160 GLY B N 1
ATOM 9329 C CA . GLY B 1 161 ? -17.63100 23.13000 13.55200 1.000 23.22384 160 GLY B CA 1
ATOM 9330 C C . GLY B 1 161 ? -17.54700 24.63400 13.42000 1.000 25.11617 160 GLY B C 1
ATOM 9331 O O . GLY B 1 161 ? -17.35600 25.19000 12.33600 1.000 18.41537 160 GLY B O 1
ATOM 9335 N N . GLY B 1 162 ? -17.70200 25.29900 14.56400 1.000 22.06054 161 GLY B N 1
ATOM 9336 C CA . GLY B 1 162 ? -17.68200 26.74700 14.62800 1.000 26.95586 161 GLY B CA 1
ATOM 9337 C C . GLY B 1 162 ? -16.54100 27.30900 15.45300 1.000 25.01353 161 GLY B C 1
ATOM 9338 O O . GLY B 1 162 ? -16.69000 28.36600 16.07300 1.000 31.73275 161 GLY B O 1
ATOM 9342 N N . MET B 1 163 ? -15.39900 26.61900 15.47200 1.000 22.61324 162 MET B N 1
ATOM 9343 C CA . MET B 1 163 ? -14.24400 27.03100 16.26700 1.000 27.50856 162 MET B CA 1
ATOM 9344 C C . MET B 1 163 ? -13.29400 27.85600 15.40300 1.000 32.35651 162 MET B C 1
ATOM 9345 O O . MET B 1 163 ? -12.60900 27.31400 14.52900 1.000 23.03697 162 MET B O 1
ATOM 9359 N N . ALA B 1 164 ? -13.21800 29.15900 15.67500 1.000 32.85394 163 ALA B N 1
ATOM 9360 C CA . ALA B 1 164 ? -12.33500 30.01700 14.89100 1.000 23.70547 163 ALA B CA 1
ATOM 9361 C C . ALA B 1 164 ? -10.88000 29.56400 14.92600 1.000 23.11330 163 ALA B C 1
ATOM 9362 O O . ALA B 1 164 ? -10.23200 29.58900 13.86500 1.000 29.23772 163 ALA B O 1
ATOM 9369 N N . PRO B 1 165 ? -10.30700 29.15500 16.06200 1.000 26.02680 164 PRO B N 1
ATOM 9370 C CA . PRO B 1 165 ? -8.90500 28.69600 16.03600 1.000 25.96101 164 PRO B CA 1
ATOM 9371 C C . PRO B 1 165 ? -8.68800 27.46400 15.16900 1.000 25.25303 164 PRO B C 1
ATOM 9372 O O . PRO B 1 165 ? -7.59400 27.30100 14.61200 1.000 32.59338 164 PRO B O 1
ATOM 9383 N N . MET B 1 166 ? -9.69200 26.59100 15.03400 1.000 21.73155 165 MET B N 1
ATOM 9384 C CA . MET B 1 166 ? -9.57900 25.46700 14.11000 1.000 27.62436 165 MET B CA 1
ATOM 9385 C C . MET B 1 166 ? -9.67700 25.94700 12.66500 1.000 34.14357 165 MET B C 1
ATOM 9386 O O . MET B 1 166 ? -8.88100 25.54400 11.80800 1.000 24.27133 165 MET B O 1
ATOM 9400 N N . HIS B 1 167 ? -10.66100 26.80600 12.37400 1.000 28.14285 166 HIS B N 1
ATOM 9401 C CA . HIS B 1 167 ? -10.80900 27.33200 11.02200 1.000 31.56694 166 HIS B CA 1
ATOM 9402 C C . HIS B 1 167 ? -9.54200 28.04000 10.56100 1.000 29.16402 166 HIS B C 1
ATOM 9403 O O . HIS B 1 167 ? -9.25000 28.07300 9.36100 1.000 24.09236 166 HIS B O 1
ATOM 9417 N N . ALA B 1 168 ? -8.77700 28.60000 11.49300 1.000 22.06317 167 ALA B N 1
ATOM 9418 C CA . ALA B 1 168 ? -7.59500 29.37700 11.14500 1.000 27.30854 167 ALA B CA 1
ATOM 9419 C C . ALA B 1 168 ? -6.37400 28.51400 10.84500 1.000 24.59505 167 ALA B C 1
ATOM 9420 O O . ALA B 1 168 ? -5.30600 29.06700 10.55500 1.000 24.97931 167 ALA B O 1
ATOM 9427 N N . GLN B 1 169 ? -6.49800 27.18800 10.88000 1.000 32.43284 168 GLN B N 1
ATOM 9428 C CA . GLN B 1 169 ? -5.35000 26.30000 10.73200 1.000 27.90598 168 GLN B CA 1
ATOM 9429 C C . GLN B 1 169 ? -5.67500 25.18300 9.75500 1.000 25.61097 168 GLN B C 1
ATOM 9430 O O . GLN B 1 169 ? -6.54800 24.35000 10.02200 1.000 20.51562 168 GLN B O 1
ATOM 9444 N N . GLY B 1 170 ? -4.96100 25.15800 8.63500 1.000 22.67377 169 GLY B N 1
ATOM 9445 C CA . GLY B 1 170 ? -5.06800 24.07300 7.68700 1.000 28.81661 169 GLY B CA 1
ATOM 9446 C C . GLY B 1 170 ? -6.17300 24.20000 6.66700 1.000 29.62197 169 GLY B C 1
ATOM 9447 O O . GLY B 1 170 ? -6.42400 23.23500 5.93600 1.000 24.66085 169 GLY B O 1
ATOM 9451 N N . GLY B 1 171 ? -6.84200 25.35500 6.58600 1.000 27.60068 170 GLY B N 1
ATOM 9452 C CA . GLY B 1 171 ? -7.82700 25.57300 5.56500 1.000 21.00252 170 GLY B CA 1
ATOM 9453 C C . GLY B 1 171 ? -7.17800 25.72700 4.20300 1.000 25.99522 170 GLY B C 1
ATOM 9454 O O . GLY B 1 171 ? -5.95400 25.63700 4.06400 1.000 24.23185 170 GLY B O 1
ATOM 9458 N N . PRO B 1 172 ? -7.99600 25.99800 3.17100 1.000 34.13567 171 PRO B N 1
ATOM 9459 C CA . PRO B 1 172 ? -9.43500 26.28900 3.16900 1.000 37.55977 171 PRO B CA 1
ATOM 9460 C C . PRO B 1 172 ? -10.34600 25.15200 3.62000 1.000 29.31667 171 PRO B C 1
ATOM 9461 O O . PRO B 1 172 ? -10.00500 23.97500 3.50300 1.000 25.44516 171 PRO B O 1
ATOM 9472 N N . CYS B 1 173 ? -11.50700 25.54000 4.14800 1.000 22.96328 172 CYS B N 1
ATOM 9473 C CA . CYS B 1 173 ? -12.52700 24.60900 4.59800 1.000 32.93816 172 CYS B CA 1
ATOM 9474 C C . CYS B 1 173 ? -13.27100 23.98600 3.41500 1.000 37.85717 172 CYS B C 1
ATOM 9475 O O . CYS B 1 173 ? -13.14300 24.40900 2.26300 1.000 25.70308 172 CYS B O 1
ATOM 9483 N N . VAL B 1 174 ? -14.04800 22.94900 3.71800 1.000 22.63166 173 VAL B N 1
ATOM 9484 C CA . VAL B 1 174 ? -15.00000 22.42000 2.73300 1.000 21.54732 173 VAL B CA 1
ATOM 9485 C C . VAL B 1 174 ? -15.99100 23.52200 2.37500 1.000 18.03111 173 VAL B C 1
ATOM 9486 O O . VAL B 1 174 ? -16.47900 24.22900 3.27900 1.000 19.80237 173 VAL B O 1
ATOM 9499 N N . PRO B 1 175 ? -16.31300 23.73600 1.09900 1.000 25.09248 174 PRO B N 1
ATOM 9500 C CA . PRO B 1 175 ? -17.23300 24.82400 0.74500 1.000 23.66073 174 PRO B CA 1
ATOM 9501 C C . PRO B 1 175 ? -18.65700 24.57400 1.21500 1.000 25.21355 174 PRO B C 1
ATOM 9502 O O . PRO B 1 175 ? -19.07400 23.44400 1.47500 1.000 21.92105 174 PRO B O 1
ATOM 9513 N N . GLY B 1 176 ? -19.41200 25.66600 1.31300 1.000 18.36273 175 GLY B N 1
ATOM 9514 C CA . GLY B 1 176 ? -20.84300 25.57500 1.52600 1.000 23.91603 175 GLY B CA 1
ATOM 9515 C C . GLY B 1 176 ? -21.29000 25.31900 2.94700 1.000 22.94749 175 GLY B C 1
ATOM 9516 O O . GLY B 1 176 ? -22.33300 24.68800 3.14800 1.000 21.50784 175 GLY B O 1
ATOM 9520 N N . ILE B 1 177 ? -20.54700 25.80600 3.94100 1.000 19.11019 176 ILE B N 1
ATOM 9521 C CA . ILE B 1 177 ? -20.93300 25.70400 5.34700 1.000 23.42123 176 ILE B CA 1
ATOM 9522 C C . ILE B 1 177 ? -21.12600 27.11400 5.88800 1.000 21.89999 176 ILE B C 1
ATOM 9523 O O . ILE B 1 177 ? -20.19800 27.93200 5.83400 1.000 25.12670 176 ILE B O 1
ATOM 9539 N N . ALA B 1 178 ? -22.30400 27.38900 6.44100 1.000 20.36823 177 ALA B N 1
ATOM 9540 C CA . ALA B 1 178 ? -22.58500 28.63900 7.13300 1.000 27.71122 177 ALA B CA 1
ATOM 9541 C C . ALA B 1 178 ? -22.71900 28.38200 8.63000 1.000 26.27420 177 ALA B C 1
ATOM 9542 O O . ALA B 1 178 ? -22.85900 27.24000 9.07500 1.000 25.03195 177 ALA B O 1
ATOM 9549 N N . HIS B 1 179 ? -22.64400 29.46000 9.40900 1.000 18.18113 178 HIS B N 1
ATOM 9550 C CA . HIS B 1 179 ? -22.69500 29.36700 10.86400 1.000 18.21534 178 HIS B CA 1
ATOM 9551 C C . HIS B 1 179 ? -23.56400 30.46500 11.45400 1.000 31.56957 178 HIS B C 1
ATOM 9552 O O . HIS B 1 179 ? -23.39100 31.64300 11.13000 1.000 33.24083 178 HIS B O 1
ATOM 9566 N N . ILE B 1 180 ? -24.50300 30.06700 12.30800 1.000 27.21905 179 ILE B N 1
ATOM 9567 C CA . ILE B 1 180 ? -25.37100 30.99800 13.01000 1.000 28.47447 179 ILE B CA 1
ATOM 9568 C C . ILE B 1 180 ? -24.94200 31.05500 14.47500 1.000 28.88241 179 ILE B C 1
ATOM 9569 O O . ILE B 1 180 ? -24.10800 30.27500 14.93600 1.000 22.70535 179 ILE B O 1
ATOM 9585 N N . ARG B 1 181 ? -25.53400 31.99000 15.21100 1.000 22.36058 180 ARG B N 1
ATOM 9586 C CA . ARG B 1 181 ? -25.17600 32.21400 16.60300 1.000 30.16677 180 ARG B CA 1
ATOM 9587 C C . ARG B 1 181 ? -25.57700 31.02100 17.46800 1.000 23.21331 180 ARG B C 1
ATOM 9588 O O . ARG B 1 181 ? -26.47100 30.24100 17.12800 1.000 28.29023 180 ARG B O 1
ATOM 9609 N N . GLN B 1 182 ? -24.88600 30.88700 18.62900 1.000 31.54852 181 GLN B N 1
ATOM 9610 C CA . GLN B 1 182 ? -25.09100 29.76600 19.53500 1.000 37.31500 181 GLN B CA 1
ATOM 9611 C C . GLN B 1 182 ? -26.05100 30.14400 20.65800 1.000 28.62448 181 GLN B C 1
ATOM 9612 O O . GLN B 1 182 ? -26.05000 31.28700 21.12500 1.000 28.89557 181 GLN B O 1
ATOM 9626 N N . PRO B 1 183 ? -26.87500 29.20400 21.14200 1.000 26.46633 182 PRO B N 1
ATOM 9627 C CA . PRO B 1 183 ? -27.82000 29.53100 22.23000 1.000 26.21367 182 PRO B CA 1
ATOM 9628 C C . PRO B 1 183 ? -27.16300 29.53700 23.61000 1.000 28.14811 182 PRO B C 1
ATOM 9629 O O . PRO B 1 183 ? -27.56600 28.82000 24.53000 1.000 31.18795 182 PRO B O 1
ATOM 9640 N N . TYR B 1 184 ? -26.14700 30.38900 23.76800 1.000 33.90407 183 TYR B N 1
ATOM 9641 C CA . TYR B 1 184 ? -25.36800 30.49300 25.00500 1.000 29.22982 183 TYR B CA 1
ATOM 9642 C C . TYR B 1 184 ? -25.84100 31.71300 25.78700 1.000 29.40879 183 TYR B C 1
ATOM 9643 O O . TYR B 1 184 ? -25.32300 32.81700 25.61900 1.000 31.05372 183 TYR B O 1
ATOM 9661 N N . TRP B 1 185 ? -26.80300 31.50400 26.69000 1.000 28.86662 184 TRP B N 1
ATOM 9662 C CA . TRP B 1 185 ? -27.43300 32.63900 27.35700 1.000 30.94845 184 TRP B CA 1
ATOM 9663 C C . TRP B 1 185 ? -26.44700 33.39200 28.24600 1.000 38.13089 184 TRP B C 1
ATOM 9664 O O . TRP B 1 185 ? -26.37400 34.62600 28.19700 1.000 36.89653 184 TRP B O 1
ATOM 9685 N N . PHE B 1 186 ? -25.69300 32.67800 29.08600 1.000 35.51215 185 PHE B N 1
ATOM 9686 C CA . PHE B 1 186 ? -24.85300 33.37800 30.04900 1.000 46.16343 185 PHE B CA 1
ATOM 9687 C C . PHE B 1 186 ? -23.82700 34.25300 29.34100 1.000 42.72881 185 PHE B C 1
ATOM 9688 O O . PHE B 1 186 ? -23.59700 35.40200 29.73600 1.000 32.54074 185 PHE B O 1
ATOM 9705 N N . GLY B 1 187 ? -23.19900 33.72700 28.28800 1.000 58.63598 186 GLY B N 1
ATOM 9706 C CA . GLY B 1 187 ? -22.15100 34.46900 27.61800 1.000 50.56922 186 GLY B CA 1
ATOM 9707 C C . GLY B 1 187 ? -22.65000 35.52700 26.66100 1.000 35.89378 186 GLY B C 1
ATOM 9708 O O . GLY B 1 187 ? -21.98600 36.55200 26.47600 1.000 41.55235 186 GLY B O 1
ATOM 9712 N N . GLU B 1 188 ? -23.82100 35.31500 26.05200 1.000 39.21260 187 GLU B N 1
ATOM 9713 C CA . GLU B 1 188 ? -24.23300 36.14100 24.92800 1.000 48.13998 187 GLU B CA 1
ATOM 9714 C C . GLU B 1 188 ? -25.67800 36.61500 24.97200 1.000 49.25327 187 GLU B C 1
ATOM 9715 O O . GLU B 1 188 ? -26.10400 37.29600 24.03300 1.000 39.84951 187 GLU B O 1
ATOM 9727 N N . GLY B 1 189 ? -26.44200 36.30000 26.01600 1.000 41.56288 188 GLY B N 1
ATOM 9728 C CA . GLY B 1 189 ? -27.86300 36.58600 25.99500 1.000 43.54996 188 GLY B CA 1
ATOM 9729 C C . GLY B 1 189 ? -28.43600 37.20000 27.25500 1.000 52.40102 188 GLY B C 1
ATOM 9730 O O . GLY B 1 189 ? -29.66000 37.32000 27.37900 1.000 42.94199 188 GLY B O 1
ATOM 9734 N N . ARG B 1 190 ? -27.58100 37.59400 28.19700 1.000 64.50247 189 ARG B N 1
ATOM 9735 C CA . ARG B 1 190 ? -28.09400 38.09500 29.46700 1.000 54.49864 189 ARG B CA 1
ATOM 9736 C C . ARG B 1 190 ? -28.78800 39.43800 29.31600 1.000 50.48763 189 ARG B C 1
ATOM 9737 O O . ARG B 1 190 ? -29.35200 39.94400 30.29200 1.000 45.31333 189 ARG B O 1
ATOM 9758 N N . ASP B 1 191 ? -28.76700 40.01400 28.11500 1.000 59.14130 190 ASP B N 1
ATOM 9759 C CA . ASP B 1 191 ? -29.55700 41.18800 27.78400 1.000 78.84103 190 ASP B CA 1
ATOM 9760 C C . ASP B 1 191 ? -31.02100 40.85300 27.53600 1.000 78.86209 190 ASP B C 1
ATOM 9761 O O . ASP B 1 191 ? -31.80100 41.74900 27.19400 1.000 89.07384 190 ASP B O 1
ATOM 9770 N N . MET B 1 192 ? -31.39900 39.58500 27.68700 1.000 64.68670 191 MET B N 1
ATOM 9771 C CA . MET B 1 192 ? -32.76300 39.12900 27.47900 1.000 52.97477 191 MET B CA 1
ATOM 9772 C C . MET B 1 192 ? -33.11100 38.10200 28.54400 1.000 48.97166 191 MET B C 1
ATOM 9773 O O . MET B 1 192 ? -32.23600 37.57700 29.23900 1.000 51.21667 191 MET B O 1
ATOM 9787 N N . SER B 1 193 ? -34.40300 37.80700 28.66900 1.000 45.12120 192 SER B N 1
ATOM 9788 C CA . SER B 1 193 ? -34.81100 36.62100 29.40400 1.000 64.84725 192 SER B CA 1
ATOM 9789 C C . SER B 1 193 ? -34.34200 35.37700 28.64800 1.000 50.06916 192 SER B C 1
ATOM 9790 O O . SER B 1 193 ? -34.28400 35.38100 27.41600 1.000 37.71242 192 SER B O 1
ATOM 9798 N N . PRO B 1 194 ? -34.00000 34.29700 29.35700 1.000 56.28306 193 PRO B N 1
ATOM 9799 C CA . PRO B 1 194 ? -33.65700 33.05200 28.64400 1.000 55.20136 193 PRO B CA 1
ATOM 9800 C C . PRO B 1 194 ? -34.68400 32.64200 27.59800 1.000 52.43523 193 PRO B C 1
ATOM 9801 O O . PRO B 1 194 ? -34.30400 32.16500 26.52100 1.000 34.18305 193 PRO B O 1
ATOM 9812 N N . GLU B 1 195 ? -35.97800 32.81400 27.88100 1.000 52.72737 194 GLU B N 1
ATOM 9813 C CA . GLU B 1 195 ? -37.00200 32.42800 26.91400 1.000 48.77427 194 GLU B CA 1
ATOM 9814 C C . GLU B 1 195 ? -36.87200 33.23500 25.62700 1.000 34.83576 194 GLU B C 1
ATOM 9815 O O . GLU B 1 195 ? -36.86200 32.67000 24.52700 1.000 30.93529 194 GLU B O 1
ATOM 9827 N N . ALA B 1 196 ? -36.78800 34.56400 25.74200 1.000 38.73096 195 ALA B N 1
ATOM 9828 C CA . ALA B 1 196 ? -36.66200 35.40100 24.55300 1.000 39.62317 195 ALA B CA 1
ATOM 9829 C C . ALA B 1 196 ? -35.36100 35.11600 23.81300 1.000 39.98901 195 ALA B C 1
ATOM 9830 O O . ALA B 1 196 ? -35.33000 35.10200 22.57700 1.000 46.94247 195 ALA B O 1
ATOM 9837 N N . PHE B 1 197 ? -34.27400 34.89000 24.55300 1.000 35.62269 196 PHE B N 1
ATOM 9838 C CA . PHE B 1 197 ? -32.99600 34.59500 23.91500 1.000 31.29849 196 PHE B CA 1
ATOM 9839 C C . PHE B 1 197 ? -33.07300 33.31400 23.09500 1.000 37.73084 196 PHE B C 1
ATOM 9840 O O . PHE B 1 197 ? -32.59300 33.26700 21.95600 1.000 28.29023 196 PHE B O 1
ATOM 9857 N N . GLY B 1 198 ? -33.67300 32.26300 23.65600 1.000 42.09452 197 GLY B N 1
ATOM 9858 C CA . GLY B 1 198 ? -33.80000 31.02000 22.91500 1.000 37.50186 197 GLY B CA 1
ATOM 9859 C C . GLY B 1 198 ? -34.52200 31.20200 21.59500 1.000 33.20924 197 GLY B C 1
ATOM 9860 O O . GLY B 1 198 ? -34.14900 30.60400 20.58300 1.000 32.47495 197 GLY B O 1
ATOM 9864 N N . GLN B 1 199 ? -35.55500 32.04400 21.58200 1.000 33.84880 198 GLN B N 1
ATOM 9865 C CA . GLN B 1 199 ? -36.31000 32.26800 20.35500 1.000 37.20709 198 GLN B CA 1
ATOM 9866 C C . GLN B 1 199 ? -35.50700 33.08800 19.35400 1.000 37.25710 198 GLN B C 1
ATOM 9867 O O . GLN B 1 199 ? -35.57300 32.83500 18.14500 1.000 35.81219 198 GLN B O 1
ATOM 9881 N N . THR B 1 200 ? -34.73000 34.06000 19.83300 1.000 34.10409 199 THR B N 1
ATOM 9882 C CA . THR B 1 200 ? -33.85400 34.81400 18.94300 1.000 31.30639 199 THR B CA 1
ATOM 9883 C C . THR B 1 200 ? -32.85500 33.89400 18.24900 1.000 27.57699 199 THR B C 1
ATOM 9884 O O . THR B 1 200 ? -32.64200 33.98500 17.03600 1.000 28.80345 199 THR B O 1
ATOM 9895 N N . CYS B 1 201 ? -32.24000 32.98400 19.00700 1.000 37.40448 200 CYS B N 1
ATOM 9896 C CA . CYS B 1 201 ? -31.24100 32.09500 18.42100 1.000 38.34933 200 CYS B CA 1
ATOM 9897 C C . CYS B 1 201 ? -31.86900 31.10100 17.45200 1.000 34.34096 200 CYS B C 1
ATOM 9898 O O . CYS B 1 201 ? -31.22000 30.70100 16.47800 1.000 26.89007 200 CYS B O 1
ATOM 9906 N N . ALA B 1 202 ? -33.11500 30.68700 17.69800 1.000 31.43008 201 ALA B N 1
ATOM 9907 C CA . ALA B 1 202 ? -33.83600 29.88200 16.71600 1.000 25.89258 201 ALA B CA 1
ATOM 9908 C C . ALA B 1 202 ? -34.16700 30.69900 15.47100 1.000 23.60020 201 ALA B C 1
ATOM 9909 O O . ALA B 1 202 ? -34.08900 30.18900 14.34800 1.000 27.59015 201 ALA B O 1
ATOM 9916 N N . GLU B 1 203 ? -34.56600 31.96300 15.64900 1.000 31.38797 202 GLU B N 1
ATOM 9917 C CA . GLU B 1 203 ? -34.86600 32.80800 14.49700 1.000 27.89545 202 GLU B CA 1
ATOM 9918 C C . GLU B 1 203 ? -33.62600 33.05100 13.64700 1.000 29.17981 202 GLU B C 1
ATOM 9919 O O . GLU B 1 203 ? -33.74000 33.29300 12.44000 1.000 26.24262 202 GLU B O 1
ATOM 9931 N N . ALA B 1 204 ? -32.43700 32.99300 14.25500 1.000 30.65631 203 ALA B N 1
ATOM 9932 C CA . ALA B 1 204 ? -31.20500 33.13400 13.48700 1.000 28.75082 203 ALA B CA 1
ATOM 9933 C C . ALA B 1 204 ? -31.09300 32.05900 12.41600 1.000 35.97537 203 ALA B C 1
ATOM 9934 O O . ALA B 1 204 ? -30.54400 32.31500 11.33800 1.000 30.65894 203 ALA B O 1
ATOM 9941 N N . LEU B 1 205 ? -31.59600 30.85300 12.69200 1.000 23.29490 204 LEU B N 1
ATOM 9942 C CA . LEU B 1 205 ? -31.60100 29.80300 11.67900 1.000 25.23724 204 LEU B CA 1
ATOM 9943 C C . LEU B 1 205 ? -32.45700 30.20300 10.48300 1.000 28.14811 204 LEU B C 1
ATOM 9944 O O . LEU B 1 205 ? -32.02200 30.10000 9.33000 1.000 23.42123 204 LEU B O 1
ATOM 9960 N N . GLU B 1 206 ? -33.68600 30.65700 10.73800 1.000 29.59829 205 GLU B N 1
ATOM 9961 C CA . GLU B 1 206 ? -34.54000 31.10400 9.64400 1.000 32.30914 205 GLU B CA 1
ATOM 9962 C C . GLU B 1 206 ? -33.86600 32.21800 8.85300 1.000 22.53428 205 GLU B C 1
ATOM 9963 O O . GLU B 1 206 ? -33.90800 32.22800 7.61700 1.000 25.72677 205 GLU B O 1
ATOM 9975 N N . GLU B 1 207 ? -33.24200 33.17100 9.55200 1.000 24.93194 206 GLU B N 1
ATOM 9976 C CA . GLU B 1 207 ? -32.56000 34.26100 8.86700 1.000 35.92010 206 GLU B CA 1
ATOM 9977 C C . GLU B 1 207 ? -31.48200 33.72400 7.93600 1.000 27.20326 206 GLU B C 1
ATOM 9978 O O . GLU B 1 207 ? -31.37100 34.15700 6.78300 1.000 26.97692 206 GLU B O 1
ATOM 9990 N N . LYS B 1 208 ? -30.69100 32.76000 8.40900 1.000 25.82152 207 LYS B N 1
ATOM 9991 C CA . LYS B 1 208 ? -29.62200 32.22800 7.57500 1.000 21.38941 207 LYS B CA 1
ATOM 9992 C C . LYS B 1 208 ? -30.19900 31.51500 6.35700 1.000 27.65595 207 LYS B C 1
ATOM 9993 O O . LYS B 1 208 ? -29.69200 31.66500 5.23900 1.000 24.50294 207 LYS B O 1
ATOM 10012 N N . ILE B 1 209 ? -31.26400 30.73300 6.56300 1.000 22.63166 208 ILE B N 1
ATOM 10013 C CA . ILE B 1 209 ? -31.93400 30.04400 5.46200 1.000 21.50258 208 ILE B CA 1
ATOM 10014 C C . ILE B 1 209 ? -32.37400 31.04300 4.39900 1.000 24.20027 208 ILE B C 1
ATOM 10015 O O . ILE B 1 209 ? -32.11700 30.86100 3.20300 1.000 22.57902 208 ILE B O 1
ATOM 10031 N N . LEU B 1 210 ? -33.05500 32.11000 4.82000 1.000 22.17371 209 LEU B N 1
ATOM 10032 C CA . LEU B 1 210 ? -33.51800 33.11900 3.87500 1.000 25.06353 209 LEU B CA 1
ATOM 10033 C C . LEU B 1 210 ? -32.36100 33.89600 3.25500 1.000 33.79353 209 LEU B C 1
ATOM 10034 O O . LEU B 1 210 ? -32.48400 34.38300 2.12600 1.000 28.01915 209 LEU B O 1
ATOM 10050 N N . GLU B 1 211 ? -31.24300 34.04600 3.97300 1.000 25.05827 210 GLU B N 1
ATOM 10051 C CA . GLU B 1 211 ? -30.08500 34.71700 3.39000 1.000 29.98781 210 GLU B CA 1
ATOM 10052 C C . GLU B 1 211 ? -29.47500 33.88500 2.26700 1.000 27.80597 210 GLU B C 1
ATOM 10053 O O . GLU B 1 211 ? -29.08600 34.42400 1.22500 1.000 23.96866 210 GLU B O 1
ATOM 10065 N N . LEU B 1 212 ? -29.35200 32.57500 2.47700 1.000 24.87930 211 LEU B N 1
ATOM 10066 C CA . LEU B 1 212 ? -28.80300 31.70200 1.44900 1.000 22.70272 211 LEU B CA 1
ATOM 10067 C C . LEU B 1 212 ? -29.85300 31.32800 0.41200 1.000 31.26691 211 LEU B C 1
ATOM 10068 O O . LEU B 1 212 ? -29.51700 31.11000 -0.75800 1.000 21.47100 211 LEU B O 1
ATOM 10084 N N . GLY B 1 213 ? -31.11800 31.26600 0.81900 1.000 23.70284 212 GLY B N 1
ATOM 10085 C CA . GLY B 1 213 ? -32.17400 30.74300 -0.02200 1.000 21.66049 212 GLY B CA 1
ATOM 10086 C C . GLY B 1 213 ? -32.42800 29.28600 0.30700 1.000 24.00025 212 GLY B C 1
ATOM 10087 O O . GLY B 1 213 ? -31.51800 28.45900 0.19900 1.000 24.46083 212 GLY B O 1
ATOM 10091 N N . GLU B 1 214 ? -33.65400 28.95600 0.72400 1.000 25.48200 213 GLU B N 1
ATOM 10092 C CA . GLU B 1 214 ? -33.95100 27.58300 1.12400 1.000 28.39814 213 GLU B CA 1
ATOM 10093 C C . GLU B 1 214 ? -33.60900 26.58600 0.02300 1.000 26.26368 213 GLU B C 1
ATOM 10094 O O . GLU B 1 214 ? -33.19000 25.46100 0.31400 1.000 28.69555 213 GLU B O 1
ATOM 10106 N N . GLU B 1 215 ? -33.77200 26.97600 -1.24300 1.000 21.93158 214 GLU B N 1
ATOM 10107 C CA . GLU B 1 215 ? -33.47500 26.06700 -2.34200 1.000 34.58309 214 GLU B CA 1
ATOM 10108 C C . GLU B 1 215 ? -31.99500 25.72000 -2.42500 1.000 36.92022 214 GLU B C 1
ATOM 10109 O O . GLU B 1 215 ? -31.63500 24.79400 -3.15900 1.000 29.74830 214 GLU B O 1
ATOM 10121 N N . LYS B 1 216 ? -31.13400 26.45600 -1.72500 1.000 30.30363 215 LYS B N 1
ATOM 10122 C CA . LYS B 1 216 ? -29.70500 26.17900 -1.68700 1.000 32.73550 215 LYS B CA 1
ATOM 10123 C C . LYS B 1 216 ? -29.25200 25.52900 -0.38200 1.000 27.94809 215 LYS B C 1
ATOM 10124 O O . LYS B 1 216 ? -28.06700 25.21100 -0.24800 1.000 21.83946 215 LYS B O 1
ATOM 10143 N N . VAL B 1 217 ? -30.15200 25.34400 0.58500 1.000 21.61575 216 VAL B N 1
ATOM 10144 C CA . VAL B 1 217 ? -29.79700 24.82100 1.90200 1.000 26.44001 216 VAL B CA 1
ATOM 10145 C C . VAL B 1 217 ? -30.12000 23.33400 1.95500 1.000 28.82451 216 VAL B C 1
ATOM 10146 O O . VAL B 1 217 ? -31.23700 22.91600 1.62400 1.000 23.71074 216 VAL B O 1
ATOM 10159 N N . ALA B 1 218 ? -29.13700 22.53700 2.37500 1.000 20.73143 217 ALA B N 1
ATOM 10160 C CA . ALA B 1 218 ? -29.26500 21.09000 2.46900 1.000 15.30447 217 ALA B CA 1
ATOM 10161 C C . ALA B 1 218 ? -29.58700 20.60700 3.87700 1.000 17.69423 217 ALA B C 1
ATOM 10162 O O . ALA B 1 218 ? -30.35400 19.65200 4.03400 1.000 19.23389 217 ALA B O 1
ATOM 10169 N N . ALA B 1 219 ? -29.03300 21.23900 4.91000 1.000 20.86829 218 ALA B N 1
ATOM 10170 C CA . ALA B 1 219 ? -29.17100 20.68100 6.24700 1.000 23.36070 218 ALA B CA 1
ATOM 10171 C C . ALA B 1 219 ? -28.78100 21.69700 7.30800 1.000 21.64207 218 ALA B C 1
ATOM 10172 O O . ALA B 1 219 ? -28.00800 22.62700 7.06000 1.000 24.78981 218 ALA B O 1
ATOM 10179 N N . PHE B 1 220 ? -29.33200 21.48700 8.50100 1.000 19.86817 219 PHE B N 1
ATOM 10180 C CA . PHE B 1 220 ? -28.92600 22.15800 9.73000 1.000 28.96137 219 PHE B CA 1
ATOM 10181 C C . PHE B 1 220 ? -28.31400 21.11300 10.65400 1.000 28.67975 219 PHE B C 1
ATOM 10182 O O . PHE B 1 220 ? -28.90800 20.05100 10.87100 1.000 22.83958 219 PHE B O 1
ATOM 10199 N N . ILE B 1 221 ? -27.11700 21.39200 11.16100 1.000 20.41561 220 ILE B N 1
ATOM 10200 C CA . ILE B 1 221 ? -26.39700 20.46600 12.02900 1.000 17.63896 220 ILE B CA 1
ATOM 10201 C C . ILE B 1 221 ? -26.18100 21.14000 13.37600 1.000 23.46860 220 ILE B C 1
ATOM 10202 O O . ILE B 1 221 ? -25.78000 22.30900 13.43400 1.000 24.88983 220 ILE B O 1
ATOM 10218 N N . ALA B 1 222 ? -26.44000 20.40500 14.45600 1.000 20.37876 221 ALA B N 1
ATOM 10219 C CA . ALA B 1 222 ? -26.28200 20.96900 15.78700 1.000 23.80549 221 ALA B CA 1
ATOM 10220 C C . ALA B 1 222 ? -26.11400 19.86000 16.81400 1.000 26.14787 221 ALA B C 1
ATOM 10221 O O . ALA B 1 222 ? -26.70600 18.78600 16.68200 1.000 22.95275 221 ALA B O 1
ATOM 10228 N N . GLU B 1 223 ? -25.28400 20.12400 17.82000 1.000 26.59793 222 GLU B N 1
ATOM 10229 C CA . GLU B 1 223 ? -25.27400 19.30600 19.02800 1.000 26.34790 222 GLU B CA 1
ATOM 10230 C C . GLU B 1 223 ? -26.52100 19.63400 19.84400 1.000 26.33737 222 GLU B C 1
ATOM 10231 O O . GLU B 1 223 ? -26.82900 20.81700 20.02800 1.000 22.23688 222 GLU B O 1
ATOM 10243 N N . PRO B 1 224 ? -27.27800 18.64100 20.32800 1.000 23.87655 223 PRO B N 1
ATOM 10244 C CA . PRO B 1 224 ? -28.40800 18.97900 21.21500 1.000 32.31177 223 PRO B CA 1
ATOM 10245 C C . PRO B 1 224 ? -27.98000 19.86500 22.37100 1.000 29.90095 223 PRO B C 1
ATOM 10246 O O . PRO B 1 224 ? -28.64500 20.86000 22.68700 1.000 29.57723 223 PRO B O 1
ATOM 10257 N N . VAL B 1 225 ? -26.85700 19.52200 22.99400 1.000 27.06114 224 VAL B N 1
ATOM 10258 C CA . VAL B 1 225 ? -26.16800 20.36500 23.96100 1.000 30.62736 224 VAL B CA 1
ATOM 10259 C C . VAL B 1 225 ? -24.71100 20.43600 23.52700 1.000 31.58273 224 VAL B C 1
ATOM 10260 O O . VAL B 1 225 ? -24.10000 19.40100 23.23700 1.000 21.33150 224 VAL B O 1
ATOM 10273 N N . GLN B 1 226 ? -24.15800 21.64700 23.48000 1.000 28.29550 225 GLN B N 1
ATOM 10274 C CA . GLN B 1 226 ? -22.77500 21.83600 23.05600 1.000 28.59817 225 GLN B CA 1
ATOM 10275 C C . GLN B 1 226 ? -21.82100 21.34100 24.14000 1.000 31.39324 225 GLN B C 1
ATOM 10276 O O . GLN B 1 226 ? -21.89600 21.78200 25.29200 1.000 28.40077 225 GLN B O 1
ATOM 10290 N N . GLY B 1 227 ? -20.92100 20.43100 23.77000 1.000 24.28186 226 GLY B N 1
ATOM 10291 C CA . GLY B 1 227 ? -19.98900 19.84900 24.71600 1.000 27.20063 226 GLY B CA 1
ATOM 10292 C C . GLY B 1 227 ? -18.66100 20.57300 24.79400 1.000 32.60654 226 GLY B C 1
ATOM 10293 O O . GLY B 1 227 ? -18.40800 21.32100 25.74400 1.000 25.15828 226 GLY B O 1
ATOM 10297 N N . ALA B 1 228 ? -17.79800 20.34500 23.79800 1.000 24.67401 227 ALA B N 1
ATOM 10298 C CA . ALA B 1 228 ? -16.46300 20.93400 23.80800 1.000 22.13423 227 ALA B CA 1
ATOM 10299 C C . ALA B 1 228 ? -16.51400 22.45200 23.88500 1.000 25.52674 227 ALA B C 1
ATOM 10300 O O . ALA B 1 228 ? -15.58700 23.07800 24.41300 1.000 29.73778 227 ALA B O 1
ATOM 10307 N N . GLY B 1 229 ? -17.57800 23.05900 23.36100 1.000 26.78216 228 GLY B N 1
ATOM 10308 C CA . GLY B 1 229 ? -17.73600 24.49800 23.42500 1.000 29.48511 228 GLY B CA 1
ATOM 10309 C C . GLY B 1 229 ? -18.07300 25.03700 24.80000 1.000 29.22982 228 GLY B C 1
ATOM 10310 O O . GLY B 1 229 ? -18.05700 26.26000 24.97900 1.000 28.89557 228 GLY B O 1
ATOM 10314 N N . GLY B 1 230 ? -18.37800 24.16800 25.76500 1.000 28.80345 229 GLY B N 1
ATOM 10315 C CA . GLY B 1 230 ? -18.53200 24.60700 27.13800 1.000 29.59565 229 GLY B CA 1
ATOM 10316 C C . GLY B 1 230 ? -19.75900 24.10500 27.87400 1.000 25.73730 229 GLY B C 1
ATOM 10317 O O . GLY B 1 230 ? -20.25600 24.78900 28.77400 1.000 33.09081 229 GLY B O 1
ATOM 10321 N N . ALA B 1 231 ? -20.25700 22.92400 27.51400 1.000 35.59374 230 ALA B N 1
ATOM 10322 C CA . ALA B 1 231 ? -21.42400 22.32700 28.16500 1.000 30.55893 230 ALA B CA 1
ATOM 10323 C C . ALA B 1 231 ? -22.56400 23.34000 28.26800 1.000 29.06664 230 ALA B C 1
ATOM 10324 O O . ALA B 1 231 ? -23.06700 23.65600 29.34700 1.000 28.43499 230 ALA B O 1
ATOM 10331 N N . ILE B 1 232 ? -22.96000 23.85200 27.10900 1.000 30.50103 231 ILE B N 1
ATOM 10332 C CA . ILE B 1 232 ? -23.91400 24.94900 27.01500 1.000 39.29682 231 ILE B CA 1
ATOM 10333 C C . ILE B 1 232 ? -25.28200 24.34300 26.73200 1.000 41.23126 231 ILE B C 1
ATOM 10334 O O . ILE B 1 232 ? -25.59500 23.98500 25.59400 1.000 48.83480 231 ILE B O 1
ATOM 10350 N N . MET B 1 233 ? -26.09800 24.22000 27.76500 1.000 39.93637 232 MET B N 1
ATOM 10351 C CA . MET B 1 233 ? -27.48500 23.82100 27.56700 1.000 34.48308 232 MET B CA 1
ATOM 10352 C C . MET B 1 233 ? -28.29000 25.02200 27.08500 1.000 34.09356 232 MET B C 1
ATOM 10353 O O . MET B 1 233 ? -28.19300 26.10200 27.67800 1.000 37.68347 232 MET B O 1
ATOM 10367 N N . PRO B 1 234 ? -29.07900 24.88600 26.02400 1.000 35.13579 233 PRO B N 1
ATOM 10368 C CA . PRO B 1 234 ? -29.82900 26.03400 25.51600 1.000 31.31428 233 PRO B CA 1
ATOM 10369 C C . PRO B 1 234 ? -31.02500 26.33100 26.39900 1.000 29.75620 233 PRO B C 1
ATOM 10370 O O . PRO B 1 234 ? -31.43500 25.48600 27.20900 1.000 30.51945 233 PRO B O 1
ATOM 10381 N N . PRO B 1 235 ? -31.59000 27.53300 26.30100 1.000 33.94354 234 PRO B N 1
ATOM 10382 C CA . PRO B 1 235 ? -32.87200 27.79000 26.96800 1.000 32.93553 234 PRO B CA 1
ATOM 10383 C C . PRO B 1 235 ? -33.92500 26.78900 26.51700 1.000 30.90371 234 PRO B C 1
ATOM 10384 O O . PRO B 1 235 ? -33.86200 26.23900 25.41500 1.000 35.99116 234 PRO B O 1
ATOM 10395 N N . GLU B 1 236 ? -34.89900 26.54500 27.39600 1.000 31.80645 235 GLU B N 1
ATOM 10396 C CA . GLU B 1 236 ? -35.95000 25.58100 27.09100 1.000 65.15781 235 GLU B CA 1
ATOM 10397 C C . GLU B 1 236 ? -36.77800 25.99700 25.88400 1.000 44.15266 235 GLU B C 1
ATOM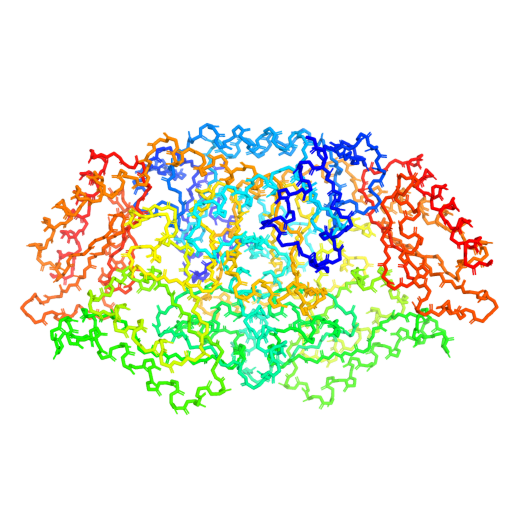 10398 O O . GLU B 1 236 ? -37.41600 25.14100 25.26000 1.000 35.64638 235 GLU B O 1
ATOM 10410 N N . SER B 1 237 ? -36.78200 27.28600 25.54200 1.000 38.24406 236 SER B N 1
ATOM 10411 C CA . SER B 1 237 ? -37.50500 27.78700 24.38100 1.000 39.07311 236 SER B CA 1
ATOM 10412 C C . SER B 1 237 ? -36.79400 27.50100 23.06400 1.000 42.67617 236 SER B C 1
ATOM 10413 O O . SER B 1 237 ? -37.41700 27.61700 22.00300 1.000 33.87248 236 SER B O 1
ATOM 10421 N N . TYR B 1 238 ? -35.51400 27.13100 23.10200 1.000 34.53835 237 TYR B N 1
ATOM 10422 C CA . TYR B 1 238 ? -34.71700 27.10100 21.88100 1.000 28.25602 237 TYR B CA 1
ATOM 10423 C C . TYR B 1 238 ? -35.17800 25.99600 20.93800 1.000 36.03853 237 TYR B C 1
ATOM 10424 O O . TYR B 1 238 ? -35.55000 26.26000 19.78900 1.000 24.53452 237 TYR B O 1
ATOM 10442 N N . TRP B 1 239 ? -35.15100 24.75100 21.39600 1.000 30.95634 238 TRP B N 1
ATOM 10443 C CA . TRP B 1 239 ? -35.39000 23.64300 20.48100 1.000 26.94534 238 TRP B CA 1
ATOM 10444 C C . TRP B 1 239 ? -36.83600 23.59200 19.99800 1.000 35.40951 238 TRP B C 1
ATOM 10445 O O . TRP B 1 239 ? -37.07100 23.24500 18.83300 1.000 24.55031 238 TRP B O 1
ATOM 10466 N N . PRO B 1 240 ? -37.83100 23.91500 20.83600 1.000 39.59685 239 PRO B N 1
ATOM 10467 C CA . PRO B 1 240 ? -39.20000 24.01600 20.30100 1.000 41.16809 239 PRO B CA 1
ATOM 10468 C C . PRO B 1 240 ? -39.31700 25.04300 19.19200 1.000 32.89079 239 PRO B C 1
ATOM 10469 O O . PRO B 1 240 ? -40.02200 24.81300 18.20200 1.000 28.68502 239 PRO B O 1
ATOM 10480 N N . ALA B 1 241 ? -38.64000 26.18400 19.33800 1.000 31.40113 240 ALA B N 1
ATOM 10481 C CA . ALA B 1 241 ? -38.65500 27.19300 18.28600 1.000 29.72198 240 ALA B CA 1
ATOM 10482 C C . ALA B 1 241 ? -37.87800 26.72500 17.05800 1.000 37.86243 240 ALA B C 1
ATOM 10483 O O . ALA B 1 241 ? -38.27200 27.02200 15.92400 1.000 34.93050 240 ALA B O 1
ATOM 10490 N N . VAL B 1 242 ? -36.77700 25.98900 17.25100 1.000 34.02250 241 VAL B N 1
ATOM 10491 C CA . VAL B 1 242 ? -36.05400 25.44800 16.10100 1.000 32.63286 241 VAL B CA 1
ATOM 10492 C C . VAL B 1 242 ? -36.95100 24.49900 15.31400 1.000 33.31715 241 VAL B C 1
ATOM 10493 O O . VAL B 1 242 ? -36.97100 24.51800 14.07700 1.000 25.83468 241 VAL B O 1
ATOM 10506 N N . LYS B 1 243 ? -37.69800 23.64300 16.01800 1.000 30.04308 242 LYS B N 1
ATOM 10507 C CA . LYS B 1 243 ? -38.61100 22.73400 15.33500 1.000 39.68634 242 LYS B CA 1
ATOM 10508 C C . LYS B 1 243 ? -39.62700 23.50900 14.51000 1.000 35.98589 242 LYS B C 1
ATOM 10509 O O . LYS B 1 243 ? -40.03500 23.05900 13.43300 1.000 31.08267 242 LYS B O 1
ATOM 10528 N N . LYS B 1 244 ? -40.04200 24.67400 15.00200 1.000 24.84508 243 LYS B N 1
ATOM 10529 C CA . LYS B 1 244 ? -40.97700 25.50800 14.26000 1.000 29.20613 243 LYS B CA 1
ATOM 10530 C C . LYS B 1 244 ? -40.36900 25.97100 12.94300 1.000 28.16917 243 LYS B C 1
ATOM 10531 O O . LYS B 1 244 ? -41.03200 25.93900 11.89800 1.000 27.66911 243 LYS B O 1
ATOM 10550 N N . VAL B 1 245 ? -39.09400 26.36700 12.96800 1.000 41.60499 244 VAL B N 1
ATOM 10551 C CA . VAL B 1 245 ? -38.41600 26.84200 11.76400 1.000 27.42697 244 VAL B CA 1
ATOM 10552 C C . VAL B 1 245 ? -38.23500 25.71000 10.75900 1.000 33.82774 244 VAL B C 1
ATOM 10553 O O . VAL B 1 245 ? -38.49800 25.87300 9.56200 1.000 37.59398 244 VAL B O 1
ATOM 10566 N N . LEU B 1 246 ? -37.76500 24.55100 11.22700 1.000 24.08973 245 LEU B N 1
ATOM 10567 C CA . LEU B 1 246 ? -37.49100 23.43700 10.32700 1.000 25.23460 245 LEU B CA 1
ATOM 10568 C C . LEU B 1 246 ? -38.75100 22.92600 9.64200 1.000 31.56694 245 LEU B C 1
ATOM 10569 O O . LEU B 1 246 ? -38.67900 22.39800 8.52600 1.000 37.30974 245 LEU B O 1
ATOM 10585 N N . ALA B 1 247 ? -39.90500 23.04300 10.30300 1.000 28.87978 246 ALA B N 1
ATOM 10586 C CA . ALA B 1 247 ? -41.16600 22.61500 9.71000 1.000 41.13914 246 ALA B CA 1
ATOM 10587 C C . ALA B 1 247 ? -41.55300 23.46500 8.50900 1.000 46.18448 246 ALA B C 1
ATOM 10588 O O . ALA B 1 247 ? -42.33200 23.00800 7.66500 1.000 43.60260 246 ALA B O 1
ATOM 10595 N N . LYS B 1 248 ? -41.05400 24.69700 8.43100 1.000 41.15757 247 LYS B N 1
ATOM 10596 C CA . LYS B 1 248 ? -41.40000 25.59400 7.33800 1.000 36.27277 247 LYS B CA 1
ATOM 10597 C C . LYS B 1 248 ? -40.56100 25.35100 6.09100 1.000 37.71768 247 LYS B C 1
ATOM 10598 O O . LYS B 1 248 ? -40.96600 25.77100 5.00200 1.000 31.64064 247 LYS B O 1
ATOM 10617 N N . TYR B 1 249 ? -39.41000 24.69000 6.22600 1.000 31.31428 248 TYR B N 1
ATOM 10618 C CA . TYR B 1 249 ? -38.45300 24.53600 5.13800 1.000 38.22564 248 TYR B CA 1
ATOM 10619 C C . TYR B 1 249 ? -38.08500 23.07000 4.96300 1.000 38.57041 248 TYR B C 1
ATOM 10620 O O . TYR B 1 249 ? -38.08000 22.29500 5.92200 1.000 47.61360 248 TYR B O 1
ATOM 10638 N N . ASP B 1 250 ? -37.77400 22.69600 3.71900 1.000 26.77163 249 ASP B N 1
ATOM 10639 C CA . ASP B 1 250 ? -37.42500 21.31500 3.37400 1.000 28.07968 249 ASP B CA 1
ATOM 10640 C C . ASP B 1 250 ? -35.91400 21.16200 3.53800 1.000 29.95622 249 ASP B C 1
ATOM 10641 O O . ASP B 1 250 ? -35.12900 21.26400 2.59200 1.000 28.09021 249 ASP B O 1
ATOM 10650 N N . ILE B 1 251 ? -35.50800 20.90500 4.77700 1.000 24.97931 250 ILE B N 1
ATOM 10651 C CA . ILE B 1 251 ? -34.10200 20.84600 5.15900 1.000 28.16390 250 ILE B CA 1
ATOM 10652 C C . ILE B 1 251 ? -33.90000 19.65600 6.08300 1.000 25.21618 250 ILE B C 1
ATOM 10653 O O . ILE B 1 251 ? -34.77100 19.33700 6.89700 1.000 24.32134 250 ILE B O 1
ATOM 10669 N N . LEU B 1 252 ? -32.75500 18.99100 5.95400 1.000 26.96376 251 LEU B N 1
ATOM 10670 C CA . LEU B 1 252 ? -32.45100 17.86300 6.82100 1.000 27.87176 251 LEU B CA 1
ATOM 10671 C C . LEU B 1 252 ? -31.95000 18.35400 8.17400 1.000 26.83216 251 LEU B C 1
ATOM 10672 O O . LEU B 1 252 ? -31.26800 19.37900 8.27500 1.000 30.61420 251 LEU B O 1
ATOM 10688 N N . LEU B 1 253 ? -32.25900 17.58600 9.21400 1.000 17.83635 252 LEU B N 1
ATOM 10689 C CA . LEU B 1 253 ? -31.77400 17.84900 10.56200 1.000 24.23185 252 LEU B CA 1
ATOM 10690 C C . LEU B 1 253 ? -30.71800 16.81100 10.90900 1.000 27.78754 252 LEU B C 1
ATOM 10691 O O . LEU B 1 253 ? -30.99400 15.60700 10.87700 1.000 23.65020 252 LEU B O 1
ATOM 10707 N N . VAL B 1 254 ? -29.51900 17.28100 11.23900 1.000 23.10540 253 VAL B N 1
ATOM 10708 C CA . VAL B 1 254 ? -28.44300 16.43000 11.73200 1.000 20.89461 253 VAL B CA 1
ATOM 10709 C C . VAL B 1 254 ? -28.22800 16.77800 13.19900 1.000 23.98709 253 VAL B C 1
ATOM 10710 O O . VAL B 1 254 ? -27.79700 17.89100 13.52700 1.000 22.12634 253 VAL B O 1
ATOM 10723 N N . ALA B 1 255 ? -28.52800 15.83300 14.08100 1.000 23.05013 254 ALA B N 1
ATOM 10724 C CA . ALA B 1 255 ? -28.26000 15.97100 15.50800 1.000 23.68968 254 ALA B CA 1
ATOM 10725 C C . ALA B 1 255 ? -26.95800 15.23400 15.80600 1.000 25.18197 254 ALA B C 1
ATOM 10726 O O . ALA B 1 255 ? -26.90500 14.00200 15.72100 1.000 20.52351 254 ALA B O 1
ATOM 10733 N N . ASP B 1 256 ? -25.90600 15.98200 16.13300 1.000 22.85274 255 ASP B N 1
ATOM 10734 C CA . ASP B 1 256 ? -24.60900 15.38100 16.44200 1.000 30.44049 255 ASP B CA 1
ATOM 10735 C C . ASP B 1 256 ? -24.66200 14.84400 17.86800 1.000 26.64793 255 ASP B C 1
ATOM 10736 O O . ASP B 1 256 ? -24.62200 15.61600 18.83200 1.000 19.76026 255 ASP B O 1
ATOM 10745 N N . GLU B 1 257 ? -24.74800 13.51900 17.99800 1.000 24.57663 256 GLU B N 1
ATOM 10746 C CA . GLU B 1 257 ? -24.94000 12.84500 19.27500 1.000 21.69471 256 GLU B CA 1
ATOM 10747 C C . GLU B 1 257 ? -23.65100 12.23700 19.81700 1.000 22.85537 256 GLU B C 1
ATOM 10748 O O . GLU B 1 257 ? -23.70200 11.33100 20.65600 1.000 25.48200 256 GLU B O 1
ATOM 10760 N N . VAL B 1 258 ? -22.49600 12.69900 19.33700 1.000 23.52650 257 VAL B N 1
ATOM 10761 C CA . VAL B 1 258 ? -21.23100 12.07400 19.71100 1.000 17.31787 257 VAL B CA 1
ATOM 10762 C C . VAL B 1 258 ? -21.00600 12.16100 21.21700 1.000 22.19477 257 VAL B C 1
ATOM 10763 O O . VAL B 1 258 ? -20.48900 11.21900 21.83100 1.000 24.04499 257 VAL B O 1
ATOM 10776 N N . ILE B 1 259 ? -21.37100 13.28400 21.83600 1.000 18.67592 258 ILE B N 1
ATOM 10777 C CA . ILE B 1 259 ? -21.27600 13.40900 23.29100 1.000 23.43702 258 ILE B CA 1
ATOM 10778 C C . ILE B 1 259 ? -22.58800 13.05000 23.98300 1.000 22.43690 258 ILE B C 1
ATOM 10779 O O . ILE B 1 259 ? -22.58200 12.36700 25.01000 1.000 27.56646 258 ILE B O 1
ATOM 10795 N N . CYS B 1 260 ? -23.72400 13.53100 23.46700 1.000 25.38989 259 CYS B N 1
ATOM 10796 C CA . CYS B 1 260 ? -24.99000 13.38200 24.17600 1.000 28.55869 259 CYS B CA 1
ATOM 10797 C C . CYS B 1 260 ? -25.54000 11.96400 24.11800 1.000 26.18735 259 CYS B C 1
ATOM 10798 O O . CYS B 1 260 ? -26.42100 11.62200 24.91400 1.000 31.43008 259 CYS B O 1
ATOM 10806 N N . GLY B 1 261 ? -25.04300 11.12900 23.21400 1.000 33.62772 260 GLY B N 1
ATOM 10807 C CA . GLY B 1 261 ? -25.58200 9.79200 23.09100 1.000 37.59924 260 GLY B CA 1
ATOM 10808 C C . GLY B 1 261 ? -25.23500 8.91900 24.28200 1.000 33.62772 260 GLY B C 1
ATOM 10809 O O . GLY B 1 261 ? -24.21000 9.09000 24.94100 1.000 29.10875 260 GLY B O 1
ATOM 10813 N N . PHE B 1 262 ? -26.13300 7.97200 24.56600 1.000 29.87200 261 PHE B N 1
ATOM 10814 C CA . PHE B 1 262 ? -25.84100 6.82600 25.43000 1.000 34.43571 261 PHE B CA 1
ATOM 10815 C C . PHE B 1 262 ? -25.72800 7.21200 26.90600 1.000 25.17933 261 PHE B C 1
ATOM 10816 O O . PHE B 1 262 ? -24.86400 6.71800 27.63100 1.000 23.05276 261 PHE B O 1
ATOM 10833 N N . GLY B 1 263 ? -26.64300 8.07400 27.36000 1.000 33.36979 262 GLY B N 1
ATOM 10834 C CA . GLY B 1 263 ? -26.92200 8.26800 28.76900 1.000 30.98793 262 GLY B CA 1
ATOM 10835 C C . GLY B 1 263 ? -26.51300 9.61100 29.33400 1.000 28.24812 262 GLY B C 1
ATOM 10836 O O . GLY B 1 263 ? -26.98900 9.98200 30.41700 1.000 27.65595 262 GLY B O 1
ATOM 10840 N N . ARG B 1 264 ? -25.66000 10.35700 28.62800 1.000 26.67951 263 ARG B N 1
ATOM 10841 C CA . ARG B 1 264 ? -25.03700 11.54800 29.20000 1.000 25.79783 263 ARG B CA 1
ATOM 10842 C C . ARG B 1 264 ? -26.06100 12.48700 29.82500 1.000 26.11103 263 ARG B C 1
ATOM 10843 O O . ARG B 1 264 ? -25.86800 12.97700 30.94400 1.000 32.39073 263 ARG B O 1
ATOM 10864 N N . LEU B 1 265 ? -27.16800 12.73500 29.12600 1.000 30.29574 264 LEU B N 1
ATOM 10865 C CA . LEU B 1 265 ? -28.17600 13.68600 29.57200 1.000 34.28832 264 LEU B CA 1
ATOM 10866 C C . LEU B 1 265 ? -29.39800 13.01200 30.18500 1.000 27.89282 264 LEU B C 1
ATOM 10867 O O . LEU B 1 265 ? -30.40100 13.68500 30.43700 1.000 27.73227 264 LEU B O 1
ATOM 10883 N N . GLY B 1 266 ? -29.34200 11.70600 30.42100 1.000 37.06234 265 GLY B N 1
ATOM 10884 C CA . GLY B 1 266 ? -30.47700 10.97700 30.94200 1.000 42.28402 265 GLY B CA 1
ATOM 10885 C C . GLY B 1 266 ? -31.33600 10.31200 29.89600 1.000 43.48153 265 GLY B C 1
ATOM 10886 O O . GLY B 1 266 ? -32.40100 9.78200 30.23600 1.000 41.62868 265 GLY B O 1
ATOM 10890 N N . GLU B 1 267 ? -30.90600 10.31800 28.63800 1.000 35.28318 266 GLU B N 1
ATOM 10891 C CA . GLU B 1 267 ? -31.61300 9.64900 27.56100 1.000 31.13268 266 GLU B CA 1
ATOM 10892 C C . GLU B 1 267 ? -30.58800 8.89200 26.73200 1.000 38.70464 266 GLU B C 1
ATOM 10893 O O . GLU B 1 267 ? -29.38700 9.16700 26.79600 1.000 30.01149 266 GLU B O 1
ATOM 10905 N N . TRP B 1 268 ? -31.07400 7.94200 25.93200 1.000 31.36165 267 TRP B N 1
ATOM 10906 C CA . TRP B 1 268 ? -30.18800 7.26400 24.99500 1.000 34.56993 267 TRP B CA 1
ATOM 10907 C C . TRP B 1 268 ? -29.64200 8.23200 23.95700 1.000 31.44324 267 TRP B C 1
ATOM 10908 O O . TRP B 1 268 ? -28.55600 8.01100 23.41100 1.000 26.83480 267 TRP B O 1
ATOM 10929 N N . PHE B 1 269 ? -30.38000 9.29800 23.66300 1.000 25.70045 268 PHE B N 1
ATOM 10930 C CA . PHE B 1 269 ? -29.92400 10.30700 22.71900 1.000 26.31105 268 PHE B CA 1
ATOM 10931 C C . PHE B 1 269 ? -30.43700 11.65900 23.18700 1.000 23.79759 268 PHE B C 1
ATOM 10932 O O . PHE B 1 269 ? -31.57100 11.76800 23.65900 1.000 27.84018 268 PHE B O 1
ATOM 10949 N N . GLY B 1 270 ? -29.58800 12.68200 23.07700 1.000 28.75608 269 GLY B N 1
ATOM 10950 C CA . GLY B 1 270 ? -30.02400 14.02500 23.41700 1.000 35.81482 269 GLY B CA 1
ATOM 10951 C C . GLY B 1 270 ? -31.22300 14.46900 22.60400 1.000 30.56945 269 GLY B C 1
ATOM 10952 O O . GLY B 1 270 ? -32.07400 15.21300 23.09900 1.000 34.02513 269 GLY B O 1
ATOM 10956 N N . SER B 1 271 ? -31.30900 14.01300 21.35100 1.000 27.54014 270 SER B N 1
ATOM 10957 C CA . SER B 1 271 ? -32.47800 14.29000 20.52400 1.000 32.90658 270 SER B CA 1
ATOM 10958 C C . SER B 1 271 ? -33.76800 13.91800 21.23900 1.000 32.56969 270 SER B C 1
ATOM 10959 O O . SER B 1 271 ? -34.79000 14.59900 21.09200 1.000 33.22240 270 SER B O 1
ATOM 10967 N N . GLN B 1 272 ? -33.74600 12.82800 22.00600 1.000 37.02549 271 GLN B N 1
ATOM 10968 C CA . GLN B 1 272 ? -34.95200 12.39200 22.69800 1.000 36.39384 271 GLN B CA 1
ATOM 10969 C C . GLN B 1 272 ? -35.28900 13.30900 23.86500 1.000 32.11964 271 GLN B C 1
ATOM 10970 O O . GLN B 1 272 ? -36.46800 13.47000 24.20100 1.000 34.91208 271 GLN B O 1
ATOM 10984 N N . HIS B 1 273 ? -34.28200 13.92900 24.48500 1.000 25.42410 272 HIS B N 1
ATOM 10985 C CA . HIS B 1 273 ? -34.55600 14.85400 25.57800 1.000 32.54601 272 HIS B CA 1
ATOM 10986 C C . HIS B 1 273 ? -35.34100 16.06500 25.09600 1.000 32.06174 272 HIS B C 1
ATOM 10987 O O . HIS B 1 273 ? -36.17700 16.59900 25.83400 1.000 28.19549 272 HIS B O 1
ATOM 11001 N N . TYR B 1 274 ? -35.09500 16.50400 23.86200 1.000 36.86495 273 TYR B N 1
ATOM 11002 C CA . TYR B 1 274 ? -35.73200 17.68900 23.30700 1.000 30.14309 273 TYR B CA 1
ATOM 11003 C C . TYR B 1 274 ? -36.79000 17.35100 22.26500 1.000 27.52698 273 TYR B C 1
ATOM 11004 O O . TYR B 1 274 ? -37.28500 18.25500 21.58600 1.000 35.54900 273 TYR B O 1
ATOM 11022 N N . GLY B 1 275 ? -37.12800 16.07500 22.10600 1.000 33.59613 274 GLY B N 1
ATOM 11023 C CA . GLY B 1 275 ? -38.18300 15.67800 21.18700 1.000 36.43068 274 GLY B CA 1
ATOM 11024 C C . GLY B 1 275 ? -37.90900 15.97300 19.72900 1.000 31.97489 274 GLY B C 1
ATOM 11025 O O . GLY B 1 275 ? -38.82700 16.35800 18.99400 1.000 33.47243 274 GLY B O 1
ATOM 11029 N N . LEU B 1 276 ? -36.66700 15.80500 19.29000 1.000 34.09093 275 LEU B N 1
ATOM 11030 C CA . LEU B 1 276 ? -36.31500 16.00600 17.89400 1.000 34.57257 275 LEU B CA 1
ATOM 11031 C C . LEU B 1 276 ? -36.40200 14.69600 17.11500 1.000 27.75859 275 LEU B C 1
ATOM 11032 O O . LEU B 1 276 ? -36.28800 13.60200 17.67200 1.000 33.86722 275 LEU B O 1
ATOM 11048 N N . GLU B 1 277 ? -36.59100 14.82400 15.80000 1.000 27.04272 276 GLU B N 1
ATOM 11049 C CA . GLU B 1 277 ? -36.54800 13.69200 14.87900 1.000 50.76925 276 GLU B CA 1
ATOM 11050 C C . GLU B 1 277 ? -35.50400 14.01100 13.81400 1.000 35.60690 276 GLU B C 1
ATOM 11051 O O . GLU B 1 277 ? -35.83900 14.51700 12.73000 1.000 25.17933 276 GLU B O 1
ATOM 11063 N N . PRO B 1 278 ? -34.23000 13.77300 14.09900 1.000 38.99152 277 PRO B N 1
ATOM 11064 C CA . PRO B 1 278 ? -33.19600 14.05600 13.10500 1.000 31.06951 277 PRO B CA 1
ATOM 11065 C C . PRO B 1 278 ? -33.25500 13.06700 11.95200 1.000 35.70954 277 PRO B C 1
ATOM 11066 O O . PRO B 1 278 ? -33.79700 11.96200 12.05400 1.000 26.11103 277 PRO B O 1
ATOM 11077 N N . ASP B 1 279 ? -32.73300 13.50900 10.81800 1.000 24.05025 278 ASP B N 1
ATOM 11078 C CA . ASP B 1 279 ? -32.57500 12.63600 9.66700 1.000 25.95838 278 ASP B CA 1
ATOM 11079 C C . ASP B 1 279 ? -31.28300 11.84400 9.74900 1.000 25.01089 278 ASP B C 1
ATOM 11080 O O . ASP B 1 279 ? -31.20700 10.73100 9.21800 1.000 20.61037 278 ASP B O 1
ATOM 11089 N N . LEU B 1 280 ? -30.27700 12.38900 10.42600 1.000 17.36261 279 LEU B N 1
ATOM 11090 C CA . LEU B 1 280 ? -29.00100 11.71600 10.61400 1.000 23.83970 279 LEU B CA 1
ATOM 11091 C C . LEU B 1 280 ? -28.48300 12.02800 12.00700 1.000 23.33438 279 LEU B C 1
ATOM 11092 O O . LEU B 1 280 ? -28.69600 13.11500 12.54100 1.000 25.03195 279 LEU B O 1
ATOM 11108 N N . MET B 1 281 ? -27.78400 11.04900 12.60200 1.000 18.21797 280 MET B N 1
ATOM 11109 C CA . MET B 1 281 ? -27.21600 11.20300 13.93500 1.000 20.11031 280 MET B CA 1
ATOM 11110 C C . MET B 1 281 ? -25.83400 10.55800 13.96900 1.000 23.88971 280 MET B C 1
ATOM 11111 O O . MET B 1 281 ? -25.72100 9.32300 14.01200 1.000 16.89939 280 MET B O 1
ATOM 11125 N N . PRO B 1 282 ? -24.76700 11.35300 13.92800 1.000 14.63597 281 PRO B N 1
ATOM 11126 C CA . PRO B 1 282 ? -23.43600 10.78700 14.17200 1.000 23.79759 281 PRO B CA 1
ATOM 11127 C C . PRO B 1 282 ? -23.25700 10.43400 15.64000 1.000 20.82355 281 PRO B C 1
ATOM 11128 O O . PRO B 1 282 ? -23.82200 11.06900 16.53500 1.000 15.69399 281 PRO B O 1
ATOM 11139 N N . ILE B 1 283 ? -22.47700 9.37800 15.87800 1.000 21.71050 282 ILE B N 1
ATOM 11140 C CA . ILE B 1 283 ? -22.26700 8.85200 17.22100 1.000 18.17850 282 ILE B CA 1
ATOM 11141 C C . ILE B 1 283 ? -20.84500 8.32500 17.33800 1.000 20.36823 282 ILE B C 1
ATOM 11142 O O . ILE B 1 283 ? -20.20500 7.96700 16.34700 1.000 18.74962 282 ILE B O 1
ATOM 11158 N N . ALA B 1 284 ? -20.35500 8.28100 18.57800 1.000 15.91770 283 ALA B N 1
ATOM 11159 C CA . ALA B 1 284 ? -19.07000 7.68500 18.92900 1.000 18.02848 283 ALA B CA 1
ATOM 11160 C C . ALA B 1 284 ? -18.91800 7.75500 20.44800 1.000 22.19740 283 ALA B C 1
ATOM 11161 O O . ALA B 1 284 ? -19.90900 7.64200 21.17700 1.000 19.28389 283 ALA B O 1
ATOM 11168 N N . LYS B 1 285 ? -17.69200 7.96600 20.93000 1.000 21.44731 284 LYS B N 1
ATOM 11169 C CA . LYS B 1 285 ? -17.42700 8.17200 22.35300 1.000 17.09679 284 LYS B CA 1
ATOM 11170 C C . LYS B 1 285 ? -18.13800 7.14200 23.22700 1.000 25.74519 284 LYS B C 1
ATOM 11171 O O . LYS B 1 285 ? -17.66000 6.01000 23.35900 1.000 23.76338 284 LYS B O 1
ATOM 11187 N N . GLY B 1 286 ? -19.26600 7.51100 23.83500 1.000 23.86339 285 GLY B N 1
ATOM 11188 C CA . GLY B 1 286 ? -19.94100 6.61100 24.76200 1.000 22.23424 285 GLY B CA 1
ATOM 11189 C C . GLY B 1 286 ? -20.45100 5.32800 24.13500 1.000 25.64518 285 GLY B C 1
ATOM 11190 O O . GLY B 1 286 ? -20.80300 4.39500 24.86900 1.000 22.62377 285 GLY B O 1
ATOM 11194 N N . LEU B 1 287 ? -20.50500 5.26600 22.80200 1.000 22.66851 286 LEU B N 1
ATOM 11195 C CA . LEU B 1 287 ? -20.95000 4.06500 22.10100 1.000 22.07370 286 LEU B CA 1
ATOM 11196 C C . LEU B 1 287 ? -20.24900 2.81300 22.60700 1.000 22.27899 286 LEU B C 1
ATOM 11197 O O . LEU B 1 287 ? -20.85100 1.73300 22.65900 1.000 22.55007 286 LEU B O 1
ATOM 11213 N N . SER B 1 288 ? -18.97200 2.93400 22.96600 1.000 21.27097 287 SER B N 1
ATOM 11214 C CA . SER B 1 288 ? -18.17500 1.80900 23.43800 1.000 19.96292 287 SER B CA 1
ATOM 11215 C C . SER B 1 288 ? -17.57900 2.06700 24.81900 1.000 17.77845 287 SER B C 1
ATOM 11216 O O . SER B 1 288 ? -16.66400 1.35200 25.23700 1.000 23.54230 287 SER B O 1
ATOM 11224 N N . SER B 1 289 ? -18.09100 3.06600 25.53900 1.000 22.07896 288 SER B N 1
ATOM 11225 C CA . SER B 1 289 ? -17.44200 3.58400 26.74700 1.000 22.19213 288 SER B CA 1
ATOM 11226 C C . SER B 1 289 ? -15.96700 3.88300 26.48700 1.000 18.22850 288 SER B C 1
ATOM 11227 O O . SER B 1 289 ? -15.14200 3.87500 27.40500 1.000 23.34490 288 SER B O 1
ATOM 11235 N N . GLY B 1 290 ? -15.62900 4.17000 25.23300 1.000 19.47602 289 GLY B N 1
ATOM 11236 C CA . GLY B 1 290 ? -14.26500 4.47000 24.86000 1.000 22.07633 289 GLY B CA 1
ATOM 11237 C C . GLY B 1 290 ? -13.30300 3.30300 24.89200 1.000 20.31559 289 GLY B C 1
ATOM 11238 O O . GLY B 1 290 ? -12.12000 3.49600 24.59100 1.000 23.39228 289 GLY B O 1
ATOM 11242 N N . TYR B 1 291 ? -13.75600 2.10000 25.24900 1.000 18.46537 290 TYR B N 1
ATOM 11243 C CA . TYR B 1 291 ? -12.83100 0.97900 25.38100 1.000 17.76266 290 TYR B CA 1
ATOM 11244 C C . TYR B 1 291 ? -12.17500 0.61500 24.05400 1.000 23.58704 290 TYR B C 1
ATOM 11245 O O . TYR B 1 291 ? -11.02800 0.15500 24.04000 1.000 21.47100 290 TYR B O 1
ATOM 11263 N N . LEU B 1 292 ? -12.87200 0.80000 22.93700 1.000 26.31368 291 LEU B N 1
ATOM 11264 C CA . LEU B 1 292 ? -12.26000 0.61500 21.62600 1.000 24.83719 291 LEU B CA 1
ATOM 11265 C C . LEU B 1 292 ? -12.86900 1.63000 20.67300 1.000 23.17383 291 LEU B C 1
ATOM 11266 O O . LEU B 1 292 ? -14.02500 2.03100 20.85700 1.000 21.32887 291 LEU B O 1
ATOM 11282 N N . PRO B 1 293 ? -12.12300 2.07600 19.65800 1.000 29.75883 292 PRO B N 1
ATOM 11283 C CA . PRO B 1 293 ? -12.64900 3.12300 18.77100 1.000 26.45580 292 PRO B CA 1
ATOM 11284 C C . PRO B 1 293 ? -13.72300 2.57900 17.84400 1.000 18.48906 292 PRO B C 1
ATOM 11285 O O . PRO B 1 293 ? -13.52700 1.57200 17.15900 1.000 22.42111 292 PRO B O 1
ATOM 11296 N N . ILE B 1 294 ? -14.85800 3.26700 17.81900 1.000 20.61300 293 ILE B N 1
ATOM 11297 C CA . ILE B 1 294 ? -15.92100 2.95600 16.87500 1.000 16.94677 293 ILE B CA 1
ATOM 11298 C C . ILE B 1 294 ? -16.89300 4.12400 16.86600 1.000 20.09715 293 ILE B C 1
ATOM 11299 O O . ILE B 1 294 ? -17.14800 4.74700 17.90400 1.000 19.78658 293 ILE B O 1
ATOM 11315 N N . GLY B 1 295 ? -17.40900 4.45000 15.68900 1.000 20.34454 294 GLY B N 1
ATOM 11316 C CA . GLY B 1 295 ? -18.43600 5.45900 15.56200 1.000 27.54541 294 GLY B CA 1
ATOM 11317 C C . GLY B 1 295 ? -19.39100 5.06100 14.46200 1.000 26.64793 294 GLY B C 1
ATOM 11318 O O . GLY B 1 295 ? -19.30200 3.94400 13.94400 1.000 17.88109 294 GLY B O 1
ATOM 11322 N N . GLY B 1 296 ? -20.31200 5.94400 14.10400 1.000 16.98098 295 GLY B N 1
ATOM 11323 C CA . GLY B 1 296 ? -21.19600 5.66800 12.98900 1.000 22.18161 295 GLY B CA 1
ATOM 11324 C C . GLY B 1 296 ? -22.18600 6.79300 12.80600 1.000 19.01281 295 GLY B C 1
ATOM 11325 O O . GLY B 1 296 ? -22.15900 7.80500 13.51300 1.000 16.56778 295 GLY B O 1
ATOM 11329 N N . VAL B 1 297 ? -23.06400 6.59700 11.82900 1.000 21.06568 296 VAL B N 1
ATOM 11330 C CA . VAL B 1 297 ? -24.16400 7.50800 11.54900 1.000 14.36488 296 VAL B CA 1
ATOM 11331 C C . VAL B 1 297 ? -25.44100 6.68700 11.60200 1.000 18.13375 296 VAL B C 1
ATOM 11332 O O . VAL B 1 297 ? -25.59200 5.72000 10.84400 1.000 18.98912 296 VAL B O 1
ATOM 11345 N N . LEU B 1 298 ? -26.34400 7.04700 12.50800 1.000 17.52315 297 LEU B N 1
ATOM 11346 C CA . LEU B 1 298 ? -27.69400 6.49900 12.48400 1.000 15.80453 297 LEU B CA 1
ATOM 11347 C C . LEU B 1 298 ? -28.47300 7.25700 11.41500 1.000 18.83121 297 LEU B C 1
ATOM 11348 O O . LEU B 1 298 ? -28.55300 8.49100 11.45400 1.000 18.71014 297 LEU B O 1
ATOM 11364 N N . VAL B 1 299 ? -29.04600 6.52500 10.46700 1.000 17.78108 298 VAL B N 1
ATOM 11365 C CA . VAL B 1 299 ? -29.58200 7.10700 9.24100 1.000 25.74519 298 VAL B CA 1
ATOM 11366 C C . VAL B 1 299 ? -31.09500 6.96400 9.26900 1.000 24.23975 298 VAL B C 1
ATOM 11367 O O . VAL B 1 299 ? -31.62100 5.85200 9.41000 1.000 23.91603 298 VAL B O 1
ATOM 11380 N N . GLY B 1 300 ? -31.79300 8.09100 9.12800 1.000 20.29717 299 GLY B N 1
ATOM 11381 C CA . GLY B 1 300 ? -33.23700 8.06600 9.10600 1.000 30.22204 299 GLY B CA 1
ATOM 11382 C C . GLY B 1 300 ? -33.78000 7.49200 7.81300 1.000 23.92655 299 GLY B C 1
ATOM 11383 O O . GLY B 1 300 ? -33.11100 7.45300 6.77900 1.000 24.01341 299 GLY B O 1
ATOM 11387 N N . ASP B 1 301 ? -35.04200 7.05700 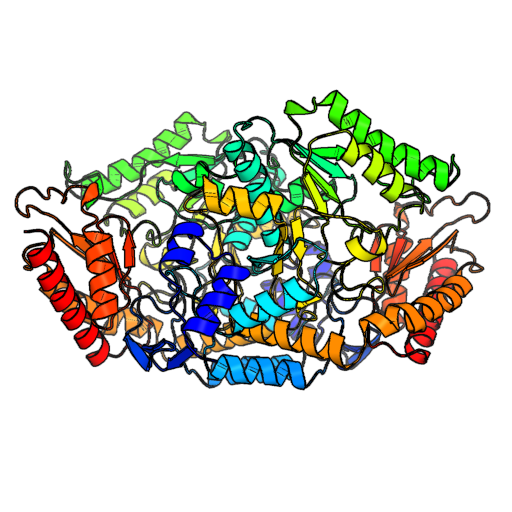7.88200 1.000 18.72856 300 ASP B N 1
ATOM 11388 C CA . ASP B 1 301 ? -35.66400 6.37800 6.75100 1.000 21.01568 300 ASP B CA 1
ATOM 11389 C C . ASP B 1 301 ? -35.67800 7.25000 5.50200 1.000 25.32935 300 ASP B C 1
ATOM 11390 O O . ASP B 1 301 ? -35.54200 6.74100 4.38300 1.000 28.15338 300 ASP B O 1
ATOM 11399 N N . ARG B 1 302 ? -35.88500 8.55800 5.66300 1.000 26.53476 301 ARG B N 1
ATOM 11400 C CA . ARG B 1 302 ? -35.97200 9.43400 4.49700 1.000 32.66181 301 ARG B CA 1
ATOM 11401 C C . ARG B 1 302 ? -34.66400 9.44800 3.71400 1.000 23.05013 301 ARG B C 1
ATOM 11402 O O . ARG B 1 302 ? -34.66700 9.32600 2.48400 1.000 19.89186 301 ARG B O 1
ATOM 11423 N N . VAL B 1 303 ? -33.53200 9.62900 4.39900 1.000 22.95802 302 VAL B N 1
ATOM 11424 C CA . VAL B 1 303 ? -32.25300 9.61700 3.69400 1.000 28.34024 302 VAL B CA 1
ATOM 11425 C C . VAL B 1 303 ? -31.91700 8.20200 3.23400 1.000 26.15314 302 VAL B C 1
ATOM 11426 O O . VAL B 1 303 ? -31.44400 7.99400 2.11000 1.000 23.40807 302 VAL B O 1
ATOM 11439 N N . ALA B 1 304 ? -32.15400 7.20800 4.09200 1.000 25.14512 303 ALA B N 1
ATOM 11440 C CA . ALA B 1 304 ? -31.79600 5.83500 3.75200 1.000 26.42685 303 ALA B CA 1
ATOM 11441 C C . ALA B 1 304 ? -32.51400 5.36700 2.49100 1.000 28.86662 303 ALA B C 1
ATOM 11442 O O . ALA B 1 304 ? -31.91200 4.71400 1.62900 1.000 26.09787 303 ALA B O 1
ATOM 11449 N N . GLU B 1 305 ? -33.80300 5.68600 2.36300 1.000 25.96101 304 GLU B N 1
ATOM 11450 C CA . GLU B 1 305 ? -34.58000 5.16500 1.24300 1.000 34.69627 304 GLU B CA 1
ATOM 11451 C C . GLU B 1 305 ? -34.10700 5.74300 -0.08500 1.000 29.09296 304 GLU B C 1
ATOM 11452 O O . GLU B 1 305 ? -34.07700 5.03700 -1.09900 1.000 21.79735 304 GLU B O 1
ATOM 11464 N N . THR B 1 306 ? -33.75500 7.02600 -0.11300 1.000 24.80561 305 THR B N 1
ATOM 11465 C CA . THR B 1 306 ? -33.23800 7.61100 -1.34400 1.000 27.57436 305 THR B CA 1
ATOM 11466 C C . THR B 1 306 ? -31.89200 6.99500 -1.71400 1.000 24.64769 305 THR B C 1
ATOM 11467 O O . THR B 1 306 ? -31.68200 6.59100 -2.86400 1.000 26.70320 305 THR B O 1
ATOM 11478 N N . LEU B 1 307 ? -30.97000 6.89900 -0.75000 1.000 22.82642 306 LEU B N 1
ATOM 11479 C CA . LEU B 1 307 ? -29.67500 6.28200 -1.02800 1.000 25.40568 306 LEU B CA 1
ATOM 11480 C C . LEU B 1 307 ? -29.83900 4.84300 -1.50900 1.000 20.95514 306 LEU B C 1
ATOM 11481 O O . LEU B 1 307 ? -29.21000 4.42900 -2.49000 1.000 24.53715 306 LEU B O 1
ATOM 11497 N N . ILE B 1 308 ? -30.69000 4.06600 -0.83900 1.000 22.22898 307 ILE B N 1
ATOM 11498 C CA . ILE B 1 308 ? -30.84800 2.66200 -1.20800 1.000 29.65356 307 ILE B CA 1
ATOM 11499 C C . ILE B 1 308 ? -31.50500 2.54300 -2.57800 1.000 41.93661 307 ILE B C 1
ATOM 11500 O O . ILE B 1 308 ? -30.97800 1.88500 -3.48200 1.000 28.40867 307 ILE B O 1
ATOM 11516 N N . GLU B 1 309 ? -32.66200 3.18800 -2.75400 1.000 30.84844 308 GLU B N 1
ATOM 11517 C CA . GLU B 1 309 ? -33.48500 2.95300 -3.93400 1.000 23.19752 308 GLU B CA 1
ATOM 11518 C C . GLU B 1 309 ? -32.96800 3.67800 -5.16700 1.000 26.49528 308 GLU B C 1
ATOM 11519 O O . GLU B 1 309 ? -33.18400 3.20900 -6.29100 1.000 27.95862 308 GLU B O 1
ATOM 11531 N N . GLU B 1 310 ? -32.29700 4.81500 -4.98200 1.000 29.62460 309 GLU B N 1
ATOM 11532 C CA . GLU B 1 310 ? -31.88200 5.65700 -6.09100 1.000 28.06652 309 GLU B CA 1
ATOM 11533 C C . GLU B 1 310 ? -30.37600 5.70000 -6.29700 1.000 26.79269 309 GLU B C 1
ATOM 11534 O O . GLU B 1 310 ? -29.93200 6.03500 -7.39900 1.000 28.50342 309 GLU B O 1
ATOM 11546 N N . GLY B 1 311 ? -29.58600 5.36000 -5.28000 1.000 25.72677 310 GLY B N 1
ATOM 11547 C CA . GLY B 1 311 ? -28.18400 5.72100 -5.27000 1.000 33.33558 310 GLY B CA 1
ATOM 11548 C C . GLY B 1 311 ? -27.20800 4.71100 -5.81700 1.000 34.41992 310 GLY B C 1
ATOM 11549 O O . GLY B 1 311 ? -26.05900 5.07300 -6.08900 1.000 31.04056 310 GLY B O 1
ATOM 11553 N N . GLY B 1 312 ? -27.61400 3.45900 -5.99700 1.000 28.28234 311 GLY B N 1
ATOM 11554 C CA . GLY B 1 312 ? -26.64600 2.45500 -6.40200 1.000 27.21642 311 GLY B CA 1
ATOM 11555 C C . GLY B 1 312 ? -25.58700 2.28300 -5.33300 1.000 27.74543 311 GLY B C 1
ATOM 11556 O O . GLY B 1 312 ? -25.88600 2.21800 -4.13500 1.000 20.99989 311 GLY B O 1
ATOM 11560 N N . GLU B 1 313 ? -24.32700 2.20400 -5.76000 1.000 25.68992 312 GLU B N 1
ATOM 11561 C CA . GLU B 1 313 ? -23.22600 2.11500 -4.81100 1.000 24.23448 312 GLU B CA 1
ATOM 11562 C C . GLU B 1 313 ? -22.92900 3.48800 -4.22000 1.000 31.60905 312 GLU B C 1
ATOM 11563 O O . GLU B 1 313 ? -22.86000 4.48800 -4.94100 1.000 24.38977 312 GLU B O 1
ATOM 11575 N N . PHE B 1 314 ? -22.73200 3.52700 -2.90500 1.000 21.67365 313 PHE B N 1
ATOM 11576 C CA . PHE B 1 314 ? -22.23200 4.70900 -2.20500 1.000 24.53978 313 PHE B CA 1
ATOM 11577 C C . PHE B 1 314 ? -20.72300 4.53100 -2.05200 1.000 30.39838 313 PHE B C 1
ATOM 11578 O O . PHE B 1 314 ? -20.26800 3.70500 -1.25400 1.000 25.96627 313 PHE B O 1
ATOM 11595 N N . PHE B 1 315 ? -19.94500 5.29600 -2.82600 1.000 23.10014 314 PHE B N 1
ATOM 11596 C CA . PHE B 1 315 ? -18.48900 5.11900 -2.87900 1.000 19.25494 314 PHE B CA 1
ATOM 11597 C C . PHE B 1 315 ? -17.86300 5.81400 -1.67000 1.000 24.47136 314 PHE B C 1
ATOM 11598 O O . PHE B 1 315 ? -17.22000 6.86300 -1.76200 1.000 20.28138 314 PHE B O 1
ATOM 11615 N N . HIS B 1 316 ? -18.04500 5.17800 -0.51800 1.000 20.06556 315 HIS B N 1
ATOM 11616 C CA . HIS B 1 316 ? -17.70700 5.78100 0.75900 1.000 26.51634 315 HIS B CA 1
ATOM 11617 C C . HIS B 1 316 ? -17.50100 4.67700 1.78400 1.000 24.05025 315 HIS B C 1
ATOM 11618 O O . HIS B 1 316 ? -18.20400 3.66500 1.76000 1.000 18.91806 315 HIS B O 1
ATOM 11632 N N . GLY B 1 317 ? -16.53600 4.87400 2.66600 1.000 17.74160 316 GLY B N 1
ATOM 11633 C CA . GLY B 1 317 ? -16.36200 3.97700 3.79400 1.000 24.53715 316 GLY B CA 1
ATOM 11634 C C . GLY B 1 317 ? -14.90600 3.85200 4.18400 1.000 20.86566 316 GLY B C 1
ATOM 11635 O O . GLY B 1 317 ? -14.00500 4.35300 3.51600 1.000 23.65284 316 GLY B O 1
ATOM 11639 N N . PHE B 1 318 ? -14.68900 3.15700 5.30100 1.000 21.63680 317 PHE B N 1
ATOM 11640 C CA . PHE B 1 318 ? -13.37500 3.07400 5.92300 1.000 19.69973 317 PHE B CA 1
ATOM 11641 C C . PHE B 1 318 ? -12.99600 1.62700 6.19500 1.000 17.93636 317 PHE B C 1
ATOM 11642 O O . PHE B 1 318 ? -13.84300 0.80300 6.55200 1.000 19.15230 317 PHE B O 1
ATOM 11659 N N . THR B 1 319 ? -11.70500 1.33500 6.02900 1.000 17.97584 318 THR B N 1
ATOM 11660 C CA . THR B 1 319 ? -11.14800 0.01100 6.27500 1.000 17.53368 318 THR B CA 1
ATOM 11661 C C . THR B 1 319 ? -11.68300 -0.58200 7.57300 1.000 22.94749 318 THR B C 1
ATOM 11662 O O . THR B 1 319 ? -12.06900 -1.75500 7.61600 1.000 20.20769 318 THR B O 1
ATOM 11673 N N . TYR B 1 320 ? -11.72900 0.22200 8.63100 1.000 14.24908 319 TYR B N 1
ATOM 11674 C CA . TYR B 1 320 ? -12.13100 -0.25500 9.94700 1.000 21.18412 319 TYR B CA 1
ATOM 11675 C C . TYR B 1 320 ? -13.60000 0.02100 10.25100 1.000 25.19513 319 TYR B C 1
ATOM 11676 O O . TYR B 1 320 ? -14.01800 -0.09500 11.40900 1.000 17.99689 319 TYR B O 1
ATOM 11694 N N . SER B 1 321 ? -14.39200 0.37500 9.23900 1.000 13.97273 320 SER B N 1
ATOM 11695 C CA . SER B 1 321 ? -15.83900 0.44300 9.40400 1.000 22.17634 320 SER B CA 1
ATOM 11696 C C . SER B 1 321 ? -16.36600 -0.90000 9.88700 1.000 23.96077 320 SER B C 1
ATOM 11697 O O . SER B 1 321 ? -16.12100 -1.93400 9.25500 1.000 19.80764 320 SER B O 1
ATOM 11705 N N . GLY B 1 322 ? -17.08400 -0.88500 11.00500 1.000 19.23125 321 GLY B N 1
ATOM 11706 C CA . GLY B 1 322 ? -17.67000 -2.09400 11.53500 1.000 24.66612 321 GLY B CA 1
ATOM 11707 C C . GLY B 1 322 ? -16.69800 -3.03400 12.20500 1.000 26.26894 321 GLY B C 1
ATOM 11708 O O . GLY B 1 322 ? -17.06900 -4.17900 12.48000 1.000 21.10516 321 GLY B O 1
ATOM 11712 N N . HIS B 1 323 ? -15.46900 -2.59100 12.47500 1.000 21.25781 322 HIS B N 1
ATOM 11713 C CA . HIS B 1 323 ? -14.42800 -3.46000 13.01600 1.000 28.15074 322 HIS B CA 1
ATOM 11714 C C . HIS B 1 323 ? -15.00900 -4.45800 14.00800 1.000 24.82140 322 HIS B C 1
ATOM 11715 O O . HIS B 1 323 ? -15.56900 -4.05100 15.03300 1.000 19.57866 322 HIS B O 1
ATOM 11729 N N . PRO B 1 324 ? -14.89700 -5.76600 13.75300 1.000 22.31583 323 PRO B N 1
ATOM 11730 C CA . PRO B 1 324 ? -15.67500 -6.72300 14.55700 1.000 17.68633 323 PRO B CA 1
ATOM 11731 C C . PRO B 1 324 ? -15.31900 -6.72200 16.03400 1.000 20.55773 323 PRO B C 1
ATOM 11732 O O . PRO B 1 324 ? -16.20800 -6.92200 16.87000 1.000 22.85537 323 PRO B O 1
ATOM 11743 N N . THR B 1 325 ? -14.05400 -6.49100 16.39300 1.000 19.72079 324 THR B N 1
ATOM 11744 C CA . THR B 1 325 ? -13.70500 -6.44300 17.81100 1.000 24.58716 324 THR B CA 1
ATOM 11745 C C . THR B 1 325 ? -14.26300 -5.18600 18.46900 1.000 22.25530 324 THR B C 1
ATOM 11746 O O . THR B 1 325 ? -14.78900 -5.24500 19.58700 1.000 22.69746 324 THR B O 1
ATOM 11757 N N . CYS B 1 326 ? -14.15300 -4.03800 17.79700 1.000 21.69734 325 CYS B N 1
ATOM 11758 C CA . CYS B 1 326 ? -14.73600 -2.81300 18.33400 1.000 15.54923 325 CYS B CA 1
ATOM 11759 C C . CYS B 1 326 ? -16.25300 -2.91900 18.42700 1.000 20.54983 325 CYS B C 1
ATOM 11760 O O . CYS B 1 326 ? -16.85800 -2.45600 19.40100 1.000 22.43690 325 CYS B O 1
ATOM 11768 N N . ALA B 1 327 ? -16.88800 -3.51600 17.41200 1.000 23.89760 326 ALA B N 1
ATOM 11769 C CA . ALA B 1 327 ? -18.33600 -3.69500 17.43600 1.000 24.96878 326 ALA B CA 1
ATOM 11770 C C . ALA B 1 327 ? -18.76200 -4.63300 18.55800 1.000 23.08698 326 ALA B C 1
ATOM 11771 O O . ALA B 1 327 ? -19.79300 -4.41000 19.20400 1.000 22.29478 326 ALA B O 1
ATOM 11778 N N . ALA B 1 328 ? -18.00900 -5.71500 18.77200 1.000 24.17658 327 ALA B N 1
ATOM 11779 C CA . ALA B 1 328 ? -18.30400 -6.62400 19.87500 1.000 24.92667 327 ALA B CA 1
ATOM 11780 C C . ALA B 1 328 ? -18.27800 -5.89700 21.21600 1.000 33.65140 327 ALA B C 1
ATOM 11781 O O . ALA B 1 328 ? -19.12600 -6.14300 22.08300 1.000 24.51610 327 ALA B O 1
ATOM 11788 N N . VAL B 1 329 ? -17.30100 -5.00800 21.41000 1.000 26.15050 328 VAL B N 1
ATOM 11789 C CA . VAL B 1 329 ? -17.21100 -4.25000 22.65400 1.000 21.24465 328 VAL B CA 1
ATOM 11790 C C . VAL B 1 329 ? -18.35700 -3.25500 22.76800 1.000 20.12610 328 VAL B C 1
ATOM 11791 O O . VAL B 1 329 ? -18.95600 -3.09900 23.83900 1.000 22.07107 328 VAL B O 1
ATOM 11804 N N . ALA B 1 330 ? -18.65700 -2.53700 21.68500 1.000 22.06580 329 ALA B N 1
ATOM 11805 C CA . ALA B 1 330 ? -19.77200 -1.59600 21.70800 1.000 17.25733 329 ALA B CA 1
ATOM 11806 C C . ALA B 1 330 ? -21.08400 -2.30800 22.01600 1.000 19.73395 329 ALA B C 1
ATOM 11807 O O . ALA B 1 330 ? -21.89300 -1.82200 22.81800 1.000 21.19728 329 ALA B O 1
ATOM 11814 N N . LEU B 1 331 ? -21.32000 -3.45200 21.37700 1.000 23.26332 330 LEU B N 1
ATOM 11815 C CA . LEU B 1 331 ? -22.53600 -4.21200 21.63800 1.000 18.83384 330 LEU B CA 1
ATOM 11816 C C . LEU B 1 331 ? -22.65500 -4.56300 23.11600 1.000 20.81039 330 LEU B C 1
ATOM 11817 O O . LEU B 1 331 ? -23.72300 -4.41200 23.72000 1.000 23.98182 330 LEU B O 1
ATOM 11833 N N . LYS B 1 332 ? -21.57300 -5.06800 23.70800 1.000 24.62664 331 LYS B N 1
ATOM 11834 C CA . LYS B 1 332 ? -21.62900 -5.45200 25.11400 1.000 28.40604 331 LYS B CA 1
ATOM 11835 C C . LYS B 1 332 ? -21.84800 -4.22800 25.99500 1.000 20.53141 331 LYS B C 1
ATOM 11836 O O . LYS B 1 332 ? -22.58700 -4.29000 26.98300 1.000 27.96651 331 LYS B O 1
ATOM 11855 N N . ASN B 1 333 ? -21.21600 -3.10600 25.64300 1.000 24.80297 332 ASN B N 1
ATOM 11856 C CA . ASN B 1 333 ? -21.41700 -1.86500 26.38400 1.000 30.33785 332 ASN B CA 1
ATOM 11857 C C . ASN B 1 333 ? -22.88400 -1.44900 26.37400 1.000 21.73945 332 ASN B C 1
ATOM 11858 O O . ASN B 1 333 ? -23.45500 -1.12600 27.42200 1.000 24.70033 332 ASN B O 1
ATOM 11869 N N . LEU B 1 334 ? -23.52200 -1.46900 25.19900 1.000 25.56359 333 LEU B N 1
ATOM 11870 C CA . LEU B 1 334 ? -24.93800 -1.12200 25.12800 1.000 31.01951 333 LEU B CA 1
ATOM 11871 C C . LEU B 1 334 ? -25.79100 -2.08900 25.94600 1.000 29.26140 333 LEU B C 1
ATOM 11872 O O . LEU B 1 334 ? -26.71700 -1.66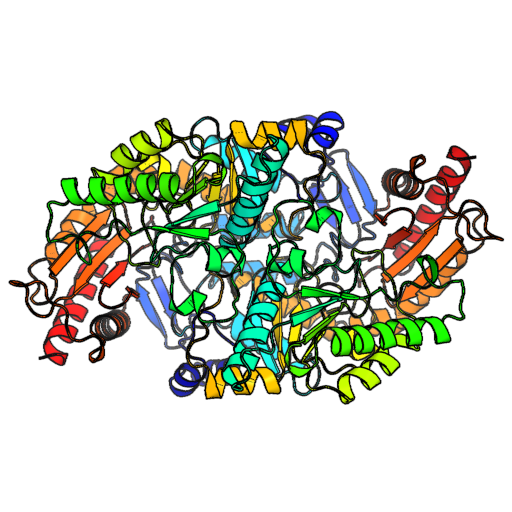700 26.64700 1.000 25.72151 333 LEU B O 1
ATOM 11888 N N . GLU B 1 335 ? -25.51200 -3.39400 25.85000 1.000 39.64423 334 GLU B N 1
ATOM 11889 C CA . GLU B 1 335 ? -26.28800 -4.37600 26.60400 1.000 36.85179 334 GLU B CA 1
ATOM 11890 C C . GLU B 1 335 ? -26.18000 -4.13200 28.10500 1.000 31.50115 334 GLU B C 1
ATOM 11891 O O . GLU B 1 335 ? -27.15900 -4.29600 28.84300 1.000 30.67999 334 GLU B O 1
ATOM 11903 N N . LEU B 1 336 ? -24.98700 -3.76100 28.57800 1.000 32.20123 335 LEU B N 1
ATOM 11904 C CA . LEU B 1 336 ? -24.79700 -3.48400 29.99700 1.000 32.22755 335 LEU B CA 1
ATOM 11905 C C . LEU B 1 336 ? -25.49700 -2.19100 30.39900 1.000 33.35137 335 LEU B C 1
ATOM 11906 O O . LEU B 1 336 ? -26.19600 -2.14300 31.41900 1.000 33.07239 335 LEU B O 1
ATOM 11922 N N . LEU B 1 337 ? -25.32500 -1.13000 29.60400 1.000 28.05073 336 LEU B N 1
ATOM 11923 C CA . LEU B 1 337 ? -26.00600 0.12600 29.89600 1.000 33.85932 336 LEU B CA 1
ATOM 11924 C C . LEU B 1 337 ? -27.50100 -0.09900 30.05400 1.000 31.93014 336 LEU B C 1
ATOM 11925 O O . LEU B 1 337 ? -28.13700 0.48100 30.94200 1.000 29.29825 336 LEU B O 1
ATOM 11941 N N . GLU B 1 338 ? -28.07700 -0.94400 29.19600 1.000 32.06700 337 GLU B N 1
ATOM 11942 C CA . GLU B 1 338 ? -29.50800 -1.21600 29.23300 1.000 39.30471 337 GLU B CA 1
ATOM 11943 C C . GLU B 1 338 ? -29.86700 -2.17800 30.36100 1.000 40.83648 337 GLU B C 1
ATOM 11944 O O . GLU B 1 338 ? -30.79300 -1.91600 31.13600 1.000 33.74352 337 GLU B O 1
ATOM 11956 N N . ALA B 1 339 ? -29.15000 -3.30200 30.46100 1.000 39.89952 338 ALA B N 1
ATOM 11957 C CA . ALA B 1 339 ? -29.51400 -4.32200 31.43900 1.000 35.27528 338 ALA B CA 1
ATOM 11958 C C . ALA B 1 339 ? -29.36700 -3.81300 32.86500 1.000 34.94893 338 ALA B C 1
ATOM 11959 O O . ALA B 1 339 ? -30.12300 -4.22400 33.75100 1.000 38.27827 338 ALA B O 1
ATOM 11966 N N . GLU B 1 340 ? -28.40100 -2.93400 33.10900 1.000 33.86459 339 GLU B N 1
ATOM 11967 C CA . GLU B 1 340 ? -28.17200 -2.38500 34.43700 1.000 38.27038 339 GLU B CA 1
ATOM 11968 C C . GLU B 1 340 ? -28.89800 -1.06200 34.65900 1.000 31.73275 339 GLU B C 1
ATOM 11969 O O . GLU B 1 340 ? -28.69100 -0.42500 35.69600 1.000 32.35651 339 GLU B O 1
ATOM 11981 N N . GLY B 1 341 ? -29.73100 -0.63600 33.71100 1.000 34.30938 340 GLY B N 1
ATOM 11982 C CA . GLY B 1 341 ? -30.55100 0.55200 33.89600 1.000 39.80740 340 GLY B CA 1
ATOM 11983 C C . GLY B 1 341 ? -29.77100 1.83600 34.05300 1.000 39.78898 340 GLY B C 1
ATOM 11984 O O . GLY B 1 341 ? -30.24300 2.76400 34.72000 1.000 39.05205 340 GLY B O 1
ATOM 11988 N N . VAL B 1 342 ? -28.59700 1.93000 33.42400 1.000 50.30603 341 VAL B N 1
ATOM 11989 C CA . VAL B 1 342 ? -27.70500 3.06100 33.65900 1.000 36.03327 341 VAL B CA 1
ATOM 11990 C C . VAL B 1 342 ? -28.33500 4.36300 33.17200 1.000 29.72725 341 VAL B C 1
ATOM 11991 O O . VAL B 1 342 ? -28.21900 5.40300 33.83200 1.000 35.74639 341 VAL B O 1
ATOM 12004 N N . VAL B 1 343 ? -28.99100 4.34100 32.01000 1.000 32.28545 342 VAL B N 1
ATOM 12005 C CA . VAL B 1 343 ? -29.61900 5.55600 31.48800 1.000 27.25853 342 VAL B CA 1
ATOM 12006 C C . VAL B 1 343 ? -30.73400 6.02400 32.42100 1.000 37.23604 342 VAL B C 1
ATOM 12007 O O . VAL B 1 343 ? -30.81200 7.20200 32.78100 1.000 34.59362 342 VAL B O 1
ATOM 12020 N N . ASP B 1 344 ? -31.60500 5.08800 32.83400 1.000 31.13531 343 ASP B N 1
ATOM 12021 C CA . ASP B 1 344 ? -32.70300 5.40700 33.74300 1.000 52.55630 343 ASP B CA 1
ATOM 12022 C C . ASP B 1 344 ? -32.19800 6.07700 35.00100 1.000 42.48667 343 ASP B C 1
ATOM 12023 O O . ASP B 1 344 ? -32.90400 6.87100 35.63100 1.000 52.44050 343 ASP B O 1
ATOM 12032 N N . ARG B 1 345 ? -30.96600 5.75300 35.36800 1.000 43.66576 344 ARG B N 1
ATOM 12033 C CA . ARG B 1 345 ? -30.30500 6.04400 36.63100 1.000 52.10098 344 ARG B CA 1
ATOM 12034 C C . ARG B 1 345 ? -29.65000 7.41700 36.64700 1.000 42.18137 344 ARG B C 1
ATOM 12035 O O . ARG B 1 345 ? -29.74100 8.13400 37.65000 1.000 30.74579 344 ARG B O 1
ATOM 12056 N N . VAL B 1 346 ? -28.99300 7.79200 35.55000 1.000 44.55534 345 VAL B N 1
ATOM 12057 C CA . VAL B 1 346 ? -28.60100 9.18400 35.33900 1.000 37.60451 345 VAL B CA 1
ATOM 12058 C C . VAL B 1 346 ? -29.82200 10.08900 35.44800 1.000 31.64853 345 VAL B C 1
ATOM 12059 O O . VAL B 1 346 ? -29.79600 11.12800 36.11900 1.000 35.07526 345 VAL B O 1
ATOM 12072 N N . ARG B 1 347 ? -30.91300 9.70800 34.77600 1.000 27.21379 346 ARG B N 1
ATOM 12073 C CA . ARG B 1 347 ? -32.08900 10.56900 34.70900 1.000 37.39133 346 ARG B CA 1
ATOM 12074 C C . ARG B 1 347 ? -32.78800 10.68400 36.06100 1.000 37.43607 346 ARG B C 1
ATOM 12075 O O . ARG B 1 347 ? -33.23200 11.77400 36.44100 1.000 35.70165 346 ARG B O 1
ATOM 12096 N N . ASP B 1 348 ? -32.91300 9.57300 36.79500 1.000 50.67976 347 ASP B N 1
ATOM 12097 C CA . ASP B 1 348 ? -33.73100 9.54100 38.00100 1.000 46.21344 347 ASP B CA 1
ATOM 12098 C C . ASP B 1 348 ? -32.93300 9.61300 39.29700 1.000 54.41179 347 ASP B C 1
ATOM 12099 O O . ASP B 1 348 ? -33.50800 9.95300 40.33700 1.000 57.85694 347 ASP B O 1
ATOM 12108 N N . ASP B 1 349 ? -31.63600 9.30200 39.26900 1.000 42.76829 348 ASP B N 1
ATOM 12109 C CA . ASP B 1 349 ? -30.84900 9.20700 40.49600 1.000 34.54362 348 ASP B CA 1
ATOM 12110 C C . ASP B 1 349 ? -29.63900 10.13000 40.44800 1.000 42.06294 348 ASP B C 1
ATOM 12111 O O . ASP B 1 349 ? -29.61800 11.13700 41.16000 1.000 37.47028 348 ASP B O 1
ATOM 12120 N N . LEU B 1 350 ? -28.63100 9.82900 39.62900 1.000 32.63286 349 LEU B N 1
ATOM 12121 C CA . LEU B 1 350 ? -27.36900 10.55800 39.70500 1.000 35.17527 349 LEU B CA 1
ATOM 12122 C C . LEU B 1 350 ? -27.50400 11.97600 39.16100 1.000 35.48583 349 LEU B C 1
ATOM 12123 O O . LEU B 1 350 ? -26.87500 12.90500 39.68000 1.000 38.08351 349 LEU B O 1
ATOM 12139 N N . GLY B 1 351 ? -28.31400 12.16500 38.12300 1.000 42.19190 350 GLY B N 1
ATOM 12140 C CA . GLY B 1 351 ? -28.51400 13.47500 37.55200 1.000 29.67987 350 GLY B CA 1
ATOM 12141 C C . GLY B 1 351 ? -29.08800 14.46000 38.54900 1.000 39.48631 350 GLY B C 1
ATOM 12142 O O . GLY B 1 351 ? -28.50800 15.51700 38.81700 1.000 3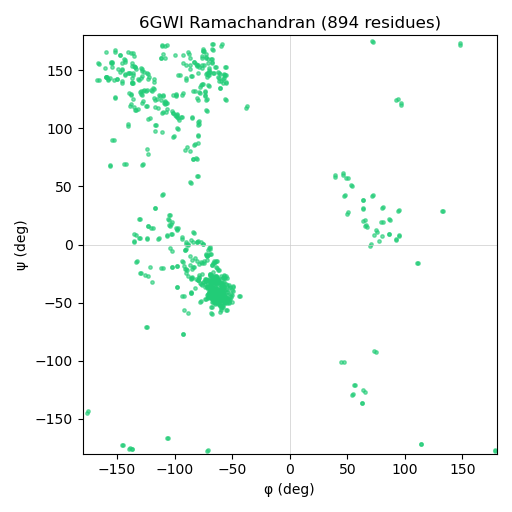7.44133 350 GLY B O 1
ATOM 12146 N N . PRO B 1 352 ? -30.25500 14.13800 39.11200 1.000 47.02143 351 PRO B N 1
ATOM 12147 C CA . PRO B 1 352 ? -30.81200 15.00500 40.16200 1.000 47.60044 351 PRO B CA 1
ATOM 12148 C C . PRO B 1 352 ? -29.90000 15.15800 41.36400 1.000 34.89366 351 PRO B C 1
ATOM 12149 O O . PRO B 1 352 ? -29.84700 16.24200 41.95800 1.000 35.55163 351 PRO B O 1
ATOM 12160 N N . TYR B 1 353 ? -29.15600 14.11300 41.73200 1.000 33.48296 352 TYR B N 1
ATOM 12161 C CA . TYR B 1 353 ? -28.27000 14.22200 42.88400 1.000 40.83384 352 TYR B CA 1
ATOM 12162 C C . TYR B 1 353 ? -27.11800 15.17300 42.58600 1.000 41.64973 352 TYR B C 1
ATOM 12163 O O . TYR B 1 353 ? -26.77800 16.03000 43.41000 1.000 42.78145 352 TYR B O 1
ATOM 12181 N N . LEU B 1 354 ? -26.50300 15.03500 41.40900 1.000 41.97082 353 LEU B N 1
ATOM 12182 C CA . LEU B 1 354 ? -25.49600 16.00000 40.98100 1.000 44.65272 353 LEU B CA 1
ATOM 12183 C C . LEU B 1 354 ? -26.06100 17.41500 41.00300 1.000 38.04404 353 LEU B C 1
ATOM 12184 O O . LEU B 1 354 ? -25.41100 18.35000 41.48400 1.000 30.61946 353 LEU B O 1
ATOM 12200 N N . ALA B 1 355 ? -27.27500 17.58900 40.47300 1.000 49.28749 354 ALA B N 1
ATOM 12201 C CA . ALA B 1 355 ? -27.86100 18.92000 40.35200 1.000 41.82607 354 ALA B CA 1
ATOM 12202 C C . ALA B 1 355 ? -27.92400 19.63100 41.69800 1.000 48.57425 354 ALA B C 1
ATOM 12203 O O . ALA B 1 355 ? -27.56300 20.80800 41.80900 1.000 42.76302 354 ALA B O 1
ATOM 12210 N N . GLU B 1 356 ? -28.38700 18.93400 42.73900 1.000 53.13532 355 GLU B N 1
ATOM 12211 C CA . GLU B 1 356 ? -28.49700 19.57100 44.04800 1.000 54.59076 355 GLU B CA 1
ATOM 12212 C C . GLU B 1 356 ? -27.12200 19.82500 44.65600 1.000 52.37470 355 GLU B C 1
ATOM 12213 O O . GLU B 1 356 ? -26.87500 20.90300 45.21100 1.000 51.60619 355 GLU B O 1
ATOM 12225 N N . ARG B 1 357 ? -26.20800 18.85700 44.55400 1.000 47.31883 356 ARG B N 1
ATOM 12226 C CA . ARG B 1 357 ? -24.86100 19.06400 45.07400 1.000 47.25040 356 ARG B CA 1
ATOM 12227 C C . ARG B 1 357 ? -24.12400 20.12100 44.25800 1.000 57.21739 356 ARG B C 1
ATOM 12228 O O . ARG B 1 357 ? -23.38300 20.94200 44.81200 1.000 55.08818 356 ARG B O 1
ATOM 12249 N N . TRP B 1 358 ? -24.31500 20.11100 42.93700 1.000 63.06019 357 TRP B N 1
ATOM 12250 C CA . TRP B 1 358 ? -23.70600 21.11900 42.07500 1.000 50.72450 357 TRP B CA 1
ATOM 12251 C C . TRP B 1 358 ? -24.22100 22.51400 42.40600 1.000 52.00887 357 TRP B C 1
ATOM 12252 O O . TRP B 1 358 ? -23.45600 23.48600 42.39100 1.000 44.79484 357 TRP B O 1
ATOM 12273 N N . ALA B 1 359 ? -25.52100 22.63400 42.69800 1.000 57.43320 358 ALA B N 1
ATOM 12274 C CA . ALA B 1 359 ? -26.11500 23.93000 43.00000 1.000 56.31991 358 ALA B CA 1
ATOM 12275 C C . ALA B 1 359 ? -25.60700 24.52200 44.30800 1.000 51.03507 358 ALA B C 1
ATOM 12276 O O . ALA B 1 359 ? -25.77300 25.72600 44.53100 1.000 48.80322 358 ALA B O 1
ATOM 12283 N N . SER B 1 360 ? -25.00600 23.71300 45.18000 1.000 51.20088 359 SER B N 1
ATOM 12284 C CA . SER B 1 360 ? -24.42300 24.25300 46.40100 1.000 55.17767 359 SER B CA 1
ATOM 12285 C C . SER B 1 360 ? -23.19700 25.11400 46.12500 1.000 77.52245 359 SER B C 1
ATOM 12286 O O . SER B 1 360 ? -22.69300 25.75700 47.05300 1.000 114.27160 359 SER B O 1
ATOM 12294 N N . LEU B 1 361 ? -22.71200 25.14500 44.88500 1.000 64.98674 360 LEU B N 1
ATOM 12295 C CA . LEU B 1 361 ? -21.56200 25.95800 44.51500 1.000 60.28618 360 LEU B CA 1
ATOM 12296 C C . LEU B 1 361 ? -21.94100 27.35200 44.02400 1.000 49.23748 360 LEU B C 1
ATOM 12297 O O . LEU B 1 361 ? -21.04400 28.16200 43.77000 1.000 40.55223 360 LEU B O 1
ATOM 12313 N N . VAL B 1 362 ? -23.23600 27.65600 43.88900 1.000 76.74341 361 VAL B N 1
ATOM 12314 C CA . VAL B 1 362 ? -23.63500 28.94200 43.32400 1.000 73.55092 361 VAL B CA 1
ATOM 12315 C C . VAL B 1 362 ? -23.30800 30.08700 44.27400 1.000 70.88745 361 VAL B C 1
ATOM 12316 O O . VAL B 1 362 ? -23.12500 31.23000 43.83700 1.000 68.68455 361 VAL B O 1
ATOM 12329 N N . ASP B 1 363 ? -23.24100 29.81700 45.57500 1.000 61.25734 362 ASP B N 1
ATOM 12330 C CA . ASP B 1 363 ? -22.94000 30.84900 46.55800 1.000 62.89701 362 ASP B CA 1
ATOM 12331 C C . ASP B 1 363 ? -21.44400 31.06900 46.75300 1.000 62.21535 362 ASP B C 1
ATOM 12332 O O . ASP B 1 363 ? -21.05800 31.86100 47.61800 1.000 59.94403 362 ASP B O 1
ATOM 12341 N N . HIS B 1 364 ? -20.59600 30.39500 45.98000 1.000 52.28785 363 HIS B N 1
ATOM 12342 C CA . HIS B 1 364 ? -19.16200 30.60300 46.09600 1.000 66.89223 363 HIS B CA 1
ATOM 12343 C C . HIS B 1 364 ? -18.79200 31.99900 45.59200 1.000 83.22840 363 HIS B C 1
ATOM 12344 O O . HIS B 1 364 ? -19.44600 32.53700 44.69600 1.000 106.56014 363 HIS B O 1
ATOM 12358 N N . PRO B 1 365 ? -17.74800 32.60900 46.16100 1.000 62.92333 364 PRO B N 1
ATOM 12359 C CA . PRO B 1 365 ? -17.40800 33.98500 45.76300 1.000 57.99116 364 PRO B CA 1
ATOM 12360 C C . PRO B 1 365 ? -17.18300 34.20100 44.27100 1.000 54.49338 364 PRO B C 1
ATOM 12361 O O . PRO B 1 365 ? -17.40300 35.32400 43.80000 1.000 46.69770 364 PRO B O 1
ATOM 12372 N N . ILE B 1 366 ? -16.76600 33.18900 43.50100 1.000 64.03399 365 ILE B N 1
ATOM 12373 C CA . ILE B 1 366 ? -16.43000 33.40600 42.09800 1.000 60.86519 365 ILE B CA 1
ATOM 12374 C C . ILE B 1 366 ? -17.28300 32.57200 41.14500 1.000 46.13974 365 ILE B C 1
ATOM 12375 O O . ILE B 1 366 ? -16.95500 32.47200 39.96300 1.000 38.03351 365 ILE B O 1
ATOM 12391 N N . VAL B 1 367 ? -18.38100 31.99300 41.61400 1.000 53.45641 366 VAL B N 1
ATOM 12392 C CA . VAL B 1 367 ? -19.26800 31.21800 40.75300 1.000 43.33677 366 VAL B CA 1
ATOM 12393 C C . VAL B 1 367 ? -20.45100 32.10400 40.38200 1.000 34.71206 366 VAL B C 1
ATOM 12394 O O . VAL B 1 367 ? -21.29600 32.41200 41.22700 1.000 36.72019 366 VAL B O 1
ATOM 12407 N N . GLY B 1 368 ? -20.53100 32.48600 39.10800 1.000 35.97273 367 GLY B N 1
ATOM 12408 C CA . GLY B 1 368 ? -21.62200 33.31000 38.62700 1.000 46.66875 367 GLY B CA 1
ATOM 12409 C C . GLY B 1 368 ? -22.82000 32.51800 38.14600 1.000 37.83612 367 GLY B C 1
ATOM 12410 O O . GLY B 1 368 ? -23.93600 33.04500 38.08700 1.000 38.29670 367 GLY B O 1
ATOM 12414 N N . GLU B 1 369 ? -22.60300 31.25200 37.79600 1.000 45.01066 368 GLU B N 1
ATOM 12415 C CA . GLU B 1 369 ? -23.68900 30.37700 37.38000 1.000 45.15278 368 GLU B CA 1
ATOM 12416 C C . GLU B 1 369 ? -23.23800 28.93100 37.52900 1.000 46.97405 368 GLU B C 1
ATOM 12417 O O . GLU B 1 369 ? -22.06800 28.61400 37.29800 1.000 32.45126 368 GLU B O 1
ATOM 12429 N N . ALA B 1 370 ? -24.17100 28.06700 37.92100 1.000 36.64124 369 ALA B N 1
ATOM 12430 C CA . ALA B 1 370 ? -23.96600 26.62500 37.93500 1.000 51.65093 369 ALA B CA 1
ATOM 12431 C C . ALA B 1 370 ? -25.12400 25.97200 37.19700 1.000 68.33188 369 ALA B C 1
ATOM 12432 O O . ALA B 1 370 ? -26.28800 26.27800 37.47400 1.000 53.18006 369 ALA B O 1
ATOM 12439 N N . ARG B 1 371 ? -24.80700 25.09200 36.24800 1.000 88.49745 370 ARG B N 1
ATOM 12440 C CA . ARG B 1 371 ? -25.82400 24.43000 35.44500 1.000 31.31428 370 ARG B CA 1
ATOM 12441 C C . ARG B 1 371 ? -25.44200 22.97400 35.22900 1.000 44.71326 370 ARG B C 1
ATOM 12442 O O . ARG B 1 371 ? -24.26100 22.63400 35.12600 1.000 28.54026 370 ARG B O 1
ATOM 12463 N N . SER B 1 372 ? -26.45200 22.11500 35.14700 1.000 43.56838 371 SER B N 1
ATOM 12464 C CA . SER B 1 372 ? -26.20600 20.70900 34.88100 1.000 45.27911 371 SER B CA 1
ATOM 12465 C C . SER B 1 372 ? -27.43900 20.10400 34.23400 1.000 42.84198 371 SER B C 1
ATOM 12466 O O . SER B 1 372 ? -28.55500 20.61000 34.37500 1.000 41.86818 371 SER B O 1
ATOM 12474 N N . LEU B 1 373 ? -27.21600 19.01400 33.50800 1.000 36.24119 372 LEU B N 1
ATOM 12475 C CA . LEU B 1 373 ? -28.28500 18.22100 32.91500 1.000 36.94390 372 LEU B CA 1
ATOM 12476 C C . LEU B 1 373 ? -27.76200 16.79800 32.81900 1.000 34.01987 372 LEU B C 1
ATOM 12477 O O . LEU B 1 373 ? -26.68900 16.57500 32.24900 1.000 38.51778 372 LEU B O 1
ATOM 12493 N N . GLY B 1 374 ? -28.50700 15.84500 33.36700 1.000 26.93744 373 GLY B N 1
ATOM 12494 C CA . GLY B 1 374 ? -27.95500 14.50900 33.49900 1.000 31.99594 373 GLY B CA 1
ATOM 12495 C C . GLY B 1 374 ? -26.64500 14.57800 34.25600 1.000 33.09607 373 GLY B C 1
ATOM 12496 O O . GLY B 1 374 ? -26.56500 15.16000 35.34300 1.000 30.95898 373 GLY B O 1
ATOM 12500 N N . LEU B 1 375 ? -25.59500 13.98400 33.69300 1.000 44.75010 374 LEU B N 1
ATOM 12501 C CA . LEU B 1 375 ? -24.25700 14.05500 34.27500 1.000 43.16307 374 LEU B CA 1
ATOM 12502 C C . LEU B 1 375 ? -23.31500 14.89600 33.41300 1.000 35.72007 374 LEU B C 1
ATOM 12503 O O . LEU B 1 375 ? -22.15100 14.54800 33.20600 1.000 26.16103 374 LEU B O 1
ATOM 12519 N N . MET B 1 376 ? -23.81800 16.02300 32.91500 1.000 30.83791 375 MET B N 1
ATOM 12520 C CA . MET B 1 376 ? -23.00300 17.08400 32.33800 1.000 24.98457 375 MET B CA 1
ATOM 12521 C C . MET B 1 376 ? -23.25300 18.33800 33.16200 1.000 24.51083 375 MET B C 1
ATOM 12522 O O . MET B 1 376 ? -24.40900 18.68500 33.42400 1.000 29.91411 375 MET B O 1
ATOM 12536 N N . GLY B 1 377 ? -22.18300 19.01500 33.56700 1.000 31.37218 376 GLY B N 1
ATOM 12537 C CA . GLY B 1 377 ? -22.31600 20.19800 34.39000 1.000 30.47207 376 GLY B CA 1
ATOM 12538 C C . GLY B 1 377 ? -21.27500 21.23400 34.02300 1.000 35.07263 376 GLY B C 1
ATOM 12539 O O . GLY B 1 377 ? -20.24000 20.92800 33.42700 1.000 36.24382 376 GLY B O 1
ATOM 12543 N N . ALA B 1 378 ? -21.57400 22.47800 34.39100 1.000 31.90909 377 ALA B N 1
ATOM 12544 C CA . ALA B 1 378 ? -20.66800 23.58300 34.11800 1.000 25.74782 377 ALA B CA 1
ATOM 12545 C C . ALA B 1 378 ? -20.79700 24.64600 35.19800 1.000 24.96878 377 ALA B C 1
ATOM 12546 O O . ALA B 1 378 ? -21.85700 24.81300 35.80700 1.000 35.84377 377 ALA B O 1
ATOM 12553 N N . LEU B 1 379 ? -19.69400 25.35900 35.42700 1.000 27.12694 378 LEU B N 1
ATOM 12554 C CA . LEU B 1 379 ? -19.66400 26.54300 36.27200 1.000 43.05253 378 LEU B CA 1
ATOM 12555 C C . LEU B 1 379 ? -19.14200 27.72700 35.46800 1.000 44.34216 378 LEU B C 1
ATOM 12556 O O . LEU B 1 379 ? -18.25500 27.57100 34.62100 1.000 42.04978 378 LEU B O 1
ATOM 12572 N N . GLU B 1 380 ? -19.69100 28.90800 35.73800 1.000 30.49576 379 GLU B N 1
ATOM 12573 C CA . GLU B 1 380 ? -19.24200 30.15200 35.12000 1.000 42.52878 379 GLU B CA 1
ATOM 12574 C C . GLU B 1 380 ? -18.49500 30.94700 36.18500 1.000 39.88373 379 GLU B C 1
ATOM 12575 O O . GLU B 1 380 ? -19.09200 31.37800 37.17800 1.000 48.63478 379 GLU B O 1
ATOM 12587 N N . LEU B 1 381 ? -17.19400 31.13600 35.98400 1.000 36.92548 380 LEU B N 1
ATOM 12588 C CA . LEU B 1 381 ? -16.39000 31.91900 36.91200 1.000 51.06665 380 LEU B CA 1
ATOM 12589 C C . LEU B 1 381 ? -16.51100 33.39900 36.56800 1.000 32.46442 380 LEU B C 1
ATOM 12590 O O . LEU B 1 381 ? -16.39400 33.78500 35.40000 1.000 35.27791 380 LEU B O 1
ATOM 12606 N N . VAL B 1 382 ? -16.76100 34.22500 37.58500 1.000 62.09429 381 VAL B N 1
ATOM 12607 C CA . VAL B 1 382 ? -16.89000 35.66600 37.41300 1.000 72.25077 381 VAL B CA 1
ATOM 12608 C C . VAL B 1 382 ? -16.09600 36.37400 38.50100 1.000 63.65237 381 VAL B C 1
ATOM 12609 O O . VAL B 1 382 ? -15.89400 35.84200 39.59700 1.000 53.62748 381 VAL B O 1
ATOM 12622 N N . ALA B 1 383 ? -15.64600 37.59000 38.18800 1.000 69.95576 382 ALA B N 1
ATOM 12623 C CA . ALA B 1 383 ? -14.99400 38.44600 39.17000 1.000 63.76291 382 ALA B CA 1
ATOM 12624 C C . ALA B 1 383 ? -15.99200 39.26300 39.98200 1.000 59.78085 382 ALA B C 1
ATOM 12625 O O . ALA B 1 383 ? -15.71500 39.59000 41.14200 1.000 48.69794 382 ALA B O 1
ATOM 12632 N N . ASP B 1 384 ? -17.15100 39.57900 39.40700 1.000 58.37016 383 ASP B N 1
ATOM 12633 C CA . ASP B 1 384 ? -18.19400 40.34300 40.08400 1.000 66.27110 383 ASP B CA 1
ATOM 12634 C C . ASP B 1 384 ? -19.51200 39.61600 39.88000 1.000 55.03818 383 ASP B C 1
ATOM 12635 O O . ASP B 1 384 ? -19.97900 39.48400 38.74500 1.000 49.03483 383 ASP B O 1
ATOM 12644 N N . LYS B 1 385 ? -20.11100 39.14000 40.97500 1.000 46.20028 384 LYS B N 1
ATOM 12645 C CA . LYS B 1 385 ? -21.36100 38.40200 40.84200 1.000 54.79604 384 LYS B CA 1
ATOM 12646 C C . LYS B 1 385 ? -22.54200 39.30500 40.51700 1.000 77.78564 384 LYS B C 1
ATOM 12647 O O . LYS B 1 385 ? -23.45500 38.88800 39.79600 1.000 78.63311 384 LYS B O 1
ATOM 12666 N N . THR B 1 386 ? -22.55100 40.53400 41.03000 1.000 85.56289 385 THR B N 1
ATOM 12667 C CA . THR B 1 386 ? -23.67300 41.42400 40.76100 1.000 96.68264 385 THR B CA 1
ATOM 12668 C C . THR B 1 386 ? -23.83000 41.65200 39.26500 1.000 93.66123 385 THR B C 1
ATOM 12669 O O . THR B 1 386 ? -24.92200 41.48600 38.70800 1.000 102.48597 385 THR B O 1
ATOM 12680 N N . THR B 1 387 ? -22.74000 42.01900 38.59500 1.000 85.71291 386 THR B N 1
ATOM 12681 C CA . THR B 1 387 ? -22.76500 42.32300 37.17200 1.000 69.76626 386 THR B CA 1
ATOM 12682 C C . THR B 1 387 ? -22.45600 41.12100 36.29000 1.000 69.46886 386 THR B C 1
ATOM 12683 O O . THR B 1 387 ? -22.77900 41.15000 35.09700 1.000 68.60559 386 THR B O 1
ATOM 12694 N N . GLY B 1 388 ? -21.84600 40.07300 36.83700 1.000 54.71709 387 GLY B N 1
ATOM 12695 C CA . GLY B 1 388 ? -21.40800 38.96400 36.01900 1.000 47.27672 387 GLY B CA 1
ATOM 12696 C C . GLY B 1 388 ? -20.09900 39.18900 35.30000 1.000 56.63311 387 GLY B C 1
ATOM 12697 O O . GLY B 1 388 ? -19.71400 38.35500 34.47200 1.000 54.39336 387 GLY B O 1
ATOM 12701 N N . GLN B 1 389 ? -19.40300 40.28800 35.58800 1.000 56.24885 388 GLN B N 1
ATOM 12702 C CA . GLN B 1 389 ? -18.17300 40.60500 34.87500 1.000 62.47854 388 GLN B CA 1
ATOM 12703 C C . GLN B 1 389 ? -17.16000 39.47700 35.02700 1.000 58.25698 388 GLN B C 1
ATOM 12704 O O . GLN B 1 389 ? -16.99400 38.90600 36.10800 1.000 51.60619 388 GLN B O 1
ATOM 12718 N N . ARG B 1 390 ? -16.47400 39.16700 33.93000 1.000 60.45462 389 ARG B N 1
ATOM 12719 C CA . ARG B 1 390 ? -15.43900 38.14700 33.93800 1.000 61.37052 389 ARG B CA 1
ATOM 12720 C C . ARG B 1 390 ? -14.14500 38.68600 34.53500 1.000 57.37793 389 ARG B C 1
ATOM 12721 O O . ARG B 1 390 ? -13.86000 39.88600 34.48000 1.000 44.93960 389 ARG B O 1
ATOM 12742 N N . PHE B 1 391 ? -13.35800 37.77900 35.11000 1.000 46.86878 390 PHE B N 1
ATOM 12743 C CA . PHE B 1 391 ? -11.94200 38.05500 35.30100 1.000 48.98745 390 PHE B CA 1
ATOM 12744 C C . PHE B 1 391 ? -11.30100 38.36700 33.95400 1.000 59.73085 390 PHE B C 1
ATOM 12745 O O . PHE B 1 391 ? -11.68300 37.81800 32.91700 1.000 59.88876 390 PHE B O 1
ATOM 12762 N N . ASP B 1 392 ? -10.31600 39.26200 33.97600 1.000 63.28390 391 ASP B N 1
ATOM 12763 C CA . ASP B 1 392 ? -9.61800 39.63800 32.75300 1.000 65.77104 391 ASP B CA 1
ATOM 12764 C C . ASP B 1 392 ? -9.06200 38.39900 32.06200 1.000 48.94008 391 ASP B C 1
ATOM 12765 O O . ASP B 1 392 ? -8.55500 37.48100 32.71200 1.000 43.29993 391 ASP B O 1
ATOM 12774 N N . LYS B 1 393 ? -9.16500 38.37700 30.72800 1.000 67.40808 392 LYS B N 1
ATOM 12775 C CA . LYS B 1 393 ? -8.77000 37.19500 29.96700 1.000 68.20818 392 LYS B CA 1
ATOM 12776 C C . LYS B 1 393 ? -7.33400 36.77900 30.26500 1.000 60.13616 392 LYS B C 1
ATOM 12777 O O . LYS B 1 393 ? -7.03400 35.58300 30.35800 1.000 56.15410 392 LYS B O 1
ATOM 12796 N N . SER B 1 394 ? -6.43200 37.75000 30.43000 1.000 54.22755 393 SER B N 1
ATOM 12797 C CA . SER B 1 394 ? -5.02600 37.43100 30.64600 1.000 53.34850 393 SER B CA 1
ATOM 12798 C C . SER B 1 394 ? -4.78600 36.67500 31.94700 1.000 59.23605 393 SER B C 1
ATOM 12799 O O . SER B 1 394 ? -3.73600 36.04100 32.09500 1.000 59.13077 393 SER B O 1
ATOM 12807 N N . LEU B 1 395 ? -5.72500 36.72700 32.89200 1.000 59.05182 394 LEU B N 1
ATOM 12808 C CA . LEU B 1 395 ? -5.53400 36.05100 34.16900 1.000 60.54937 394 LEU B CA 1
ATOM 12809 C C . LEU B 1 395 ? -5.80300 34.55300 34.09000 1.000 50.97980 394 LEU B C 1
ATOM 12810 O O . LEU B 1 395 ? -5.38100 33.81600 34.98800 1.000 39.67318 394 LEU B O 1
ATOM 12826 N N . GLY B 1 396 ? -6.47500 34.08600 33.03900 1.000 44.55797 395 GLY B N 1
ATOM 12827 C CA . GLY B 1 396 ? -6.73400 32.66900 32.87500 1.000 40.85490 395 GLY B CA 1
ATOM 12828 C C . GLY B 1 396 ? -7.39400 32.04000 34.08300 1.000 37.92560 395 GLY B C 1
ATOM 12829 O O . GLY B 1 396 ? -6.93000 31.01200 34.58700 1.000 41.01808 395 GLY B O 1
ATOM 12833 N N . ALA B 1 397 ? -8.48300 32.65000 34.55500 1.000 40.21008 396 ALA B N 1
ATOM 12834 C CA . ALA B 1 397 ? -9.17600 32.13200 35.72900 1.000 46.11342 396 ALA B CA 1
ATOM 12835 C C . ALA B 1 397 ? -9.55400 30.66700 35.54900 1.000 46.36345 396 ALA B C 1
ATOM 12836 O O . ALA B 1 397 ? -9.39300 29.85900 36.47000 1.000 37.40448 396 ALA B O 1
ATOM 12843 N N . GLY B 1 398 ? -10.06700 30.30900 34.36900 1.000 42.67354 397 GLY B N 1
ATOM 12844 C CA . GLY B 1 398 ? -10.50800 28.94100 34.14900 1.000 32.44863 397 GLY B CA 1
ATOM 12845 C C . GLY B 1 398 ? -9.36000 27.94800 34.13100 1.000 38.94151 397 GLY B C 1
ATOM 12846 O O . GLY B 1 398 ? -9.43700 26.88100 34.74700 1.000 40.48643 397 GLY B O 1
ATOM 12850 N N . ASN B 1 399 ? -8.27900 28.28200 33.42100 1.000 39.17049 398 ASN B N 1
ATOM 12851 C CA . ASN B 1 399 ? -7.12000 27.39500 33.38800 1.000 41.51814 398 ASN B CA 1
ATOM 12852 C C . ASN B 1 399 ? -6.50900 27.23800 34.77400 1.000 44.60272 398 ASN B C 1
ATOM 12853 O O . ASN B 1 399 ? -6.04100 26.15100 35.13500 1.000 29.82463 398 ASN B O 1
ATOM 12864 N N . LEU B 1 400 ? -6.47900 28.31900 35.55800 1.000 40.87595 399 LEU B N 1
ATOM 12865 C CA . LEU B 1 400 ? -5.96600 28.23000 36.92000 1.000 43.28677 399 LEU B CA 1
ATOM 12866 C C . LEU B 1 400 ? -6.82700 27.30100 37.76500 1.000 35.29634 399 LEU B C 1
ATOM 12867 O O . LEU B 1 400 ? -6.31000 26.43500 38.48000 1.000 34.68047 399 LEU B O 1
ATOM 12883 N N . CYS B 1 401 ? -8.15000 27.47500 37.70500 1.000 29.55618 400 CYS B N 1
ATOM 12884 C CA . CYS B 1 401 ? -9.04300 26.57000 38.41900 1.000 40.01269 400 CYS B CA 1
ATOM 12885 C C . CYS B 1 401 ? -8.85000 25.13200 37.95500 1.000 43.68419 400 CYS B C 1
ATOM 12886 O O . CYS B 1 401 ? -8.84400 24.20500 38.77200 1.000 30.39049 400 CYS B O 1
ATOM 12894 N N . ARG B 1 402 ? -8.69200 24.93000 36.64300 1.000 32.11438 401 ARG B N 1
ATOM 12895 C CA . ARG B 1 402 ? -8.47200 23.59300 36.09900 1.000 32.14596 401 ARG B CA 1
ATOM 12896 C C . ARG B 1 402 ? -7.21300 22.95500 36.67500 1.000 33.48559 401 ARG B C 1
ATOM 12897 O O . ARG B 1 402 ? -7.22100 21.78300 37.06900 1.000 33.96460 401 ARG B O 1
ATOM 12918 N N . ASP B 1 403 ? -6.10300 23.69700 36.68400 1.000 29.99833 402 ASP B N 1
ATOM 12919 C CA . ASP B 1 403 ? -4.85000 23.14300 37.18600 1.000 36.54912 402 ASP B CA 1
ATOM 12920 C C . ASP B 1 403 ? -4.92000 22.90600 38.68900 1.000 36.87284 402 ASP B C 1
ATOM 12921 O O . ASP B 1 403 ? -4.34400 21.93800 39.20000 1.000 38.36249 402 ASP B O 1
ATOM 12930 N N . LEU B 1 404 ? -5.60700 23.78800 39.41700 1.000 32.86183 403 LEU B N 1
ATOM 12931 C CA . LEU B 1 404 ? -5.77200 23.58700 40.85100 1.000 34.93840 403 LEU B CA 1
ATOM 12932 C C . LEU B 1 404 ? -6.67600 22.39800 41.15100 1.000 38.25195 403 LEU B C 1
ATOM 12933 O O . LEU B 1 404 ? -6.48900 21.72400 42.16900 1.000 34.21463 403 LEU B O 1
ATOM 12949 N N . CYS B 1 405 ? -7.67000 22.13600 40.29800 1.000 30.94055 404 CYS B N 1
ATOM 12950 C CA . CYS B 1 405 ? -8.48500 20.93800 40.46400 1.000 28.58764 404 CYS B CA 1
ATOM 12951 C C . CYS B 1 405 ? -7.63500 19.68400 40.32200 1.000 28.44288 404 CYS B C 1
ATOM 12952 O O . CYS B 1 405 ? -7.69300 18.77700 41.16100 1.000 27.48487 404 CYS B O 1
ATOM 12960 N N . PHE B 1 406 ? -6.82300 19.62400 39.26500 1.000 41.49971 405 PHE B N 1
ATOM 12961 C CA . PHE B 1 406 ? -5.96700 18.46300 39.06000 1.000 44.32374 405 PHE B CA 1
ATOM 12962 C C . PHE B 1 406 ? -5.01300 18.28500 40.23300 1.000 45.90814 405 PHE B C 1
ATOM 12963 O O . PHE B 1 406 ? -4.79000 17.16100 40.70000 1.000 29.54565 405 PHE B O 1
ATOM 12980 N N . ALA B 1 407 ? -4.44200 19.39000 40.72600 1.000 49.74807 406 ALA B N 1
ATOM 12981 C CA . ALA B 1 407 ? -3.55500 19.32700 41.88200 1.000 44.55797 406 ALA B CA 1
ATOM 12982 C C . ALA B 1 407 ? -4.27200 18.81400 43.12500 1.000 44.12898 406 ALA B C 1
ATOM 12983 O O . ALA B 1 407 ? -3.64400 18.18500 43.98400 1.000 38.59147 406 ALA B O 1
ATOM 12990 N N . ASN B 1 408 ? -5.57500 19.06700 43.24400 1.000 43.53680 407 ASN B N 1
ATOM 12991 C CA . ASN B 1 408 ? -6.35800 18.55500 44.36200 1.000 41.93661 407 ASN B CA 1
ATOM 12992 C C . ASN B 1 408 ? -6.93600 17.17000 44.09400 1.000 46.26871 407 ASN B C 1
ATOM 12993 O O . ASN B 1 408 ? -7.63000 16.62800 44.95900 1.000 42.06031 407 ASN B O 1
ATOM 13004 N N . GLY B 1 409 ? -6.68000 16.59100 42.92800 1.000 43.95001 408 GLY B N 1
ATOM 13005 C CA . GLY B 1 409 ? -7.15500 15.26600 42.61400 1.000 46.27397 408 GLY B CA 1
ATOM 13006 C C . GLY B 1 409 ? -8.45600 15.18400 41.84700 1.000 38.73096 408 GLY B C 1
ATOM 13007 O O . GLY B 1 409 ? -9.19000 14.20300 42.01700 1.000 35.47004 408 GLY B O 1
ATOM 13011 N N . LEU B 1 410 ? -8.76700 16.17300 41.01100 1.000 35.91483 409 LEU B N 1
ATOM 13012 C CA . LEU B 1 410 ? -9.98800 16.14800 40.21700 1.000 31.29059 409 LEU B CA 1
ATOM 13013 C C . LEU B 1 410 ? -9.70000 16.63300 38.80400 1.000 36.92285 409 LEU B C 1
ATOM 13014 O O . LEU B 1 410 ? -9.09600 17.69300 38.61800 1.000 28.03494 409 LEU B O 1
ATOM 13030 N N . VAL B 1 411 ? -10.13900 15.85600 37.81600 1.000 27.14536 410 VAL B N 1
ATOM 13031 C CA . VAL B 1 411 ? -10.15100 16.31300 36.43100 1.000 30.05887 410 VAL B CA 1
ATOM 13032 C C . VAL B 1 411 ? -11.44600 17.08900 36.20600 1.000 28.70871 410 VAL B C 1
ATOM 13033 O O . VAL B 1 411 ? -12.53300 16.51000 36.16000 1.000 35.01999 410 VAL B O 1
ATOM 13046 N N . MET B 1 412 ? -11.32500 18.40500 36.06900 1.000 34.40149 411 MET B N 1
ATOM 13047 C CA . MET B 1 412 ? -12.42100 19.26900 35.64500 1.000 34.81733 411 MET B CA 1
ATOM 13048 C C . MET B 1 412 ? -11.84500 20.29200 34.68200 1.000 38.04140 411 MET B C 1
ATOM 13049 O O . MET B 1 412 ? -10.95600 21.06400 35.05400 1.000 37.97297 411 MET B O 1
ATOM 13063 N N . ARG B 1 413 ? -12.34500 20.29000 33.44900 1.000 31.42745 412 ARG B N 1
ATOM 13064 C CA . ARG B 1 413 ? -11.73900 21.06200 32.37700 1.000 31.33534 412 ARG B CA 1
ATOM 13065 C C . ARG B 1 413 ? -12.29200 22.48200 32.32000 1.000 26.65320 412 ARG B C 1
ATOM 13066 O O . ARG B 1 413 ? -13.32000 22.81300 32.91300 1.000 23.90023 412 ARG B O 1
ATOM 13087 N N . SER B 1 414 ? -11.57800 23.32700 31.58000 1.000 28.93242 413 SER B N 1
ATOM 13088 C CA . SER B 1 414 ? -11.92000 24.73000 31.40900 1.000 37.83085 413 SER B CA 1
ATOM 13089 C C . SER B 1 414 ? -12.06100 25.04500 29.92800 1.000 32.86183 413 SER B C 1
ATOM 13090 O O . SER B 1 414 ? -11.21000 24.65500 29.12200 1.000 26.98218 413 SER B O 1
ATOM 13098 N N . VAL B 1 415 ? -13.14200 25.73300 29.57400 1.000 31.26427 414 VAL B N 1
ATOM 13099 C CA . VAL B 1 415 ? -13.30500 26.34400 28.25700 1.000 28.76924 414 VAL B CA 1
ATOM 13100 C C . VAL B 1 415 ? -13.37400 27.84300 28.52000 1.000 29.49827 414 VAL B C 1
ATOM 13101 O O . VAL B 1 415 ? -14.40900 28.35900 28.95800 1.000 30.98266 414 VAL B O 1
ATOM 13114 N N . GLY B 1 416 ? -12.27800 28.54300 28.26000 1.000 32.70918 415 GLY B N 1
ATOM 13115 C CA . GLY B 1 416 ? -12.15400 29.90400 28.75200 1.000 42.84461 415 GLY B CA 1
ATOM 13116 C C . GLY B 1 416 ? -12.32700 29.91200 30.26000 1.000 38.40987 415 GLY B C 1
ATOM 13117 O O . GLY B 1 416 ? -11.59700 29.23600 30.99700 1.000 29.52459 415 GLY B O 1
ATOM 13121 N N . ASP B 1 417 ? -13.32300 30.65900 30.73800 1.000 36.54386 416 ASP B N 1
ATOM 13122 C CA . ASP B 1 417 ? -13.62600 30.74700 32.16100 1.000 33.60666 416 ASP B CA 1
ATOM 13123 C C . ASP B 1 417 ? -14.85700 29.92700 32.54100 1.000 39.58896 416 ASP B C 1
ATOM 13124 O O . ASP B 1 417 ? -15.53100 30.23200 33.53100 1.000 39.39157 416 ASP B O 1
ATOM 13133 N N . THR B 1 418 ? -15.16300 28.89200 31.76200 1.000 37.12024 417 THR B N 1
ATOM 13134 C CA . THR B 1 418 ? -16.22900 27.94400 32.06200 1.000 37.94402 417 THR B CA 1
ATOM 13135 C C . THR B 1 418 ? -15.60300 26.61600 32.47300 1.000 26.59529 417 THR B C 1
ATOM 13136 O O . THR B 1 418 ? -14.81200 26.04400 31.71800 1.000 26.83480 417 THR B O 1
A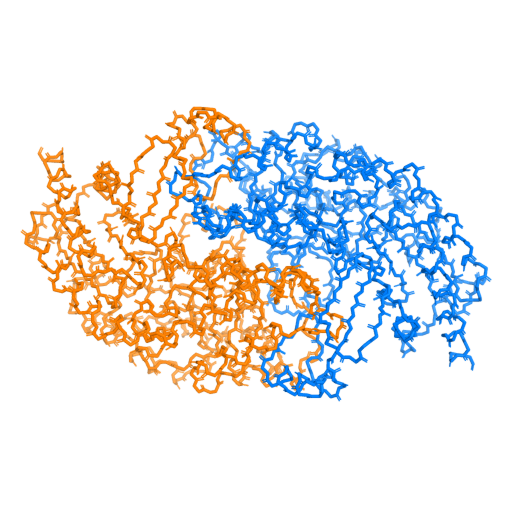TOM 13147 N N . MET B 1 419 ? -15.94600 26.13700 33.66400 1.000 35.08315 418 MET B N 1
ATOM 13148 C CA . MET B 1 419 ? -15.53000 24.81500 34.11500 1.000 32.80657 418 MET B CA 1
ATOM 13149 C C . MET B 1 419 ? -16.58400 23.79600 33.69700 1.000 31.57484 418 MET B C 1
ATOM 13150 O O . MET B 1 419 ? -17.77800 24.10100 33.69500 1.000 32.85131 418 MET B O 1
ATOM 13164 N N . ILE B 1 420 ? -16.14200 22.59400 33.31900 1.000 30.57209 419 ILE B N 1
ATOM 13165 C CA . ILE B 1 420 ? -17.04400 21.56500 32.81400 1.000 32.58812 419 ILE B CA 1
ATOM 13166 C C . ILE B 1 420 ? -16.69200 20.21600 33.42800 1.000 27.87703 419 ILE B C 1
ATOM 13167 O O . ILE B 1 420 ? -15.52200 19.91400 33.68500 1.000 28.67449 419 ILE B O 1
ATOM 13183 N N . ILE B 1 421 ? -17.72000 19.39500 33.65200 1.000 29.57197 420 ILE B N 1
ATOM 13184 C CA . ILE B 1 421 ? -17.54000 18.02400 34.10800 1.000 26.29526 420 ILE B CA 1
ATOM 13185 C C . ILE B 1 421 ? -18.43800 17.11400 33.28100 1.000 25.32672 420 ILE B C 1
ATOM 13186 O O . ILE B 1 421 ? -19.48400 17.53200 32.77500 1.000 27.40592 420 ILE B O 1
ATOM 13202 N N . SER B 1 422 ? -18.01900 15.85800 33.15200 1.000 27.60594 421 SER B N 1
ATOM 13203 C CA . SER B 1 422 ? -18.74600 14.82700 32.42000 1.000 22.28951 421 SER B CA 1
ATOM 13204 C C . SER B 1 422 ? -18.30900 13.47100 32.96600 1.000 20.48403 421 SER B C 1
ATOM 13205 O O . SER B 1 422 ? -17.63300 12.70800 32.26300 1.000 20.28401 421 SER B O 1
ATOM 13213 N N . PRO B 1 423 ? -18.65300 13.14400 34.20800 1.000 22.13160 422 PRO B N 1
ATOM 13214 C CA . PRO B 1 423 ? -18.08100 11.95100 34.85200 1.000 31.46167 422 PRO B CA 1
ATOM 13215 C C . PRO B 1 423 ? -18.68500 10.67600 34.29600 1.000 39.41262 422 PRO B C 1
ATOM 13216 O O . PRO B 1 423 ? -19.70000 10.71700 33.58300 1.000 27.58752 422 PRO B O 1
ATOM 13227 N N . PRO B 1 424 ? -18.08100 9.52300 34.58600 1.000 24.58453 423 PRO B N 1
ATOM 13228 C CA . PRO B 1 424 ? -18.69300 8.25500 34.17500 1.000 22.78168 423 PRO B CA 1
ATOM 13229 C C . PRO B 1 424 ? -20.11400 8.14500 34.70000 1.000 23.31859 423 PRO B C 1
ATOM 13230 O O . PRO B 1 424 ? -20.44100 8.63600 35.78200 1.000 23.73442 423 PRO B O 1
ATOM 13241 N N . LEU B 1 425 ? -20.97200 7.50800 33.90500 1.000 26.96639 424 LEU B N 1
ATOM 13242 C CA . LEU B 1 425 ? -22.37500 7.39500 34.28100 1.000 24.69770 424 LEU B CA 1
ATOM 13243 C C . LEU B 1 425 ? -22.59200 6.43300 35.43900 1.000 26.92691 424 LEU B C 1
ATOM 13244 O O . LEU B 1 425 ? -23.69800 6.39400 35.98800 1.000 28.83504 424 LEU B O 1
ATOM 13260 N N . VAL B 1 426 ? -21.56900 5.67100 35.82600 1.000 44.43954 425 VAL B N 1
ATOM 13261 C CA . VAL B 1 426 ? -21.65600 4.76700 36.96500 1.000 30.98266 425 VAL B CA 1
ATOM 13262 C C . VAL B 1 426 ? -21.04200 5.38000 38.21900 1.000 33.22767 425 VAL B C 1
ATOM 13263 O O . VAL B 1 426 ? -20.78300 4.66600 39.19300 1.000 33.14608 425 VAL B O 1
ATOM 13276 N N . ILE B 1 427 ? -20.79400 6.69300 38.21400 1.000 40.41537 426 ILE B N 1
ATOM 13277 C CA . ILE B 1 427 ? -20.22000 7.34100 39.38400 1.000 35.13053 426 ILE B CA 1
ATOM 13278 C C . ILE B 1 427 ? -21.15600 7.15100 40.56700 1.000 42.08399 426 ILE B C 1
ATOM 13279 O O . ILE B 1 427 ? -22.38500 7.21700 40.43300 1.000 35.33318 426 ILE B O 1
ATOM 13295 N N . ARG B 1 428 ? -20.57700 6.91900 41.73800 1.000 47.29251 427 ARG B N 1
ATOM 13296 C CA . ARG B 1 428 ? -21.37300 6.72800 42.93700 1.000 41.37338 427 ARG B CA 1
ATOM 13297 C C . ARG B 1 428 ? -21.67400 8.07700 43.58100 1.000 33.65667 427 ARG B C 1
ATOM 13298 O O . ARG B 1 428 ? -21.00800 9.08200 43.32300 1.000 30.07992 427 ARG B O 1
ATOM 13319 N N . ARG B 1 429 ? -22.71000 8.08800 44.42000 1.000 33.95144 428 ARG B N 1
ATOM 13320 C CA . ARG B 1 429 ? -23.11000 9.32300 45.08300 1.000 46.20291 428 ARG B CA 1
ATOM 13321 C C . ARG B 1 429 ? -21.99800 9.84900 45.98000 1.000 38.42040 428 ARG B C 1
ATOM 13322 O O . ARG B 1 429 ? -21.75500 11.06100 46.03300 1.000 32.55917 428 ARG B O 1
ATOM 13343 N N . GLU B 1 430 ? -21.32500 8.95700 46.71400 1.000 35.74639 429 GLU B N 1
ATOM 13344 C CA . GLU B 1 430 ? -20.19500 9.38900 47.52500 1.000 54.58549 429 GLU B CA 1
ATOM 13345 C C . GLU B 1 430 ? -19.08400 9.96000 46.65200 1.000 50.70871 429 GLU B C 1
ATOM 13346 O O . GLU B 1 430 ? -18.37500 10.88200 47.07200 1.000 34.05408 429 GLU B O 1
ATOM 13358 N N . GLU B 1 431 ? -18.93300 9.44400 45.42700 1.000 55.13819 430 GLU B N 1
ATOM 13359 C CA . GLU B 1 431 ? -17.93100 9.97800 44.51000 1.000 44.75010 430 GLU B CA 1
ATOM 13360 C C . GLU B 1 431 ? -18.35600 11.32600 43.93400 1.000 34.13041 430 GLU B C 1
ATOM 13361 O O . GLU B 1 431 ? -17.50100 12.18000 43.67700 1.000 33.38558 430 GLU B O 1
ATOM 13373 N N . ILE B 1 432 ? -19.65900 11.54700 43.73800 1.000 36.75704 431 ILE B N 1
ATOM 13374 C CA . ILE B 1 432 ? -20.12700 12.88400 43.37600 1.000 40.43380 431 ILE B CA 1
ATOM 13375 C C . ILE B 1 432 ? -19.84700 13.86500 44.50800 1.000 45.18963 431 ILE B C 1
ATOM 13376 O O . ILE B 1 432 ? -19.44600 15.01100 44.27000 1.000 36.12538 431 ILE B O 1
ATOM 13392 N N . ASP B 1 433 ? -20.07600 13.43800 45.75400 1.000 39.49421 432 ASP B N 1
ATOM 13393 C CA . ASP B 1 433 ? -19.75400 14.27700 46.90400 1.000 38.70201 432 ASP B CA 1
ATOM 13394 C C . ASP B 1 433 ? -18.29000 14.69600 46.88300 1.000 36.65439 432 ASP B C 1
ATOM 13395 O O . ASP B 1 433 ? -17.96500 15.87400 47.07700 1.000 33.47243 432 ASP B O 1
ATOM 13404 N N . GLU B 1 434 ? -17.38600 13.73500 46.67800 1.000 33.26715 433 GLU B N 1
ATOM 13405 C CA . GLU B 1 434 ? -15.96500 14.05400 46.62200 1.000 31.20111 433 GLU B CA 1
ATOM 13406 C C . GLU B 1 434 ? -15.67400 15.05200 45.50800 1.000 33.33821 433 GLU B C 1
ATOM 13407 O O . GLU B 1 434 ? -14.88000 15.98200 45.68900 1.000 30.87475 433 GLU B O 1
ATOM 13419 N N . LEU B 1 435 ? -16.31900 14.88000 44.35100 1.000 33.47243 434 LEU B N 1
ATOM 13420 C CA . LEU B 1 435 ? -16.09600 15.77800 43.22200 1.000 44.11582 434 LEU B CA 1
ATOM 13421 C C . LEU B 1 435 ? -16.40000 17.22500 43.58800 1.000 40.07586 434 LEU B C 1
ATOM 13422 O O . LEU B 1 435 ? -15.57800 18.12100 43.36300 1.000 36.81494 434 LEU B O 1
ATOM 13438 N N . VAL B 1 436 ? -17.58500 17.47700 44.14600 1.000 34.53835 435 VAL B N 1
ATOM 13439 C CA . VAL B 1 436 ? -17.98100 18.84500 44.46500 1.000 42.86830 435 VAL B CA 1
ATOM 13440 C C . VAL B 1 436 ? -17.07800 19.43100 45.54500 1.000 41.06282 435 VAL B C 1
ATOM 13441 O O . VAL B 1 436 ? -16.69800 20.60700 45.48200 1.000 44.78432 435 VAL B O 1
ATOM 13454 N N . GLU B 1 437 ? -16.72900 18.63300 46.55700 1.000 37.34395 436 GLU B N 1
ATOM 13455 C CA . GLU B 1 437 ? -15.82600 19.11000 47.60000 1.000 37.24657 436 GLU B CA 1
ATOM 13456 C C . GLU B 1 437 ? -14.47900 19.51800 47.01300 1.000 37.46765 436 GLU B C 1
ATOM 13457 O O . GLU B 1 437 ? -13.93900 20.57900 47.34500 1.000 41.87871 436 GLU B O 1
ATOM 13469 N N . LEU B 1 438 ? -13.91600 18.67900 46.14000 1.000 31.70907 437 LEU B N 1
ATOM 13470 C CA . LEU B 1 438 ? -12.64300 19.01800 45.51500 1.000 28.69818 437 LEU B CA 1
ATOM 13471 C C . LEU B 1 438 ? -12.78500 20.24900 44.63100 1.000 33.36716 437 LEU B C 1
ATOM 13472 O O . LEU B 1 438 ? -11.88800 21.09900 44.58500 1.000 36.68598 437 LEU B O 1
ATOM 13488 N N . ALA B 1 439 ? -13.91100 20.36300 43.92400 1.000 40.36010 438 ALA B N 1
ATOM 13489 C CA . ALA B 1 439 ? -14.17000 21.55600 43.12700 1.000 46.20817 438 ALA B CA 1
ATOM 13490 C C . ALA B 1 439 ? -14.15300 22.80700 43.99600 1.000 39.52842 438 ALA B C 1
ATOM 13491 O O . ALA B 1 439 ? -13.49600 23.80100 43.66300 1.000 35.22001 438 ALA B O 1
ATOM 13498 N N . ARG B 1 440 ? -14.85500 22.76800 45.13300 1.000 36.95443 439 ARG B N 1
ATOM 13499 C CA . ARG B 1 440 ? -14.92600 23.94100 45.99600 1.000 41.47076 439 ARG B CA 1
ATOM 13500 C C . ARG B 1 440 ? -13.54700 24.31200 46.52500 1.000 50.76135 439 ARG B C 1
ATOM 13501 O O . ARG B 1 440 ? -13.19500 25.49500 46.59500 1.000 53.26165 439 ARG B O 1
ATOM 13522 N N . ARG B 1 441 ? -12.75000 23.30800 46.90100 1.000 36.43068 440 ARG B N 1
ATOM 13523 C CA . ARG B 1 441 ? -11.39300 23.56900 47.36700 1.000 60.42567 440 ARG B CA 1
ATOM 13524 C C . ARG B 1 441 ? -10.57700 24.28200 46.29700 1.000 50.52448 440 ARG B C 1
ATOM 13525 O O . ARG B 1 441 ? -9.86800 25.25200 46.58900 1.000 39.74424 440 ARG B O 1
ATOM 13546 N N . ALA B 1 442 ? -10.67900 23.82700 45.04500 1.000 41.37865 441 ALA B N 1
ATOM 13547 C CA . ALA B 1 442 ? -9.96400 24.48400 43.95600 1.000 41.07598 441 ALA B CA 1
ATOM 13548 C C . ALA B 1 442 ? -10.52300 25.87700 43.69600 1.000 42.25507 441 ALA B C 1
ATOM 13549 O O . ALA B 1 442 ? -9.76800 26.80900 43.39500 1.000 38.43092 441 ALA B O 1
ATOM 13556 N N . LEU B 1 443 ? -11.84300 26.03900 43.80300 1.000 44.41848 442 LEU B N 1
ATOM 13557 C CA . LEU B 1 443 ? -12.43200 27.36200 43.64100 1.000 43.21308 442 LEU B CA 1
ATOM 13558 C C . LEU B 1 443 ? -11.94600 28.30500 44.73400 1.000 46.37398 442 LEU B C 1
ATOM 13559 O O . LEU B 1 443 ? -11.60400 29.46100 44.46100 1.000 53.18269 442 LEU B O 1
ATOM 13575 N N . ASP B 1 444 ? -11.90900 27.82700 45.98100 1.000 44.33426 443 ASP B N 1
ATOM 13576 C CA . ASP B 1 444 ? -11.35400 28.62500 47.06700 1.000 54.11701 443 ASP B CA 1
ATOM 13577 C C . ASP B 1 444 ? -9.93700 29.08000 46.73800 1.000 46.66612 443 ASP B C 1
ATOM 13578 O O . ASP B 1 444 ? -9.60400 30.26400 46.86400 1.000 44.63167 443 ASP B O 1
ATOM 13587 N N . GLU B 1 445 ? -9.08000 28.14200 46.32200 1.000 44.35269 444 GLU B N 1
ATOM 13588 C CA . GLU B 1 445 ? -7.69100 28.48200 46.03500 1.000 47.83995 444 GLU B CA 1
ATOM 13589 C C . GLU B 1 445 ? -7.57600 29.37100 44.80300 1.000 49.95073 444 GLU B C 1
ATOM 13590 O O . GLU B 1 445 ? -6.67900 30.22000 44.73600 1.000 38.96783 444 GLU B O 1
ATOM 13602 N N . THR B 1 446 ? -8.47000 29.19800 43.82500 1.000 43.17097 445 THR B N 1
ATOM 13603 C CA . THR B 1 446 ? -8.47800 30.07900 42.66200 1.000 53.08005 445 THR B CA 1
ATOM 13604 C C . THR B 1 446 ? -8.82800 31.50700 43.06300 1.000 54.18018 445 THR B C 1
ATOM 13605 O O . THR B 1 446 ? -8.14200 32.46000 42.67800 1.000 33.13818 445 THR B O 1
ATOM 13616 N N . ALA B 1 447 ? -9.90300 31.67300 43.83700 1.000 53.06952 446 ALA B N 1
ATOM 13617 C CA . ALA B 1 447 ? -10.32800 33.01000 44.23200 1.000 47.00827 446 ALA B CA 1
ATOM 13618 C C . ALA B 1 447 ? -9.25000 33.71500 45.04400 1.000 52.69316 446 ALA B C 1
ATOM 13619 O O . ALA B 1 447 ? -8.99400 34.90800 44.84400 1.000 64.91305 446 ALA B O 1
ATOM 13626 N N . ARG B 1 448 ? -8.60700 32.99800 45.97100 1.000 47.59518 447 ARG B N 1
ATOM 13627 C CA . ARG B 1 448 ? -7.56500 33.62100 46.77800 1.000 47.05301 447 ARG B CA 1
ATOM 13628 C C . ARG B 1 448 ? -6.40800 34.10200 45.90600 1.000 54.59865 447 ARG B C 1
ATOM 13629 O O . ARG B 1 448 ? -5.91400 35.22300 46.07400 1.000 60.36513 447 ARG B O 1
ATOM 13650 N N . GLN B 1 449 ? -5.96200 33.26500 44.96400 1.000 49.76913 448 GLN B N 1
ATOM 13651 C CA . GLN B 1 449 ? -4.79800 33.61900 44.16000 1.000 58.12276 448 GLN B CA 1
ATOM 13652 C C . GLN B 1 449 ? -5.05400 34.81600 43.25100 1.000 73.53776 448 GLN B C 1
ATOM 13653 O O . GLN B 1 449 ? -4.13700 35.60900 43.00800 1.000 73.55882 448 GLN B O 1
ATOM 13667 N N . LEU B 1 450 ? -6.27200 34.96600 42.73300 1.000 60.42040 449 LEU B N 1
ATOM 13668 C CA . LEU B 1 450 ? -6.55800 36.07500 41.83100 1.000 75.88805 449 LEU B CA 1
ATOM 13669 C C . LEU B 1 450 ? -6.91600 37.36800 42.55100 1.000 75.35377 449 LEU B C 1
ATOM 13670 O O . LEU B 1 450 ? -6.92400 38.42600 41.91100 1.000 63.46550 449 LEU B O 1
ATOM 13686 N N . THR B 1 451 ? -7.19800 37.32100 43.85000 1.000 121.78829 450 THR B N 1
ATOM 13687 C CA . THR B 1 451 ? -7.53200 38.52700 44.59900 1.000 105.20998 450 THR B CA 1
ATOM 13688 C C . THR B 1 451 ? -6.55000 38.73400 45.74800 1.000 93.65860 450 THR B C 1
ATOM 13689 O O . THR B 1 451 ? -5.34300 38.84300 45.53200 1.000 65.19729 450 THR B O 1
#

CATH classification: 3.90.1150.10 (+1 more: 3.40.640.10)